Protein AF-0000000078443680 (afdb_homodimer)

Structure (mmCIF, N/CA/C/O backbone):
data_AF-0000000078443680-model_v1
#
loop_
_entity.id
_entity.type
_entity.pdbx_description
1 polymer 'Acyl-CoA thioester hydrolase'
#
loop_
_atom_site.group_PDB
_atom_site.id
_atom_site.type_symbol
_atom_site.label_atom_id
_atom_site.label_alt_id
_atom_site.label_comp_id
_atom_site.label_asym_id
_atom_site.label_entity_id
_atom_site.label_seq_id
_atom_site.pdbx_PDB_ins_code
_atom_site.Cartn_x
_atom_site.Cartn_y
_atom_site.Cartn_z
_atom_site.occupancy
_atom_site.B_iso_or_equiv
_atom_site.auth_seq_id
_atom_site.auth_comp_id
_atom_site.auth_asym_id
_atom_site.auth_atom_id
_atom_site.pdbx_PDB_model_num
ATOM 1 N N . MET A 1 1 ? -0.398 -12.461 22.797 1 46.19 1 MET A N 1
ATOM 2 C CA . MET A 1 1 ? -0.227 -11.039 23.078 1 46.19 1 MET A CA 1
ATOM 3 C C . MET A 1 1 ? -0.841 -10.18 21.984 1 46.19 1 MET A C 1
ATOM 5 O O . MET A 1 1 ? -0.852 -10.578 20.812 1 46.19 1 MET A O 1
ATOM 9 N N . PRO A 1 2 ? -1.717 -9.289 22.406 1 45.56 2 PRO A N 1
ATOM 10 C CA . PRO A 1 2 ? -2.398 -8.445 21.422 1 45.56 2 PRO A CA 1
ATOM 11 C C . PRO A 1 2 ? -1.457 -7.93 20.344 1 45.56 2 PRO A C 1
ATOM 13 O O . PRO A 1 2 ? -0.332 -7.52 20.641 1 45.56 2 PRO A O 1
ATOM 16 N N . PRO A 1 3 ? -1.811 -8.383 19.141 1 50.75 3 PRO A N 1
ATOM 17 C CA . PRO A 1 3 ? -0.97 -7.922 18.031 1 50.75 3 PRO A CA 1
ATOM 18 C C . PRO A 1 3 ? -0.923 -6.402 17.922 1 50.75 3 PRO A C 1
ATOM 20 O O . PRO A 1 3 ? -1.858 -5.715 18.344 1 50.75 3 PRO A O 1
ATOM 23 N N . ARG A 1 4 ? 0.293 -5.781 17.766 1 52.22 4 ARG A N 1
ATOM 24 C CA . ARG A 1 4 ? 0.725 -4.414 17.5 1 52.22 4 ARG A CA 1
ATOM 25 C C . ARG A 1 4 ? 0.19 -3.924 16.156 1 52.22 4 ARG A C 1
ATOM 27 O O . ARG A 1 4 ? 0.015 -4.715 15.227 1 52.22 4 ARG A O 1
ATOM 34 N N . THR A 1 5 ? -0.675 -2.871 16.312 1 44.75 5 THR A N 1
ATOM 35 C CA . THR A 1 5 ? -0.884 -2.254 15.016 1 44.75 5 THR A CA 1
ATOM 36 C C . THR A 1 5 ? 0.427 -2.17 14.242 1 44.75 5 THR A C 1
ATOM 38 O O . THR A 1 5 ? 1.403 -1.592 14.719 1 44.75 5 THR A O 1
ATOM 41 N N . ASP A 1 6 ? 0.336 -2.756 13.211 1 58.28 6 ASP A N 1
ATOM 42 C CA . ASP A 1 6 ? 1.549 -2.869 12.406 1 58.28 6 ASP A CA 1
ATOM 43 C C . ASP A 1 6 ? 2.143 -1.494 12.109 1 58.28 6 ASP A C 1
ATOM 45 O O . ASP A 1 6 ? 1.435 -0.593 11.656 1 58.28 6 ASP A O 1
ATOM 49 N N . GLY A 1 7 ? 3.225 -1.325 12.703 1 63.72 7 GLY A N 1
ATOM 50 C CA . GLY A 1 7 ? 4.008 -0.15 12.352 1 63.72 7 GLY A CA 1
ATOM 51 C C . GLY A 1 7 ? 4 0.914 13.43 1 63.72 7 GLY A C 1
ATOM 52 O O . GLY A 1 7 ? 4.734 1.9 13.344 1 63.72 7 GLY A O 1
ATOM 53 N N . VAL A 1 8 ? 3.045 0.748 14.461 1 73.06 8 VAL A N 1
ATOM 54 C CA . VAL A 1 8 ? 3.014 1.729 15.539 1 73.06 8 VAL A CA 1
ATOM 55 C C . VAL A 1 8 ? 3.945 1.289 16.656 1 73.06 8 VAL A C 1
ATOM 57 O O . VAL A 1 8 ? 4.039 0.098 16.969 1 73.06 8 VAL A O 1
ATOM 60 N N . PHE A 1 9 ? 4.508 2.303 17.234 1 84.25 9 PHE A N 1
ATOM 61 C CA . PHE A 1 9 ? 5.398 2.031 18.344 1 84.25 9 PHE A CA 1
ATOM 62 C C . PHE A 1 9 ? 4.656 1.314 19.469 1 84.25 9 PHE A C 1
ATOM 64 O O . PHE A 1 9 ? 3.562 1.727 19.859 1 84.25 9 PHE A O 1
ATOM 71 N N . ARG A 1 10 ? 5.238 0.292 19.953 1 76.38 10 ARG A N 1
ATOM 72 C CA . ARG A 1 10 ? 4.621 -0.582 20.938 1 76.38 10 ARG A CA 1
ATOM 73 C C . ARG A 1 10 ? 4.23 0.2 22.188 1 76.38 10 ARG A C 1
ATOM 75 O O . ARG A 1 10 ? 3.238 -0.125 22.844 1 76.38 10 ARG A O 1
ATOM 82 N N . GLY A 1 11 ? 4.992 1.211 22.516 1 72.25 11 GLY A N 1
ATOM 83 C CA . GLY A 1 11 ? 4.688 2.023 23.672 1 72.25 11 GLY A CA 1
ATOM 84 C C . GLY A 1 11 ? 3.393 2.801 23.547 1 72.25 11 GLY A C 1
ATOM 85 O O . GLY A 1 11 ? 2.877 3.334 24.531 1 72.25 11 GLY A O 1
ATOM 86 N N . LEU A 1 12 ? 2.873 2.777 22.359 1 79.38 12 LEU A N 1
ATOM 87 C CA . LEU A 1 12 ? 1.642 3.512 22.078 1 79.38 12 LEU A CA 1
ATOM 88 C C . LEU A 1 12 ? 0.473 2.557 21.875 1 79.38 12 LEU A C 1
ATOM 90 O O . LEU A 1 12 ? -0.638 2.988 21.562 1 79.38 12 LEU A O 1
ATOM 94 N N . THR A 1 13 ? 0.683 1.174 21.766 1 64.75 13 THR A N 1
ATOM 95 C CA . THR A 1 13 ? -0.349 0.222 21.375 1 64.75 13 THR A CA 1
ATOM 96 C C . THR A 1 13 ? -1.005 -0.407 22.594 1 64.75 13 THR A C 1
ATOM 98 O O . THR A 1 13 ? -2.088 -0.987 22.5 1 64.75 13 THR A O 1
ATOM 101 N N . ASP A 1 14 ? -0.384 -0.667 23.719 1 53.66 14 ASP A N 1
ATOM 102 C CA . ASP A 1 14 ? -0.837 -1.561 24.781 1 53.66 14 ASP A CA 1
ATOM 103 C C . ASP A 1 14 ? -2.314 -1.339 25.094 1 53.66 14 ASP A C 1
ATOM 105 O O . ASP A 1 14 ? -3.018 -2.27 25.484 1 53.66 14 ASP A O 1
ATOM 109 N N . THR A 1 15 ? -2.777 -0.259 24.734 1 57.22 15 THR A N 1
ATOM 110 C CA . THR A 1 15 ? -4.156 -0.07 25.172 1 57.22 15 THR A CA 1
ATOM 111 C C . THR A 1 15 ? -5.066 0.23 23.984 1 57.22 15 THR A C 1
ATOM 113 O O . THR A 1 15 ? -6.227 0.599 24.156 1 57.22 15 THR A O 1
ATOM 116 N N . ARG A 1 16 ? -4.543 -0.255 22.781 1 60.41 16 ARG A N 1
ATOM 117 C CA . ARG A 1 16 ? -5.309 0.367 21.719 1 60.41 16 ARG A CA 1
ATOM 118 C C . ARG A 1 16 ? -6.418 -0.558 21.219 1 60.41 16 ARG A C 1
ATOM 120 O O . ARG A 1 16 ? -7.535 -0.109 20.953 1 60.41 16 ARG A O 1
ATOM 127 N N . LEU A 1 17 ? -6.043 -1.953 21.094 1 69.38 17 LEU A N 1
ATOM 128 C CA . LEU A 1 17 ? -7.121 -2.791 20.578 1 69.38 17 LEU A CA 1
ATOM 129 C C . LEU A 1 17 ? -7.734 -3.637 21.688 1 69.38 17 LEU A C 1
ATOM 131 O O . LEU A 1 17 ? -7.074 -4.512 22.25 1 69.38 17 LEU A O 1
ATOM 135 N N . PRO A 1 18 ? -8.961 -3.461 21.953 1 77 18 PRO A N 1
ATOM 136 C CA . PRO A 1 18 ? -9.602 -4.148 23.078 1 77 18 PRO A CA 1
ATOM 137 C C . PRO A 1 18 ? -9.898 -5.617 22.781 1 77 18 PRO A C 1
ATOM 139 O O . PRO A 1 18 ? -10.07 -6.418 23.703 1 77 18 PRO A O 1
ATOM 142 N N . MET A 1 19 ? -9.992 -5.957 21.469 1 86.06 19 MET A N 1
ATOM 143 C CA . MET A 1 19 ? -10.312 -7.336 21.109 1 86.06 19 MET A CA 1
ATOM 144 C C . MET A 1 19 ? -9.75 -7.684 19.734 1 86.06 19 MET A C 1
ATOM 146 O O . MET A 1 19 ? -9.461 -6.793 18.938 1 86.06 19 MET A O 1
ATOM 150 N N . PRO A 1 20 ? -9.617 -9.008 19.484 1 89.75 20 PRO A N 1
ATOM 151 C CA . PRO A 1 20 ? -9.18 -9.422 18.156 1 89.75 20 PRO A CA 1
ATOM 152 C C . PRO A 1 20 ? -10.242 -9.18 17.094 1 89.75 20 PRO A C 1
ATOM 154 O O . PRO A 1 20 ? -11.422 -9.047 17.406 1 89.75 20 PRO A O 1
ATOM 157 N N . TRP A 1 21 ? -9.875 -9.141 15.891 1 89.56 21 TRP A N 1
ATOM 158 C CA . TRP A 1 21 ? -10.75 -8.805 14.773 1 89.56 21 TRP A CA 1
ATOM 159 C C . TRP A 1 21 ? -11.922 -9.789 14.68 1 89.56 21 TRP A C 1
ATOM 161 O O . TRP A 1 21 ? -13.07 -9.375 14.492 1 89.56 21 TRP A O 1
ATOM 171 N N . ILE A 1 22 ? -11.648 -11.062 14.797 1 90.19 22 ILE A N 1
ATOM 172 C CA . ILE A 1 22 ? -12.688 -12.07 14.625 1 90.19 22 ILE A CA 1
ATOM 173 C C . ILE A 1 22 ? -13.812 -11.836 15.625 1 90.19 22 ILE A C 1
ATOM 175 O O . ILE A 1 22 ? -14.984 -12.07 15.32 1 90.19 22 ILE A O 1
ATOM 179 N N . GLU A 1 23 ? -13.422 -11.406 16.766 1 90.69 23 GLU A N 1
ATOM 180 C CA . GLU A 1 23 ? -14.43 -11.094 17.781 1 90.69 23 GLU A CA 1
ATOM 181 C C . GLU A 1 23 ? -15.203 -9.828 17.422 1 90.69 23 GLU A C 1
ATOM 183 O O . GLU A 1 23 ? -16.422 -9.781 17.562 1 90.69 23 GLU A O 1
ATOM 188 N N . ALA A 1 24 ? -14.5 -8.844 17.031 1 89.25 24 ALA A N 1
ATOM 189 C CA . ALA A 1 24 ? -15.156 -7.613 16.578 1 89.25 24 ALA A CA 1
ATOM 190 C C . ALA A 1 24 ? -16.125 -7.898 15.43 1 89.25 24 ALA A C 1
ATOM 192 O O . ALA A 1 24 ? -17.234 -7.363 15.398 1 89.25 24 ALA A O 1
ATOM 193 N N . LEU A 1 25 ? -15.703 -8.672 14.531 1 90 25 LEU A N 1
ATOM 194 C CA . LEU A 1 25 ? -16.516 -9.039 13.383 1 90 25 LEU A CA 1
ATOM 195 C C . LEU A 1 25 ? -17.797 -9.742 13.82 1 90 25 LEU A C 1
ATOM 197 O O . LEU A 1 25 ? -18.875 -9.469 13.297 1 90 25 LEU A O 1
ATOM 201 N N . ARG A 1 26 ? -17.656 -10.672 14.688 1 89.69 26 ARG A N 1
ATOM 202 C CA . ARG A 1 26 ? -18.812 -11.391 15.211 1 89.69 26 ARG A CA 1
ATOM 203 C C . ARG A 1 26 ? -19.812 -10.43 15.836 1 89.69 26 ARG A C 1
ATOM 205 O O . ARG A 1 26 ? -21.016 -10.562 15.617 1 89.69 26 ARG A O 1
ATOM 212 N N . LEU A 1 27 ? -19.281 -9.508 16.594 1 87.94 27 LEU A N 1
ATOM 213 C CA . LEU A 1 27 ? -20.156 -8.516 17.219 1 87.94 27 LEU A CA 1
ATOM 214 C C . LEU A 1 27 ? -20.875 -7.68 16.156 1 87.94 27 LEU A C 1
ATOM 216 O O . LEU A 1 27 ? -22.062 -7.395 16.297 1 87.94 27 LEU A O 1
ATOM 220 N N . GLN A 1 28 ? -20.203 -7.344 15.18 1 85.5 28 GLN A N 1
ATOM 221 C CA . GLN A 1 28 ? -20.781 -6.574 14.086 1 85.5 28 GLN A CA 1
ATOM 222 C C . GLN A 1 28 ? -21.891 -7.367 13.383 1 85.5 28 GLN A C 1
ATOM 224 O O . GLN A 1 28 ? -22.953 -6.824 13.078 1 85.5 28 GLN A O 1
ATOM 229 N N . GLN A 1 29 ? -21.578 -8.547 13.133 1 85.88 29 GLN A N 1
ATOM 230 C CA . GLN A 1 29 ? -22.547 -9.406 12.445 1 85.88 29 GLN A CA 1
ATOM 231 C C . GLN A 1 29 ? -23.797 -9.625 13.297 1 85.88 29 GLN A C 1
ATOM 233 O O . GLN A 1 29 ? -24.891 -9.797 12.766 1 85.88 29 GLN A O 1
ATOM 238 N N . ASP A 1 30 ? -23.594 -9.547 14.555 1 88.19 30 ASP A N 1
ATOM 239 C CA . ASP A 1 30 ? -24.703 -9.719 15.492 1 88.19 30 ASP A CA 1
ATOM 240 C C . ASP A 1 30 ? -25.438 -8.406 15.719 1 88.19 30 ASP A C 1
ATOM 242 O O . ASP A 1 30 ? -26.391 -8.344 16.5 1 88.19 30 ASP A O 1
ATOM 246 N N . GLY A 1 31 ? -25 -7.383 15.102 1 80.06 31 GLY A N 1
ATOM 247 C CA . GLY A 1 31 ? -25.641 -6.086 15.227 1 80.06 31 GLY A CA 1
ATOM 248 C C . GLY A 1 31 ? -25.312 -5.379 16.531 1 80.06 31 GLY A C 1
ATOM 249 O O . GLY A 1 31 ? -26.047 -4.496 16.969 1 80.06 31 GLY A O 1
ATOM 250 N N . GLN A 1 32 ? -24.297 -5.914 17.109 1 78.5 32 GLN A N 1
ATOM 251 C CA . GLN A 1 32 ? -23.906 -5.293 18.375 1 78.5 32 GLN A CA 1
ATOM 252 C C . GLN A 1 32 ? -22.859 -4.207 18.141 1 78.5 32 GLN A C 1
ATOM 254 O O . GLN A 1 32 ? -22.125 -4.238 17.141 1 78.5 32 GLN A O 1
ATOM 259 N N . THR A 1 33 ? -22.953 -3.195 18.938 1 70.62 33 THR A N 1
ATOM 260 C CA . THR A 1 33 ? -21.953 -2.135 18.828 1 70.62 33 THR A CA 1
ATOM 261 C C . THR A 1 33 ? -20.578 -2.641 19.234 1 70.62 33 THR A C 1
ATOM 263 O O . THR A 1 33 ? -20.422 -3.221 20.312 1 70.62 33 THR A O 1
ATOM 266 N N . VAL A 1 34 ? -19.672 -2.605 18.297 1 67.06 34 VAL A N 1
ATOM 267 C CA . VAL A 1 34 ? -18.297 -3.029 18.516 1 67.06 34 VAL A CA 1
ATOM 268 C C . VAL A 1 34 ? -17.531 -1.933 19.25 1 67.06 34 VAL A C 1
ATOM 270 O O . VAL A 1 34 ? -17.562 -0.766 18.859 1 67.06 34 VAL A O 1
ATOM 273 N N . GLY A 1 35 ? -16.953 -2.086 20.484 1 59.22 35 GLY A N 1
ATOM 274 C CA . GLY A 1 35 ? -16.172 -1.097 21.203 1 59.22 35 GLY A CA 1
ATOM 275 C C . GLY A 1 35 ? -16.875 -0.529 22.406 1 59.22 35 GLY A C 1
ATOM 276 O O . GLY A 1 35 ? -16.25 0.169 23.219 1 59.22 35 GLY A O 1
ATOM 277 N N . SER A 1 36 ? -18.281 -0.432 22.281 1 51.62 36 SER A N 1
ATOM 278 C CA . SER A 1 36 ? -19.031 0.243 23.328 1 51.62 36 SER A CA 1
ATOM 279 C C . SER A 1 36 ? -19.109 -0.608 24.594 1 51.62 36 SER A C 1
ATOM 281 O O . SER A 1 36 ? -20.156 -0.681 25.234 1 51.62 36 SER A O 1
ATOM 283 N N . SER A 1 37 ? -18.344 -1.585 24.578 1 47.03 37 SER A N 1
ATOM 284 C CA . SER A 1 37 ? -18.703 -2.164 25.859 1 47.03 37 SER A CA 1
ATOM 285 C C . SER A 1 37 ? -18.875 -1.084 26.922 1 47.03 37 SER A C 1
ATOM 287 O O . SER A 1 37 ? -19.234 -1.382 28.062 1 47.03 37 SER A O 1
ATOM 289 N N . GLU A 1 38 ? -18.219 0.016 26.703 1 48.62 38 GLU A N 1
ATOM 290 C CA . GLU A 1 38 ? -18.359 0.897 27.859 1 48.62 38 GLU A CA 1
ATOM 291 C C . GLU A 1 38 ? -19.781 1.398 28 1 48.62 38 GLU A C 1
ATOM 293 O O . GLU A 1 38 ? -20.562 1.369 27.047 1 48.62 38 GLU A O 1
ATOM 298 N N . THR A 1 39 ? -20.109 1.986 29.281 1 48.41 39 THR A N 1
ATOM 299 C CA . THR A 1 39 ? -21.281 2.355 30.047 1 48.41 39 THR A CA 1
ATOM 300 C C . THR A 1 39 ? -22.109 3.4 29.297 1 48.41 39 THR A C 1
ATOM 302 O O . THR A 1 39 ? -21.812 4.594 29.344 1 48.41 39 THR A O 1
ATOM 305 N N . SER A 1 40 ? -22.531 3.174 28.109 1 51.78 40 SER A N 1
ATOM 306 C CA . SER A 1 40 ? -23.438 4.133 27.484 1 51.78 40 SER A CA 1
ATOM 307 C C . SER A 1 40 ? -24.297 4.832 28.516 1 51.78 40 SER A C 1
ATOM 309 O O . SER A 1 40 ? -24.703 5.98 28.328 1 51.78 40 SER A O 1
ATOM 311 N N . GLY A 1 41 ? -24.594 4.039 29.484 1 53.62 41 GLY A N 1
ATOM 312 C CA . GLY A 1 41 ? -25.672 4.543 30.344 1 53.62 41 GLY A CA 1
ATOM 313 C C . GLY A 1 41 ? -25.172 5.395 31.484 1 53.62 41 GLY A C 1
ATOM 314 O O . GLY A 1 41 ? -25.953 5.918 32.281 1 53.62 41 GLY A O 1
ATOM 315 N N . GLU A 1 42 ? -23.906 5.316 31.703 1 60.91 42 GLU A N 1
ATOM 316 C CA . GLU A 1 42 ? -23.562 6.051 32.906 1 60.91 42 GLU A CA 1
ATOM 317 C C . GLU A 1 42 ? -23.297 7.523 32.625 1 60.91 42 GLU A C 1
ATOM 319 O O . GLU A 1 42 ? -22.844 7.863 31.516 1 60.91 42 GLU A O 1
ATOM 324 N N . GLU A 1 43 ? -23.969 8.43 33.312 1 75.94 43 GLU A N 1
ATOM 325 C CA . GLU A 1 43 ? -23.766 9.875 33.25 1 75.94 43 GLU A CA 1
ATOM 326 C C . GLU A 1 43 ? -22.281 10.219 33.188 1 75.94 43 GLU A C 1
ATOM 328 O O . GLU A 1 43 ? -21.5 9.82 34.031 1 75.94 43 GLU A O 1
ATOM 333 N N . ARG A 1 44 ? -21.781 10.758 32.031 1 85.75 44 ARG A N 1
ATOM 334 C CA . ARG A 1 44 ? -20.375 11.117 31.812 1 85.75 44 ARG A CA 1
ATOM 335 C C . ARG A 1 44 ? -19.969 12.281 32.719 1 85.75 44 ARG A C 1
ATOM 337 O O . ARG A 1 44 ? -20.766 13.188 32.938 1 85.75 44 ARG A O 1
ATOM 344 N N . ASP A 1 45 ? -18.828 12.188 33.281 1 89.56 45 ASP A N 1
ATOM 345 C CA . ASP A 1 45 ? -18.25 13.25 34.125 1 89.56 45 ASP A CA 1
ATOM 346 C C . ASP A 1 45 ? -17.688 14.375 33.25 1 89.56 45 ASP A C 1
ATOM 348 O O . ASP A 1 45 ? -16.672 14.195 32.562 1 89.56 45 ASP A O 1
ATOM 352 N N . LEU A 1 46 ? -18.266 15.492 33.281 1 94.69 46 LEU A N 1
ATOM 353 C CA . LEU A 1 46 ? -17.844 16.625 32.469 1 94.69 46 LEU A CA 1
ATOM 354 C C . LEU A 1 46 ? -17.141 17.672 33.312 1 94.69 46 LEU A C 1
ATOM 356 O O . LEU A 1 46 ? -17.047 18.844 32.938 1 94.69 46 LEU A O 1
ATOM 360 N N . THR A 1 47 ? -16.625 17.234 34.469 1 95.19 47 THR A N 1
ATOM 361 C CA . THR A 1 47 ? -15.844 18.156 35.312 1 95.19 47 THR A CA 1
ATOM 362 C C . THR A 1 47 ? -14.617 18.656 34.562 1 95.19 47 THR A C 1
ATOM 364 O O . THR A 1 47 ? -13.898 17.859 33.938 1 95.19 47 THR A O 1
ATOM 367 N N . PRO A 1 48 ? -14.422 19.938 34.594 1 96.62 48 PRO A N 1
ATOM 368 C CA . PRO A 1 48 ? -13.258 20.5 33.906 1 96.62 48 PRO A CA 1
ATOM 369 C C . PRO A 1 48 ? -11.945 19.844 34.312 1 96.62 48 PRO A C 1
ATOM 371 O O . PRO A 1 48 ? -11.797 19.438 35.469 1 96.62 48 PRO A O 1
ATOM 374 N N . LYS A 1 49 ? -11.055 19.734 33.438 1 97 49 LYS A N 1
ATOM 375 C CA . LYS A 1 49 ? -9.773 19.062 33.688 1 97 49 LYS A CA 1
ATOM 376 C C . LYS A 1 49 ? -8.609 20 33.375 1 97 49 LYS A C 1
ATOM 378 O O . LYS A 1 49 ? -8.719 20.906 32.562 1 97 49 LYS A O 1
ATOM 383 N N . LYS A 1 50 ? -7.523 19.703 34.094 1 96.94 50 LYS A N 1
ATOM 384 C CA . LYS A 1 50 ? -6.301 20.469 33.875 1 96.94 50 LYS A CA 1
ATOM 385 C C . LYS A 1 50 ? -5.508 19.938 32.688 1 96.94 50 LYS A C 1
ATOM 387 O O . LYS A 1 50 ? -5.652 18.766 32.312 1 96.94 50 LYS A O 1
ATOM 392 N N . MET A 1 51 ? -4.684 20.812 32.094 1 96.31 51 MET A N 1
ATOM 393 C CA . MET A 1 51 ? -3.842 20.391 30.984 1 96.31 51 MET A CA 1
ATOM 394 C C . MET A 1 51 ? -2.941 19.234 31.375 1 96.31 51 MET A C 1
ATOM 396 O O . MET A 1 51 ? -2.732 18.297 30.594 1 96.31 51 MET A O 1
ATOM 400 N N . THR A 1 52 ? -2.5 19.25 32.594 1 94.81 52 THR A N 1
ATOM 401 C CA . THR A 1 52 ? -1.552 18.25 33.062 1 94.81 52 THR A CA 1
ATOM 402 C C . THR A 1 52 ? -2.23 16.891 33.219 1 94.81 52 THR A C 1
ATOM 404 O O . THR A 1 52 ? -1.561 15.859 33.25 1 94.81 52 THR A O 1
ATOM 407 N N . ASP A 1 53 ? -3.549 16.891 33.344 1 96.38 53 ASP A N 1
ATOM 408 C CA . ASP A 1 53 ? -4.289 15.648 33.5 1 96.38 53 ASP A CA 1
ATOM 409 C C . ASP A 1 53 ? -4.184 14.766 32.281 1 96.38 53 ASP A C 1
ATOM 411 O O . ASP A 1 53 ? -4.297 13.539 32.375 1 96.38 53 ASP A O 1
ATOM 415 N N . SER A 1 54 ? -3.961 15.406 31.156 1 97 54 SER A N 1
ATOM 416 C CA . SER A 1 54 ? -3.936 14.641 29.906 1 97 54 SER A CA 1
ATOM 417 C C . SER A 1 54 ? -2.508 14.445 29.406 1 97 54 SER A C 1
ATOM 419 O O . SER A 1 54 ? -2.287 13.789 28.391 1 97 54 SER A O 1
ATOM 421 N N . TYR A 1 55 ? -1.545 14.945 30.141 1 95.81 55 TYR A N 1
ATOM 422 C CA . TYR A 1 55 ? -0.161 14.859 29.688 1 95.81 55 TYR A CA 1
ATOM 423 C C . TYR A 1 55 ? 0.285 13.406 29.547 1 95.81 55 TYR A C 1
ATOM 425 O O . TYR A 1 55 ? -0.043 12.57 30.406 1 95.81 55 TYR A O 1
ATOM 433 N N . HIS A 1 56 ? 0.978 13.047 28.484 1 93.94 56 HIS A N 1
ATOM 434 C CA . HIS A 1 56 ? 1.53 11.719 28.234 1 93.94 56 HIS A CA 1
ATOM 435 C C . HIS A 1 56 ? 2.91 11.812 27.594 1 93.94 56 HIS A C 1
ATOM 437 O O . HIS A 1 56 ? 3.15 12.672 26.75 1 93.94 56 HIS A O 1
ATOM 443 N N . ARG A 1 57 ? 3.762 10.961 28.047 1 92.19 57 ARG A N 1
ATOM 444 C CA . ARG A 1 57 ? 5.141 10.945 27.562 1 92.19 57 ARG A CA 1
ATOM 445 C C . ARG A 1 57 ? 5.641 9.516 27.391 1 92.19 57 ARG A C 1
ATOM 447 O O . ARG A 1 57 ? 5.406 8.664 28.25 1 92.19 57 ARG A O 1
ATOM 454 N N . VAL A 1 58 ? 6.266 9.203 26.25 1 91.69 58 VAL A N 1
ATOM 455 C CA . VAL A 1 58 ? 6.895 7.91 26 1 91.69 58 VAL A CA 1
ATOM 456 C C . VAL A 1 58 ? 8.188 8.109 25.203 1 91.69 58 VAL A C 1
ATOM 458 O O . VAL A 1 58 ? 8.344 9.109 24.5 1 91.69 58 VAL A O 1
ATOM 461 N N . VAL A 1 59 ? 9.125 7.266 25.406 1 92.5 59 VAL A N 1
ATOM 462 C CA . VAL A 1 59 ? 10.406 7.352 24.703 1 92.5 59 VAL A CA 1
ATOM 463 C C . VAL A 1 59 ? 10.539 6.18 23.734 1 92.5 59 VAL A C 1
ATOM 465 O O . VAL A 1 59 ? 10.383 5.02 24.125 1 92.5 59 VAL A O 1
ATOM 468 N N . LEU A 1 60 ? 10.672 6.469 22.5 1 93.06 60 LEU A N 1
ATOM 469 C CA . LEU A 1 60 ? 11.062 5.5 21.469 1 93.06 60 LEU A CA 1
ATOM 470 C C . LEU A 1 60 ? 12.57 5.273 21.484 1 93.06 60 LEU A C 1
ATOM 472 O O . LEU A 1 60 ? 13.344 6.164 21.125 1 93.06 60 LEU A O 1
ATOM 476 N N . PRO A 1 61 ? 13.039 4.117 21.875 1 93.56 61 PRO A N 1
ATOM 477 C CA . PRO A 1 61 ? 14.484 3.885 21.984 1 93.56 61 PRO A CA 1
ATOM 478 C C . PRO A 1 61 ? 15.141 3.566 20.641 1 93.56 61 PRO A C 1
ATOM 480 O O . PRO A 1 61 ? 15.836 2.555 20.516 1 93.56 61 PRO A O 1
ATOM 483 N N . LEU A 1 62 ? 15.023 4.449 19.734 1 92.06 62 LEU A N 1
ATOM 484 C CA . LEU A 1 62 ? 15.516 4.266 18.375 1 92.06 62 LEU A CA 1
ATOM 485 C C . LEU A 1 62 ? 17.031 4.207 18.344 1 92.06 62 LEU A C 1
ATOM 487 O O . LEU A 1 62 ? 17.625 3.484 17.531 1 92.06 62 LEU A O 1
ATOM 491 N N . GLY A 1 63 ? 17.734 4.922 19.156 1 90.69 63 GLY A N 1
ATOM 492 C CA . GLY A 1 63 ? 19.172 4.906 19.234 1 90.69 63 GLY A CA 1
ATOM 493 C C . GLY A 1 63 ? 19.734 3.67 19.922 1 90.69 63 GLY A C 1
ATOM 494 O O . GLY A 1 63 ? 20.844 3.238 19.625 1 90.69 63 GLY A O 1
ATOM 495 N N . GLN A 1 64 ? 18.953 3.084 20.719 1 91.19 64 GLN A N 1
ATOM 496 C CA . GLN A 1 64 ? 19.422 1.978 21.547 1 91.19 64 GLN A CA 1
ATOM 497 C C . GLN A 1 64 ? 19.047 0.633 20.922 1 91.19 64 GLN A C 1
ATOM 499 O O . GLN A 1 64 ? 19.75 -0.361 21.125 1 91.19 64 GLN A O 1
ATOM 504 N N . ASP A 1 65 ? 17.969 0.587 20.297 1 92.31 65 ASP A N 1
ATOM 505 C CA . ASP A 1 65 ? 17.484 -0.656 19.719 1 92.31 65 ASP A CA 1
ATOM 506 C C . ASP A 1 65 ? 17.609 -0.633 18.188 1 92.31 65 ASP A C 1
ATOM 508 O O . ASP A 1 65 ? 16.719 -0.144 17.5 1 92.31 65 ASP A O 1
ATOM 512 N N . PRO A 1 66 ? 18.594 -1.261 17.641 1 90.75 66 PRO A N 1
ATOM 513 C CA . PRO A 1 66 ? 18.828 -1.212 16.203 1 90.75 66 PRO A CA 1
ATOM 514 C C . PRO A 1 66 ? 17.703 -1.842 15.391 1 90.75 66 PRO A C 1
ATOM 516 O O . PRO A 1 66 ? 17.516 -1.515 14.211 1 90.75 66 PRO A O 1
ATOM 519 N N . TRP A 1 67 ? 16.922 -2.686 15.945 1 88.56 67 TRP A N 1
ATOM 520 C CA . TRP A 1 67 ? 15.875 -3.381 15.195 1 88.56 67 TRP A CA 1
ATOM 521 C C . TRP A 1 67 ? 14.719 -2.441 14.875 1 88.56 67 TRP A C 1
ATOM 523 O O . TRP A 1 67 ? 13.945 -2.689 13.945 1 88.56 67 TRP A O 1
ATOM 533 N N . LEU A 1 68 ? 14.586 -1.339 15.594 1 90.81 68 LEU A N 1
ATOM 534 C CA . LEU A 1 68 ? 13.562 -0.341 15.289 1 90.81 68 LEU A CA 1
ATOM 535 C C . LEU A 1 68 ? 13.836 0.322 13.945 1 90.81 68 LEU A C 1
ATOM 537 O O . LEU A 1 68 ? 12.938 0.93 13.359 1 90.81 68 LEU A O 1
ATOM 541 N N . SER A 1 69 ? 15.117 0.194 13.508 1 89.88 69 SER A N 1
ATOM 542 C CA . SER A 1 69 ? 15.477 0.809 12.234 1 89.88 69 SER A CA 1
ATOM 543 C C . SER A 1 69 ? 14.688 0.188 11.086 1 89.88 69 SER A C 1
ATOM 545 O O . SER A 1 69 ? 14.484 0.826 10.055 1 89.88 69 SER A O 1
ATOM 547 N N . ASP A 1 70 ? 14.234 -1.01 11.211 1 89.12 70 ASP A N 1
ATOM 548 C CA . ASP A 1 70 ? 13.492 -1.687 10.156 1 89.12 70 ASP A CA 1
ATOM 549 C C . ASP A 1 70 ? 12.203 -0.94 9.828 1 89.12 70 ASP A C 1
ATOM 551 O O . ASP A 1 70 ? 11.75 -0.947 8.68 1 89.12 70 ASP A O 1
ATOM 555 N N . THR A 1 71 ? 11.688 -0.269 10.859 1 91 71 THR A N 1
ATOM 556 C CA . THR A 1 71 ? 10.383 0.362 10.68 1 91 71 THR A CA 1
ATOM 557 C C . THR A 1 71 ? 10.516 1.883 10.703 1 91 71 THR A C 1
ATOM 559 O O . THR A 1 71 ? 9.68 2.59 10.133 1 91 71 THR A O 1
ATOM 562 N N . TYR A 1 72 ? 11.602 2.43 11.297 1 93.81 72 TYR A N 1
ATOM 563 C CA . TYR A 1 72 ? 11.641 3.863 11.562 1 93.81 72 TYR A CA 1
ATOM 564 C C . TYR A 1 72 ? 12.719 4.539 10.727 1 93.81 72 TYR A C 1
ATOM 566 O O . TYR A 1 72 ? 12.844 5.766 10.734 1 93.81 72 TYR A O 1
ATOM 574 N N . ILE A 1 73 ? 13.5 3.717 10.031 1 92 73 ILE A N 1
ATOM 575 C CA . ILE A 1 73 ? 14.547 4.262 9.172 1 92 73 ILE A CA 1
ATOM 576 C C . ILE A 1 73 ? 14.297 3.846 7.727 1 92 73 ILE A C 1
ATOM 578 O O . ILE A 1 73 ? 13.953 2.693 7.457 1 92 73 ILE A O 1
ATOM 582 N N . ASN A 1 74 ? 14.391 4.84 6.844 1 91.12 74 ASN A N 1
ATOM 583 C CA . ASN A 1 74 ? 14.141 4.531 5.438 1 91.12 74 ASN A CA 1
ATOM 584 C C . ASN A 1 74 ? 15.398 4.027 4.742 1 91.12 74 ASN A C 1
ATOM 586 O O . ASN A 1 74 ? 16.422 3.777 5.391 1 91.12 74 ASN A O 1
ATOM 590 N N . SER A 1 75 ? 15.352 3.77 3.486 1 90.06 75 SER A N 1
ATOM 591 C CA . SER A 1 75 ? 16.406 3.115 2.715 1 90.06 75 SER A CA 1
ATOM 592 C C . SER A 1 75 ? 17.672 3.967 2.668 1 90.06 75 SER A C 1
ATOM 594 O O . SER A 1 75 ? 18.766 3.449 2.438 1 90.06 75 SER A O 1
ATOM 596 N N . SER A 1 76 ? 17.531 5.254 2.836 1 88.56 76 SER A N 1
ATOM 597 C CA . SER A 1 76 ? 18.688 6.141 2.766 1 88.56 76 SER A CA 1
ATOM 598 C C . SER A 1 76 ? 19.234 6.441 4.156 1 88.56 76 SER A C 1
ATOM 600 O O . SER A 1 76 ? 20.109 7.293 4.312 1 88.56 76 SER A O 1
ATOM 602 N N . GLY A 1 77 ? 18.641 5.82 5.117 1 88.88 77 GLY A N 1
ATOM 603 C CA . GLY A 1 77 ? 19.156 6 6.465 1 88.88 77 GLY A CA 1
ATOM 604 C C . GLY A 1 77 ? 18.516 7.168 7.195 1 88.88 77 GLY A C 1
ATOM 605 O O . GLY A 1 77 ? 19 7.586 8.25 1 88.88 77 GLY A O 1
ATOM 606 N N . HIS A 1 78 ? 17.531 7.719 6.676 1 90 78 HIS A N 1
ATOM 607 C CA . HIS A 1 78 ? 16.797 8.828 7.285 1 90 78 HIS A CA 1
ATOM 608 C C . HIS A 1 78 ? 15.609 8.328 8.086 1 90 78 HIS A C 1
ATOM 610 O O . HIS A 1 78 ? 15.109 7.223 7.848 1 90 78 HIS A O 1
ATOM 616 N N . ILE A 1 79 ? 15.211 9.172 9.039 1 91.69 79 ILE A N 1
ATOM 617 C CA . ILE A 1 79 ? 14.031 8.82 9.828 1 91.69 79 ILE A CA 1
ATOM 618 C C . ILE A 1 79 ? 12.797 8.836 8.93 1 91.69 79 ILE A C 1
ATOM 620 O O . ILE A 1 79 ? 12.602 9.758 8.141 1 91.69 79 ILE A O 1
ATOM 624 N N . ARG A 1 80 ? 12.039 7.809 9.047 1 92.81 80 ARG A N 1
ATOM 625 C CA . ARG A 1 80 ? 10.805 7.672 8.281 1 92.81 80 ARG A CA 1
ATOM 626 C C . ARG A 1 80 ? 9.672 8.477 8.906 1 92.81 80 ARG A C 1
ATOM 628 O O . ARG A 1 80 ? 9.016 8.016 9.836 1 92.81 80 ARG A O 1
ATOM 635 N N . LEU A 1 81 ? 9.375 9.617 8.359 1 93.25 81 LEU A N 1
ATOM 636 C CA . LEU A 1 81 ? 8.43 10.555 8.961 1 93.25 81 LEU A CA 1
ATOM 637 C C . LEU A 1 81 ? 7.008 10 8.898 1 93.25 81 LEU A C 1
ATOM 639 O O . LEU A 1 81 ? 6.199 10.266 9.797 1 93.25 81 LEU A O 1
ATOM 643 N N . GLY A 1 82 ? 6.695 9.219 7.848 1 93.81 82 GLY A N 1
ATOM 644 C CA . GLY A 1 82 ? 5.383 8.602 7.809 1 93.81 82 GLY A CA 1
ATOM 645 C C . GLY A 1 82 ? 5.066 7.793 9.055 1 93.81 82 GLY A C 1
ATOM 646 O O . GLY A 1 82 ? 3.953 7.863 9.578 1 93.81 82 GLY A O 1
ATOM 647 N N . THR A 1 83 ? 6.023 7.059 9.492 1 94.38 83 THR A N 1
ATOM 648 C CA . THR A 1 83 ? 5.852 6.258 10.695 1 94.38 83 THR A CA 1
ATOM 649 C C . THR A 1 83 ? 5.707 7.152 11.922 1 94.38 83 THR A C 1
ATOM 651 O O . THR A 1 83 ? 4.91 6.867 12.82 1 94.38 83 THR A O 1
ATOM 654 N N . ILE A 1 84 ? 6.445 8.219 11.945 1 94.06 84 ILE A N 1
ATOM 655 C CA . ILE A 1 84 ? 6.371 9.156 13.062 1 94.06 84 ILE A CA 1
ATOM 656 C C . ILE A 1 84 ? 4.984 9.789 13.117 1 94.06 84 ILE A C 1
ATOM 658 O O . ILE A 1 84 ? 4.391 9.906 14.188 1 94.06 84 ILE A O 1
ATOM 662 N N . PHE A 1 85 ? 4.457 10.156 11.961 1 94.56 85 PHE A N 1
ATOM 663 C CA . PHE A 1 85 ? 3.123 10.742 11.914 1 94.56 85 PHE A CA 1
ATOM 664 C C . PHE A 1 85 ? 2.08 9.766 12.445 1 94.56 85 PHE A C 1
ATOM 666 O O . PHE A 1 85 ? 1.159 10.164 13.164 1 94.56 85 PHE A O 1
ATOM 673 N N . MET A 1 86 ? 2.215 8.562 12.047 1 93.88 86 MET A N 1
ATOM 674 C CA . MET A 1 86 ? 1.296 7.535 12.531 1 93.88 86 MET A CA 1
ATOM 675 C C . MET A 1 86 ? 1.376 7.398 14.047 1 93.88 86 MET A C 1
ATOM 677 O O . MET A 1 86 ? 0.348 7.309 14.719 1 93.88 86 MET A O 1
ATOM 681 N N . ASP A 1 87 ? 2.57 7.426 14.609 1 94.75 87 ASP A N 1
ATOM 682 C CA . ASP A 1 87 ? 2.77 7.359 16.062 1 94.75 87 ASP A CA 1
ATOM 683 C C . ASP A 1 87 ? 2.107 8.539 16.75 1 94.75 87 ASP A C 1
ATOM 685 O O . ASP A 1 87 ? 1.511 8.383 17.828 1 94.75 87 ASP A O 1
ATOM 689 N N . LEU A 1 88 ? 2.266 9.664 16.141 1 94.81 88 LEU A N 1
ATOM 690 C CA . LEU A 1 88 ? 1.739 10.867 16.766 1 94.81 88 LEU A CA 1
ATOM 691 C C . LEU A 1 88 ? 0.215 10.844 16.812 1 94.81 88 LEU A C 1
ATOM 693 O O . LEU A 1 88 ? -0.395 11.328 17.766 1 94.81 88 LEU A O 1
ATOM 697 N N . ASP A 1 89 ? -0.399 10.336 15.781 1 94.19 89 ASP A N 1
ATOM 698 C CA . ASP A 1 89 ? -1.848 10.156 15.82 1 94.19 89 ASP A CA 1
ATOM 699 C C . ASP A 1 89 ? -2.256 9.195 16.938 1 94.19 89 ASP A C 1
ATOM 701 O O . ASP A 1 89 ? -3.238 9.438 17.641 1 94.19 89 ASP A O 1
ATOM 705 N N . ALA A 1 90 ? -1.511 8.133 17.047 1 93 90 ALA A N 1
ATOM 706 C CA . ALA A 1 90 ? -1.762 7.195 18.141 1 93 90 ALA A CA 1
ATOM 707 C C . ALA A 1 90 ? -1.599 7.871 19.5 1 93 90 ALA A C 1
ATOM 709 O O . ALA A 1 90 ? -2.418 7.672 20.406 1 93 90 ALA A O 1
ATOM 710 N N . LEU A 1 91 ? -0.558 8.602 19.656 1 94.38 91 LEU A N 1
ATOM 711 C CA . LEU A 1 91 ? -0.318 9.359 20.875 1 94.38 91 LEU A CA 1
ATOM 712 C C . LEU A 1 91 ? -1.491 10.281 21.188 1 94.38 91 LEU A C 1
ATOM 714 O O . LEU A 1 91 ? -1.95 10.352 22.328 1 94.38 91 LEU A O 1
ATOM 718 N N . SER A 1 92 ? -1.935 10.969 20.172 1 94.94 92 SER A N 1
ATOM 719 C CA . SER A 1 92 ? -3.061 11.883 20.344 1 94.94 92 SER A CA 1
ATOM 720 C C . SER A 1 92 ? -4.309 11.141 20.812 1 94.94 92 SER A C 1
ATOM 722 O O . SER A 1 92 ? -5.098 11.68 21.594 1 94.94 92 SER A O 1
ATOM 724 N N . GLY A 1 93 ? -4.492 9.977 20.281 1 92.44 93 GLY A N 1
ATOM 725 C CA . GLY A 1 93 ? -5.594 9.141 20.734 1 92.44 93 GLY A CA 1
ATOM 726 C C . GLY A 1 93 ? -5.523 8.82 22.219 1 92.44 93 GLY A C 1
ATOM 727 O O . GLY A 1 93 ? -6.527 8.906 22.922 1 92.44 93 GLY A O 1
ATOM 728 N N . ILE A 1 94 ? -4.363 8.469 22.688 1 92.25 94 ILE A N 1
ATOM 729 C CA . ILE A 1 94 ? -4.16 8.172 24.094 1 92.25 94 ILE A CA 1
ATOM 730 C C . ILE A 1 94 ? -4.461 9.422 24.922 1 92.25 94 ILE A C 1
ATOM 732 O O . ILE A 1 94 ? -5.188 9.344 25.922 1 92.25 94 ILE A O 1
ATOM 736 N N . ILE A 1 95 ? -3.979 10.5 24.516 1 95.38 95 ILE A N 1
ATOM 737 C CA . ILE A 1 95 ? -4.047 11.75 25.266 1 95.38 95 ILE A CA 1
ATOM 738 C C . ILE A 1 95 ? -5.496 12.227 25.344 1 95.38 95 ILE A C 1
ATOM 740 O O . ILE A 1 95 ? -5.965 12.641 26.406 1 95.38 95 ILE A O 1
ATOM 744 N N . VAL A 1 96 ? -6.199 12.18 24.234 1 95.69 96 VAL A N 1
ATOM 745 C CA . VAL A 1 96 ? -7.559 12.703 24.203 1 95.69 96 VAL A CA 1
ATOM 746 C C . VAL A 1 96 ? -8.445 11.906 25.156 1 95.69 96 VAL A C 1
ATOM 748 O O . VAL A 1 96 ? -9.336 12.461 25.797 1 95.69 96 VAL A O 1
ATOM 751 N N . TYR A 1 97 ? -8.211 10.656 25.312 1 92.56 97 TYR A N 1
ATOM 752 C CA . TYR A 1 97 ? -9.031 9.836 26.188 1 92.56 97 TYR A CA 1
ATOM 753 C C . TYR A 1 97 ? -8.719 10.109 27.656 1 92.56 97 TYR A C 1
ATOM 755 O O . TYR A 1 97 ? -9.578 9.922 28.516 1 92.56 97 TYR A O 1
ATOM 763 N N . LYS A 1 98 ? -7.516 10.516 27.953 1 94.25 98 LYS A N 1
ATOM 764 C CA . LYS A 1 98 ? -7.227 10.969 29.312 1 94.25 98 LYS A CA 1
ATOM 765 C C . LYS A 1 98 ? -8.07 12.188 29.672 1 94.25 98 LYS A C 1
ATOM 767 O O . LYS A 1 98 ? -8.391 12.398 30.844 1 94.25 98 LYS A O 1
ATOM 772 N N . HIS A 1 99 ? -8.43 12.906 28.688 1 96.38 99 HIS A N 1
ATOM 773 C CA . HIS A 1 99 ? -9.219 14.109 28.891 1 96.38 99 HIS A CA 1
ATOM 774 C C . HIS A 1 99 ? -10.711 13.805 28.875 1 96.38 99 HIS A C 1
ATOM 776 O O . HIS A 1 99 ? -11.453 14.227 29.766 1 96.38 99 HIS A O 1
ATOM 782 N N . THR A 1 100 ? -11.133 13.07 27.859 1 94.12 100 THR A N 1
ATOM 783 C CA . THR A 1 100 ? -12.562 12.844 27.672 1 94.12 100 THR A CA 1
ATOM 784 C C . THR A 1 100 ? -13.078 11.766 28.625 1 94.12 100 THR A C 1
ATOM 786 O O . THR A 1 100 ? -14.266 11.75 28.953 1 94.12 100 THR A O 1
ATOM 789 N N . GLY A 1 101 ? -12.148 10.883 28.969 1 88.75 101 GLY A N 1
ATOM 790 C CA . GLY A 1 101 ? -12.617 9.695 29.656 1 88.75 101 GLY A CA 1
ATOM 791 C C . GLY A 1 101 ? -13.25 8.672 28.734 1 88.75 101 GLY A C 1
ATOM 792 O O . GLY A 1 101 ? -13.133 8.781 27.516 1 88.75 101 GLY A O 1
ATOM 793 N N . GLY A 1 102 ? -13.898 7.684 29.328 1 84.56 102 GLY A N 1
ATOM 794 C CA . GLY A 1 102 ? -14.594 6.648 28.578 1 84.56 102 GLY A CA 1
ATOM 795 C C . GLY A 1 102 ? -15.992 7.062 28.156 1 84.56 102 GLY A C 1
ATOM 796 O O . GLY A 1 102 ? -16.422 8.18 28.438 1 84.56 102 GLY A O 1
ATOM 797 N N . GLY A 1 103 ? -16.641 6.258 27.328 1 85.31 103 GLY A N 1
ATOM 798 C CA . GLY A 1 103 ? -18.031 6.484 26.969 1 85.31 103 GLY A CA 1
ATOM 799 C C . GLY A 1 103 ? -18.203 7.281 25.703 1 85.31 103 GLY A C 1
ATOM 800 O O . GLY A 1 103 ? -19.312 7.691 25.359 1 85.31 103 GLY A O 1
ATOM 801 N N . VAL A 1 104 ? -17.094 7.66 25.172 1 89.62 104 VAL A N 1
ATOM 802 C CA . VAL A 1 104 ? -17.172 8.367 23.891 1 89.62 104 VAL A CA 1
ATOM 803 C C . VAL A 1 104 ? -16.312 7.645 22.859 1 89.62 104 VAL A C 1
ATOM 805 O O . VAL A 1 104 ? -15.461 6.82 23.219 1 89.62 104 VAL A O 1
ATOM 808 N N . THR A 1 105 ? -16.656 7.887 21.641 1 88.19 105 THR A N 1
ATOM 809 C CA . THR A 1 105 ? -15.805 7.512 20.516 1 88.19 105 THR A CA 1
ATOM 810 C C . THR A 1 105 ? -15.125 8.742 19.922 1 88.19 105 THR A C 1
ATOM 812 O O . THR A 1 105 ? -15.797 9.656 19.453 1 88.19 105 THR A O 1
ATOM 815 N N . THR A 1 106 ? -13.82 8.68 20 1 91.31 106 THR A N 1
ATOM 816 C CA . THR A 1 106 ? -13.117 9.844 19.469 1 91.31 106 THR A CA 1
ATOM 817 C C . THR A 1 106 ? -12.609 9.555 18.062 1 91.31 106 THR A C 1
ATOM 819 O O . THR A 1 106 ? -12.18 8.438 17.766 1 91.31 106 THR A O 1
ATOM 822 N N . VAL A 1 107 ? -12.68 10.539 17.172 1 91.88 107 VAL A N 1
ATOM 823 C CA . VAL A 1 107 ? -12.195 10.438 15.805 1 91.88 107 VAL A CA 1
ATOM 824 C C . VAL A 1 107 ? -11.219 11.578 15.523 1 91.88 107 VAL A C 1
ATOM 826 O O . VAL A 1 107 ? -11.344 12.664 16.094 1 91.88 107 VAL A O 1
ATOM 829 N N . THR A 1 108 ? -10.242 11.305 14.727 1 92.88 108 THR A N 1
ATOM 830 C CA . THR A 1 108 ? -9.352 12.359 14.266 1 92.88 108 THR A CA 1
ATOM 831 C C . THR A 1 108 ? -10.047 13.234 13.227 1 92.88 108 THR A C 1
ATOM 833 O O . THR A 1 108 ? -10.406 12.758 12.148 1 92.88 108 THR A O 1
ATOM 836 N N . ALA A 1 109 ? -10.25 14.445 13.523 1 92.5 109 ALA A N 1
ATOM 837 C CA . ALA A 1 109 ? -10.898 15.375 12.594 1 92.5 109 ALA A CA 1
ATOM 838 C C . ALA A 1 109 ? -9.875 16.016 11.656 1 92.5 109 ALA A C 1
ATOM 840 O O . ALA A 1 109 ? -10.188 16.312 10.5 1 92.5 109 ALA A O 1
ATOM 841 N N . GLY A 1 110 ? -8.711 16.203 12.211 1 93.12 110 GLY A N 1
ATOM 842 C CA . GLY A 1 110 ? -7.703 16.844 11.375 1 93.12 110 GLY A CA 1
ATOM 843 C C . GLY A 1 110 ? -6.363 16.984 12.07 1 93.12 110 GLY A C 1
ATOM 844 O O . GLY A 1 110 ? -6.234 16.672 13.258 1 93.12 110 GLY A O 1
ATOM 845 N N . VAL A 1 111 ? -5.387 17.359 11.266 1 93.31 111 VAL A N 1
ATOM 846 C CA . VAL A 1 111 ? -4.031 17.656 11.727 1 93.31 111 VAL A CA 1
ATOM 847 C C . VAL A 1 111 ? -3.598 19.031 11.219 1 93.31 111 VAL A C 1
ATOM 849 O O . VAL A 1 111 ? -3.863 19.375 10.062 1 93.31 111 VAL A O 1
ATOM 852 N N . ASP A 1 112 ? -3.104 19.75 12.133 1 89.19 112 ASP A N 1
ATOM 853 C CA . ASP A 1 112 ? -2.617 21.078 11.734 1 89.19 112 ASP A CA 1
ATOM 854 C C . ASP A 1 112 ? -1.254 20.969 11.055 1 89.19 112 ASP A C 1
ATOM 856 O O . ASP A 1 112 ? -0.743 19.875 10.836 1 89.19 112 ASP A O 1
ATOM 860 N N . ARG A 1 113 ? -0.726 22.125 10.766 1 85.31 113 ARG A N 1
ATOM 861 C CA . ARG A 1 113 ? 0.521 22.188 10.008 1 85.31 113 ARG A CA 1
ATOM 862 C C . ARG A 1 113 ? 1.666 21.547 10.797 1 85.31 113 ARG A C 1
ATOM 864 O O . ARG A 1 113 ? 1.788 21.75 12 1 85.31 113 ARG A O 1
ATOM 871 N N . ILE A 1 114 ? 2.367 20.719 10.125 1 89.44 114 ILE A N 1
ATOM 872 C CA . ILE A 1 114 ? 3.564 20.078 10.672 1 89.44 114 ILE A CA 1
ATOM 873 C C . ILE A 1 114 ? 4.805 20.656 9.984 1 89.44 114 ILE A C 1
ATOM 875 O O . ILE A 1 114 ? 4.895 20.672 8.758 1 89.44 114 ILE A O 1
ATOM 879 N N . GLU A 1 115 ? 5.695 21.125 10.781 1 84.81 115 GLU A N 1
ATOM 880 C CA . GLU A 1 115 ? 6.992 21.609 10.305 1 84.81 115 GLU A CA 1
ATOM 881 C C . GLU A 1 115 ? 8.125 21.094 11.188 1 84.81 115 GLU A C 1
ATOM 883 O O . GLU A 1 115 ? 7.945 20.891 12.391 1 84.81 115 GLU A O 1
ATOM 888 N N . LEU A 1 116 ? 9.188 20.891 10.516 1 86.19 116 LEU A N 1
ATOM 889 C CA . LEU A 1 116 ? 10.375 20.484 11.273 1 86.19 116 LEU A CA 1
ATOM 890 C C . LEU A 1 116 ? 11.062 21.703 11.891 1 86.19 116 LEU A C 1
ATOM 892 O O . LEU A 1 116 ? 11.266 22.719 11.227 1 86.19 116 LEU A O 1
ATOM 896 N N . ALA A 1 117 ? 11.297 21.578 13.164 1 85.62 117 ALA A N 1
ATOM 897 C CA . ALA A 1 117 ? 12 22.656 13.867 1 85.62 117 ALA A CA 1
ATOM 898 C C . ALA A 1 117 ? 13.516 22.484 13.766 1 85.62 117 ALA A C 1
ATOM 900 O O . ALA A 1 117 ? 14.219 23.375 13.297 1 85.62 117 ALA A O 1
ATOM 901 N N . HIS A 1 118 ? 13.977 21.328 14.195 1 85.75 118 HIS A N 1
ATOM 902 C CA . HIS A 1 118 ? 15.398 20.984 14.156 1 85.75 118 HIS A CA 1
ATOM 903 C C . HIS A 1 118 ? 15.617 19.594 13.602 1 85.75 118 HIS A C 1
ATOM 905 O O . HIS A 1 118 ? 15.469 18.594 14.32 1 85.75 118 HIS A O 1
ATOM 911 N N . PRO A 1 119 ? 16.078 19.516 12.367 1 82.88 119 PRO A N 1
ATOM 912 C CA . PRO A 1 119 ? 16.344 18.188 11.812 1 82.88 119 PRO A CA 1
ATOM 913 C C . PRO A 1 119 ? 17.375 17.406 12.625 1 82.88 119 PRO A C 1
ATOM 915 O O . PRO A 1 119 ? 18.297 18 13.195 1 82.88 119 PRO A O 1
ATOM 918 N N . LEU A 1 120 ? 17.141 16.141 12.672 1 82.75 120 LEU A N 1
ATOM 919 C CA . LEU A 1 120 ? 18.078 15.305 13.406 1 82.75 120 LEU A CA 1
ATOM 920 C C . LEU A 1 120 ? 19.344 15.047 12.586 1 82.75 120 LEU A C 1
ATOM 922 O O . LEU A 1 120 ? 19.266 14.844 11.367 1 82.75 120 LEU A O 1
ATOM 926 N N . THR A 1 121 ? 20.484 15.031 13.234 1 81.19 121 THR A N 1
ATOM 927 C CA . THR A 1 121 ? 21.75 14.797 12.555 1 81.19 121 THR A CA 1
ATOM 928 C C . THR A 1 121 ? 22.281 13.398 12.859 1 81.19 121 THR A C 1
ATOM 930 O O . THR A 1 121 ? 23.281 12.969 12.281 1 81.19 121 THR A O 1
ATOM 933 N N . GLU A 1 122 ? 21.641 12.758 13.781 1 85.56 122 GLU A N 1
ATOM 934 C CA . GLU A 1 122 ? 22 11.398 14.141 1 85.56 122 GLU A CA 1
ATOM 935 C C . GLU A 1 122 ? 20.797 10.594 14.609 1 85.56 122 GLU A C 1
ATOM 937 O O . GLU A 1 122 ? 19.797 11.172 15.039 1 85.56 122 GLU A O 1
ATOM 942 N N . ILE A 1 123 ? 20.953 9.352 14.461 1 88.25 123 ILE A N 1
ATOM 943 C CA . ILE A 1 123 ? 19.938 8.477 15.008 1 88.25 123 ILE A CA 1
ATOM 944 C C . ILE A 1 123 ? 20.016 8.469 16.531 1 88.25 123 ILE A C 1
ATOM 946 O O . ILE A 1 123 ? 21.094 8.266 17.094 1 88.25 123 ILE A O 1
ATOM 950 N N . CYS A 1 124 ? 18.922 8.758 17.188 1 91.12 124 CYS A N 1
ATOM 951 C CA . CYS A 1 124 ? 18.891 8.859 18.641 1 91.12 124 CYS A CA 1
ATOM 952 C C . CYS A 1 124 ? 17.516 8.461 19.188 1 91.12 124 CYS A C 1
ATOM 954 O O . CYS A 1 124 ? 16.594 8.188 18.406 1 91.12 124 CYS A O 1
ATOM 956 N N . ASP A 1 125 ? 17.516 8.336 20.438 1 92.94 125 ASP A N 1
ATOM 957 C CA . ASP A 1 125 ? 16.219 8.102 21.062 1 92.94 125 ASP A CA 1
ATOM 958 C C . ASP A 1 125 ? 15.305 9.312 20.906 1 92.94 125 ASP A C 1
ATOM 960 O O . ASP A 1 125 ? 15.766 10.453 20.984 1 92.94 125 ASP A O 1
ATOM 964 N N . LEU A 1 126 ? 14.016 9.023 20.703 1 93.5 126 LEU A N 1
ATOM 965 C CA . LEU A 1 126 ? 13.047 10.094 20.5 1 93.5 126 LEU A CA 1
ATOM 966 C C . LEU A 1 126 ? 12.016 10.102 21.625 1 93.5 126 LEU A C 1
ATOM 968 O O . LEU A 1 126 ? 11.523 9.047 22.047 1 93.5 126 LEU A O 1
ATOM 972 N N . GLU A 1 127 ? 11.789 11.258 22.109 1 93.62 127 GLU A N 1
ATOM 973 C CA . GLU A 1 127 ? 10.727 11.453 23.094 1 93.62 127 GLU A CA 1
ATOM 974 C C . GLU A 1 127 ? 9.445 11.961 22.438 1 93.62 127 GLU A C 1
ATOM 976 O O . GLU A 1 127 ? 9.469 12.969 21.719 1 93.62 127 GLU A O 1
ATOM 981 N N . TYR A 1 128 ? 8.391 11.195 22.609 1 94.19 128 TYR A N 1
ATOM 982 C CA . TYR A 1 128 ? 7.047 11.633 22.234 1 94.19 128 TYR A CA 1
ATOM 983 C C . TYR A 1 128 ? 6.297 12.18 23.453 1 94.19 128 TYR A C 1
ATOM 985 O O . TYR A 1 128 ? 6.25 11.539 24.5 1 94.19 128 TYR A O 1
ATOM 993 N N . SER A 1 129 ? 5.75 13.344 23.328 1 93.56 129 SER A N 1
ATOM 994 C CA . SER A 1 129 ? 4.961 13.891 24.422 1 93.56 129 SER A CA 1
ATOM 995 C C . SER A 1 129 ? 3.852 14.805 23.906 1 93.56 129 SER A C 1
ATOM 997 O O . SER A 1 129 ? 3.9 15.266 22.766 1 93.56 129 SER A O 1
ATOM 999 N N . GLY A 1 130 ? 2.834 14.961 24.719 1 94.75 130 GLY A N 1
ATOM 1000 C CA . GLY A 1 130 ? 1.742 15.844 24.344 1 94.75 130 GLY A CA 1
ATOM 1001 C C . GLY A 1 130 ? 0.685 15.984 25.422 1 94.75 130 GLY A C 1
ATOM 1002 O O . GLY A 1 130 ? 0.817 15.406 26.5 1 94.75 130 GLY A O 1
ATOM 1003 N N . MET A 1 131 ? -0.27 16.812 25.188 1 96.62 131 MET A N 1
ATOM 1004 C CA . MET A 1 131 ? -1.403 17.062 26.078 1 96.62 131 MET A CA 1
ATOM 1005 C C . MET A 1 131 ? -2.52 17.797 25.344 1 96.62 131 MET A C 1
ATOM 1007 O O . MET A 1 131 ? -2.312 18.312 24.25 1 96.62 131 MET A O 1
ATOM 1011 N N . VAL A 1 132 ? -3.68 17.781 25.953 1 97.88 132 VAL A N 1
ATOM 1012 C CA . VAL A 1 132 ? -4.77 18.609 25.438 1 97.88 132 VAL A CA 1
ATOM 1013 C C . VAL A 1 132 ? -4.484 20.078 25.719 1 97.88 132 VAL A C 1
ATOM 1015 O O . VAL A 1 132 ? -4.234 20.453 26.875 1 97.88 132 VAL A O 1
ATOM 1018 N N . THR A 1 133 ? -4.512 20.906 24.672 1 96.88 133 THR A N 1
ATOM 1019 C CA . THR A 1 133 ? -4.164 22.312 24.859 1 96.88 133 THR A CA 1
ATOM 1020 C C . THR A 1 133 ? -5.367 23.219 24.594 1 96.88 133 THR A C 1
ATOM 1022 O O . THR A 1 133 ? -5.344 24.406 24.906 1 96.88 133 THR A O 1
ATOM 1025 N N . TYR A 1 134 ? -6.371 22.672 24.016 1 96.75 134 TYR A N 1
ATOM 1026 C CA . TYR A 1 134 ? -7.602 23.438 23.812 1 96.75 134 TYR A CA 1
ATOM 1027 C C . TYR A 1 134 ? -8.82 22.516 23.859 1 96.75 134 TYR A C 1
ATOM 1029 O O . TYR A 1 134 ? -8.898 21.547 23.109 1 96.75 134 TYR A O 1
ATOM 1037 N N . ALA A 1 135 ? -9.711 22.734 24.656 1 96.94 135 ALA A N 1
ATOM 1038 C CA . ALA A 1 135 ? -11.039 22.141 24.781 1 96.94 135 ALA A CA 1
ATOM 1039 C C . ALA A 1 135 ? -12.008 23.109 25.453 1 96.94 135 ALA A C 1
ATOM 1041 O O . ALA A 1 135 ? -11.898 23.359 26.656 1 96.94 135 ALA A O 1
ATOM 1042 N N . ALA A 1 136 ? -12.977 23.562 24.719 1 91.94 136 ALA A N 1
ATOM 1043 C CA . ALA A 1 136 ? -13.867 24.594 25.219 1 91.94 136 ALA A CA 1
ATOM 1044 C C . ALA A 1 136 ? -15.164 24 25.766 1 91.94 136 ALA A C 1
ATOM 1046 O O . ALA A 1 136 ? -16.078 24.734 26.156 1 91.94 136 ALA A O 1
ATOM 1047 N N . GLY A 1 137 ? -15.297 22.781 25.734 1 90.12 137 GLY A N 1
ATOM 1048 C CA . GLY A 1 137 ? -16.484 22.156 26.297 1 90.12 137 GLY A CA 1
ATOM 1049 C C . GLY A 1 137 ? -17.422 21.609 25.234 1 90.12 137 GLY A C 1
ATOM 1050 O O . GLY A 1 137 ? -18.453 21.016 25.547 1 90.12 137 GLY A O 1
ATOM 1051 N N . GLY A 1 138 ? -17.156 21.906 24.047 1 94.5 138 GLY A N 1
ATOM 1052 C CA . GLY A 1 138 ? -17.875 21.25 22.969 1 94.5 138 GLY A CA 1
ATOM 1053 C C . GLY A 1 138 ? -17.469 19.797 22.781 1 94.5 138 GLY A C 1
ATOM 1054 O O . GLY A 1 138 ? -17.281 19.078 23.75 1 94.5 138 GLY A O 1
ATOM 1055 N N . SER A 1 139 ? -17.438 19.406 21.562 1 96.75 139 SER A N 1
ATOM 1056 C CA . SER A 1 139 ? -17.094 18.016 21.281 1 96.75 139 SER A CA 1
ATOM 1057 C C . SER A 1 139 ? -15.648 17.891 20.812 1 96.75 139 SER A C 1
ATOM 1059 O O . SER A 1 139 ? -15.109 16.781 20.719 1 96.75 139 SER A O 1
ATOM 1061 N N . SER A 1 140 ? -15.047 19.031 20.562 1 95.56 140 SER A N 1
ATOM 1062 C CA . SER A 1 140 ? -13.734 19.016 19.922 1 95.56 140 SER A CA 1
ATOM 1063 C C . SER A 1 140 ? -12.633 19.344 20.922 1 95.56 140 SER A C 1
ATOM 1065 O O . SER A 1 140 ? -12.836 20.156 21.844 1 95.56 140 SER A O 1
ATOM 1067 N N . ALA A 1 141 ? -11.508 18.703 20.766 1 97 141 ALA A N 1
ATOM 1068 C CA . ALA A 1 141 ? -10.305 18.969 21.547 1 97 141 ALA A CA 1
ATOM 1069 C C . ALA A 1 141 ? -9.086 19.094 20.641 1 97 141 ALA A C 1
ATOM 1071 O O . ALA A 1 141 ? -8.977 18.375 19.641 1 97 141 ALA A O 1
ATOM 1072 N N . GLU A 1 142 ? -8.203 19.969 21.016 1 97 142 GLU A N 1
ATOM 1073 C CA . GLU A 1 142 ? -6.914 20.078 20.344 1 97 142 GLU A CA 1
ATOM 1074 C C . GLU A 1 142 ? -5.797 19.484 21.188 1 97 142 GLU A C 1
ATOM 1076 O O . GLU A 1 142 ? -5.676 19.797 22.375 1 97 142 GLU A O 1
ATOM 1081 N N . ILE A 1 143 ? -5.059 18.594 20.609 1 97.25 143 ILE A N 1
ATOM 1082 C CA . ILE A 1 143 ? -3.922 17.953 21.266 1 97.25 143 ILE A CA 1
ATOM 1083 C C . ILE A 1 143 ? -2.621 18.453 20.641 1 97.25 143 ILE A C 1
ATOM 1085 O O . ILE A 1 143 ? -2.436 18.344 19.422 1 97.25 143 ILE A O 1
ATOM 1089 N N . THR A 1 144 ? -1.771 19.016 21.453 1 95.75 144 THR A N 1
ATOM 1090 C CA . THR A 1 144 ? -0.443 19.406 20.984 1 95.75 144 THR A CA 1
ATOM 1091 C C . THR A 1 144 ? 0.58 18.312 21.297 1 95.75 144 THR A C 1
ATOM 1093 O O . THR A 1 144 ? 0.746 17.938 22.453 1 95.75 144 THR A O 1
ATOM 1096 N N . CYS A 1 145 ? 1.213 17.797 20.266 1 95.56 145 CYS A N 1
ATOM 1097 C CA . CYS A 1 145 ? 2.227 16.766 20.406 1 95.56 145 CYS A CA 1
ATOM 1098 C C . CYS A 1 145 ? 3.604 17.281 20.016 1 95.56 145 CYS A C 1
ATOM 1100 O O . CYS A 1 145 ? 3.717 18.172 19.172 1 95.56 145 CYS A O 1
ATOM 1102 N N . LYS A 1 146 ? 4.609 16.719 20.656 1 93.12 146 LYS A N 1
ATOM 1103 C CA . LYS A 1 146 ? 5.996 17.062 20.375 1 93.12 146 LYS A CA 1
ATOM 1104 C C . LYS A 1 146 ? 6.855 15.812 20.188 1 93.12 146 LYS A C 1
ATOM 1106 O O . LYS A 1 146 ? 6.617 14.797 20.844 1 93.12 146 LYS A O 1
ATOM 1111 N N . VAL A 1 147 ? 7.758 15.898 19.266 1 94.88 147 VAL A N 1
ATOM 1112 C CA . VAL A 1 147 ? 8.828 14.914 19.109 1 94.88 147 VAL A CA 1
ATOM 1113 C C . VAL A 1 147 ? 10.18 15.586 19.344 1 94.88 147 VAL A C 1
ATOM 1115 O O . VAL A 1 147 ? 10.492 16.609 18.719 1 94.88 147 VAL A O 1
ATOM 1118 N N . ALA A 1 148 ? 10.93 15.047 20.234 1 94 148 ALA A N 1
ATOM 1119 C CA . ALA A 1 148 ? 12.227 15.625 20.562 1 94 148 ALA A CA 1
ATOM 1120 C C . ALA A 1 148 ? 13.273 14.531 20.781 1 94 148 ALA A C 1
ATOM 1122 O O . ALA A 1 148 ? 12.93 13.383 21.078 1 94 148 ALA A O 1
ATOM 1123 N N . ARG A 1 149 ? 14.484 14.961 20.562 1 92.75 149 ARG A N 1
ATOM 1124 C CA . ARG A 1 149 ? 15.555 14.07 21 1 92.75 149 ARG A CA 1
ATOM 1125 C C . ARG A 1 149 ? 15.445 13.773 22.5 1 92.75 149 ARG A C 1
ATOM 1127 O O . ARG A 1 149 ? 15.297 14.695 23.297 1 92.75 149 ARG A O 1
ATOM 1134 N N . ALA A 1 150 ? 15.477 12.484 22.781 1 92.62 150 ALA A N 1
ATOM 1135 C CA . ALA A 1 150 ? 15.391 12.109 24.188 1 92.62 150 ALA A CA 1
ATOM 1136 C C . ALA A 1 150 ? 16.703 12.391 24.906 1 92.62 150 ALA A C 1
ATOM 1138 O O . ALA A 1 150 ? 17.781 12.18 24.359 1 92.62 150 ALA A O 1
ATOM 1139 N N . ARG A 1 151 ? 16.625 12.883 26.031 1 87.88 151 ARG A N 1
ATOM 1140 C CA . ARG A 1 151 ? 17.797 13.07 26.891 1 87.88 151 ARG A CA 1
ATOM 1141 C C . ARG A 1 151 ? 17.844 11.984 27.969 1 87.88 151 ARG A C 1
ATOM 1143 O O . ARG A 1 151 ? 17.078 11.023 27.922 1 87.88 151 ARG A O 1
ATOM 1150 N N . GLY A 1 152 ? 18.953 12.023 28.703 1 76.69 152 GLY A N 1
ATOM 1151 C CA . GLY A 1 152 ? 19.125 11.031 29.75 1 76.69 152 GLY A CA 1
ATOM 1152 C C . GLY A 1 152 ? 17.922 10.922 30.672 1 76.69 152 GLY A C 1
ATOM 1153 O O . GLY A 1 152 ? 17.031 11.773 30.641 1 76.69 152 GLY A O 1
ATOM 1154 N N . GLU A 1 153 ? 17.953 9.797 31.312 1 70.31 153 GLU A N 1
ATOM 1155 C CA . GLU A 1 153 ? 16.828 9.492 32.188 1 70.31 153 GLU A CA 1
ATOM 1156 C C . GLU A 1 153 ? 16.531 10.648 33.125 1 70.31 153 GLU A C 1
ATOM 1158 O O . GLU A 1 153 ? 17.438 11.148 33.812 1 70.31 153 GLU A O 1
ATOM 1163 N N . GLY A 1 154 ? 15.391 11.188 33.031 1 65 154 GLY A N 1
ATOM 1164 C CA . GLY A 1 154 ? 14.906 12.211 33.969 1 65 154 GLY A CA 1
ATOM 1165 C C . GLY A 1 154 ? 15.102 13.617 33.438 1 65 154 GLY A C 1
ATOM 1166 O O . GLY A 1 154 ? 14.633 14.586 34.031 1 65 154 GLY A O 1
ATOM 1167 N N . GLU A 1 155 ? 15.859 13.734 32.375 1 76.38 155 GLU A N 1
ATOM 1168 C CA . GLU A 1 155 ? 16.078 15.078 31.844 1 76.38 155 GLU A CA 1
ATOM 1169 C C . GLU A 1 155 ? 15.125 15.375 30.688 1 76.38 155 GLU A C 1
ATOM 1171 O O . GLU A 1 155 ? 15.141 14.68 29.672 1 76.38 155 GLU A O 1
ATOM 1176 N N . PRO A 1 156 ? 14.25 16.359 30.953 1 75.44 156 PRO A N 1
ATOM 1177 C CA . PRO A 1 156 ? 13.336 16.703 29.875 1 75.44 156 PRO A CA 1
ATOM 1178 C C . PRO A 1 156 ? 14.055 17.281 28.656 1 75.44 156 PRO A C 1
ATOM 1180 O O . PRO A 1 156 ? 15.148 17.844 28.781 1 75.44 156 PRO A O 1
ATOM 1183 N N . SER A 1 157 ? 13.469 17.078 27.516 1 79.69 157 SER A N 1
ATOM 1184 C CA . SER A 1 157 ? 14.016 17.641 26.281 1 79.69 157 SER A CA 1
ATOM 1185 C C . SER A 1 157 ? 14.062 19.172 26.359 1 79.69 157 SER A C 1
ATOM 1187 O O . SER A 1 157 ? 13.273 19.781 27.078 1 79.69 157 SER A O 1
ATOM 1189 N N . ARG A 1 158 ? 15.102 19.734 25.688 1 83.31 158 ARG A N 1
ATOM 1190 C CA . ARG A 1 158 ? 15.266 21.172 25.578 1 83.31 158 ARG A CA 1
ATOM 1191 C C . ARG A 1 158 ? 14.805 21.688 24.219 1 83.31 158 ARG A C 1
ATOM 1193 O O . ARG A 1 158 ? 14.547 20.906 23.312 1 83.31 158 ARG A O 1
ATOM 1200 N N . PRO A 1 159 ? 14.547 22.953 24.125 1 82.38 159 PRO A N 1
ATOM 1201 C CA . PRO A 1 159 ? 14.07 23.516 22.859 1 82.38 159 PRO A CA 1
ATOM 1202 C C . PRO A 1 159 ? 14.938 23.125 21.672 1 82.38 159 PRO A C 1
ATOM 1204 O O . PRO A 1 159 ? 14.422 22.922 20.562 1 82.38 159 PRO A O 1
ATOM 1207 N N . GLU A 1 160 ? 16.188 22.953 21.906 1 84.62 160 GLU A N 1
ATOM 1208 C CA . GLU A 1 160 ? 17.109 22.609 20.812 1 84.62 160 GLU A CA 1
ATOM 1209 C C . GLU A 1 160 ? 16.938 21.156 20.391 1 84.62 160 GLU A C 1
ATOM 1211 O O . GLU A 1 160 ? 17.406 20.75 19.328 1 84.62 160 GLU A O 1
ATOM 1216 N N . ASP A 1 161 ? 16.219 20.422 21.297 1 89.81 161 ASP A N 1
ATOM 1217 C CA . ASP A 1 161 ? 16.016 19 21.016 1 89.81 161 ASP A CA 1
ATOM 1218 C C . ASP A 1 161 ? 14.773 18.781 20.172 1 89.81 161 ASP A C 1
ATOM 1220 O O . ASP A 1 161 ? 14.555 17.672 19.656 1 89.81 161 ASP A O 1
ATOM 1224 N N . LEU A 1 162 ? 14.07 19.875 20.031 1 92.31 162 LEU A N 1
ATOM 1225 C CA . LEU A 1 162 ? 12.758 19.75 19.406 1 92.31 162 LEU A CA 1
ATOM 1226 C C . LEU A 1 162 ? 12.883 19.438 17.922 1 92.31 162 LEU A C 1
ATOM 1228 O O . LEU A 1 162 ? 13.531 20.172 17.172 1 92.31 162 LEU A O 1
ATOM 1232 N N . LEU A 1 163 ? 12.359 18.281 17.531 1 91.94 163 LEU A N 1
ATOM 1233 C CA . LEU A 1 163 ? 12.32 17.922 16.125 1 91.94 163 LEU A CA 1
ATOM 1234 C C . LEU A 1 163 ? 11.102 18.531 15.445 1 91.94 163 LEU A C 1
ATOM 1236 O O . LEU A 1 163 ? 11.227 19.219 14.43 1 91.94 163 LEU A O 1
ATOM 1240 N N . LEU A 1 164 ? 9.961 18.281 15.992 1 91.88 164 LEU A N 1
ATOM 1241 C CA . LEU A 1 164 ? 8.75 18.844 15.414 1 91.88 164 LEU A CA 1
ATOM 1242 C C . LEU A 1 164 ? 7.645 18.953 16.469 1 91.88 164 LEU A C 1
ATOM 1244 O O . LEU A 1 164 ? 7.723 18.312 17.516 1 91.88 164 LEU A O 1
ATOM 1248 N N . THR A 1 165 ? 6.73 19.875 16.219 1 90.94 165 THR A N 1
ATOM 1249 C CA . THR A 1 165 ? 5.477 20.016 16.953 1 90.94 165 THR A CA 1
ATOM 1250 C C . THR A 1 165 ? 4.281 19.906 16 1 90.94 165 THR A C 1
ATOM 1252 O O . THR A 1 165 ? 4.352 20.344 14.859 1 90.94 165 THR A O 1
ATOM 1255 N N . CYS A 1 166 ? 3.301 19.25 16.469 1 92.19 166 CYS A N 1
ATOM 1256 C CA . CYS A 1 166 ? 2.092 19.172 15.656 1 92.19 166 CYS A CA 1
ATOM 1257 C C . CYS A 1 166 ? 0.846 19.172 16.531 1 92.19 166 CYS A C 1
ATOM 1259 O O . CYS A 1 166 ? 0.923 18.859 17.734 1 92.19 166 CYS A O 1
ATOM 1261 N N . THR A 1 167 ? -0.218 19.609 15.961 1 93.81 167 THR A N 1
ATOM 1262 C CA . THR A 1 167 ? -1.487 19.656 16.688 1 93.81 167 THR A CA 1
ATOM 1263 C C . THR A 1 167 ? -2.539 18.812 15.977 1 93.81 167 THR A C 1
ATOM 1265 O O . THR A 1 167 ? -2.727 18.938 14.758 1 93.81 167 THR A O 1
ATOM 1268 N N . PHE A 1 168 ? -3.137 17.938 16.719 1 95.69 168 PHE A N 1
ATOM 1269 C CA . PHE A 1 168 ? -4.25 17.141 16.234 1 95.69 168 PHE A CA 1
ATOM 1270 C C . PHE A 1 168 ? -5.574 17.656 16.781 1 95.69 168 PHE A C 1
ATOM 1272 O O . PHE A 1 168 ? -5.652 18.094 17.938 1 95.69 168 PHE A O 1
ATOM 1279 N N . THR A 1 169 ? -6.562 17.703 15.984 1 95.19 169 THR A N 1
ATOM 1280 C CA . THR A 1 169 ? -7.93 17.969 16.438 1 95.19 169 THR A CA 1
ATOM 1281 C C . THR A 1 169 ? -8.742 16.672 16.484 1 95.19 169 THR A C 1
ATOM 1283 O O . THR A 1 169 ? -8.898 16 15.469 1 95.19 169 THR A O 1
ATOM 1286 N N . MET A 1 170 ? -9.203 16.375 17.625 1 95.81 170 MET A N 1
ATOM 1287 C CA . MET A 1 170 ? -10.023 15.188 17.828 1 95.81 170 MET A CA 1
ATOM 1288 C C . MET A 1 170 ? -11.453 15.57 18.203 1 95.81 170 MET A C 1
ATOM 1290 O O . MET A 1 170 ? -11.68 16.594 18.859 1 95.81 170 MET A O 1
ATOM 1294 N N . VAL A 1 171 ? -12.43 14.766 17.766 1 95.12 171 VAL A N 1
ATOM 1295 C CA . VAL A 1 171 ? -13.836 15.023 18.062 1 95.12 171 VAL A CA 1
ATOM 1296 C C . VAL A 1 171 ? -14.438 13.82 18.797 1 95.12 171 VAL A C 1
ATOM 1298 O O . VAL A 1 171 ? -14.266 12.68 18.359 1 95.12 171 VAL A O 1
ATOM 1301 N N . ALA A 1 172 ? -15.117 14.086 19.812 1 95.5 172 ALA A N 1
ATOM 1302 C CA . ALA A 1 172 ? -15.805 13.047 20.578 1 95.5 172 ALA A CA 1
ATOM 1303 C C . ALA A 1 172 ? -17.219 12.82 20.031 1 95.5 172 ALA A C 1
ATOM 1305 O O . ALA A 1 172 ? -17.984 13.773 19.859 1 95.5 172 ALA A O 1
ATOM 1306 N N . LEU A 1 173 ? -17.5 11.594 19.844 1 92.69 173 LEU A N 1
ATOM 1307 C CA . LEU A 1 173 ? -18.828 11.195 19.375 1 92.69 173 LEU A CA 1
ATOM 1308 C C . LEU A 1 173 ? -19.5 10.266 20.375 1 92.69 173 LEU A C 1
ATOM 1310 O O . LEU A 1 173 ? -18.828 9.492 21.062 1 92.69 173 LEU A O 1
ATOM 1314 N N . ASP A 1 174 ? -20.797 10.414 20.344 1 90.56 174 ASP A N 1
ATOM 1315 C CA . ASP A 1 174 ? -21.562 9.414 21.078 1 90.56 174 ASP A CA 1
ATOM 1316 C C . ASP A 1 174 ? -21.438 8.039 20.438 1 90.56 174 ASP A C 1
ATOM 1318 O O . ASP A 1 174 ? -21.625 7.898 19.219 1 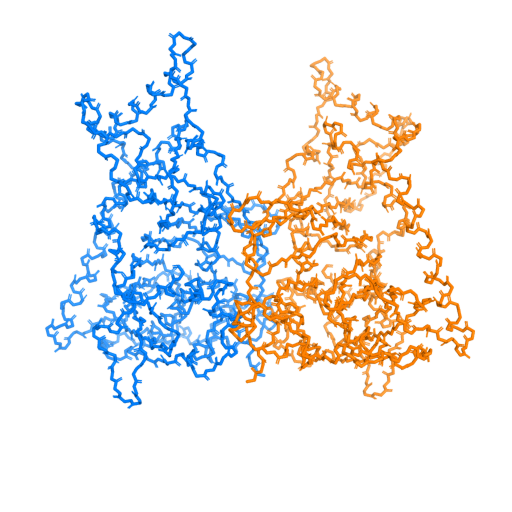90.56 174 ASP A O 1
ATOM 1322 N N . PRO A 1 175 ? -21.156 7.02 21.156 1 84.19 175 PRO A N 1
ATOM 1323 C CA . PRO A 1 175 ? -20.891 5.707 20.562 1 84.19 175 PRO A CA 1
ATOM 1324 C C . PRO A 1 175 ? -22.125 5.121 19.859 1 84.19 175 PRO A C 1
ATOM 1326 O O . PRO A 1 175 ? -21.984 4.316 18.938 1 84.19 175 PRO A O 1
ATOM 1329 N N . LEU A 1 176 ? -23.281 5.523 20.297 1 83.38 176 LEU A N 1
ATOM 1330 C CA . LEU A 1 176 ? -24.5 4.945 19.734 1 83.38 176 LEU A CA 1
ATOM 1331 C C . LEU A 1 176 ? -25.016 5.777 18.562 1 83.38 176 LEU A C 1
ATOM 1333 O O . LEU A 1 176 ? -25.266 5.242 17.484 1 83.38 176 LEU A O 1
ATOM 1337 N N . THR A 1 177 ? -25.125 7.07 18.844 1 87.56 177 THR A N 1
ATOM 1338 C CA . THR A 1 177 ? -25.75 7.926 17.828 1 87.56 177 THR A CA 1
ATOM 1339 C C . THR A 1 177 ? -24.719 8.398 16.812 1 87.56 177 THR A C 1
ATOM 1341 O O . THR A 1 177 ? -25.078 8.875 15.734 1 87.56 177 THR A O 1
ATOM 1344 N N . ARG A 1 178 ? -23.438 8.406 17.203 1 87.56 178 ARG A N 1
ATOM 1345 C CA . ARG A 1 178 ? -22.328 8.867 16.391 1 87.56 178 ARG A CA 1
ATOM 1346 C C . ARG A 1 178 ? -22.391 10.375 16.156 1 87.56 178 ARG A C 1
ATOM 1348 O O . ARG A 1 178 ? -21.859 10.883 15.18 1 87.56 178 ARG A O 1
ATOM 1355 N N . LYS A 1 179 ? -23.094 11.023 17.062 1 92.75 179 LYS A N 1
ATOM 1356 C CA . LYS A 1 179 ? -23.172 12.484 17.016 1 92.75 179 LYS A CA 1
ATOM 1357 C C . LYS A 1 179 ? -22.156 13.109 17.984 1 92.75 179 LYS A C 1
ATOM 1359 O O . LYS A 1 179 ? -21.828 12.523 19.016 1 92.75 179 LYS A O 1
ATOM 1364 N N . PRO A 1 180 ? -21.734 14.273 17.594 1 95.38 180 PRO A N 1
ATOM 1365 C CA . PRO A 1 180 ? -20.797 14.953 18.5 1 95.38 180 PRO A CA 1
ATOM 1366 C C . PRO A 1 180 ? -21.375 15.125 19.906 1 95.38 180 PRO A C 1
ATOM 1368 O O . PRO A 1 180 ? -22.578 15.398 20.047 1 95.38 180 PRO A O 1
ATOM 1371 N N . THR A 1 181 ? -20.531 14.945 20.906 1 95.25 181 THR A N 1
ATOM 1372 C CA . THR A 1 181 ? -20.938 15.039 22.312 1 95.25 181 THR A CA 1
ATOM 1373 C C . THR A 1 181 ? -19.969 15.906 23.109 1 95.25 181 THR A C 1
ATOM 1375 O O . THR A 1 181 ? -18.781 15.945 22.797 1 95.25 181 THR A O 1
ATOM 1378 N N . PRO A 1 182 ? -20.438 16.562 24.109 1 96.06 182 PRO A N 1
ATOM 1379 C CA . PRO A 1 182 ? -19.594 17.469 24.891 1 96.06 182 PRO A CA 1
ATOM 1380 C C . PRO A 1 182 ? -18.484 16.719 25.641 1 96.06 182 PRO A C 1
ATOM 1382 O O . PRO A 1 182 ? -18.656 15.562 26 1 96.06 182 PRO A O 1
ATOM 1385 N N . ILE A 1 183 ? -17.391 17.422 25.844 1 97 183 ILE A N 1
ATOM 1386 C CA . ILE A 1 183 ? -16.266 16.922 26.625 1 97 183 ILE A CA 1
ATOM 1387 C C . ILE A 1 183 ? -15.922 17.906 27.734 1 97 183 ILE A C 1
ATOM 1389 O O . ILE A 1 183 ? -16.375 19.047 27.719 1 97 183 ILE A O 1
ATOM 1393 N N . PRO A 1 184 ? -15.18 17.484 28.734 1 96.94 184 PRO A N 1
ATOM 1394 C CA . PRO A 1 184 ? -14.789 18.406 29.797 1 96.94 184 PRO A CA 1
ATOM 1395 C C . PRO A 1 184 ? -14.055 19.641 29.266 1 96.94 184 PRO A C 1
ATOM 1397 O O . PRO A 1 184 ? -13.25 19.531 28.328 1 96.94 184 PRO A O 1
ATOM 1400 N N . ARG A 1 185 ? -14.344 20.703 29.875 1 96.94 185 ARG A N 1
ATOM 1401 C CA . ARG A 1 185 ? -13.602 21.922 29.562 1 96.94 185 ARG A CA 1
ATOM 1402 C C . ARG A 1 185 ? -12.18 21.859 30.109 1 96.94 185 ARG A C 1
ATOM 1404 O O . ARG A 1 185 ? -11.93 21.188 31.109 1 96.94 185 ARG A O 1
ATOM 1411 N N . LEU A 1 186 ? -11.32 22.531 29.391 1 97.19 186 LEU A N 1
ATOM 1412 C CA . LEU A 1 186 ? -9.938 22.609 29.859 1 97.19 186 LEU A CA 1
ATOM 1413 C C . LEU A 1 186 ? -9.742 23.812 30.781 1 97.19 186 LEU A C 1
ATOM 1415 O O . LEU A 1 186 ? -10.188 24.922 30.453 1 97.19 186 LEU A O 1
ATOM 1419 N N . VAL A 1 187 ? -9.094 23.562 31.922 1 96.5 187 VAL A N 1
ATOM 1420 C CA . VAL A 1 187 ? -8.781 24.625 32.875 1 96.5 187 VAL A CA 1
ATOM 1421 C C . VAL A 1 187 ? -7.293 24.953 32.812 1 96.5 187 VAL A C 1
ATOM 1423 O O . VAL A 1 187 ? -6.453 24.047 32.906 1 96.5 187 VAL A O 1
ATOM 1426 N N . CYS A 1 188 ? -7.016 26.234 32.656 1 95.25 188 CYS A N 1
ATOM 1427 C CA . CYS A 1 188 ? -5.633 26.703 32.625 1 95.25 188 CYS A CA 1
ATOM 1428 C C . CYS A 1 188 ? -5.191 27.172 34.031 1 95.25 188 CYS A C 1
ATOM 1430 O O . CYS A 1 188 ? -5.879 27.969 34.656 1 95.25 188 CYS A O 1
ATOM 1432 N N . GLU A 1 189 ? -4.07 26.688 34.406 1 95.12 189 GLU A N 1
ATOM 1433 C CA . GLU A 1 189 ? -3.602 27.016 35.75 1 95.12 189 GLU A CA 1
ATOM 1434 C C . GLU A 1 189 ? -2.498 28.062 35.719 1 95.12 189 GLU A C 1
ATOM 1436 O O . GLU A 1 189 ? -2.178 28.672 36.75 1 95.12 189 GLU A O 1
ATOM 1441 N N . THR A 1 190 ? -1.871 28.281 34.594 1 95.19 190 THR A N 1
ATOM 1442 C CA . THR A 1 190 ? -0.751 29.203 34.469 1 95.19 190 THR A CA 1
ATOM 1443 C C . THR A 1 190 ? -0.945 30.109 33.25 1 95.19 190 THR A C 1
ATOM 1445 O O . THR A 1 190 ? -1.727 29.781 32.344 1 95.19 190 THR A O 1
ATOM 1448 N N . PRO A 1 191 ? -0.267 31.219 33.281 1 94.5 191 PRO A N 1
ATOM 1449 C CA . PRO A 1 191 ? -0.333 32.094 32.094 1 94.5 191 PRO A CA 1
ATOM 1450 C C . PRO A 1 191 ? 0.134 31.406 30.828 1 94.5 191 PRO A C 1
ATOM 1452 O O . PRO A 1 191 ? -0.402 31.656 29.734 1 94.5 191 PRO A O 1
ATOM 1455 N N . ALA A 1 192 ? 1.115 30.594 30.969 1 92.81 192 ALA A N 1
ATOM 1456 C CA . ALA A 1 192 ? 1.605 29.844 29.812 1 92.81 192 ALA A CA 1
ATOM 1457 C C . ALA A 1 192 ? 0.52 28.938 29.25 1 92.81 192 ALA A C 1
ATOM 1459 O O . ALA A 1 192 ? 0.373 28.812 28.031 1 92.81 192 ALA A O 1
ATOM 1460 N N . GLN A 1 193 ? -0.21 28.312 30.109 1 94.31 193 GLN A N 1
ATOM 1461 C CA . GLN A 1 193 ? -1.316 27.469 29.688 1 94.31 193 GLN A CA 1
ATOM 1462 C C . GLN A 1 193 ? -2.424 28.281 29.031 1 94.31 193 GLN A C 1
ATOM 1464 O O . GLN A 1 193 ? -3.023 27.859 28.047 1 94.31 193 GLN A O 1
ATOM 1469 N N . GLU A 1 194 ? -2.617 29.438 29.594 1 95 194 GLU A N 1
ATOM 1470 C CA . GLU A 1 194 ? -3.631 30.312 29.016 1 95 194 GLU A CA 1
ATOM 1471 C C . GLU A 1 194 ? -3.252 30.734 27.594 1 95 194 GLU A C 1
ATOM 1473 O O . GLU A 1 194 ? -4.109 30.828 26.719 1 95 194 GLU A O 1
ATOM 1478 N N . ALA A 1 195 ? -2.049 31.016 27.484 1 94.31 195 ALA A N 1
ATOM 1479 C CA . ALA A 1 195 ? -1.569 31.391 26.156 1 94.31 195 ALA A CA 1
ATOM 1480 C C . ALA A 1 195 ? -1.774 30.266 25.156 1 94.31 195 ALA A C 1
ATOM 1482 O O . ALA A 1 195 ? -2.164 30.5 24 1 94.31 195 ALA A O 1
ATOM 1483 N N . LEU A 1 196 ? -1.477 29.078 25.562 1 92.69 196 LEU A N 1
ATOM 1484 C CA . LEU A 1 196 ? -1.682 27.906 24.719 1 92.69 196 LEU A CA 1
ATOM 1485 C C . LEU A 1 196 ? -3.158 27.734 24.375 1 92.69 196 LEU A C 1
ATOM 1487 O O . LEU A 1 196 ? -3.502 27.438 23.219 1 92.69 196 LEU A O 1
ATOM 1491 N N . PHE A 1 197 ? -3.973 27.906 25.328 1 95.38 197 PHE A N 1
ATOM 1492 C CA . PHE A 1 197 ? -5.414 27.781 25.141 1 95.38 197 PHE A CA 1
ATOM 1493 C C . PHE A 1 197 ? -5.91 28.812 24.125 1 95.38 197 PHE A C 1
ATOM 1495 O O . PHE A 1 197 ? -6.688 28.5 23.234 1 95.38 197 PHE A O 1
ATOM 1502 N N . GLN A 1 198 ? -5.434 30.062 24.281 1 94.69 198 GLN A N 1
ATOM 1503 C CA . GLN A 1 198 ? -5.844 31.125 23.391 1 94.69 198 GLN A CA 1
ATOM 1504 C C . GLN A 1 198 ? -5.352 30.875 21.969 1 94.69 198 GLN A C 1
ATOM 1506 O O . GLN A 1 198 ? -6.039 31.203 21 1 94.69 198 GLN A O 1
ATOM 1511 N N . ALA A 1 199 ? -4.152 30.344 21.906 1 91.12 199 ALA A N 1
ATOM 1512 C CA . ALA A 1 199 ? -3.629 29.984 20.578 1 91.12 199 ALA A CA 1
ATOM 1513 C C . ALA A 1 199 ? -4.508 28.938 19.906 1 91.12 199 ALA A C 1
ATOM 1515 O O . ALA A 1 199 ? -4.742 29 18.703 1 91.12 199 ALA A O 1
ATOM 1516 N N . GLY A 1 200 ? -4.93 28 20.688 1 91 200 GLY A N 1
ATOM 1517 C CA . GLY A 1 200 ? -5.836 26.984 20.172 1 91 200 GLY A CA 1
ATOM 1518 C C . GLY A 1 200 ? -7.168 27.562 19.719 1 91 200 GLY A C 1
ATOM 1519 O O . GLY A 1 200 ? -7.691 27.172 18.672 1 91 200 GLY A O 1
ATOM 1520 N N . ALA A 1 201 ? -7.664 28.453 20.484 1 91.5 201 ALA A N 1
ATOM 1521 C CA . ALA A 1 201 ? -8.922 29.109 20.125 1 91.5 201 ALA A CA 1
ATOM 1522 C C . ALA A 1 201 ? -8.773 29.906 18.844 1 91.5 201 ALA A C 1
ATOM 1524 O O . ALA A 1 201 ? -9.664 29.875 17.984 1 91.5 201 ALA A O 1
ATOM 1525 N N . ALA A 1 202 ? -7.699 30.594 18.766 1 91 202 ALA A N 1
ATOM 1526 C CA . ALA A 1 202 ? -7.434 31.391 17.578 1 91 202 ALA A CA 1
ATOM 1527 C C . ALA A 1 202 ? -7.312 30.516 16.344 1 91 202 ALA A C 1
ATOM 1529 O O . ALA A 1 202 ? -7.789 30.891 15.266 1 91 202 AL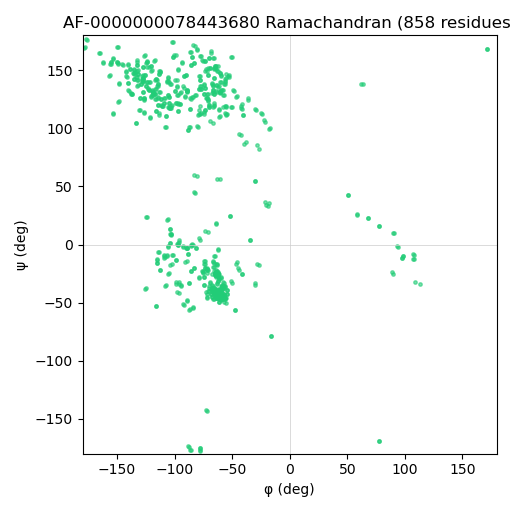A A O 1
ATOM 1530 N N . LYS A 1 203 ? -6.637 29.453 16.531 1 86.81 203 LYS A N 1
ATOM 1531 C CA . LYS A 1 203 ? -6.477 28.516 15.422 1 86.81 203 LYS A CA 1
ATOM 1532 C C . LYS A 1 203 ? -7.828 27.984 14.953 1 86.81 203 LYS A C 1
ATOM 1534 O O . LYS A 1 203 ? -8.07 27.859 13.75 1 86.81 203 LYS A O 1
ATOM 1539 N N . ALA A 1 204 ? -8.648 27.625 15.914 1 85 204 ALA A N 1
ATOM 1540 C CA . ALA A 1 204 ? -9.977 27.125 15.586 1 85 204 ALA A CA 1
ATOM 1541 C C . ALA A 1 204 ? -10.781 28.156 14.805 1 85 204 ALA A C 1
ATOM 1543 O O . ALA A 1 204 ? -11.461 27.812 13.828 1 85 204 ALA A O 1
ATOM 1544 N N . MET A 1 205 ? -10.633 29.344 15.156 1 86.81 205 MET A N 1
ATOM 1545 C CA . MET A 1 205 ? -11.336 30.438 14.484 1 86.81 205 MET A CA 1
ATOM 1546 C C . MET A 1 205 ? -10.758 30.672 13.094 1 86.81 205 MET A C 1
ATOM 1548 O O . MET A 1 205 ? -11.508 30.922 12.141 1 86.81 205 MET A O 1
ATOM 1552 N N . ALA A 1 206 ? -9.445 30.625 13.031 1 83.62 206 ALA A N 1
ATOM 1553 C CA . ALA A 1 206 ? -8.781 30.844 11.758 1 83.62 206 ALA A CA 1
ATOM 1554 C C . ALA A 1 206 ? -9.172 29.766 10.75 1 83.62 206 ALA A C 1
ATOM 1556 O O . ALA A 1 206 ? -9.359 30.047 9.562 1 83.62 206 ALA A O 1
ATOM 1557 N N . GLN A 1 207 ? -9.227 28.562 11.195 1 80.81 207 GLN A N 1
ATOM 1558 C CA . GLN A 1 207 ? -9.602 27.453 10.328 1 80.81 207 GLN A CA 1
ATOM 1559 C C . GLN A 1 207 ? -11.016 27.625 9.789 1 80.81 207 GLN A C 1
ATOM 1561 O O . GLN A 1 207 ? -11.289 27.344 8.625 1 80.81 207 GLN A O 1
ATOM 1566 N N . ARG A 1 208 ? -11.859 28.094 10.602 1 81 208 ARG A N 1
ATOM 1567 C CA . ARG A 1 208 ? -13.234 28.344 10.188 1 81 208 ARG A CA 1
ATOM 1568 C C . ARG A 1 208 ? -13.297 29.469 9.156 1 81 208 ARG A C 1
ATOM 1570 O O . ARG A 1 208 ? -14.062 29.391 8.188 1 81 208 ARG A O 1
ATOM 1577 N N . ALA A 1 209 ? -12.492 30.422 9.352 1 82.94 209 ALA A N 1
ATOM 1578 C CA . ALA A 1 209 ? -12.461 31.562 8.438 1 82.94 209 ALA A CA 1
ATOM 1579 C C . ALA A 1 209 ? -11.883 31.156 7.078 1 82.94 209 ALA A C 1
ATOM 1581 O O . ALA A 1 209 ? -12.344 31.625 6.035 1 82.94 209 ALA A O 1
ATOM 1582 N N . GLU A 1 210 ? -10.859 30.328 7.121 1 80.56 210 GLU A N 1
ATOM 1583 C CA . GLU A 1 210 ? -10.219 29.875 5.895 1 80.56 210 GLU A CA 1
ATOM 1584 C C . GLU A 1 210 ? -11.195 29.078 5.023 1 80.56 210 GLU A C 1
ATOM 1586 O O . GLU A 1 210 ? -11.109 29.125 3.795 1 80.56 210 GLU A O 1
ATOM 1591 N N . ARG A 1 211 ? -12.086 28.422 5.652 1 79.88 211 ARG A N 1
ATOM 1592 C CA . ARG A 1 211 ? -13.086 27.656 4.922 1 79.88 211 ARG A CA 1
ATOM 1593 C C . ARG A 1 211 ? -13.984 28.562 4.094 1 79.88 211 ARG A C 1
ATOM 1595 O O . ARG A 1 211 ? -14.422 28.188 3.004 1 79.88 211 ARG A O 1
ATOM 1602 N N . LYS A 1 212 ? -14.078 29.75 4.48 1 81 212 LYS A N 1
ATOM 1603 C CA . LYS A 1 212 ? -14.945 30.703 3.797 1 81 212 LYS A CA 1
ATOM 1604 C C . LYS A 1 212 ? -14.258 31.312 2.578 1 81 212 LYS A C 1
ATOM 1606 O O . LYS A 1 212 ? -14.914 31.828 1.678 1 81 212 LYS A O 1
ATOM 1611 N N . THR A 1 213 ? -12.945 31.219 2.594 1 79.56 213 THR A N 1
ATOM 1612 C CA . THR A 1 213 ? -12.203 31.828 1.497 1 79.56 213 THR A CA 1
ATOM 1613 C C . THR A 1 213 ? -11.719 30.75 0.519 1 79.56 213 THR A C 1
ATOM 1615 O O . THR A 1 213 ? -10.945 31.047 -0.397 1 79.56 213 THR A O 1
ATOM 1618 N N . SER A 1 214 ? -12.203 29.641 0.75 1 84.5 214 SER A N 1
ATOM 1619 C CA . SER A 1 214 ? -11.805 28.547 -0.135 1 84.5 214 SER A CA 1
ATOM 1620 C C . SER A 1 214 ? -12.258 28.797 -1.568 1 84.5 214 SER A C 1
ATOM 1622 O O . SER A 1 214 ? -13.234 29.516 -1.797 1 84.5 214 SER A O 1
ATOM 1624 N N . LEU A 1 215 ? -11.523 28.312 -2.51 1 85.75 215 LEU A N 1
ATOM 1625 C CA . LEU A 1 215 ? -11.82 28.5 -3.924 1 85.75 215 LEU A CA 1
ATOM 1626 C C . LEU A 1 215 ? -13.148 27.844 -4.289 1 85.75 215 LEU A C 1
ATOM 1628 O O . LEU A 1 215 ? -13.695 28.094 -5.363 1 85.75 215 LEU A O 1
ATOM 1632 N N . LEU A 1 216 ? -13.648 26.953 -3.463 1 81.94 216 LEU A N 1
ATOM 1633 C CA . LEU A 1 216 ? -14.977 26.391 -3.666 1 81.94 216 LEU A CA 1
ATOM 1634 C C . LEU A 1 216 ? -16.047 27.422 -3.355 1 81.94 216 LEU A C 1
ATOM 1636 O O . LEU A 1 216 ? -17.188 27.312 -3.848 1 81.94 216 LEU A O 1
ATOM 1640 N N . GLU A 1 217 ? -15.703 28.438 -2.551 1 85.38 217 GLU A N 1
ATOM 1641 C CA . GLU A 1 217 ? -16.656 29.438 -2.104 1 85.38 217 GLU A CA 1
ATOM 1642 C C . GLU A 1 217 ? -16.422 30.781 -2.795 1 85.38 217 GLU A C 1
ATOM 1644 O O . GLU A 1 217 ? -17.359 31.547 -3.027 1 85.38 217 GLU A O 1
ATOM 1649 N N . VAL A 1 218 ? -15.156 31.031 -3.021 1 89.12 218 VAL A N 1
ATOM 1650 C CA . VAL A 1 218 ? -14.797 32.344 -3.566 1 89.12 218 VAL A CA 1
ATOM 1651 C C . VAL A 1 218 ? -13.922 32.156 -4.801 1 89.12 218 VAL A C 1
ATOM 1653 O O . VAL A 1 218 ? -13 31.344 -4.805 1 89.12 218 VAL A O 1
ATOM 1656 N N . GLU A 1 219 ? -14.133 32.938 -5.766 1 90.12 219 GLU A N 1
ATOM 1657 C CA . GLU A 1 219 ? -13.352 32.906 -6.996 1 90.12 219 GLU A CA 1
ATOM 1658 C C . GLU A 1 219 ? -11.953 33.5 -6.77 1 90.12 219 GLU A C 1
ATOM 1660 O O . GLU A 1 219 ? -11.719 34.188 -5.789 1 90.12 219 GLU A O 1
ATOM 1665 N N . PRO A 1 220 ? -10.984 33.156 -7.613 1 91.94 220 PRO A N 1
ATOM 1666 C CA . PRO A 1 220 ? -9.656 33.75 -7.5 1 91.94 220 PRO A CA 1
ATOM 1667 C C . PRO A 1 220 ? -9.703 35.281 -7.484 1 91.94 220 PRO A C 1
ATOM 1669 O O . PRO A 1 220 ? -10.523 35.875 -8.18 1 91.94 220 PRO A O 1
ATOM 1672 N N . ASP A 1 221 ? -8.805 35.875 -6.707 1 93.5 221 ASP A N 1
ATOM 1673 C CA . ASP A 1 221 ? -8.758 37.344 -6.676 1 93.5 221 ASP A CA 1
ATOM 1674 C C . ASP A 1 221 ? -8.047 37.906 -7.914 1 93.5 221 ASP A C 1
ATOM 1676 O O . ASP A 1 221 ? -7.691 37.125 -8.82 1 93.5 221 ASP A O 1
ATOM 1680 N N . ASP A 1 222 ? -7.875 39.219 -7.992 1 93.81 222 ASP A N 1
ATOM 1681 C CA . ASP A 1 222 ? -7.34 39.844 -9.188 1 93.81 222 ASP A CA 1
ATOM 1682 C C . ASP A 1 222 ? -5.914 39.406 -9.469 1 93.81 222 ASP A C 1
ATOM 1684 O O . ASP A 1 222 ? -5.566 39.125 -10.617 1 93.81 222 ASP A O 1
ATOM 1688 N N . GLU A 1 223 ? -5.129 39.312 -8.484 1 93.31 223 GLU A N 1
ATOM 1689 C CA . GLU A 1 223 ? -3.748 38.875 -8.648 1 93.31 223 GLU A CA 1
ATOM 1690 C C . GLU A 1 223 ? -3.678 37.438 -9.148 1 93.31 223 GLU A C 1
ATOM 1692 O O . GLU A 1 223 ? -2.873 37.125 -10.023 1 93.31 223 GLU A O 1
ATOM 1697 N N . GLU A 1 224 ? -4.488 36.625 -8.547 1 94.06 224 GLU A N 1
ATOM 1698 C CA . GLU A 1 224 ? -4.535 35.219 -8.922 1 94.06 224 GLU A CA 1
ATOM 1699 C C . GLU A 1 224 ? -5.055 35.031 -10.344 1 94.06 224 GLU A C 1
ATOM 1701 O O . GLU A 1 224 ? -4.539 34.219 -11.102 1 94.06 224 GLU A O 1
ATOM 1706 N N . SER A 1 225 ? -6.031 35.812 -10.719 1 94.31 225 SER A N 1
ATOM 1707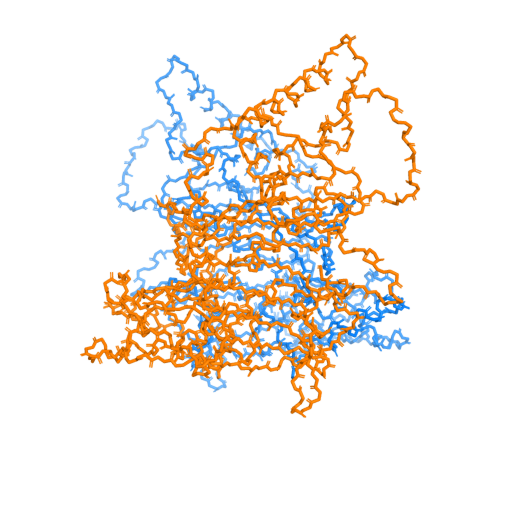 C CA . SER A 1 225 ? -6.57 35.781 -12.078 1 94.31 225 SER A CA 1
ATOM 1708 C C . SER A 1 225 ? -5.523 36.219 -13.102 1 94.31 225 SER A C 1
ATOM 1710 O O . SER A 1 225 ? -5.43 35.656 -14.188 1 94.31 225 SER A O 1
ATOM 1712 N N . ALA A 1 226 ? -4.824 37.25 -12.719 1 94.12 226 ALA A N 1
ATOM 1713 C CA . ALA A 1 226 ? -3.744 37.719 -13.586 1 94.12 226 ALA A CA 1
ATOM 1714 C C . ALA A 1 226 ? -2.689 36.625 -13.773 1 94.12 226 ALA A C 1
ATOM 1716 O O . ALA A 1 226 ? -2.16 36.438 -14.875 1 94.12 226 ALA A O 1
ATOM 1717 N N . LEU A 1 227 ? -2.395 35.969 -12.695 1 93.88 227 LEU A N 1
ATOM 1718 C CA . LEU A 1 227 ? -1.419 34.875 -12.758 1 93.88 227 LEU A CA 1
ATOM 1719 C C . LEU A 1 227 ? -1.905 33.75 -13.672 1 93.88 227 LEU A C 1
ATOM 1721 O O . LEU A 1 227 ? -1.142 33.25 -14.5 1 93.88 227 LEU A O 1
ATOM 1725 N N . ILE A 1 228 ? -3.141 33.375 -13.547 1 94.44 228 ILE A N 1
ATOM 1726 C CA . ILE A 1 228 ? -3.736 32.344 -14.391 1 94.44 228 ILE A CA 1
ATOM 1727 C C . ILE A 1 228 ? -3.604 32.719 -15.859 1 94.44 228 ILE A C 1
ATOM 1729 O O . ILE A 1 228 ? -3.186 31.906 -16.688 1 94.44 228 ILE A O 1
ATOM 1733 N N . HIS A 1 229 ? -3.916 33.938 -16.094 1 94.31 229 HIS A N 1
ATOM 1734 C CA . HIS A 1 229 ? -3.865 34.438 -17.469 1 94.31 229 HIS A CA 1
ATOM 1735 C C . HIS A 1 229 ? -2.438 34.438 -18 1 94.31 229 HIS A C 1
ATOM 1737 O O . HIS A 1 229 ? -2.209 34.062 -19.156 1 94.31 229 HIS A O 1
ATOM 1743 N N . ARG A 1 230 ? -1.514 34.844 -17.219 1 94.88 230 ARG A N 1
ATOM 1744 C CA . ARG A 1 230 ? -0.114 34.844 -17.625 1 94.88 230 ARG A CA 1
ATOM 1745 C C . ARG A 1 230 ? 0.374 33.438 -17.953 1 94.88 230 ARG A C 1
ATOM 1747 O O . ARG A 1 230 ? 1.104 33.25 -18.938 1 94.88 230 ARG A O 1
ATOM 1754 N N . ILE A 1 231 ? -0.004 32.469 -17.141 1 95.38 231 ILE A N 1
ATOM 1755 C CA . ILE A 1 231 ? 0.392 31.094 -17.375 1 95.38 231 ILE A CA 1
ATOM 1756 C C . ILE A 1 231 ? -0.218 30.609 -18.688 1 95.38 231 ILE A C 1
ATOM 1758 O O . ILE A 1 231 ? 0.453 29.953 -19.484 1 95.38 231 ILE A O 1
ATOM 1762 N N . TRP A 1 232 ? -1.458 30.953 -18.891 1 93.5 232 TRP A N 1
ATOM 1763 C CA . TRP A 1 232 ? -2.15 30.562 -20.109 1 93.5 232 TRP A CA 1
ATOM 1764 C C . TRP A 1 232 ? -1.464 31.172 -21.344 1 93.5 232 TRP A C 1
ATOM 1766 O O . TRP A 1 232 ? -1.26 30.484 -22.344 1 93.5 232 TRP A O 1
ATOM 1776 N N . LEU A 1 233 ? -1.072 32.438 -21.25 1 92.88 233 LEU A N 1
ATOM 1777 C CA . LEU A 1 233 ? -0.362 33.094 -22.344 1 92.88 233 LEU A CA 1
ATOM 1778 C C . LEU A 1 233 ? 0.952 32.375 -22.641 1 92.88 233 LEU A C 1
ATOM 1780 O O . LEU A 1 233 ? 1.322 32.219 -23.812 1 92.88 233 LEU A O 1
ATOM 1784 N N . ARG A 1 234 ? 1.626 32.031 -21.562 1 93 234 ARG A N 1
ATOM 1785 C CA . ARG A 1 234 ? 2.875 31.297 -21.734 1 93 234 ARG A CA 1
ATOM 1786 C C . ARG A 1 234 ? 2.641 29.984 -22.469 1 93 234 ARG A C 1
ATOM 1788 O O . ARG A 1 234 ? 3.443 29.594 -23.328 1 93 234 ARG A O 1
ATOM 1795 N N . GLN A 1 235 ? 1.571 29.344 -22.25 1 92.69 235 GLN A N 1
ATOM 1796 C CA . GLN A 1 235 ? 1.226 28.078 -22.922 1 92.69 235 GLN A CA 1
ATOM 1797 C C . GLN A 1 235 ? 0.965 28.297 -24.406 1 92.69 235 GLN A C 1
ATOM 1799 O O . GLN A 1 235 ? 1.374 27.5 -25.234 1 92.69 235 GLN A O 1
ATOM 1804 N N . ILE A 1 236 ? 0.31 29.375 -24.625 1 92.5 236 ILE A N 1
ATOM 1805 C CA . ILE A 1 236 ? 0.041 29.719 -26.016 1 92.5 236 ILE A CA 1
ATOM 1806 C C . ILE A 1 236 ? 1.356 29.969 -26.75 1 92.5 236 ILE A C 1
ATOM 1808 O O . ILE A 1 236 ? 1.528 29.531 -27.891 1 92.5 236 ILE A O 1
ATOM 1812 N N . GLU A 1 237 ? 2.203 30.609 -26.078 1 92 237 GLU A N 1
ATOM 1813 C CA . GLU A 1 237 ? 3.514 30.875 -26.656 1 92 237 GLU A CA 1
ATOM 1814 C C . GLU A 1 237 ? 4.262 29.578 -26.953 1 92 237 GLU A C 1
ATOM 1816 O O . GLU A 1 237 ? 4.914 29.438 -27.984 1 92 237 GLU A O 1
ATOM 1821 N N . TYR A 1 238 ? 4.195 28.641 -26.047 1 92.25 238 TYR A N 1
ATOM 1822 C CA . TYR A 1 238 ? 4.867 27.359 -26.203 1 92.25 238 TYR A CA 1
ATOM 1823 C C . TYR A 1 238 ? 4.375 26.641 -27.453 1 92.25 238 TYR A C 1
ATOM 1825 O O . TYR A 1 238 ? 5.117 25.859 -28.078 1 92.25 238 TYR A O 1
ATOM 1833 N N . HIS A 1 239 ? 3.18 26.906 -27.844 1 91.56 239 HIS A N 1
ATOM 1834 C CA . HIS A 1 239 ? 2.572 26.156 -28.922 1 91.56 239 HIS A CA 1
ATOM 1835 C C . HIS A 1 239 ? 2.506 26.969 -30.203 1 91.56 239 HIS A C 1
ATOM 1837 O O . HIS A 1 239 ? 2.049 26.484 -31.25 1 91.56 239 HIS A O 1
ATOM 1843 N N . ASP A 1 240 ? 2.975 28.219 -30.109 1 90.06 240 ASP A N 1
ATOM 1844 C CA . ASP A 1 240 ? 2.959 29.109 -31.281 1 90.06 240 ASP A CA 1
ATOM 1845 C C . ASP A 1 240 ? 4.059 28.719 -32.281 1 90.06 240 ASP A C 1
ATOM 1847 O O . ASP A 1 240 ? 5.246 28.859 -31.969 1 90.06 240 ASP A O 1
ATOM 1851 N N . PRO A 1 241 ? 3.719 28.266 -33.344 1 90.94 241 PRO A N 1
ATOM 1852 C CA . PRO A 1 241 ? 4.734 27.859 -34.344 1 90.94 241 PRO A CA 1
ATOM 1853 C C . PRO A 1 241 ? 5.57 29.047 -34.844 1 90.94 241 PRO A C 1
ATOM 1855 O O . PRO A 1 241 ? 6.648 28.844 -35.406 1 90.94 241 PRO A O 1
ATOM 1858 N N . HIS A 1 242 ? 5.113 30.234 -34.625 1 92.5 242 HIS A N 1
ATOM 1859 C CA . HIS A 1 242 ? 5.816 31.422 -35.125 1 92.5 242 HIS A CA 1
ATOM 1860 C C . HIS A 1 242 ? 6.777 31.969 -34.062 1 92.5 242 HIS A C 1
ATOM 1862 O O . HIS A 1 242 ? 7.504 32.938 -34.344 1 92.5 242 HIS A O 1
ATOM 1868 N N . ARG A 1 243 ? 6.785 31.359 -32.969 1 88.69 243 ARG A N 1
ATOM 1869 C CA . ARG A 1 243 ? 7.699 31.75 -31.906 1 88.69 243 ARG A CA 1
ATOM 1870 C C . ARG A 1 243 ? 8.703 30.641 -31.609 1 88.69 243 ARG A C 1
ATOM 1872 O O . ARG A 1 243 ? 8.375 29.453 -31.719 1 88.69 243 ARG A O 1
ATOM 1879 N N . PRO A 1 244 ? 9.883 31.047 -31.344 1 89.88 244 PRO A N 1
ATOM 1880 C CA . PRO A 1 244 ? 10.922 30.047 -31.078 1 89.88 244 PRO A CA 1
ATOM 1881 C C . PRO A 1 244 ? 10.781 29.406 -29.688 1 89.88 244 PRO A C 1
ATOM 1883 O O . PRO A 1 244 ? 11.32 28.328 -29.453 1 89.88 244 PRO A O 1
ATOM 1886 N N . LEU A 1 245 ? 10.062 30 -28.859 1 90.06 245 LEU A N 1
ATOM 1887 C CA . LEU A 1 245 ? 9.93 29.5 -27.484 1 90.06 245 LEU A CA 1
ATOM 1888 C C . LEU A 1 245 ? 9.125 28.219 -27.453 1 90.06 245 LEU A C 1
ATOM 1890 O O . LEU A 1 245 ? 8.047 28.125 -28.047 1 90.06 245 LEU A O 1
ATOM 1894 N N . ARG A 1 246 ? 9.734 27.188 -26.875 1 91.88 246 ARG A N 1
ATOM 1895 C CA . ARG A 1 246 ? 9.062 25.906 -26.656 1 91.88 246 ARG A CA 1
ATOM 1896 C C . ARG A 1 246 ? 9.023 25.547 -25.172 1 91.88 246 ARG A C 1
ATOM 1898 O O . ARG A 1 246 ? 9.828 26.062 -24.391 1 91.88 246 ARG A O 1
ATOM 1905 N N . GLN A 1 247 ? 8.008 24.766 -24.859 1 92.81 247 GLN A N 1
ATOM 1906 C CA . GLN A 1 247 ? 7.965 24.297 -23.469 1 92.81 247 GLN A CA 1
ATOM 1907 C C . GLN A 1 247 ? 9.258 23.594 -23.078 1 92.81 247 GLN A C 1
ATOM 1909 O O . GLN A 1 247 ? 9.633 22.594 -23.688 1 92.81 247 GLN A O 1
ATOM 1914 N N . PRO A 1 248 ? 9.922 24.109 -22.109 1 93.69 248 PRO A N 1
ATOM 1915 C CA . PRO A 1 248 ? 11.164 23.469 -21.688 1 93.69 248 PRO A CA 1
ATOM 1916 C C . PRO A 1 248 ? 10.938 22.062 -21.125 1 93.69 248 PRO A C 1
ATOM 1918 O O . PRO A 1 248 ? 9.867 21.781 -20.594 1 93.69 248 PRO A O 1
ATOM 1921 N N . PRO A 1 249 ? 11.953 21.234 -21.219 1 93.44 249 PRO A N 1
ATOM 1922 C CA . PRO A 1 249 ? 11.805 19.844 -20.75 1 93.44 249 PRO A CA 1
ATOM 1923 C C . PRO A 1 249 ? 11.586 19.766 -19.25 1 93.44 249 PRO A C 1
ATOM 1925 O O . PRO A 1 249 ? 11.031 18.781 -18.766 1 93.44 249 PRO A O 1
ATOM 1928 N N . ASN A 1 250 ? 12 20.734 -18.453 1 95.19 250 ASN A N 1
ATOM 1929 C CA . ASN A 1 250 ? 11.859 20.703 -17 1 95.19 250 ASN A CA 1
ATOM 1930 C C . ASN A 1 250 ? 10.477 21.188 -16.562 1 95.19 250 ASN A C 1
ATOM 1932 O O . ASN A 1 250 ? 10.188 21.25 -15.367 1 95.19 250 ASN A O 1
ATOM 1936 N N . VAL A 1 251 ? 9.641 21.562 -17.547 1 96.38 251 VAL A N 1
ATOM 1937 C CA . VAL A 1 251 ? 8.258 21.938 -17.281 1 96.38 251 VAL A CA 1
ATOM 1938 C C . VAL A 1 251 ? 7.324 20.797 -17.672 1 96.38 251 VAL A C 1
ATOM 1940 O O . VAL A 1 251 ? 7.266 20.406 -18.844 1 96.38 251 VAL A O 1
ATOM 1943 N N . LEU A 1 252 ? 6.641 20.297 -16.688 1 97.19 252 LEU A N 1
ATOM 1944 C CA . LEU A 1 252 ? 5.773 19.156 -16.938 1 97.19 252 LEU A CA 1
ATOM 1945 C C . LEU A 1 252 ? 4.312 19.516 -16.703 1 97.19 252 LEU A C 1
ATOM 1947 O O . LEU A 1 252 ? 3.992 20.25 -15.758 1 97.19 252 LEU A O 1
ATOM 1951 N N . ALA A 1 253 ? 3.453 18.953 -17.562 1 97.62 253 ALA A N 1
ATOM 1952 C CA . ALA A 1 253 ? 2.018 19.125 -17.375 1 97.62 253 ALA A CA 1
ATOM 1953 C C . ALA A 1 253 ? 1.559 18.484 -16.062 1 97.62 253 ALA A C 1
ATOM 1955 O O . ALA A 1 253 ? 1.981 17.375 -15.727 1 97.62 253 ALA A O 1
ATOM 1956 N N . MET A 1 254 ? 0.692 19.188 -15.328 1 98.25 254 MET A N 1
ATOM 1957 C CA . MET A 1 254 ? 0.206 18.703 -14.039 1 98.25 254 MET A CA 1
ATOM 1958 C C . MET A 1 254 ? -0.406 17.312 -14.164 1 98.25 254 MET A C 1
ATOM 1960 O O . MET A 1 254 ? -0.172 16.453 -13.312 1 98.25 254 MET A O 1
ATOM 1964 N N . ALA A 1 255 ? -1.107 17.047 -15.195 1 97.31 255 ALA A N 1
ATOM 1965 C CA . ALA A 1 255 ? -1.791 15.766 -15.406 1 97.31 255 ALA A CA 1
ATOM 1966 C C . ALA A 1 255 ? -0.792 14.617 -15.492 1 97.31 255 ALA A C 1
ATOM 1968 O O . ALA A 1 255 ? -1.119 13.477 -15.156 1 97.31 255 ALA A O 1
ATOM 1969 N N . LYS A 1 256 ? 0.368 14.898 -15.844 1 96.44 256 LYS A N 1
ATOM 1970 C CA . LYS A 1 256 ? 1.382 13.867 -16.062 1 96.44 256 LYS A CA 1
ATOM 1971 C C . LYS A 1 256 ? 2.143 13.57 -14.766 1 96.44 256 LYS A C 1
ATOM 1973 O O . LYS A 1 256 ? 2.986 12.672 -14.727 1 96.44 256 LYS A O 1
ATOM 1978 N N . THR A 1 257 ? 1.849 14.266 -13.727 1 97.81 257 THR A N 1
ATOM 1979 C CA . THR A 1 257 ? 2.586 14.102 -12.477 1 97.81 257 THR A CA 1
ATOM 1980 C C . THR A 1 257 ? 1.842 13.164 -11.523 1 97.81 257 THR A C 1
ATOM 1982 O O . THR A 1 257 ? 2.33 12.859 -10.438 1 97.81 257 THR A O 1
ATOM 1985 N N . GLN A 1 258 ? 0.738 12.68 -11.914 1 97.62 258 GLN A N 1
ATOM 1986 C CA . GLN A 1 258 ? -0.164 11.984 -11.008 1 97.62 258 GLN A CA 1
ATOM 1987 C C . GLN A 1 258 ? 0.333 10.57 -10.719 1 97.62 258 GLN A C 1
ATOM 1989 O O . GLN A 1 258 ? 0.812 9.875 -11.617 1 97.62 258 GLN A O 1
ATOM 1994 N N . LEU A 1 259 ? 0.301 10.242 -9.477 1 96.88 259 LEU A N 1
ATOM 1995 C CA . LEU A 1 259 ? 0.531 8.883 -8.992 1 96.88 259 LEU A CA 1
ATOM 1996 C C . LEU A 1 259 ? -0.639 8.398 -8.141 1 96.88 259 LEU A C 1
ATOM 1998 O O . LEU A 1 259 ? -1.166 9.156 -7.324 1 96.88 259 LEU A O 1
ATOM 2002 N N . SER A 1 260 ? -1.066 7.133 -8.359 1 96.94 260 SER A N 1
ATOM 2003 C CA . SER A 1 260 ? -2.24 6.633 -7.648 1 96.94 260 SER A CA 1
ATOM 2004 C C . SER A 1 260 ? -1.938 5.316 -6.941 1 96.94 260 SER A C 1
ATOM 2006 O O . SER A 1 260 ? -1.033 4.582 -7.344 1 96.94 260 SER A O 1
ATOM 2008 N N . THR A 1 261 ? -2.652 5.074 -5.891 1 97.06 261 THR A N 1
ATOM 2009 C CA . THR A 1 261 ? -2.596 3.82 -5.148 1 97.06 261 THR A CA 1
ATOM 2010 C C . THR A 1 261 ? -3.996 3.355 -4.762 1 97.06 261 THR A C 1
ATOM 2012 O O . THR A 1 261 ? -4.809 4.148 -4.285 1 97.06 261 THR A O 1
ATOM 2015 N N . ALA A 1 262 ? -4.305 2.135 -5.047 1 96.31 262 ALA A N 1
ATOM 2016 C CA . ALA A 1 262 ? -5.492 1.452 -4.539 1 96.31 262 ALA A CA 1
ATOM 2017 C C . ALA A 1 262 ? -5.109 0.319 -3.59 1 96.31 262 ALA A C 1
ATOM 2019 O O . ALA A 1 262 ? -4.219 -0.48 -3.895 1 96.31 262 ALA A O 1
ATOM 2020 N N . ALA A 1 263 ? -5.738 0.293 -2.477 1 95 263 ALA A N 1
ATOM 2021 C CA . ALA A 1 263 ? -5.391 -0.737 -1.501 1 95 263 ALA A CA 1
ATOM 2022 C C . ALA A 1 263 ? -6.605 -1.14 -0.671 1 95 263 ALA A C 1
ATOM 2024 O O . ALA A 1 263 ? -7.41 -0.288 -0.281 1 95 263 ALA A O 1
ATOM 2025 N N . ILE A 1 264 ? -6.715 -2.408 -0.449 1 94.25 264 ILE A N 1
ATOM 2026 C CA . ILE A 1 264 ? -7.758 -2.908 0.44 1 94.25 264 ILE A CA 1
ATOM 2027 C C . ILE A 1 264 ? -7.395 -2.592 1.89 1 94.25 264 ILE A C 1
ATOM 2029 O O . ILE A 1 264 ? -6.234 -2.727 2.289 1 94.25 264 ILE A O 1
ATOM 2033 N N . MET A 1 265 ? -8.336 -2.119 2.607 1 95.19 265 MET A N 1
ATOM 2034 C CA . MET A 1 265 ? -8.141 -1.762 4.008 1 95.19 265 MET A CA 1
ATOM 2035 C C . MET A 1 265 ? -8.375 -2.967 4.914 1 95.19 265 MET A C 1
ATOM 2037 O O . MET A 1 265 ? -9.508 -3.244 5.309 1 95.19 265 MET A O 1
ATOM 2041 N N . GLN A 1 266 ? -7.301 -3.555 5.348 1 93.25 266 GLN A N 1
ATOM 2042 C CA . GLN A 1 266 ? -7.336 -4.805 6.098 1 93.25 266 GLN A CA 1
ATOM 2043 C C . GLN A 1 266 ? -7.566 -4.547 7.586 1 93.25 266 GLN A C 1
ATOM 2045 O O . GLN A 1 266 ? -7.246 -3.471 8.094 1 93.25 266 GLN A O 1
ATOM 2050 N N . PRO A 1 267 ? -8.008 -5.586 8.32 1 90.69 267 PRO A N 1
ATOM 2051 C CA . PRO A 1 267 ? -8.297 -5.449 9.75 1 90.69 267 PRO A CA 1
ATOM 2052 C C . PRO A 1 267 ? -7.062 -5.066 10.562 1 90.69 267 PRO A C 1
ATOM 2054 O O . PRO A 1 267 ? -7.188 -4.426 11.617 1 90.69 267 PRO A O 1
ATOM 2057 N N . GLN A 1 268 ? -5.953 -5.387 10.086 1 88.56 268 GLN A N 1
ATOM 2058 C CA . GLN A 1 268 ? -4.738 -5.121 10.844 1 88.56 268 GLN A CA 1
ATOM 2059 C C . GLN A 1 268 ? -4.492 -3.623 10.984 1 88.56 268 GLN A C 1
ATOM 2061 O O . GLN A 1 268 ? -3.699 -3.195 11.828 1 88.56 268 GLN A O 1
ATOM 2066 N N . TYR A 1 269 ? -5.168 -2.803 10.203 1 88.5 269 TYR A N 1
ATOM 2067 C CA . TYR A 1 269 ? -4.953 -1.36 10.219 1 88.5 269 TYR A CA 1
ATOM 2068 C C . TYR A 1 269 ? -6.074 -0.646 10.961 1 88.5 269 TYR A C 1
ATOM 2070 O O . TYR A 1 269 ? -6.203 0.578 10.875 1 88.5 269 TYR A O 1
ATOM 2078 N N . ARG A 1 270 ? -6.875 -1.346 11.664 1 88.38 270 ARG A N 1
ATOM 2079 C CA . ARG A 1 270 ? -8.07 -0.784 12.273 1 88.38 270 ARG A CA 1
ATOM 2080 C C . ARG A 1 270 ? -7.719 0.049 13.5 1 88.38 270 ARG A C 1
ATOM 2082 O O . ARG A 1 270 ? -6.637 -0.098 14.07 1 88.38 270 ARG A O 1
ATOM 2089 N N . ASN A 1 271 ? -8.641 0.919 13.82 1 85.75 271 ASN A N 1
ATOM 2090 C CA . ASN A 1 271 ? -8.469 1.748 15.008 1 85.75 271 ASN A CA 1
ATOM 2091 C C . ASN A 1 271 ? -9.023 1.066 16.25 1 85.75 271 ASN A C 1
ATOM 2093 O O . ASN A 1 271 ? -9.383 -0.113 16.219 1 85.75 271 ASN A O 1
ATOM 2097 N N . ARG A 1 272 ? -9.008 1.797 17.266 1 81 272 ARG A N 1
ATOM 2098 C CA . ARG A 1 272 ? -9.438 1.283 18.562 1 81 272 ARG A CA 1
ATOM 2099 C C . ARG A 1 272 ? -10.906 0.887 18.547 1 81 272 ARG A C 1
ATOM 2101 O O . ARG A 1 272 ? -11.336 0.024 19.312 1 81 272 ARG A O 1
ATOM 2108 N N . HIS A 1 273 ? -11.633 1.479 17.688 1 78.12 273 HIS A N 1
ATOM 2109 C CA . HIS A 1 273 ? -13.062 1.207 17.625 1 78.12 273 HIS A CA 1
ATOM 2110 C C . HIS A 1 273 ? -13.367 0.045 16.688 1 78.12 273 HIS A C 1
ATOM 2112 O O . HIS A 1 273 ? -14.531 -0.314 16.5 1 78.12 273 HIS A O 1
ATOM 2118 N N . GLN A 1 274 ? -12.406 -0.507 16.031 1 77.44 274 GLN A N 1
ATOM 2119 C CA . GLN A 1 274 ? -12.344 -1.853 15.477 1 77.44 274 GLN A CA 1
ATOM 2120 C C . GLN A 1 274 ? -12.898 -1.885 14.055 1 77.44 274 GLN A C 1
ATOM 2122 O O . GLN A 1 274 ? -12.562 -2.775 13.266 1 77.44 274 GLN A O 1
ATOM 2127 N N . THR A 1 275 ? -13.766 -0.957 13.727 1 83.12 275 THR A N 1
ATOM 2128 C CA . THR A 1 275 ? -14.469 -1.142 12.461 1 83.12 275 THR A CA 1
ATOM 2129 C C . THR A 1 275 ? -13.984 -0.134 11.422 1 83.12 275 THR A C 1
ATOM 2131 O O . THR A 1 275 ? -14.336 -0.233 10.242 1 83.12 275 THR A O 1
ATOM 2134 N N . MET A 1 276 ? -13.258 0.779 11.875 1 88.56 276 MET A N 1
ATOM 2135 C CA . MET A 1 276 ? -12.711 1.797 10.984 1 88.56 276 MET A CA 1
ATOM 2136 C C . MET A 1 276 ? -11.188 1.757 10.984 1 88.56 276 MET A C 1
ATOM 2138 O O . MET A 1 276 ? -10.578 1.246 11.922 1 88.56 276 MET A O 1
ATOM 2142 N N . ILE A 1 277 ? -10.656 2.289 9.922 1 91.12 277 ILE A N 1
ATOM 2143 C CA . ILE A 1 277 ? -9.203 2.332 9.789 1 91.12 277 ILE A CA 1
ATOM 2144 C C . ILE A 1 277 ? -8.641 3.467 10.641 1 91.12 277 ILE A C 1
ATOM 2146 O O . ILE A 1 277 ? -9.258 4.527 10.758 1 91.12 277 ILE A O 1
ATOM 2150 N N . PHE A 1 278 ? -7.496 3.229 11.188 1 88.56 278 PHE A N 1
ATOM 2151 C CA . PHE A 1 278 ? -6.762 4.18 12.016 1 88.56 278 PHE A CA 1
ATOM 2152 C C . PHE A 1 278 ? -6.324 5.387 11.195 1 88.56 278 PHE A C 1
ATOM 2154 O O . PHE A 1 278 ? -5.715 5.234 10.133 1 88.56 278 PHE A O 1
ATOM 2161 N N . GLY A 1 279 ? -6.59 6.551 11.641 1 91.31 279 GLY A N 1
ATOM 2162 C CA . GLY A 1 279 ? -6.227 7.766 10.93 1 91.31 279 GLY A CA 1
ATOM 2163 C C . GLY A 1 279 ? -4.734 7.887 10.688 1 91.31 279 GLY A C 1
ATOM 2164 O O . GLY A 1 279 ? -4.312 8.445 9.672 1 91.31 279 GLY A O 1
ATOM 2165 N N . GLY A 1 280 ? -3.957 7.43 11.672 1 93.12 280 GLY A N 1
ATOM 2166 C CA . GLY A 1 280 ? -2.512 7.461 11.523 1 93.12 280 GLY A CA 1
ATOM 2167 C C . GLY A 1 280 ? -2.02 6.656 10.328 1 93.12 280 GLY A C 1
ATOM 2168 O O . GLY A 1 280 ? -1.052 7.043 9.672 1 93.12 280 GLY A O 1
ATOM 2169 N N . TYR A 1 281 ? -2.656 5.535 10.109 1 93.69 281 TYR A N 1
ATOM 2170 C CA . TYR A 1 281 ? -2.322 4.742 8.938 1 93.69 281 TYR A CA 1
ATOM 2171 C C . TYR A 1 281 ? -2.619 5.516 7.656 1 93.69 281 TYR A C 1
ATOM 2173 O O . TYR A 1 281 ? -1.833 5.484 6.707 1 93.69 281 TYR A O 1
ATOM 2181 N N . HIS A 1 282 ? -3.719 6.145 7.688 1 93.88 282 HIS A N 1
ATOM 2182 C CA . HIS A 1 282 ? -4.102 6.984 6.555 1 93.88 282 HIS A CA 1
ATOM 2183 C C . HIS A 1 282 ? -3.064 8.07 6.297 1 93.88 282 HIS A C 1
ATOM 2185 O O . HIS A 1 282 ? -2.676 8.305 5.152 1 93.88 282 HIS A O 1
ATOM 2191 N N . LEU A 1 283 ? -2.635 8.734 7.312 1 94.94 283 LEU A N 1
ATOM 2192 C CA . LEU A 1 283 ? -1.627 9.789 7.219 1 94.94 283 LEU A CA 1
ATOM 2193 C C . LEU A 1 283 ? -0.322 9.242 6.652 1 94.94 283 LEU A C 1
ATOM 2195 O O . LEU A 1 283 ? 0.286 9.859 5.773 1 94.94 283 LEU A O 1
ATOM 2199 N N . LYS A 1 284 ? 0.092 8.117 7.129 1 95.5 284 LYS A N 1
ATOM 2200 C CA . LYS A 1 284 ? 1.313 7.48 6.648 1 95.5 284 LYS A CA 1
ATOM 2201 C C . LYS A 1 284 ? 1.221 7.172 5.156 1 95.5 284 LYS A C 1
ATOM 2203 O O . LYS A 1 284 ? 2.148 7.461 4.398 1 95.5 284 LYS A O 1
ATOM 2208 N N . GLN A 1 285 ? 0.112 6.617 4.73 1 96.5 285 GLN A N 1
ATOM 2209 C CA . GLN A 1 285 ? -0.073 6.238 3.332 1 96.5 285 GLN A CA 1
ATOM 2210 C C . GLN A 1 285 ? -0.043 7.465 2.424 1 96.5 285 GLN A C 1
ATOM 2212 O O . GLN A 1 285 ? 0.578 7.438 1.358 1 96.5 285 GLN A O 1
ATOM 2217 N N . THR A 1 286 ? -0.739 8.5 2.82 1 97.44 286 THR A N 1
ATOM 2218 C CA . THR A 1 286 ? -0.781 9.695 1.99 1 97.44 286 THR A CA 1
ATOM 2219 C C . THR A 1 286 ? 0.598 10.344 1.909 1 97.44 286 THR A C 1
ATOM 2221 O O . THR A 1 286 ? 1.003 10.82 0.847 1 97.44 286 THR A O 1
ATOM 2224 N N . PHE A 1 287 ? 1.328 10.375 3.023 1 97.31 287 PHE A N 1
ATOM 2225 C CA . PHE A 1 287 ? 2.668 10.953 3.025 1 97.31 287 PHE A CA 1
ATOM 2226 C C . PHE A 1 287 ? 3.588 10.188 2.082 1 97.31 287 PHE A C 1
ATOM 2228 O O . PHE A 1 287 ? 4.297 10.789 1.275 1 97.31 287 PHE A O 1
ATOM 2235 N N . GLU A 1 288 ? 3.57 8.914 2.23 1 96.69 288 GLU A N 1
ATOM 2236 C CA . GLU A 1 288 ? 4.484 8.094 1.438 1 96.69 288 GLU A CA 1
ATOM 2237 C C . GLU A 1 288 ? 4.152 8.18 -0.049 1 96.69 288 GLU A C 1
ATOM 2239 O O . GLU A 1 288 ? 5.055 8.18 -0.892 1 96.69 288 GLU A O 1
ATOM 2244 N N . LEU A 1 289 ? 2.861 8.227 -0.358 1 98.06 289 LEU A N 1
ATOM 2245 C CA . LEU A 1 289 ? 2.496 8.406 -1.759 1 98.06 289 LEU A CA 1
ATOM 2246 C C . LEU A 1 289 ? 2.963 9.766 -2.27 1 98.06 289 LEU A C 1
ATOM 2248 O O . LEU A 1 289 ? 3.455 9.875 -3.395 1 98.06 289 LEU A O 1
ATOM 2252 N N . ALA A 1 290 ? 2.789 10.805 -1.449 1 98.38 290 ALA A N 1
ATOM 2253 C CA . ALA A 1 290 ? 3.242 12.141 -1.825 1 98.38 290 ALA A CA 1
ATOM 2254 C C . ALA A 1 290 ? 4.75 12.156 -2.062 1 98.38 290 ALA A C 1
ATOM 2256 O O . ALA A 1 290 ? 5.227 12.789 -3.01 1 98.38 290 ALA A O 1
ATOM 2257 N N . PHE A 1 291 ? 5.473 11.531 -1.183 1 97.06 291 PHE A N 1
ATOM 2258 C CA . PHE A 1 291 ? 6.922 11.414 -1.312 1 97.06 291 PHE A CA 1
ATOM 2259 C C . PHE A 1 291 ? 7.297 10.781 -2.646 1 97.06 291 PHE A C 1
ATOM 2261 O O . PHE A 1 291 ? 8.164 11.297 -3.359 1 97.06 291 PHE A O 1
ATOM 2268 N N . CYS A 1 292 ? 6.613 9.695 -2.998 1 96.19 292 CYS A N 1
ATOM 2269 C CA . CYS A 1 292 ? 6.863 9.008 -4.258 1 96.19 292 CYS A CA 1
ATOM 2270 C C . CYS A 1 292 ? 6.523 9.898 -5.445 1 96.19 292 CYS A C 1
ATOM 2272 O O . CYS A 1 292 ? 7.234 9.898 -6.453 1 96.19 292 CYS A O 1
ATOM 2274 N N . CYS A 1 293 ? 5.441 10.586 -5.328 1 97.81 293 CYS A N 1
ATOM 2275 C CA . CYS A 1 293 ? 5 11.484 -6.391 1 97.81 293 CYS A CA 1
ATOM 2276 C C . CYS A 1 293 ? 6.039 12.57 -6.66 1 97.81 293 CYS A C 1
ATOM 2278 O O . CYS A 1 293 ? 6.402 12.812 -7.809 1 97.81 293 CYS A O 1
ATOM 2280 N N . ALA A 1 294 ? 6.531 13.172 -5.559 1 97.62 294 ALA A N 1
ATOM 2281 C CA . ALA A 1 294 ? 7.562 14.195 -5.691 1 97.62 294 ALA A CA 1
ATOM 2282 C C . ALA A 1 294 ? 8.828 13.617 -6.316 1 97.62 294 ALA A C 1
ATOM 2284 O O . ALA A 1 294 ? 9.445 14.25 -7.18 1 97.62 294 ALA A O 1
ATOM 2285 N N . ALA A 1 295 ? 9.195 12.461 -5.898 1 95.69 295 ALA A N 1
ATOM 2286 C CA . ALA A 1 295 ? 10.391 11.797 -6.426 1 95.69 295 ALA A CA 1
ATOM 2287 C C . ALA A 1 295 ? 10.227 11.492 -7.914 1 95.69 295 ALA A C 1
ATOM 2289 O O . ALA A 1 295 ? 11.148 11.719 -8.703 1 95.69 295 ALA A O 1
ATOM 2290 N N . SER A 1 296 ? 9.086 10.953 -8.25 1 95.12 296 SER A N 1
ATOM 2291 C CA . SER A 1 296 ? 8.812 10.617 -9.641 1 95.12 296 SER A CA 1
ATOM 2292 C C . SER A 1 296 ? 8.82 11.852 -10.531 1 95.12 296 SER A C 1
ATOM 2294 O O . SER A 1 296 ? 9.266 11.797 -11.68 1 95.12 296 SER A O 1
ATOM 2296 N N . PHE A 1 297 ? 8.289 12.961 -10.086 1 96.81 297 PHE A N 1
ATOM 2297 C CA . PHE A 1 297 ? 8.219 14.227 -10.797 1 96.81 297 PHE A CA 1
ATOM 2298 C C . PHE A 1 297 ? 9.617 14.812 -11.016 1 96.81 297 PHE A C 1
ATOM 2300 O O . PHE A 1 297 ? 9.938 15.273 -12.109 1 96.81 297 PHE A O 1
ATOM 2307 N N . ALA A 1 298 ? 10.461 14.695 -9.953 1 95.81 298 ALA A N 1
ATOM 2308 C CA . ALA A 1 298 ? 11.734 15.414 -9.953 1 95.81 298 ALA A CA 1
ATOM 2309 C C . ALA A 1 298 ? 12.875 14.5 -10.375 1 95.81 298 ALA A C 1
ATOM 2311 O O . ALA A 1 298 ? 13.977 14.969 -10.672 1 95.81 298 ALA A O 1
ATOM 2312 N N . HIS A 1 299 ? 12.633 13.195 -10.398 1 93.69 299 HIS A N 1
ATOM 2313 C CA . HIS A 1 299 ? 13.703 12.227 -10.594 1 93.69 299 HIS A CA 1
ATOM 2314 C C . HIS A 1 299 ? 14.859 12.484 -9.641 1 93.69 299 HIS A C 1
ATOM 2316 O O . HIS A 1 299 ? 16.016 12.523 -10.062 1 93.69 299 HIS A O 1
ATOM 2322 N N . ALA A 1 300 ? 14.508 12.766 -8.469 1 93.25 300 ALA A N 1
ATOM 2323 C CA . ALA A 1 300 ? 15.438 13.016 -7.371 1 93.25 300 ALA A CA 1
ATOM 2324 C C . ALA A 1 300 ? 14.781 12.734 -6.023 1 93.25 300 ALA A C 1
ATOM 2326 O O . ALA A 1 300 ? 13.555 12.727 -5.918 1 93.25 300 ALA A O 1
ATOM 2327 N N . ARG A 1 301 ? 15.578 12.484 -5.074 1 91.62 301 ARG A N 1
ATOM 2328 C CA . ARG A 1 301 ? 15.047 12.227 -3.736 1 91.62 301 ARG A CA 1
ATOM 2329 C C . ARG A 1 301 ? 14.508 13.508 -3.113 1 91.62 301 ARG A C 1
ATOM 2331 O O . ARG A 1 301 ? 15.227 14.5 -2.992 1 91.62 301 ARG A O 1
ATOM 2338 N N . PRO A 1 302 ? 13.336 13.484 -2.625 1 94.69 302 PRO A N 1
ATOM 2339 C CA . PRO A 1 302 ? 12.773 14.672 -1.976 1 94.69 302 PRO A CA 1
ATOM 2340 C C . PRO A 1 302 ? 13.156 14.781 -0.502 1 94.69 302 PRO A C 1
ATOM 2342 O O . PRO A 1 302 ? 13.469 13.766 0.133 1 94.69 302 PRO A O 1
ATOM 2345 N N . THR A 1 303 ? 13.148 15.953 -0.032 1 92.69 303 THR A N 1
ATOM 2346 C CA . THR A 1 303 ? 13.297 16.25 1.391 1 92.69 303 THR A CA 1
ATOM 2347 C C . THR A 1 303 ? 12.039 16.922 1.934 1 92.69 303 THR A C 1
ATOM 2349 O O . THR A 1 303 ? 11.586 17.938 1.383 1 92.69 303 THR A O 1
ATOM 2352 N N . PHE A 1 304 ? 11.555 16.438 2.953 1 94.19 304 PHE A N 1
ATOM 2353 C CA . PHE A 1 304 ? 10.312 16.953 3.529 1 94.19 304 PHE A CA 1
ATOM 2354 C C . PHE A 1 304 ? 10.516 18.359 4.078 1 94.19 304 PHE A C 1
ATOM 2356 O O . PHE A 1 304 ? 11.531 18.641 4.711 1 94.19 304 PHE A O 1
ATOM 2363 N N . VAL A 1 305 ? 9.484 19.234 3.822 1 92 305 VAL A N 1
ATOM 2364 C CA . VAL A 1 305 ? 9.508 20.594 4.348 1 92 305 VAL A CA 1
ATOM 2365 C C . VAL A 1 305 ? 8.352 20.781 5.324 1 92 305 VAL A C 1
ATOM 2367 O O . VAL A 1 305 ? 8.555 21.188 6.473 1 92 305 VAL A O 1
ATOM 2370 N N . SER A 1 306 ? 7.172 20.453 4.828 1 92.25 306 SER A N 1
ATOM 2371 C CA . SER A 1 306 ? 6.02 20.688 5.688 1 92.25 306 SER A CA 1
ATOM 2372 C C . SER A 1 306 ? 4.805 19.891 5.219 1 92.25 306 SER A C 1
ATOM 2374 O O . SER A 1 306 ? 4.773 19.422 4.082 1 92.25 306 SER A O 1
ATOM 2376 N N . ALA A 1 307 ? 3.924 19.656 6.113 1 94.25 307 ALA A N 1
ATOM 2377 C CA . ALA A 1 307 ? 2.568 19.188 5.832 1 94.25 307 ALA A CA 1
ATOM 2378 C C . ALA A 1 307 ? 1.536 20.266 6.176 1 94.25 307 ALA A C 1
ATOM 2380 O O . ALA A 1 307 ? 1.527 20.797 7.289 1 94.25 307 ALA A O 1
ATOM 2381 N N . ASP A 1 308 ? 0.735 20.609 5.25 1 92.19 308 ASP A N 1
ATOM 2382 C CA . ASP A 1 308 ? -0.304 21.594 5.508 1 92.19 308 ASP A CA 1
ATOM 2383 C C . ASP A 1 308 ? -1.466 20.984 6.289 1 92.19 308 ASP A C 1
ATOM 2385 O O . ASP A 1 308 ? -1.608 19.766 6.344 1 92.19 308 ASP A O 1
ATOM 2389 N N . PRO A 1 309 ? -2.232 21.891 6.852 1 88.75 309 PRO A N 1
ATOM 2390 C CA . PRO A 1 309 ? -3.379 21.375 7.598 1 88.75 309 PRO A CA 1
ATOM 2391 C C . PRO A 1 309 ? -4.285 20.484 6.742 1 88.75 309 PRO A C 1
ATOM 2393 O O . PRO A 1 309 ? -4.504 20.781 5.562 1 88.75 309 PRO A O 1
ATOM 2396 N N . CYS A 1 310 ? -4.711 19.406 7.359 1 89.75 310 CYS A N 1
ATOM 2397 C CA . CYS A 1 310 ? -5.594 18.484 6.652 1 89.75 310 CYS A CA 1
ATOM 2398 C C . CYS A 1 310 ? -6.789 18.094 7.516 1 89.75 310 CYS A C 1
ATOM 2400 O O . CYS A 1 310 ? -6.746 18.234 8.742 1 89.75 310 CYS A O 1
ATOM 2402 N N . THR A 1 311 ? -7.859 17.734 6.805 1 88.5 311 THR A N 1
ATOM 2403 C CA . THR A 1 311 ? -9.078 17.297 7.477 1 88.5 311 THR A CA 1
ATOM 2404 C C . THR A 1 311 ? -9.477 15.891 7.008 1 88.5 311 THR A C 1
ATOM 2406 O O . THR A 1 311 ? -9.359 15.57 5.824 1 88.5 311 THR A O 1
ATOM 2409 N N . PHE A 1 312 ? -9.805 15.086 7.938 1 91.81 312 PHE A N 1
ATOM 2410 C CA . PHE A 1 312 ? -10.438 13.797 7.652 1 91.81 312 PHE A CA 1
ATOM 2411 C C . PHE A 1 312 ? -11.945 13.945 7.551 1 91.81 312 PHE A C 1
ATOM 2413 O O . PHE A 1 312 ? -12.617 14.203 8.547 1 91.81 312 PHE A O 1
ATOM 2420 N N . ARG A 1 313 ? -12.516 13.688 6.43 1 90.69 313 ARG A N 1
ATOM 2421 C CA . ARG A 1 313 ? -13.914 14.023 6.172 1 90.69 313 ARG A CA 1
ATOM 2422 C C . ARG A 1 313 ? -14.828 12.844 6.473 1 90.69 313 ARG A C 1
ATOM 2424 O O . ARG A 1 313 ? -15.992 13.023 6.836 1 90.69 313 ARG A O 1
ATOM 2431 N N . SER A 1 314 ? -14.328 11.688 6.195 1 90.62 314 SER A N 1
ATOM 2432 C CA . SER A 1 314 ? -15.117 10.484 6.441 1 90.62 314 SER A CA 1
ATOM 2433 C C . SER A 1 314 ? -14.25 9.344 6.965 1 90.62 314 SER A C 1
ATOM 2435 O O . SER A 1 314 ? -13.078 9.227 6.594 1 90.62 314 SER A O 1
ATOM 2437 N N . PRO A 1 315 ? -14.875 8.57 7.867 1 90.06 315 PRO A N 1
ATOM 2438 C CA . PRO A 1 315 ? -14.148 7.371 8.289 1 90.06 315 PRO A CA 1
ATOM 2439 C C . PRO A 1 315 ? -13.945 6.375 7.152 1 90.06 315 PRO A C 1
ATOM 2441 O O . PRO A 1 315 ? -14.672 6.414 6.156 1 90.06 315 PRO A O 1
ATOM 2444 N N . VAL A 1 316 ? -12.93 5.598 7.262 1 93.06 316 VAL A N 1
ATOM 2445 C CA . VAL A 1 316 ? -12.625 4.551 6.289 1 93.06 316 VAL A CA 1
ATOM 2446 C C . VAL A 1 316 ? -12.93 3.184 6.895 1 93.06 316 VAL A C 1
ATOM 2448 O O . VAL A 1 316 ? -12.219 2.721 7.789 1 93.06 316 VAL A O 1
ATOM 2451 N N . PRO A 1 317 ? -13.953 2.496 6.406 1 93 317 PRO A N 1
ATOM 2452 C CA . PRO A 1 317 ? -14.32 1.204 6.988 1 93 317 PRO A CA 1
ATOM 2453 C C . PRO A 1 317 ? -13.305 0.107 6.68 1 93 317 PRO A C 1
ATOM 2455 O O . PRO A 1 317 ? -12.75 0.067 5.578 1 93 317 PRO A O 1
ATOM 2458 N N . VAL A 1 318 ? -13.148 -0.796 7.66 1 93.38 318 VAL A N 1
ATOM 2459 C CA . VAL A 1 318 ? -12.367 -2.002 7.406 1 93.38 318 VAL A CA 1
ATOM 2460 C C . VAL A 1 318 ? -13.008 -2.811 6.281 1 93.38 318 VAL A C 1
ATOM 2462 O O . VAL A 1 318 ? -14.227 -2.998 6.262 1 93.38 318 VAL A O 1
ATOM 2465 N N . GLY A 1 319 ? -12.195 -3.217 5.289 1 93.19 319 GLY A N 1
ATOM 2466 C CA . GLY A 1 319 ? -12.695 -4.012 4.18 1 93.19 319 GLY A CA 1
ATOM 2467 C C . GLY A 1 319 ? -12.992 -3.186 2.941 1 93.19 319 GLY A C 1
ATOM 2468 O O . GLY A 1 319 ? -13.234 -3.738 1.865 1 93.19 319 GLY A O 1
ATOM 2469 N N . SER A 1 320 ? -12.961 -1.907 3.094 1 95 320 SER A N 1
ATOM 2470 C CA . SER A 1 320 ? -13.148 -1.027 1.946 1 95 320 SER A CA 1
ATOM 2471 C C . SER A 1 320 ? -11.867 -0.888 1.136 1 95 320 SER A C 1
ATOM 2473 O O . SER A 1 320 ? -10.82 -1.405 1.529 1 95 320 SER A O 1
ATOM 2475 N N . VAL A 1 321 ? -12.016 -0.318 -0.05 1 95.19 321 VAL A N 1
ATOM 2476 C CA . VAL A 1 321 ? -10.852 -0.035 -0.885 1 95.19 321 VAL A CA 1
ATOM 2477 C C . VAL A 1 321 ? -10.547 1.461 -0.852 1 95.19 321 VAL A C 1
ATOM 2479 O O . VAL A 1 321 ? -11.406 2.285 -1.165 1 95.19 321 VAL A O 1
ATOM 2482 N N . LEU A 1 322 ? -9.352 1.76 -0.423 1 96.25 322 LEU A N 1
ATOM 2483 C CA . LEU A 1 322 ? -8.891 3.143 -0.367 1 96.25 322 LEU A CA 1
ATOM 2484 C C . LEU A 1 322 ? -8.195 3.535 -1.668 1 96.25 322 LEU A C 1
ATOM 2486 O O . LEU A 1 322 ? -7.324 2.812 -2.156 1 96.25 322 LEU A O 1
ATOM 2490 N N . TYR A 1 323 ? -8.625 4.625 -2.256 1 97 323 TYR A N 1
ATOM 2491 C CA . TYR A 1 323 ? -8.023 5.188 -3.457 1 97 323 TYR A CA 1
ATOM 2492 C C . TYR A 1 323 ? -7.316 6.504 -3.146 1 97 323 TYR A C 1
ATOM 2494 O O . TYR A 1 323 ? -7.941 7.453 -2.67 1 97 323 TYR A O 1
ATOM 2502 N N . LEU A 1 324 ? -6.078 6.539 -3.377 1 98.12 324 LEU A N 1
ATOM 2503 C CA . LEU A 1 324 ? -5.289 7.758 -3.217 1 98.12 324 LEU A CA 1
ATOM 2504 C C . LEU A 1 324 ? -4.75 8.234 -4.562 1 98.12 324 LEU A C 1
ATOM 2506 O O . LEU A 1 324 ? -4.336 7.422 -5.391 1 98.12 324 LEU A O 1
ATOM 2510 N N . THR A 1 325 ? -4.793 9.516 -4.809 1 98.38 325 THR A N 1
ATOM 2511 C CA . THR A 1 325 ? -4.188 10.125 -5.984 1 98.38 325 THR A CA 1
ATOM 2512 C C . THR A 1 325 ? -3.324 11.32 -5.586 1 98.38 325 THR A C 1
ATOM 2514 O O . THR A 1 325 ? -3.834 12.312 -5.055 1 98.38 325 THR A O 1
ATOM 2517 N N . ALA A 1 326 ? -2.07 11.211 -5.816 1 98.69 326 ALA A N 1
ATOM 2518 C CA . ALA A 1 326 ? -1.134 12.305 -5.559 1 98.69 326 ALA A CA 1
ATOM 2519 C C . ALA A 1 326 ? -0.838 13.086 -6.832 1 98.69 326 ALA A C 1
ATOM 2521 O O . ALA A 1 326 ? -0.684 12.5 -7.906 1 98.69 326 ALA A O 1
ATOM 2522 N N . THR A 1 327 ? -0.832 14.391 -6.738 1 98.75 327 THR A N 1
ATOM 2523 C CA . THR A 1 327 ? -0.574 15.281 -7.863 1 98.75 327 THR A CA 1
ATOM 2524 C C . THR A 1 327 ? 0.342 16.422 -7.445 1 98.75 327 THR A C 1
ATOM 2526 O O . THR A 1 327 ? 0.122 17.062 -6.41 1 98.75 327 THR A O 1
ATOM 2529 N N . VAL A 1 328 ? 1.401 16.656 -8.219 1 98.81 328 VAL A N 1
ATOM 2530 C CA . VAL A 1 328 ? 2.156 17.891 -8.023 1 98.81 328 VAL A CA 1
ATOM 2531 C C . VAL A 1 328 ? 1.332 19.078 -8.492 1 98.81 328 VAL A C 1
ATOM 2533 O O . VAL A 1 328 ? 1.025 19.203 -9.688 1 98.81 328 VAL A O 1
ATOM 2536 N N . VAL A 1 329 ? 1.075 19.984 -7.562 1 98.56 329 VAL A N 1
ATOM 2537 C CA . VAL A 1 329 ? 0.095 21 -7.926 1 98.56 329 VAL A CA 1
ATOM 2538 C C . VAL A 1 329 ? 0.766 22.375 -7.969 1 98.56 329 VAL A C 1
ATOM 2540 O O . VAL A 1 329 ? 0.204 23.328 -8.508 1 98.56 329 VAL A O 1
ATOM 2543 N N . TYR A 1 330 ? 1.946 22.5 -7.391 1 97.94 330 TYR A N 1
ATOM 2544 C CA . TYR A 1 330 ? 2.652 23.781 -7.391 1 97.94 330 TYR A CA 1
ATOM 2545 C C . TYR A 1 330 ? 4.152 23.578 -7.207 1 97.94 330 TYR A C 1
ATOM 2547 O O . TYR A 1 330 ? 4.578 22.625 -6.543 1 97.94 330 TYR A O 1
ATOM 2555 N N . THR A 1 331 ? 4.863 24.375 -7.832 1 97.5 331 THR A N 1
ATOM 2556 C CA . THR A 1 331 ? 6.309 24.391 -7.629 1 97.5 331 THR A CA 1
ATOM 2557 C C . THR A 1 331 ? 6.801 25.828 -7.402 1 97.5 331 THR A C 1
ATOM 2559 O O . THR A 1 331 ? 6.215 26.781 -7.918 1 97.5 331 THR A O 1
ATOM 2562 N N . ASP A 1 332 ? 7.793 25.984 -6.617 1 94 332 ASP A N 1
ATOM 2563 C CA . ASP A 1 332 ? 8.516 27.234 -6.387 1 94 332 ASP A CA 1
ATOM 2564 C C . ASP A 1 332 ? 10.016 27.047 -6.613 1 94 332 ASP A C 1
ATOM 2566 O O . ASP A 1 332 ? 10.68 26.328 -5.863 1 94 332 ASP A O 1
ATOM 2570 N N . PRO A 1 333 ? 10.617 27.672 -7.629 1 91.56 333 PRO A N 1
ATOM 2571 C CA . PRO A 1 333 ? 10.07 28.719 -8.492 1 91.56 333 PRO A CA 1
ATOM 2572 C C . PRO A 1 333 ? 8.969 28.219 -9.422 1 91.56 333 PRO A C 1
ATOM 2574 O O . PRO A 1 333 ? 8.969 27.031 -9.781 1 91.56 333 PRO A O 1
ATOM 2577 N N . ALA A 1 334 ? 8.086 29.172 -9.75 1 90.69 334 ALA A N 1
ATOM 2578 C CA . ALA A 1 334 ? 6.949 28.875 -10.617 1 90.69 334 ALA A CA 1
ATOM 2579 C C . ALA A 1 334 ? 7.336 29 -12.086 1 90.69 334 ALA A C 1
ATOM 2581 O O . ALA A 1 334 ? 8.438 29.453 -12.414 1 90.69 334 ALA A O 1
ATOM 2582 N N . VAL A 1 335 ? 6.465 28.469 -12.875 1 88.12 335 VAL A N 1
ATOM 2583 C CA . VAL A 1 335 ? 6.703 28.516 -14.312 1 88.12 335 VAL A CA 1
ATOM 2584 C C . VAL A 1 335 ? 6.797 29.969 -14.773 1 88.12 335 VAL A C 1
ATOM 2586 O O . VAL A 1 335 ? 7.625 30.312 -15.617 1 88.12 335 VAL A O 1
ATOM 2589 N N . VAL A 1 336 ? 5.906 30.766 -14.289 1 85.12 336 VAL A N 1
ATOM 2590 C CA . VAL A 1 336 ? 5.918 32.188 -14.633 1 85.12 336 VAL A CA 1
ATOM 2591 C C . VAL A 1 336 ? 6.234 33 -13.391 1 85.12 336 VAL A C 1
ATOM 2593 O O . VAL A 1 336 ? 5.633 32.812 -12.336 1 85.12 336 VAL A O 1
ATOM 2596 N N . GLU A 1 337 ? 7.414 33.656 -13.398 1 70.56 337 GLU A N 1
ATOM 2597 C CA . GLU A 1 337 ? 7.801 34.469 -12.25 1 70.56 337 GLU A CA 1
ATOM 2598 C C . GLU A 1 337 ? 7.078 35.812 -12.258 1 70.56 337 GLU A C 1
ATOM 2600 O O . GLU A 1 337 ? 6.723 36.312 -13.32 1 70.56 337 GLU A O 1
ATOM 2605 N N . GLU A 1 338 ? 6.578 36.25 -11.086 1 55.91 338 GLU A N 1
ATOM 2606 C CA . GLU A 1 338 ? 5.938 37.531 -10.969 1 55.91 338 GLU A CA 1
ATOM 2607 C C . GLU A 1 338 ? 6.789 38.625 -11.625 1 55.91 338 GLU A C 1
ATOM 2609 O O . GLU A 1 338 ? 6.258 39.562 -12.25 1 55.91 338 GLU A O 1
ATOM 2614 N N . ASP A 1 339 ? 8.117 38.812 -11.203 1 46.78 339 ASP A N 1
ATOM 2615 C CA . ASP A 1 339 ? 8.922 39.938 -11.641 1 46.78 339 ASP A CA 1
ATOM 2616 C C . ASP A 1 339 ? 9.453 39.719 -13.055 1 46.78 339 ASP A C 1
ATOM 2618 O O . ASP A 1 339 ? 10.398 40.375 -13.477 1 46.78 339 ASP A O 1
ATOM 2622 N N . ASP A 1 340 ? 9.156 38.75 -13.727 1 46.09 340 ASP A N 1
ATOM 2623 C CA . ASP A 1 340 ? 9.719 38.656 -15.062 1 46.09 340 ASP A CA 1
ATOM 2624 C C . ASP A 1 340 ? 9.273 39.812 -15.953 1 46.09 340 ASP A C 1
ATOM 2626 O O . ASP A 1 340 ? 9.5 39.781 -17.156 1 46.09 340 ASP A O 1
ATOM 2630 N N . ALA A 1 341 ? 8.422 40.781 -15.648 1 34.88 341 ALA A N 1
ATOM 2631 C CA . ALA A 1 341 ? 8.336 41.938 -16.531 1 34.88 341 ALA A CA 1
ATOM 2632 C C . ALA A 1 341 ? 9.695 42.625 -16.703 1 34.88 341 ALA A C 1
ATOM 2634 O O . ALA A 1 341 ? 9.852 43.531 -17.516 1 34.88 341 ALA A O 1
ATOM 2635 N N . SER A 1 342 ? 10.438 42.938 -15.594 1 32.62 342 SER A N 1
ATOM 2636 C CA . SER A 1 342 ? 11.711 43.625 -15.859 1 32.62 342 SER A CA 1
ATOM 2637 C C . SER A 1 342 ? 12.695 42.656 -16.547 1 32.62 342 SER A C 1
ATOM 2639 O O . SER A 1 342 ? 12.805 41.5 -16.156 1 32.62 342 SER A O 1
ATOM 2641 N N . GLY A 1 343 ? 12.992 42.781 -17.875 1 34.56 343 GLY A N 1
ATOM 2642 C CA . GLY A 1 343 ? 13.922 42.25 -18.859 1 34.56 343 GLY A CA 1
ATOM 2643 C C . GLY A 1 343 ? 15.109 41.562 -18.234 1 34.56 343 GLY A C 1
ATOM 2644 O O . GLY A 1 343 ? 15.531 40.5 -18.688 1 34.56 343 GLY A O 1
ATOM 2645 N N . GLY A 1 344 ? 16.109 42.5 -17.75 1 33.72 344 GLY A N 1
ATOM 2646 C CA . GLY A 1 344 ? 17.562 42.344 -17.672 1 33.72 344 GLY A CA 1
ATOM 2647 C C . GLY A 1 344 ? 18.016 41.375 -16.594 1 33.72 344 GLY A C 1
ATOM 2648 O O . GLY A 1 344 ? 19.188 41.375 -16.219 1 33.72 344 GLY A O 1
ATOM 2649 N N . GLY A 1 345 ? 17.172 41.188 -15.562 1 32.19 345 GLY A N 1
ATOM 2650 C CA . GLY A 1 345 ? 18.109 40.844 -14.516 1 32.19 345 GLY A CA 1
ATOM 2651 C C . GLY A 1 345 ? 18.984 39.656 -14.883 1 32.19 345 GLY A C 1
ATOM 2652 O O . GLY A 1 345 ? 18.594 38.781 -15.672 1 32.19 345 GLY A O 1
ATOM 2653 N N . ASP A 1 346 ? 20.234 39.969 -15.023 1 34.5 346 ASP A N 1
ATOM 2654 C CA . ASP A 1 346 ? 21.406 39.094 -15.047 1 34.5 346 ASP A CA 1
ATOM 2655 C C . ASP A 1 346 ? 21.156 37.812 -14.266 1 34.5 346 ASP A C 1
ATOM 2657 O O . ASP A 1 346 ? 20.688 37.875 -13.117 1 34.5 346 ASP A O 1
ATOM 2661 N N . GLY A 1 347 ? 20.547 36.875 -14.836 1 37.38 347 GLY A N 1
ATOM 2662 C CA . GLY A 1 347 ? 20.719 35.5 -14.375 1 37.38 347 GLY A CA 1
ATOM 2663 C C . GLY A 1 347 ? 21.953 35.312 -13.531 1 37.38 347 GLY A C 1
ATOM 2664 O O . GLY A 1 347 ? 23 34.906 -14.047 1 37.38 347 GLY A O 1
ATOM 2665 N N . SER A 1 348 ? 22.281 36.344 -12.727 1 35.25 348 SER A N 1
ATOM 2666 C CA . SER A 1 348 ? 23.391 35.844 -11.914 1 35.25 348 SER A CA 1
ATOM 2667 C C . SER A 1 348 ? 23.172 34.375 -11.531 1 35.25 348 SER A C 1
ATOM 2669 O O . SER A 1 348 ? 22.203 34.031 -10.859 1 35.25 348 SER A O 1
ATOM 2671 N N . ARG A 1 349 ? 23.594 33.531 -12.344 1 40.84 349 ARG A N 1
ATOM 2672 C CA . ARG A 1 349 ? 23.922 32.125 -12.062 1 40.84 349 ARG A CA 1
ATOM 2673 C C . ARG A 1 349 ? 24.406 31.969 -10.625 1 40.84 349 ARG A C 1
ATOM 2675 O O . ARG A 1 349 ? 25.562 32.25 -10.312 1 40.84 349 ARG A O 1
ATOM 2682 N N . ASP A 1 350 ? 23.656 32.406 -9.703 1 41.84 350 ASP A N 1
ATOM 2683 C CA . ASP A 1 350 ? 24.109 31.844 -8.422 1 41.84 350 ASP A CA 1
ATOM 2684 C C . ASP A 1 350 ? 24.453 30.359 -8.555 1 41.84 350 ASP A C 1
ATOM 2686 O O . ASP A 1 350 ? 23.688 29.594 -9.148 1 41.84 350 ASP A O 1
ATOM 2690 N N . ASN A 1 351 ? 25.578 29.969 -8.766 1 52.47 351 ASN A N 1
ATOM 2691 C CA . ASN A 1 351 ? 26.25 28.672 -8.836 1 52.47 351 ASN A CA 1
ATOM 2692 C C . ASN A 1 351 ? 25.656 27.672 -7.844 1 52.47 351 ASN A C 1
ATOM 2694 O O . ASN A 1 351 ? 26.297 26.672 -7.516 1 52.47 351 ASN A O 1
ATOM 2698 N N . SER A 1 352 ? 24.594 28.094 -7.133 1 62.28 352 SER A N 1
ATOM 2699 C CA . SER A 1 352 ? 24.078 27.109 -6.184 1 62.28 352 SER A CA 1
ATOM 2700 C C . SER A 1 352 ? 23.219 26.062 -6.883 1 62.28 352 SER A C 1
ATOM 2702 O O . SER A 1 352 ? 22.562 26.359 -7.879 1 62.28 352 SER A O 1
ATOM 2704 N N . PRO A 1 353 ? 23.422 24.859 -6.586 1 72.94 353 PRO A N 1
ATOM 2705 C CA . PRO A 1 353 ? 22.609 23.781 -7.164 1 72.94 353 PRO A CA 1
ATOM 2706 C C . PRO A 1 353 ? 21.125 24.078 -7.133 1 72.94 353 PRO A C 1
ATOM 2708 O O . PRO A 1 353 ? 20.625 24.703 -6.191 1 72.94 353 PRO A O 1
ATOM 2711 N N . PRO A 1 354 ? 20.469 23.969 -8.25 1 85.75 354 PRO A N 1
ATOM 2712 C CA . PRO A 1 354 ? 19.047 24.266 -8.336 1 85.75 354 PRO A CA 1
ATOM 2713 C C . PRO A 1 354 ? 18.234 23.578 -7.238 1 85.75 354 PRO A C 1
ATOM 2715 O O . PRO A 1 354 ? 18.547 22.453 -6.836 1 85.75 354 PRO A O 1
ATOM 2718 N N . LEU A 1 355 ? 17.359 24.297 -6.574 1 91.94 355 LEU A N 1
ATOM 2719 C CA . LEU A 1 355 ? 16.453 23.797 -5.555 1 91.94 355 LEU A CA 1
ATOM 2720 C C . LEU A 1 355 ? 15.016 24.188 -5.875 1 91.94 355 LEU A C 1
ATOM 2722 O O . LEU A 1 355 ? 14.742 25.344 -6.215 1 91.94 355 LEU A O 1
ATOM 2726 N N . THR A 1 356 ? 14.117 23.203 -5.945 1 95.62 356 THR A N 1
ATOM 2727 C CA . THR A 1 356 ? 12.703 23.453 -6.188 1 95.62 356 THR A CA 1
ATOM 2728 C C . THR A 1 356 ? 11.852 22.953 -5.02 1 95.62 356 THR A C 1
ATOM 2730 O O . THR A 1 356 ? 12.07 21.859 -4.516 1 95.62 356 THR A O 1
ATOM 2733 N N . ARG A 1 357 ? 10.961 23.781 -4.555 1 96.38 357 ARG A N 1
ATOM 2734 C CA . ARG A 1 357 ? 9.922 23.312 -3.645 1 96.38 357 ARG A CA 1
ATOM 2735 C C . ARG A 1 357 ? 8.742 22.734 -4.414 1 96.38 357 ARG A C 1
ATOM 2737 O O . ARG A 1 357 ? 8.227 23.359 -5.336 1 96.38 357 ARG A O 1
ATOM 2744 N N . VAL A 1 358 ? 8.414 21.578 -4.055 1 97.88 358 VAL A N 1
ATOM 2745 C CA . VAL A 1 358 ? 7.348 20.844 -4.738 1 97.88 358 VAL A CA 1
ATOM 2746 C C . VAL A 1 358 ? 6.18 20.625 -3.785 1 97.88 358 VAL A C 1
ATOM 2748 O O . VAL A 1 358 ? 6.34 20 -2.727 1 97.88 358 VAL A O 1
ATOM 2751 N N . HIS A 1 359 ? 5.023 21.141 -4.156 1 98.25 359 HIS A N 1
ATOM 2752 C CA . HIS A 1 359 ? 3.805 20.953 -3.379 1 98.25 359 HIS A CA 1
ATOM 2753 C C . HIS A 1 359 ? 2.947 19.828 -3.967 1 98.25 359 HIS A C 1
ATOM 2755 O O . HIS A 1 359 ? 2.541 19.906 -5.129 1 98.25 359 HIS A O 1
ATOM 2761 N N . VAL A 1 360 ? 2.686 18.844 -3.148 1 98.69 360 VAL A N 1
ATOM 2762 C CA . VAL A 1 360 ? 1.936 17.672 -3.598 1 98.69 360 VAL A CA 1
ATOM 2763 C C . VAL A 1 360 ? 0.599 17.609 -2.861 1 98.69 360 VAL A C 1
ATOM 2765 O O . VAL A 1 360 ? 0.555 17.688 -1.632 1 98.69 360 VAL A O 1
ATOM 2768 N N . ARG A 1 361 ? -0.403 17.516 -3.639 1 98.38 361 ARG A N 1
ATOM 2769 C CA . ARG A 1 361 ? -1.742 17.281 -3.113 1 98.38 361 ARG A CA 1
ATOM 2770 C C . ARG A 1 361 ? -2.121 15.805 -3.238 1 98.38 361 ARG A C 1
ATOM 2772 O O . ARG A 1 361 ? -1.896 15.188 -4.281 1 98.38 361 ARG A O 1
ATOM 2779 N N . VAL A 1 362 ? -2.639 15.18 -2.193 1 98.44 362 VAL A N 1
ATOM 2780 C CA . VAL A 1 362 ? -3.125 13.805 -2.227 1 98.44 362 VAL A CA 1
ATOM 2781 C C . VAL A 1 362 ? -4.625 13.781 -1.946 1 98.44 362 VAL A C 1
ATOM 2783 O O . VAL A 1 362 ? -5.066 14.148 -0.854 1 98.44 362 VAL A O 1
ATOM 2786 N N . ASP A 1 363 ? -5.375 13.375 -2.924 1 97.69 363 ASP A N 1
ATOM 2787 C CA . ASP A 1 363 ? -6.809 13.164 -2.762 1 97.69 363 ASP A CA 1
ATOM 2788 C C . ASP A 1 363 ? -7.102 11.734 -2.314 1 97.69 363 ASP A C 1
ATOM 2790 O O . ASP A 1 363 ? -6.551 10.781 -2.863 1 97.69 363 ASP A O 1
ATOM 2794 N N . SER A 1 364 ? -7.934 11.609 -1.327 1 97.19 364 SER A N 1
ATOM 2795 C CA . SER A 1 364 ? -8.273 10.305 -0.759 1 97.19 364 SER A CA 1
ATOM 2796 C C . SER A 1 364 ? -9.766 10.023 -0.886 1 97.19 364 SER A C 1
ATOM 2798 O O . SER A 1 364 ? -10.594 10.859 -0.525 1 97.19 364 SER A O 1
ATOM 2800 N N . LYS A 1 365 ? -10.062 8.859 -1.424 1 96.69 365 LYS A N 1
ATOM 2801 C CA . LYS A 1 365 ? -11.438 8.375 -1.553 1 96.69 365 LYS A CA 1
ATOM 2802 C C . LYS A 1 365 ? -11.539 6.914 -1.142 1 96.69 365 LYS A C 1
ATOM 2804 O O . LYS A 1 365 ? -10.562 6.164 -1.23 1 96.69 365 LYS A O 1
ATOM 2809 N N . VAL A 1 366 ? -12.734 6.582 -0.643 1 95.56 366 VAL A N 1
ATOM 2810 C CA . VAL A 1 366 ? -12.953 5.195 -0.242 1 95.56 366 VAL A CA 1
ATOM 2811 C C . VAL A 1 366 ? -14.219 4.66 -0.911 1 95.56 366 VAL A C 1
ATOM 2813 O O . VAL A 1 366 ? -15.18 5.406 -1.127 1 95.56 366 VAL A O 1
ATOM 2816 N N . ARG A 1 367 ? -14.125 3.424 -1.307 1 94.12 367 ARG A N 1
ATOM 2817 C CA . ARG A 1 367 ? -15.273 2.707 -1.85 1 94.12 367 ARG A CA 1
ATOM 2818 C C . ARG A 1 367 ? -15.484 1.382 -1.126 1 94.12 367 ARG A C 1
ATOM 2820 O O . ARG A 1 367 ? -14.516 0.717 -0.744 1 94.12 367 ARG A O 1
ATOM 2827 N N . GLU A 1 368 ? -16.766 1.12 -0.996 1 90.81 368 GLU A N 1
ATOM 2828 C CA . GLU A 1 368 ? -17.047 -0.227 -0.514 1 90.81 368 GLU A CA 1
ATOM 2829 C C . GLU A 1 368 ? -16.641 -1.28 -1.538 1 90.81 368 GLU A C 1
ATOM 2831 O O . GLU A 1 368 ? -16.484 -0.975 -2.723 1 90.81 368 GLU A O 1
ATOM 2836 N N . MET A 1 369 ? -16.484 -2.492 -1.073 1 83.69 369 MET A N 1
ATOM 2837 C CA . MET A 1 369 ? -16.031 -3.58 -1.932 1 83.69 369 MET A CA 1
ATOM 2838 C C . MET A 1 369 ? -16.938 -3.74 -3.145 1 83.69 369 MET A C 1
ATOM 2840 O O . MET A 1 369 ? -16.469 -4.02 -4.246 1 83.69 369 MET A O 1
ATOM 2844 N N . GLU A 1 370 ? -18.172 -3.525 -2.895 1 80.25 370 GLU A N 1
ATOM 2845 C CA . GLU A 1 370 ? -19.141 -3.646 -3.977 1 80.25 370 GLU A CA 1
ATOM 2846 C C . GLU A 1 370 ? -19.188 -2.381 -4.828 1 80.25 370 GLU A C 1
ATOM 2848 O O . GLU A 1 370 ? -19.859 -2.338 -5.855 1 80.25 370 GLU A O 1
ATOM 2853 N N . HIS A 1 371 ? -18.422 -1.374 -4.434 1 72.88 371 HIS A N 1
ATOM 2854 C CA . HIS A 1 371 ? -18.172 -0.146 -5.18 1 72.88 371 HIS A CA 1
ATOM 2855 C C . HIS A 1 371 ? -19.469 0.593 -5.477 1 72.88 371 HIS A C 1
ATOM 2857 O O . HIS A 1 371 ? -19.578 1.291 -6.488 1 72.88 371 HIS A O 1
ATOM 2863 N N . GLY A 1 372 ? -20.328 0.347 -4.676 1 74.62 372 GLY A N 1
ATOM 2864 C CA . GLY A 1 372 ? -21.594 1.039 -4.855 1 74.62 372 GLY A CA 1
ATOM 2865 C C . GLY A 1 372 ? -21.531 2.502 -4.457 1 74.62 372 GLY A C 1
ATOM 2866 O O . GLY A 1 372 ? -22.172 3.346 -5.086 1 74.62 372 GLY A O 1
ATOM 2867 N N . THR A 1 373 ? -20.781 2.783 -3.482 1 85.19 373 THR A N 1
ATOM 2868 C CA . THR A 1 373 ? -20.719 4.148 -2.979 1 85.19 373 THR A CA 1
ATOM 2869 C C . THR A 1 373 ? -19.281 4.59 -2.789 1 85.19 373 THR A C 1
ATOM 2871 O O . THR A 1 373 ? -18.422 3.785 -2.414 1 85.19 373 THR A O 1
ATOM 2874 N N . ALA A 1 374 ? -19.047 5.797 -3.215 1 90.31 374 ALA A N 1
ATOM 2875 C CA . ALA A 1 374 ? -17.75 6.422 -3.002 1 90.31 374 ALA A CA 1
ATOM 2876 C C . ALA A 1 374 ? -17.859 7.625 -2.072 1 90.31 374 ALA A C 1
ATOM 2878 O O . ALA A 1 374 ? -18.828 8.391 -2.15 1 90.31 374 ALA A O 1
ATOM 2879 N N . ARG A 1 375 ? -16.953 7.75 -1.161 1 92.62 375 ARG A N 1
ATOM 2880 C CA . ARG A 1 375 ? -16.891 8.883 -0.248 1 92.62 375 ARG A CA 1
ATOM 2881 C C . ARG A 1 375 ? -15.492 9.492 -0.226 1 92.62 375 ARG A C 1
ATOM 2883 O O . ARG A 1 375 ? -14.492 8.773 -0.255 1 92.62 375 ARG A O 1
ATOM 2890 N N . VAL A 1 376 ? -15.531 10.789 -0.229 1 93.38 376 VAL A N 1
ATOM 2891 C CA . VAL A 1 376 ? -14.266 11.492 -0.048 1 93.38 376 VAL A CA 1
ATOM 2892 C C . VAL A 1 376 ? -13.828 11.398 1.412 1 93.38 376 VAL A C 1
ATOM 2894 O O . VAL A 1 376 ? -14.602 11.711 2.32 1 93.38 376 VAL A O 1
ATOM 2897 N N . THR A 1 377 ? -12.609 11 1.613 1 92.62 377 THR A N 1
ATOM 2898 C CA . THR A 1 377 ? -12.148 10.789 2.984 1 92.62 377 THR A CA 1
ATOM 2899 C C . THR A 1 377 ? -11.219 11.922 3.42 1 92.62 377 THR A C 1
ATOM 2901 O O . THR A 1 377 ? -10.992 12.117 4.617 1 92.62 377 THR A O 1
ATOM 2904 N N . GLY A 1 378 ? -10.586 12.562 2.477 1 92.81 378 GLY A N 1
ATOM 2905 C CA . GLY A 1 378 ? -9.719 13.664 2.871 1 92.81 378 GLY A CA 1
ATOM 2906 C C . GLY A 1 378 ? -8.875 14.195 1.729 1 92.81 378 GLY A C 1
ATOM 2907 O O . GLY A 1 378 ? -8.93 13.672 0.614 1 92.81 378 GLY A O 1
ATOM 2908 N N . GLN A 1 379 ? -8.273 15.328 1.989 1 94.25 379 GLN A N 1
ATOM 2909 C CA . GLN A 1 379 ? -7.297 15.984 1.131 1 94.25 379 GLN A CA 1
ATOM 2910 C C . GLN A 1 379 ? -6.047 16.375 1.919 1 94.25 379 GLN A C 1
ATOM 2912 O O . GLN A 1 379 ? -6.141 17.062 2.941 1 94.25 379 GLN A O 1
ATOM 2917 N N . PHE A 1 380 ? -4.949 15.961 1.445 1 96.62 380 PHE A N 1
ATOM 2918 C CA . PHE A 1 380 ? -3.697 16.141 2.166 1 96.62 380 PHE A CA 1
ATOM 2919 C C . PHE A 1 380 ? -2.686 16.891 1.304 1 96.62 380 PHE A C 1
ATOM 2921 O O . PHE A 1 380 ? -2.6 16.656 0.096 1 96.62 380 PHE A O 1
ATOM 2928 N N . HIS A 1 381 ? -1.939 17.812 1.928 1 96.44 381 HIS A N 1
ATOM 2929 C CA . HIS A 1 381 ? -0.969 18.641 1.218 1 96.44 381 HIS A CA 1
ATOM 2930 C C . HIS A 1 381 ? 0.408 18.562 1.867 1 96.44 381 HIS A C 1
ATOM 2932 O O . HIS A 1 381 ? 0.545 18.781 3.072 1 96.44 381 HIS A O 1
ATOM 2938 N N . TYR A 1 382 ? 1.355 18.234 1.061 1 96.94 382 TYR A N 1
ATOM 2939 C CA . TYR A 1 382 ? 2.734 18.125 1.521 1 96.94 382 TYR A CA 1
ATOM 2940 C C . TYR A 1 382 ? 3.668 18.953 0.646 1 96.94 382 TYR A C 1
ATOM 2942 O O . TYR A 1 382 ? 3.463 19.062 -0.565 1 96.94 382 TYR A O 1
ATOM 2950 N N . THR A 1 383 ? 4.695 19.516 1.249 1 95.81 383 THR A N 1
ATOM 2951 C CA . THR A 1 383 ? 5.727 20.25 0.523 1 95.81 383 THR A CA 1
ATOM 2952 C C . THR A 1 383 ? 7.09 19.594 0.719 1 95.81 383 THR A C 1
ATOM 2954 O O . THR A 1 383 ? 7.473 19.266 1.844 1 95.81 383 THR A O 1
ATOM 2957 N N . PHE A 1 384 ? 7.742 19.391 -0.352 1 96.19 384 PHE A N 1
ATOM 2958 C CA . PHE A 1 384 ? 9.086 18.828 -0.37 1 96.19 384 PHE A CA 1
ATOM 2959 C C . PHE A 1 384 ? 10.055 19.75 -1.1 1 96.19 384 PHE A C 1
ATOM 2961 O O . PHE A 1 384 ? 9.633 20.594 -1.91 1 96.19 384 PHE A O 1
ATOM 2968 N N . THR A 1 385 ? 11.352 19.641 -0.812 1 95.12 385 THR A N 1
ATOM 2969 C CA . THR A 1 385 ? 12.391 20.219 -1.646 1 95.12 385 THR A CA 1
ATOM 2970 C C . THR A 1 385 ? 13.109 19.156 -2.455 1 95.12 385 THR A C 1
ATOM 2972 O O . THR A 1 385 ? 13.344 18.047 -1.96 1 95.12 385 THR A O 1
ATOM 2975 N N . VAL A 1 386 ? 13.398 19.453 -3.652 1 95 386 VAL A N 1
ATOM 2976 C CA . VAL A 1 386 ? 14.164 18.562 -4.516 1 95 386 VAL A CA 1
ATOM 2977 C C . VAL A 1 386 ? 15.344 19.328 -5.129 1 95 386 VAL A C 1
ATOM 2979 O O . VAL A 1 386 ? 15.219 20.516 -5.457 1 95 386 VAL A O 1
ATOM 2982 N N . PRO A 1 387 ? 16.5 18.656 -5.273 1 93.69 387 PRO A N 1
ATOM 2983 C CA . PRO A 1 387 ? 17.688 19.328 -5.824 1 93.69 387 PRO A CA 1
ATOM 2984 C C . PRO A 1 387 ? 17.688 19.359 -7.352 1 93.69 387 PRO A C 1
ATOM 2986 O O . PRO A 1 387 ? 18.703 19.078 -7.98 1 93.69 387 PRO A O 1
ATOM 2989 N N . LYS A 1 388 ? 16.609 19.688 -7.988 1 94.69 388 LYS A N 1
ATOM 2990 C CA . LYS A 1 388 ? 16.422 19.797 -9.43 1 94.69 388 LYS A CA 1
ATOM 2991 C C . LYS A 1 388 ? 15.57 21.031 -9.773 1 94.69 388 LYS A C 1
ATOM 2993 O O . LYS A 1 388 ? 14.812 21.516 -8.93 1 94.69 388 LYS A O 1
ATOM 2998 N N . ASP A 1 389 ? 15.828 21.531 -10.906 1 95.62 389 ASP A N 1
ATOM 2999 C CA . ASP A 1 389 ? 14.945 22.547 -11.445 1 95.62 389 ASP A CA 1
ATOM 3000 C C . ASP A 1 389 ? 13.797 21.922 -12.234 1 95.62 389 ASP A C 1
ATOM 3002 O O . ASP A 1 389 ? 13.961 21.578 -13.406 1 95.62 389 ASP A O 1
ATOM 3006 N N . VAL A 1 390 ? 12.703 21.797 -11.625 1 96.44 390 VAL A N 1
ATOM 3007 C CA . VAL A 1 390 ? 11.516 21.219 -12.234 1 96.44 390 VAL A CA 1
ATOM 3008 C C . VAL A 1 390 ? 10.289 22.062 -11.906 1 96.44 390 VAL A C 1
ATOM 3010 O O . VAL A 1 390 ? 10.172 22.609 -10.805 1 96.44 390 VAL A O 1
ATOM 3013 N N . ARG A 1 391 ? 9.375 22.188 -12.891 1 96.94 391 ARG A N 1
ATOM 3014 C CA . ARG A 1 391 ? 8.195 23.031 -12.727 1 96.94 391 ARG A CA 1
ATOM 3015 C C . ARG A 1 391 ? 6.941 22.312 -13.227 1 96.94 391 ARG A C 1
ATOM 3017 O O . ARG A 1 391 ? 7.008 21.5 -14.148 1 96.94 391 ARG A O 1
ATOM 3024 N N . VAL A 1 392 ? 5.836 22.609 -12.586 1 98.12 392 VAL A N 1
ATOM 3025 C CA . VAL A 1 392 ? 4.562 22 -12.977 1 98.12 392 VAL A CA 1
ATOM 3026 C C . VAL A 1 392 ? 3.705 23.031 -13.703 1 98.12 392 VAL A C 1
ATOM 3028 O O . VAL A 1 392 ? 3.699 24.219 -13.344 1 98.12 392 VAL A O 1
ATOM 3031 N N . LEU A 1 393 ? 3.012 22.609 -14.742 1 97.75 393 LEU A N 1
ATOM 3032 C CA . LEU A 1 393 ? 2.193 23.469 -15.586 1 97.75 393 LEU A CA 1
ATOM 3033 C C . LEU A 1 393 ? 0.74 23.016 -15.594 1 97.75 393 LEU A C 1
ATOM 3035 O O . LEU A 1 393 ? 0.421 21.953 -16.141 1 97.75 393 LEU A O 1
ATOM 3039 N N . PRO A 1 394 ? -0.178 23.812 -14.93 1 97.5 394 PRO A N 1
ATOM 3040 C CA . PRO A 1 394 ? -1.599 23.469 -15.031 1 97.5 394 PRO A CA 1
ATOM 3041 C C . PRO A 1 394 ? -2.18 23.75 -16.422 1 97.5 394 PRO A C 1
ATOM 3043 O O . PRO A 1 394 ? -1.75 24.688 -17.094 1 97.5 394 PRO A O 1
ATOM 3046 N N . ASN A 1 395 ? -3.236 22.969 -16.828 1 96.19 395 ASN A N 1
ATOM 3047 C CA . ASN A 1 395 ? -3.811 23.109 -18.156 1 96.19 395 ASN A CA 1
ATOM 3048 C C . ASN A 1 395 ? -5.316 23.359 -18.094 1 96.19 395 ASN A C 1
ATOM 3050 O O . ASN A 1 395 ? -5.859 24.109 -18.922 1 96.19 395 ASN A O 1
ATOM 3054 N N . THR A 1 396 ? -5.996 22.734 -17.219 1 95.94 396 THR A N 1
ATOM 3055 C CA . THR A 1 396 ? -7.441 22.875 -17.094 1 95.94 396 THR A CA 1
ATOM 3056 C C . THR A 1 396 ? -7.801 23.859 -15.977 1 95.94 396 THR A C 1
ATOM 3058 O O . THR A 1 396 ? -6.961 24.172 -15.133 1 95.94 396 THR A O 1
ATOM 3061 N N . TYR A 1 397 ? -9 24.328 -15.977 1 94.19 397 TYR A N 1
ATOM 3062 C CA . TYR A 1 397 ? -9.438 25.219 -14.914 1 94.19 397 TYR A CA 1
ATOM 3063 C C . TYR A 1 397 ? -9.336 24.547 -13.555 1 94.19 397 TYR A C 1
ATOM 3065 O O . TYR A 1 397 ? -8.938 25.172 -12.57 1 94.19 397 TYR A O 1
ATOM 3073 N N . GLU A 1 398 ? -9.703 23.297 -13.492 1 95.19 398 GLU A N 1
ATOM 3074 C CA . GLU A 1 398 ? -9.57 22.531 -12.258 1 95.19 398 GLU A CA 1
ATOM 3075 C C . GLU A 1 398 ? -8.125 22.516 -11.766 1 95.19 398 GLU A C 1
ATOM 3077 O O . GLU A 1 398 ? -7.867 22.703 -10.578 1 95.19 398 GLU A O 1
ATOM 3082 N N . GLU A 1 399 ? -7.27 22.328 -12.672 1 97.25 399 GLU A N 1
ATOM 3083 C CA . GLU A 1 399 ? -5.848 22.328 -12.328 1 97.25 399 GLU A CA 1
ATOM 3084 C C . GLU A 1 399 ? -5.387 23.703 -11.859 1 97.25 399 GLU A C 1
ATOM 3086 O O . GLU A 1 399 ? -4.582 23.812 -10.93 1 97.25 399 GLU A O 1
ATOM 3091 N N . TYR A 1 400 ? -5.875 24.766 -12.508 1 96.25 400 TYR A N 1
ATOM 3092 C CA . TYR A 1 400 ? -5.539 26.109 -12.086 1 96.25 400 TYR A CA 1
ATOM 3093 C C . TYR A 1 400 ? -6.02 26.375 -10.664 1 96.25 400 TYR A C 1
ATOM 3095 O O . TYR A 1 400 ? -5.328 27.031 -9.875 1 96.25 400 TYR A O 1
ATOM 3103 N N . MET A 1 401 ? -7.18 25.891 -10.336 1 96.19 401 MET A N 1
ATOM 3104 C CA . MET A 1 401 ? -7.699 26.062 -8.984 1 96.19 401 MET A CA 1
ATOM 3105 C C . MET A 1 401 ? -6.82 25.344 -7.965 1 96.19 401 MET A C 1
ATOM 3107 O O . MET A 1 401 ? -6.547 25.891 -6.891 1 96.19 401 MET A O 1
ATOM 3111 N N . ARG A 1 402 ? -6.406 24.141 -8.312 1 96.69 402 ARG A N 1
ATOM 3112 C CA . ARG A 1 402 ? -5.488 23.422 -7.445 1 96.69 402 ARG A CA 1
ATOM 3113 C C . ARG A 1 402 ? -4.172 24.172 -7.289 1 96.69 402 ARG A C 1
ATOM 3115 O O . ARG A 1 402 ? -3.609 24.219 -6.191 1 96.69 402 ARG A O 1
ATOM 3122 N N . TYR A 1 403 ? -3.727 24.688 -8.391 1 97.56 403 TYR A N 1
ATOM 3123 C CA . TYR A 1 403 ? -2.486 25.453 -8.43 1 97.56 403 TYR A CA 1
ATOM 3124 C C . TYR A 1 403 ? -2.572 26.672 -7.523 1 97.56 403 TYR A C 1
ATOM 3126 O O . TYR A 1 403 ? -1.671 26.922 -6.719 1 97.56 403 TYR A O 1
ATOM 3134 N N . ILE A 1 404 ? -3.631 27.391 -7.621 1 95.81 404 ILE A N 1
ATOM 3135 C CA . ILE A 1 404 ? -3.826 28.609 -6.852 1 95.81 404 ILE A CA 1
ATOM 3136 C C . ILE A 1 404 ? -3.996 28.281 -5.375 1 95.81 404 ILE A C 1
ATOM 3138 O O . ILE A 1 404 ? -3.459 28.969 -4.508 1 95.81 404 ILE A O 1
ATOM 3142 N N . ASP A 1 405 ? -4.742 27.266 -5.059 1 94.62 405 ASP A N 1
ATOM 3143 C CA . ASP A 1 405 ? -4.906 26.828 -3.678 1 94.62 405 ASP A CA 1
ATOM 3144 C C . ASP A 1 405 ? -3.561 26.5 -3.043 1 94.62 405 ASP A C 1
ATOM 3146 O O . ASP A 1 405 ? -3.287 26.875 -1.905 1 94.62 405 ASP A O 1
ATOM 3150 N N . ALA A 1 406 ? -2.789 25.766 -3.779 1 95.25 406 ALA A N 1
ATOM 3151 C CA . ALA A 1 406 ? -1.463 25.391 -3.297 1 95.25 406 ALA A CA 1
ATOM 3152 C C . ALA A 1 406 ? -0.589 26.625 -3.066 1 95.25 406 ALA A C 1
ATOM 3154 O O . ALA A 1 406 ? 0.147 26.688 -2.08 1 95.25 406 ALA A O 1
ATOM 3155 N N . ARG A 1 407 ? -0.646 27.5 -3.965 1 93.81 407 ARG A N 1
ATOM 3156 C CA . ARG A 1 407 ? 0.107 28.75 -3.832 1 93.81 407 ARG A CA 1
ATOM 3157 C C . ARG A 1 407 ? -0.292 29.5 -2.564 1 93.81 407 ARG A C 1
ATOM 3159 O O . ARG A 1 407 ? 0.566 30 -1.841 1 93.81 407 ARG A O 1
ATOM 3166 N N . ARG A 1 408 ? -1.606 29.578 -2.289 1 91.06 408 ARG A N 1
ATOM 3167 C CA . ARG A 1 408 ? -2.096 30.219 -1.067 1 91.06 408 ARG A CA 1
ATOM 3168 C C . ARG A 1 408 ? -1.509 29.547 0.17 1 91.06 408 ARG A C 1
ATOM 3170 O O . ARG A 1 408 ? -1.067 30.219 1.101 1 91.06 408 ARG A O 1
ATOM 3177 N N . ARG A 1 409 ? -1.472 28.266 0.147 1 89.44 409 ARG A N 1
ATOM 3178 C CA . ARG A 1 409 ? -0.983 27.484 1.28 1 89.44 409 ARG A CA 1
ATOM 3179 C C . ARG A 1 409 ? 0.506 27.719 1.506 1 89.44 409 ARG A C 1
ATOM 3181 O O . ARG A 1 409 ? 0.954 27.844 2.648 1 89.44 409 ARG A O 1
ATOM 3188 N N . MET A 1 410 ? 1.206 27.766 0.45 1 89.06 410 MET A N 1
ATOM 3189 C CA . MET A 1 410 ? 2.648 27.969 0.549 1 89.06 410 MET A CA 1
ATOM 3190 C C . MET A 1 410 ? 2.975 29.359 1.078 1 89.06 410 MET A C 1
ATOM 3192 O O . MET A 1 410 ? 3.941 29.531 1.819 1 89.06 410 MET A O 1
ATOM 3196 N N . ARG A 1 411 ? 2.23 30.266 0.669 1 84.19 411 ARG A N 1
ATOM 3197 C CA . ARG A 1 411 ? 2.432 31.641 1.127 1 84.19 411 ARG A CA 1
ATOM 3198 C C . ARG A 1 411 ? 2.057 31.781 2.598 1 84.19 411 ARG A C 1
ATOM 3200 O O . ARG A 1 411 ? 2.676 32.562 3.326 1 84.19 411 ARG A O 1
ATOM 3207 N N . ALA A 1 412 ? 1.03 31.109 3.016 1 77.88 412 ALA A N 1
ATOM 3208 C CA . ALA A 1 412 ? 0.601 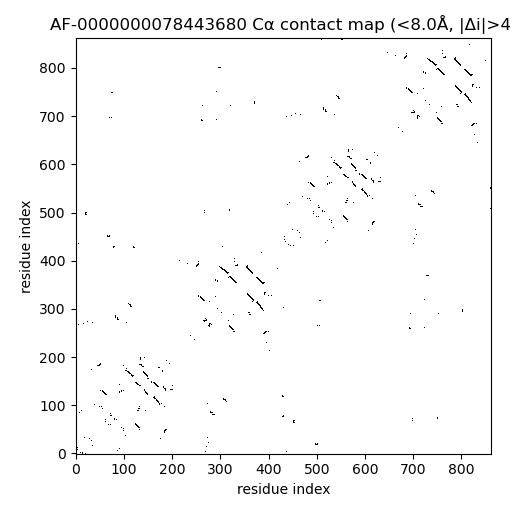31.141 4.41 1 77.88 412 ALA A CA 1
ATOM 3209 C C . ALA A 1 412 ? 1.646 30.5 5.32 1 77.88 412 ALA A C 1
ATOM 3211 O O . ALA A 1 412 ? 1.795 30.906 6.48 1 77.88 412 ALA A O 1
ATOM 3212 N N . GLY A 1 413 ? 2.223 29.344 5.059 1 69.62 413 GLY A N 1
ATOM 3213 C CA . GLY A 1 413 ? 3.205 28.656 5.879 1 69.62 413 GLY A CA 1
ATOM 3214 C C . GLY A 1 413 ? 4.512 29.422 6.012 1 69.62 413 GLY A C 1
ATOM 3215 O O . GLY A 1 413 ? 5.355 29.078 6.84 1 69.62 413 GLY A O 1
ATOM 3216 N N . GLY A 1 414 ? 4.559 30.781 5.703 1 58.41 414 GLY A N 1
ATOM 3217 C CA . GLY A 1 414 ? 5.727 31.641 5.852 1 58.41 414 GLY A CA 1
ATOM 3218 C C . GLY A 1 414 ? 6.883 31.234 4.961 1 58.41 414 GLY A C 1
ATOM 3219 O O . GLY A 1 414 ? 6.918 30.109 4.453 1 58.41 414 GLY A O 1
ATOM 3220 N N . LYS A 1 415 ? 7.609 32.219 4.312 1 47.44 415 LYS A N 1
ATOM 3221 C CA . LYS A 1 415 ? 8.875 32.188 3.592 1 47.44 415 LYS A CA 1
ATOM 3222 C C . LYS A 1 415 ? 9.969 31.531 4.441 1 47.44 415 LYS A C 1
ATOM 3224 O O . LYS A 1 415 ? 10.984 32.156 4.742 1 47.44 415 LYS A O 1
ATOM 3229 N N . ARG A 1 416 ? 9.617 30.734 5.32 1 42.78 416 ARG A N 1
ATOM 3230 C CA . ARG A 1 416 ? 10.859 30.375 5.992 1 42.78 416 ARG A CA 1
ATOM 3231 C C . ARG A 1 416 ? 11.836 29.703 5.031 1 42.78 416 ARG A C 1
ATOM 3233 O O . ARG A 1 416 ? 11.453 28.797 4.289 1 42.78 416 ARG A O 1
ATOM 3240 N N . PRO A 1 417 ? 12.82 30.344 4.715 1 40.34 417 PRO A N 1
ATOM 3241 C CA . PRO A 1 417 ? 13.852 29.812 3.822 1 40.34 417 PRO A CA 1
ATOM 3242 C C . PRO A 1 417 ? 14.094 28.312 4.031 1 40.34 417 PRO A C 1
ATOM 3244 O O . PRO A 1 417 ? 13.828 27.781 5.113 1 40.34 417 PRO A O 1
ATOM 3247 N N . PRO A 1 418 ? 13.977 27.578 2.879 1 41.03 418 PRO A N 1
ATOM 3248 C CA . PRO A 1 418 ? 14.414 26.188 3.096 1 41.03 418 PRO A CA 1
ATOM 3249 C C . PRO A 1 418 ? 15.391 26.047 4.258 1 41.03 418 PRO A C 1
ATOM 3251 O O . PRO A 1 418 ? 16.156 26.984 4.539 1 41.03 418 PRO A O 1
ATOM 3254 N N . ALA A 1 419 ? 15.008 25.406 5.336 1 36.62 419 ALA A N 1
ATOM 3255 C CA . ALA A 1 419 ? 16.062 25.266 6.324 1 36.62 419 ALA A CA 1
ATOM 3256 C C . ALA A 1 419 ? 17.438 25.516 5.699 1 36.62 419 ALA A C 1
ATOM 3258 O O . ALA A 1 419 ? 17.766 24.922 4.664 1 36.62 419 ALA A O 1
ATOM 3259 N N . ALA A 1 420 ? 17.969 26.625 5.859 1 32.41 420 ALA A N 1
ATOM 3260 C CA . ALA A 1 420 ? 19.375 26.859 5.504 1 32.41 420 ALA A CA 1
ATOM 3261 C C . ALA A 1 420 ? 20.141 25.547 5.457 1 32.41 420 ALA A C 1
ATOM 3263 O O . ALA A 1 420 ? 19.938 24.656 6.293 1 32.41 420 ALA A O 1
ATOM 3264 N N . ARG A 1 421 ? 20.469 25.031 4.254 1 36.25 421 ARG A N 1
ATOM 3265 C CA . ARG A 1 421 ? 21.625 24.141 4.285 1 36.25 421 ARG A CA 1
ATOM 3266 C C . ARG A 1 421 ? 22.484 24.391 5.52 1 36.25 421 ARG A C 1
ATOM 3268 O O . ARG A 1 421 ? 23.359 25.25 5.5 1 36.25 421 ARG A O 1
ATOM 3275 N N . ASP A 1 422 ? 21.812 24.75 6.648 1 32.88 422 ASP A N 1
ATOM 3276 C CA . ASP A 1 422 ? 22.828 25.047 7.664 1 32.88 422 ASP A CA 1
ATOM 3277 C C . ASP A 1 422 ? 24.094 24.219 7.441 1 32.88 422 ASP A C 1
ATOM 3279 O O . ASP A 1 422 ? 24.016 23.062 7.047 1 32.88 422 ASP A O 1
ATOM 3283 N N . ASN A 1 423 ? 25.109 24.828 7.176 1 33.06 423 ASN A N 1
ATOM 3284 C CA . ASN A 1 423 ? 26.531 24.578 7.297 1 33.06 423 ASN A CA 1
ATOM 3285 C C . ASN A 1 423 ? 26.844 23.609 8.438 1 33.06 423 ASN A C 1
ATOM 3287 O O . ASN A 1 423 ? 27.938 23.625 8.992 1 33.06 423 ASN A O 1
ATOM 3291 N N . GLN A 1 424 ? 25.797 23.453 9.375 1 35.03 424 GLN A N 1
ATOM 3292 C CA . GLN A 1 424 ? 26.406 22.672 10.438 1 35.03 424 GLN A CA 1
ATOM 3293 C C . GLN A 1 424 ? 26.891 21.328 9.914 1 35.03 424 GLN A C 1
ATOM 3295 O O . GLN A 1 424 ? 26.297 20.75 9 1 35.03 424 GLN A O 1
ATOM 3300 N N . GLU A 1 425 ? 27.953 20.922 10.328 1 42.91 425 GLU A N 1
ATOM 3301 C CA . GLU A 1 425 ? 28.906 19.844 10.055 1 42.91 425 GLU A CA 1
ATOM 3302 C C . GLU A 1 425 ? 28.188 18.5 9.891 1 42.91 425 GLU A C 1
ATOM 3304 O O . GLU A 1 425 ? 28.766 17.547 9.367 1 42.91 425 GLU A O 1
ATOM 3309 N N . GLY A 1 426 ? 26.719 18.453 10.391 1 47.28 426 GLY A N 1
ATOM 3310 C CA . GLY A 1 426 ? 26.266 17.078 10.312 1 47.28 426 GLY A CA 1
ATOM 3311 C C . GLY A 1 426 ? 25.188 16.859 9.273 1 47.28 426 GLY A C 1
ATOM 3312 O O . GLY A 1 426 ? 24.578 17.812 8.797 1 47.28 426 GLY A O 1
ATOM 3313 N N . VAL A 1 427 ? 25.016 15.758 8.586 1 57.44 427 VAL A N 1
ATOM 3314 C CA . VAL A 1 427 ? 24.094 15.297 7.555 1 57.44 427 VAL A CA 1
ATOM 3315 C C . VAL A 1 427 ? 22.688 15.203 8.125 1 57.44 427 VAL A C 1
ATOM 3317 O O . VAL A 1 427 ? 22.484 14.656 9.211 1 57.44 427 VAL A O 1
ATOM 3320 N N . ASN A 1 428 ? 21.641 15.969 7.551 1 63.28 428 ASN A N 1
ATOM 3321 C CA . ASN A 1 428 ? 20.234 15.867 7.906 1 63.28 428 ASN A CA 1
ATOM 3322 C C . ASN A 1 428 ? 19.719 14.445 7.734 1 63.28 428 ASN A C 1
ATOM 3324 O O . ASN A 1 428 ? 19.703 13.906 6.625 1 63.28 428 ASN A O 1
ATOM 3328 N N . LEU A 1 429 ? 19.25 13.836 8.844 1 76.38 429 LEU A N 1
ATOM 3329 C CA . LEU A 1 429 ? 18.812 12.445 8.828 1 76.38 429 LEU A CA 1
ATOM 3330 C C . LEU A 1 429 ? 17.281 12.352 8.828 1 76.38 429 LEU A C 1
ATOM 3332 O O . LEU A 1 429 ? 16.719 11.258 8.969 1 76.38 429 LEU A O 1
ATOM 3336 N N . THR A 1 430 ? 16.703 13.539 8.656 1 71.31 430 THR A N 1
ATOM 3337 C CA . THR A 1 430 ? 15.242 13.477 8.539 1 71.31 430 THR A CA 1
ATOM 3338 C C . THR A 1 430 ? 14.82 13.367 7.074 1 71.31 430 THR A C 1
ATOM 3340 O O . THR A 1 430 ? 15.43 13.977 6.195 1 71.31 430 THR A O 1
ATOM 3343 N N . GLU A 1 4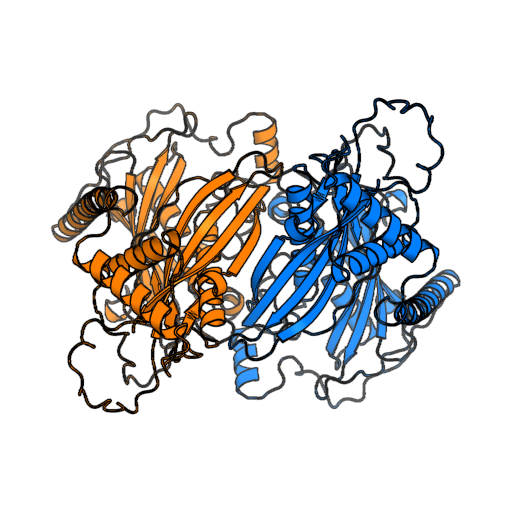31 ? 13.867 12.492 6.852 1 78.31 431 GLU A N 1
ATOM 3344 C CA . GLU A 1 431 ? 13.391 12.234 5.496 1 78.31 431 GLU A CA 1
ATOM 3345 C C . GLU A 1 431 ? 12.938 13.523 4.816 1 78.31 431 GLU A C 1
ATOM 3347 O O . GLU A 1 431 ? 12.445 14.438 5.477 1 78.31 431 GLU A O 1
ATOM 3352 N N . MET B 1 1 ? 14.266 -7.957 20.297 1 46.12 1 MET B N 1
ATOM 3353 C CA . MET B 1 1 ? 13.922 -9.164 19.547 1 46.12 1 MET B CA 1
ATOM 3354 C C . MET B 1 1 ? 13.727 -8.844 18.062 1 46.12 1 MET B C 1
ATOM 3356 O O . MET B 1 1 ? 13.273 -7.746 17.719 1 46.12 1 MET B O 1
ATOM 3360 N N . PRO B 1 2 ? 14.477 -9.547 17.234 1 45.62 2 PRO B N 1
ATOM 3361 C CA . PRO B 1 2 ? 14.398 -9.289 15.797 1 45.62 2 PRO B CA 1
ATOM 3362 C C . PRO B 1 2 ? 12.961 -9.078 15.312 1 45.62 2 PRO B C 1
ATOM 3364 O O . PRO B 1 2 ? 12.055 -9.805 15.727 1 45.62 2 PRO B O 1
ATOM 3367 N N . PRO B 1 3 ? 12.805 -7.855 14.828 1 50.12 3 PRO B N 1
ATOM 3368 C CA . PRO B 1 3 ? 11.453 -7.57 14.32 1 50.12 3 PRO B CA 1
ATOM 3369 C C . PRO B 1 3 ? 11.031 -8.523 13.211 1 50.12 3 PRO B C 1
ATOM 3371 O O . PRO B 1 3 ? 11.875 -9.078 12.508 1 50.12 3 PRO B O 1
ATOM 3374 N N . ARG B 1 4 ? 9.781 -9.094 13.266 1 52.38 4 ARG B N 1
ATOM 3375 C CA . ARG B 1 4 ? 8.992 -9.922 12.367 1 52.38 4 ARG B CA 1
ATOM 3376 C C . ARG B 1 4 ? 8.711 -9.195 11.055 1 52.38 4 ARG B C 1
ATOM 3378 O O . ARG B 1 4 ? 8.594 -7.969 11.031 1 52.38 4 ARG B O 1
ATOM 3385 N N . THR B 1 5 ? 9.289 -9.852 9.992 1 44.69 5 THR B N 1
ATOM 3386 C CA . THR B 1 5 ? 8.719 -9.312 8.766 1 44.69 5 THR B CA 1
ATOM 3387 C C . THR B 1 5 ? 7.211 -9.109 8.914 1 44.69 5 THR B C 1
ATOM 3389 O O . THR B 1 5 ? 6.48 -10.055 9.227 1 44.69 5 THR B O 1
ATOM 3392 N N . ASP B 1 6 ? 6.918 -7.969 8.766 1 58 6 ASP B N 1
ATOM 3393 C CA . ASP B 1 6 ? 5.523 -7.602 8.992 1 58 6 ASP B CA 1
ATOM 3394 C C . ASP B 1 6 ? 4.59 -8.453 8.133 1 58 6 ASP B C 1
ATOM 3396 O O . ASP B 1 6 ? 4.793 -8.578 6.926 1 58 6 ASP B O 1
ATOM 3400 N N . GLY B 1 7 ? 3.92 -9.211 8.844 1 63.34 7 GLY B N 1
ATOM 3401 C CA . GLY B 1 7 ? 2.84 -9.938 8.195 1 63.34 7 GLY B CA 1
ATOM 3402 C C . GLY B 1 7 ? 3.137 -11.414 8.008 1 63.34 7 GLY B C 1
ATOM 3403 O O . GLY B 1 7 ? 2.264 -12.18 7.598 1 63.34 7 GLY B O 1
ATOM 3404 N N . VAL B 1 8 ? 4.469 -11.812 8.227 1 73.31 8 VAL B N 1
ATOM 3405 C CA . VAL B 1 8 ? 4.797 -13.227 8.102 1 73.31 8 VAL B CA 1
ATOM 3406 C C . VAL B 1 8 ? 4.629 -13.922 9.445 1 73.31 8 VAL B C 1
ATOM 3408 O O . VAL B 1 8 ? 4.945 -13.352 10.492 1 73.31 8 VAL B O 1
ATOM 3411 N N . PHE B 1 9 ? 4.207 -15.133 9.305 1 84 9 PHE B N 1
ATOM 3412 C CA . PHE B 1 9 ? 4.035 -15.93 10.516 1 84 9 PHE B CA 1
ATOM 3413 C C . PHE B 1 9 ? 5.355 -16.078 11.266 1 84 9 PHE B C 1
ATOM 3415 O O . PHE B 1 9 ? 6.387 -16.391 10.656 1 84 9 PHE B O 1
ATOM 3422 N N . ARG B 1 10 ? 5.316 -15.836 12.508 1 76.12 10 ARG B N 1
ATOM 3423 C CA . ARG B 1 10 ? 6.5 -15.812 13.359 1 76.12 10 ARG B CA 1
ATOM 3424 C C . ARG B 1 10 ? 7.258 -17.125 13.289 1 76.12 10 ARG B C 1
ATOM 3426 O O . ARG B 1 10 ? 8.484 -17.156 13.398 1 76.12 10 ARG B O 1
ATOM 3433 N N . GLY B 1 11 ? 6.527 -18.219 13.109 1 71.94 11 GLY B N 1
ATOM 3434 C CA . GLY B 1 11 ? 7.164 -19.516 13.016 1 71.94 11 GLY B CA 1
ATOM 3435 C C . GLY B 1 11 ? 8.039 -19.672 11.789 1 71.94 11 GLY B C 1
ATOM 3436 O O . GLY B 1 11 ? 8.828 -20.609 11.695 1 71.94 11 GLY B O 1
ATOM 3437 N N . LEU B 1 12 ?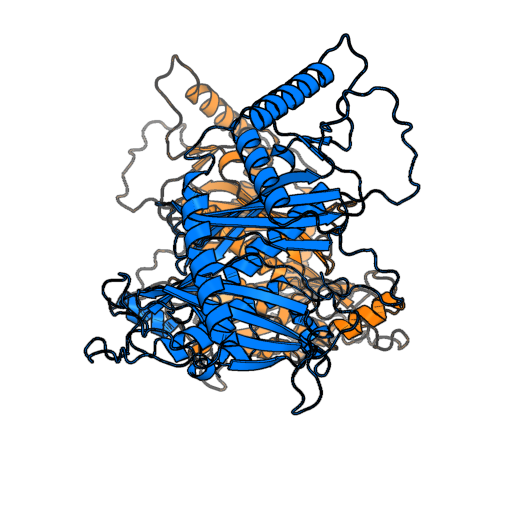 7.922 -18.703 10.922 1 79.12 12 LEU B N 1
ATOM 3438 C CA . LEU B 1 12 ? 8.688 -18.75 9.688 1 79.12 12 LEU B CA 1
ATOM 3439 C C . LEU B 1 12 ? 9.797 -17.703 9.703 1 79.12 12 LEU B C 1
ATOM 3441 O O . LEU B 1 12 ? 10.523 -17.547 8.711 1 79.12 12 LEU B O 1
ATOM 3445 N N . THR B 1 13 ? 9.867 -16.734 10.711 1 64.56 13 THR B N 1
ATOM 3446 C CA . THR B 1 13 ? 10.766 -15.578 10.68 1 64.56 13 THR B CA 1
ATOM 3447 C C . THR B 1 13 ? 12.039 -15.867 11.477 1 64.56 13 THR B C 1
ATOM 3449 O O . THR B 1 13 ? 13.039 -15.164 11.328 1 64.56 13 THR B O 1
ATOM 3452 N N . ASP B 1 14 ? 12.094 -16.625 12.539 1 53.56 14 ASP B N 1
ATOM 3453 C CA . ASP B 1 14 ? 13.172 -16.672 13.523 1 53.56 14 ASP B CA 1
ATOM 3454 C C . ASP B 1 14 ? 14.539 -16.688 12.852 1 53.56 14 ASP B C 1
ATOM 3456 O O . ASP B 1 14 ? 15.516 -16.172 13.391 1 53.56 14 ASP B O 1
ATOM 3460 N N . THR B 1 15 ? 14.539 -17.078 11.688 1 57.28 15 THR B N 1
ATOM 3461 C CA . THR B 1 15 ? 15.891 -17.203 11.156 1 57.28 15 THR B CA 1
ATOM 3462 C C . THR B 1 15 ? 16.047 -16.375 9.883 1 57.28 15 THR B C 1
ATOM 3464 O O . THR B 1 15 ? 17.062 -16.5 9.188 1 57.28 15 THR B O 1
ATOM 3467 N N . ARG B 1 16 ? 15.141 -15.336 9.812 1 60.19 16 ARG B N 1
ATOM 3468 C CA . ARG B 1 16 ? 15.164 -14.836 8.445 1 60.19 16 ARG B CA 1
ATOM 3469 C C . ARG B 1 16 ? 16.078 -13.625 8.312 1 60.19 16 ARG B C 1
ATOM 3471 O O . ARG B 1 16 ? 16.812 -13.508 7.332 1 60.19 16 ARG B O 1
ATOM 3478 N N . LEU B 1 17 ? 15.984 -12.664 9.391 1 69.81 17 LEU B N 1
ATOM 3479 C CA . LEU B 1 17 ? 16.844 -11.5 9.203 1 69.81 17 LEU B CA 1
ATOM 3480 C C . LEU B 1 17 ? 18.078 -11.57 10.094 1 69.81 17 LEU B C 1
ATOM 3482 O O . LEU B 1 17 ? 17.953 -11.508 11.32 1 69.81 17 LEU B O 1
ATOM 3486 N N . PRO B 1 18 ? 19.219 -11.633 9.547 1 77 18 PRO B N 1
ATOM 3487 C CA . PRO B 1 18 ? 20.438 -11.812 10.32 1 77 18 PRO B CA 1
ATOM 3488 C C . PRO B 1 18 ? 20.875 -10.547 11.055 1 77 18 PRO B C 1
ATOM 3490 O O . PRO B 1 18 ? 21.625 -10.617 12.031 1 77 18 PRO B O 1
ATOM 3493 N N . MET B 1 19 ? 20.406 -9.367 10.539 1 86.06 19 MET B N 1
ATOM 3494 C CA . MET B 1 19 ? 20.812 -8.117 11.164 1 86.06 19 MET B CA 1
ATOM 3495 C C . MET B 1 19 ? 19.75 -7.031 10.938 1 86.06 19 MET B C 1
ATOM 3497 O O . MET B 1 19 ? 18.938 -7.133 10.023 1 86.06 19 MET B O 1
ATOM 3501 N N . PRO B 1 20 ? 19.812 -6.008 11.797 1 89.75 20 PRO B N 1
ATOM 3502 C CA . PRO B 1 20 ? 18.891 -4.883 11.594 1 89.75 20 PRO B CA 1
ATOM 3503 C C . PRO B 1 20 ? 19.234 -4.062 10.352 1 89.75 20 PRO B C 1
ATOM 3505 O O . PRO B 1 20 ? 20.375 -4.117 9.867 1 89.75 20 PRO B O 1
ATOM 3508 N N . TRP B 1 21 ? 18.359 -3.33 9.859 1 89.56 21 TRP B N 1
ATOM 3509 C CA . TRP B 1 21 ? 18.5 -2.578 8.617 1 89.56 21 TRP B CA 1
ATOM 3510 C C . TRP B 1 21 ? 19.672 -1.602 8.703 1 89.56 21 TRP B C 1
ATOM 3512 O O . TRP B 1 21 ? 20.469 -1.496 7.773 1 89.56 2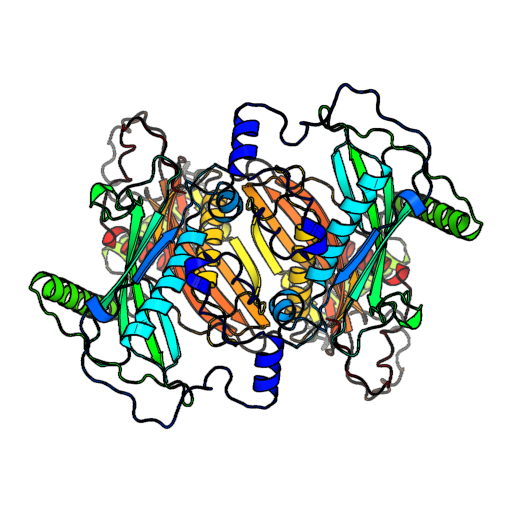1 TRP B O 1
ATOM 3522 N N . ILE B 1 22 ? 19.766 -0.873 9.797 1 90.19 22 ILE B N 1
ATOM 3523 C CA . ILE B 1 22 ? 20.781 0.161 9.922 1 90.19 22 ILE B CA 1
ATOM 3524 C C . ILE B 1 22 ? 22.172 -0.461 9.766 1 90.19 22 ILE B C 1
ATOM 3526 O O . ILE B 1 22 ? 23.078 0.166 9.211 1 90.19 22 ILE B O 1
ATOM 3530 N N . GLU B 1 23 ? 22.297 -1.643 10.25 1 90.69 23 GLU B N 1
ATOM 3531 C CA . GLU B 1 23 ? 23.562 -2.342 10.094 1 90.69 23 GLU B CA 1
ATOM 3532 C C . GLU B 1 23 ? 23.781 -2.781 8.648 1 90.69 23 GLU B C 1
ATOM 3534 O O . GLU B 1 23 ? 24.875 -2.65 8.117 1 90.69 23 GLU B O 1
ATOM 3539 N N . ALA B 1 24 ? 22.781 -3.322 8.07 1 89.25 24 ALA B N 1
ATOM 3540 C CA . ALA B 1 24 ? 22.875 -3.695 6.66 1 89.25 24 ALA B CA 1
ATOM 3541 C C . ALA B 1 24 ? 23.219 -2.486 5.793 1 89.25 24 ALA B C 1
ATOM 3543 O O . ALA B 1 24 ? 24.031 -2.586 4.879 1 89.25 24 ALA B O 1
ATOM 3544 N N . LEU B 1 25 ? 22.594 -1.421 6.062 1 90 25 LEU B N 1
ATOM 3545 C CA . LEU B 1 25 ? 22.828 -0.184 5.324 1 90 25 LEU B CA 1
ATOM 3546 C C . LEU B 1 25 ? 24.281 0.262 5.453 1 90 25 LEU B C 1
ATOM 3548 O O . LEU B 1 25 ? 24.891 0.674 4.469 1 90 25 LEU B O 1
ATOM 3552 N N . ARG B 1 26 ? 24.766 0.239 6.641 1 89.62 26 ARG B N 1
ATOM 3553 C CA . ARG B 1 26 ? 26.156 0.611 6.879 1 89.62 26 ARG B CA 1
ATOM 3554 C C . ARG B 1 26 ? 27.109 -0.262 6.066 1 89.62 26 ARG B C 1
ATOM 3556 O O . ARG B 1 26 ? 28.062 0.238 5.469 1 89.62 26 ARG B O 1
ATOM 3563 N N . LEU B 1 27 ? 26.812 -1.531 6.062 1 87.94 27 LEU B N 1
ATOM 3564 C CA . LEU B 1 27 ? 27.625 -2.455 5.289 1 87.94 27 LEU B CA 1
ATOM 3565 C C . LEU B 1 27 ? 27.562 -2.125 3.803 1 87.94 27 LEU B C 1
ATOM 3567 O O . LEU B 1 27 ? 28.594 -2.152 3.111 1 87.94 27 LEU B O 1
ATOM 3571 N N . GLN B 1 28 ? 26.453 -1.795 3.363 1 85.44 28 GLN B N 1
ATOM 3572 C CA . GLN B 1 28 ? 26.281 -1.421 1.964 1 85.44 28 GLN B CA 1
ATOM 3573 C C . GLN B 1 28 ? 27.062 -0.152 1.631 1 85.44 28 GLN B C 1
ATOM 3575 O O . GLN B 1 28 ? 27.703 -0.073 0.586 1 85.44 28 GLN B O 1
ATOM 3580 N N . GLN B 1 29 ? 26.938 0.757 2.465 1 85.88 29 GLN B N 1
ATOM 3581 C CA . GLN B 1 29 ? 27.625 2.029 2.25 1 85.88 29 GLN B CA 1
ATOM 3582 C C . GLN B 1 29 ? 29.141 1.854 2.275 1 85.88 29 GLN B C 1
ATOM 3584 O O . GLN B 1 29 ? 29.859 2.586 1.6 1 85.88 29 GLN B O 1
ATOM 3589 N N . ASP B 1 30 ? 29.547 0.871 2.982 1 88.06 30 ASP B N 1
ATOM 3590 C CA . ASP B 1 30 ? 30.969 0.577 3.082 1 88.06 30 ASP B CA 1
ATOM 3591 C C . ASP B 1 30 ? 31.438 -0.309 1.927 1 88.06 30 ASP B C 1
ATOM 3593 O O . ASP B 1 30 ? 32.594 -0.687 1.855 1 88.06 30 ASP B O 1
ATOM 3597 N N . GLY B 1 31 ? 30.531 -0.661 1.09 1 79.94 31 GLY B N 1
ATOM 3598 C CA . GLY B 1 31 ? 30.859 -1.487 -0.059 1 79.94 31 GLY B CA 1
ATOM 3599 C C . GLY B 1 31 ? 31.047 -2.953 0.291 1 79.94 31 GLY B C 1
ATOM 3600 O O . GLY B 1 31 ? 31.703 -3.697 -0.441 1 79.94 31 GLY B O 1
ATOM 3601 N N . GLN B 1 32 ? 30.562 -3.225 1.459 1 78.56 32 GLN B N 1
ATOM 3602 C CA . GLN B 1 32 ? 30.688 -4.617 1.884 1 78.56 32 GLN B CA 1
ATOM 3603 C C . GLN B 1 32 ? 29.438 -5.418 1.487 1 78.56 32 GLN B C 1
ATOM 3605 O O . GLN B 1 32 ? 28.359 -4.852 1.316 1 78.56 32 GLN B O 1
ATOM 3610 N N . THR B 1 33 ? 29.672 -6.645 1.149 1 70.62 33 THR B N 1
ATOM 3611 C CA . THR B 1 33 ? 28.547 -7.504 0.811 1 70.62 33 THR B CA 1
ATOM 3612 C C . THR B 1 33 ? 27.672 -7.746 2.033 1 70.62 33 THR B C 1
ATOM 3614 O O . THR B 1 33 ? 28.156 -8.141 3.092 1 70.62 33 THR B O 1
ATOM 3617 N N . VAL B 1 34 ? 26.422 -7.32 1.927 1 67.44 34 VAL B N 1
ATOM 3618 C CA . VAL B 1 34 ? 25.422 -7.48 2.982 1 67.44 34 VAL B CA 1
ATOM 3619 C C . VAL B 1 34 ? 24.875 -8.906 2.961 1 67.44 34 VAL B C 1
ATOM 3621 O O . VAL B 1 34 ? 24.484 -9.414 1.908 1 67.44 34 VAL B O 1
ATOM 3624 N N . GLY B 1 35 ? 25.047 -9.805 3.986 1 59.41 35 GLY B N 1
ATOM 3625 C CA . GLY B 1 35 ? 24.516 -11.148 4.035 1 59.41 35 GLY B CA 1
ATOM 3626 C C . GLY B 1 35 ? 25.578 -12.227 3.98 1 59.41 35 GLY B C 1
ATOM 3627 O O . GLY B 1 35 ? 25.281 -13.406 4.211 1 59.41 35 GLY B O 1
ATOM 3628 N N . SER B 1 36 ? 26.688 -11.898 3.189 1 51.69 36 SER B N 1
ATOM 3629 C CA . SER B 1 36 ? 27.703 -12.93 2.932 1 51.69 36 SER B CA 1
ATOM 3630 C C . SER B 1 36 ? 28.516 -13.227 4.184 1 51.69 36 SER B C 1
ATOM 3632 O O . SER B 1 36 ? 29.719 -13.492 4.102 1 51.69 36 SER B O 1
ATOM 3634 N N . SER B 1 37 ? 28.047 -12.711 5.215 1 47.09 37 SER B N 1
ATOM 3635 C CA . SER B 1 37 ? 29.078 -13.148 6.145 1 47.09 37 SER B CA 1
ATOM 3636 C C . SER B 1 37 ? 29.5 -14.594 5.879 1 47.09 37 SER B C 1
ATOM 3638 O O . SER B 1 37 ? 30.391 -15.117 6.543 1 47.09 37 SER B O 1
ATOM 3640 N N . GLU B 1 38 ? 28.578 -15.312 5.289 1 48.72 38 GLU B N 1
ATOM 3641 C CA . GLU B 1 38 ? 29.047 -16.688 5.234 1 48.72 38 GLU B CA 1
ATOM 3642 C C . GLU B 1 38 ? 30.234 -16.828 4.285 1 48.72 38 GLU B C 1
ATOM 3644 O O . GLU B 1 38 ? 30.438 -15.977 3.42 1 48.72 38 GLU B O 1
ATOM 3649 N N . THR B 1 39 ? 30.969 -18.078 4.383 1 48.25 39 THR B N 1
ATOM 3650 C CA . THR B 1 39 ? 32.281 -18.609 3.982 1 48.25 39 THR B CA 1
ATOM 3651 C C . THR B 1 39 ? 32.406 -18.609 2.463 1 48.25 39 THR B C 1
ATOM 3653 O O . THR B 1 39 ? 31.906 -19.5 1.787 1 48.25 39 THR B O 1
ATOM 3656 N N . SER B 1 40 ? 32.25 -17.516 1.802 1 51.66 40 SER B N 1
ATOM 3657 C CA . SER B 1 40 ? 32.531 -17.516 0.369 1 51.66 40 SER B CA 1
ATOM 3658 C C . SER B 1 40 ? 33.625 -18.531 0.015 1 51.66 40 SER B C 1
ATOM 3660 O O . SER B 1 40 ? 33.625 -19.062 -1.094 1 51.66 40 SER B O 1
ATOM 3662 N N . GLY B 1 41 ? 34.469 -18.641 0.956 1 53.69 41 GLY B N 1
ATOM 3663 C CA . GLY B 1 41 ? 35.688 -19.344 0.551 1 53.69 41 GLY B CA 1
ATOM 3664 C C . GLY B 1 41 ? 35.625 -20.844 0.785 1 53.69 41 GLY B C 1
ATOM 3665 O O . GLY B 1 41 ? 36.562 -21.562 0.447 1 53.69 41 GLY B O 1
ATOM 3666 N N . GLU B 1 42 ? 34.688 -21.219 1.545 1 60.91 42 GLU B N 1
ATOM 3667 C CA . GLU B 1 42 ? 34.781 -22.641 1.826 1 60.91 42 GLU B CA 1
ATOM 3668 C C . GLU B 1 42 ? 34.094 -23.469 0.749 1 60.91 42 GLU B C 1
ATOM 3670 O O . GLU B 1 42 ? 33.125 -23.031 0.134 1 60.91 42 GLU B O 1
ATOM 3675 N N . GLU B 1 43 ? 34.812 -24.438 0.143 1 76.25 43 GLU B N 1
ATOM 3676 C CA . GLU B 1 43 ? 34.312 -25.406 -0.812 1 76.25 43 GLU B CA 1
ATOM 3677 C C . GLU B 1 43 ? 32.938 -25.906 -0.401 1 76.25 43 GLU B C 1
ATOM 3679 O O . GLU B 1 43 ? 32.75 -26.422 0.707 1 76.25 43 GLU B O 1
ATOM 3684 N N . ARG B 1 44 ? 31.844 -25.562 -1.153 1 85.62 44 ARG B N 1
ATOM 3685 C CA . ARG B 1 44 ? 30.469 -25.953 -0.866 1 85.62 44 ARG B CA 1
ATOM 3686 C C . ARG B 1 44 ? 30.281 -27.453 -1.021 1 85.62 44 ARG B C 1
ATOM 3688 O O . ARG B 1 44 ? 30.891 -28.078 -1.909 1 85.62 44 ARG B O 1
ATOM 3695 N N . ASP B 1 45 ? 29.594 -28.062 -0.108 1 89.56 45 ASP B N 1
ATOM 3696 C CA . ASP B 1 45 ? 29.266 -29.484 -0.145 1 89.56 45 ASP B CA 1
ATOM 3697 C C . ASP B 1 45 ? 28.125 -29.75 -1.131 1 89.56 45 ASP B C 1
ATOM 3699 O O . ASP B 1 45 ? 26.984 -29.375 -0.882 1 89.56 45 ASP B O 1
ATOM 3703 N N . LEU B 1 46 ? 28.406 -30.422 -2.168 1 94.69 46 LEU B N 1
ATOM 3704 C CA . LEU B 1 46 ? 27.422 -30.703 -3.199 1 94.69 46 LEU B CA 1
ATOM 3705 C C . LEU B 1 46 ? 26.984 -32.156 -3.16 1 94.69 46 LEU B C 1
ATOM 3707 O O . LEU B 1 46 ? 26.484 -32.688 -4.152 1 94.69 46 LEU B O 1
ATOM 3711 N N . THR B 1 47 ? 27.188 -32.781 -1.994 1 95.12 47 THR B N 1
ATOM 3712 C CA . THR B 1 47 ? 26.719 -34.156 -1.828 1 95.12 47 THR B CA 1
ATOM 3713 C C . THR B 1 47 ? 25.203 -34.219 -2.002 1 95.12 47 THR B C 1
ATOM 3715 O O . THR B 1 47 ? 24.469 -33.406 -1.44 1 95.12 47 THR B O 1
ATOM 3718 N N . PRO B 1 48 ? 24.781 -35.188 -2.807 1 96.62 48 PRO B N 1
ATOM 3719 C CA . PRO B 1 48 ? 23.344 -35.312 -3.021 1 96.62 48 PRO B CA 1
ATOM 3720 C C . PRO B 1 48 ? 22.562 -35.469 -1.716 1 96.62 48 PRO B C 1
ATOM 3722 O O . PRO B 1 48 ? 23.062 -36.031 -0.749 1 96.62 48 PRO B O 1
ATOM 3725 N N . LYS B 1 49 ? 21.391 -34.938 -1.694 1 97 49 LYS B N 1
ATOM 3726 C CA . LYS B 1 49 ? 20.562 -34.938 -0.494 1 97 49 LYS B CA 1
ATOM 3727 C C . LYS B 1 49 ? 19.219 -35.625 -0.754 1 97 49 LYS B C 1
ATOM 3729 O O . LYS B 1 49 ? 18.734 -35.625 -1.888 1 97 49 LYS B O 1
ATOM 3734 N N . LYS B 1 50 ? 18.688 -36.156 0.33 1 96.94 50 LYS B N 1
ATOM 3735 C CA . LYS B 1 50 ? 17.375 -36.781 0.251 1 96.94 50 LYS B CA 1
ATOM 3736 C C . LYS B 1 50 ? 16.25 -35.75 0.37 1 96.94 50 LYS B C 1
ATOM 3738 O O . LYS B 1 50 ? 16.453 -34.688 0.93 1 96.94 50 LYS B O 1
ATOM 3743 N N . MET B 1 51 ? 15.094 -36.125 -0.168 1 96.12 51 MET B N 1
ATOM 3744 C CA . MET B 1 51 ? 13.93 -35.25 -0.074 1 96.12 51 MET B CA 1
ATOM 3745 C C . MET B 1 51 ? 13.602 -34.938 1.383 1 96.12 51 MET B C 1
ATOM 3747 O O . MET B 1 51 ? 13.25 -33.812 1.719 1 96.12 51 MET B O 1
ATOM 3751 N N . THR B 1 52 ? 13.789 -35.875 2.221 1 94.69 52 THR B N 1
ATOM 3752 C CA . THR B 1 52 ? 13.422 -35.75 3.625 1 94.69 52 THR B CA 1
ATOM 3753 C C . THR B 1 52 ? 14.367 -34.812 4.348 1 94.69 52 THR B C 1
ATOM 3755 O O . THR B 1 52 ? 14.023 -34.281 5.406 1 94.69 52 THR B O 1
ATOM 3758 N N . ASP B 1 53 ? 15.539 -34.594 3.787 1 96.38 53 ASP B N 1
ATOM 3759 C CA . ASP B 1 53 ? 16.516 -33.719 4.418 1 96.38 53 ASP B CA 1
ATOM 3760 C C . ASP B 1 53 ? 16.047 -32.281 4.43 1 96.38 53 ASP B C 1
ATOM 3762 O O . ASP B 1 53 ? 16.438 -31.484 5.293 1 96.38 53 ASP B O 1
ATOM 3766 N N . SER B 1 54 ? 15.188 -31.953 3.486 1 96.94 54 SER B N 1
ATOM 3767 C CA . SER B 1 54 ? 14.742 -30.578 3.375 1 96.94 54 SER B CA 1
ATOM 3768 C C . SER B 1 54 ? 13.328 -30.391 3.918 1 96.94 54 SER B C 1
ATOM 3770 O O . SER B 1 54 ? 12.805 -29.281 3.938 1 96.94 54 SER B O 1
ATOM 3772 N N . TYR B 1 55 ? 12.742 -31.453 4.41 1 95.75 55 TYR B N 1
ATOM 3773 C CA . TYR B 1 55 ? 11.359 -31.375 4.883 1 95.75 55 TYR B CA 1
ATOM 3774 C C . TYR B 1 55 ? 11.234 -30.406 6.043 1 95.75 55 TYR B C 1
ATOM 3776 O O . TYR B 1 55 ? 12.094 -30.359 6.93 1 95.75 55 TYR B O 1
ATOM 3784 N N . HIS B 1 56 ? 10.219 -29.547 6.059 1 93.81 56 HIS B N 1
ATOM 3785 C CA . HIS B 1 56 ? 9.914 -28.594 7.117 1 93.81 56 HIS B CA 1
ATOM 3786 C C . HIS B 1 56 ? 8.406 -28.5 7.363 1 93.81 56 HIS B C 1
ATOM 3788 O O . HIS B 1 56 ? 7.617 -28.547 6.418 1 93.81 56 HIS B O 1
ATOM 3794 N N . ARG B 1 57 ? 8.078 -28.438 8.602 1 92.12 57 ARG B N 1
ATOM 3795 C CA . ARG B 1 57 ? 6.676 -28.391 9.008 1 92.12 57 ARG B CA 1
ATOM 3796 C C . ARG B 1 57 ? 6.477 -27.406 10.156 1 92.12 57 ARG B C 1
ATOM 3798 O O . ARG B 1 57 ? 7.266 -27.375 11.102 1 92.12 57 ARG B O 1
ATOM 3805 N N . VAL B 1 58 ? 5.473 -26.531 10.055 1 91.62 58 VAL B N 1
ATOM 3806 C CA . VAL B 1 58 ? 5.094 -25.609 11.125 1 91.62 58 VAL B CA 1
ATOM 3807 C C . VAL B 1 58 ? 3.576 -25.469 11.18 1 91.62 58 VAL B C 1
ATOM 3809 O O . VAL B 1 58 ? 2.895 -25.672 10.172 1 91.62 58 VAL B O 1
ATOM 3812 N N . VAL B 1 59 ? 3.045 -25.25 12.32 1 92.44 59 VAL B N 1
ATOM 3813 C CA . VAL B 1 59 ? 1.605 -25.094 12.492 1 92.44 59 VAL B CA 1
ATOM 3814 C C . VAL B 1 59 ? 1.292 -23.641 12.867 1 92.44 59 VAL B C 1
ATOM 3816 O O . VAL B 1 59 ? 1.858 -23.109 13.82 1 92.44 59 VAL B O 1
ATOM 3819 N N . LEU B 1 60 ? 0.533 -22.984 12.062 1 93.06 60 LEU B N 1
ATOM 3820 C CA . LEU B 1 60 ? -0.072 -21.703 12.391 1 93.06 60 LEU B CA 1
ATOM 3821 C C . LEU B 1 60 ? -1.303 -21.891 13.273 1 93.06 60 LEU B C 1
ATOM 3823 O O . LEU B 1 60 ? -2.33 -22.391 12.812 1 93.06 60 LEU B O 1
ATOM 3827 N N . PRO B 1 61 ? -1.27 -21.469 14.508 1 93.5 61 PRO B N 1
ATOM 3828 C CA . PRO B 1 61 ? -2.396 -21.719 15.414 1 93.5 61 PRO B CA 1
ATOM 3829 C C . PRO B 1 61 ? -3.52 -20.688 15.242 1 93.5 61 PRO B C 1
ATOM 3831 O O . PRO B 1 61 ? -3.953 -20.078 16.219 1 93.5 61 PRO B O 1
ATOM 3834 N N . LEU B 1 62 ? -4.043 -20.625 14.078 1 92.12 62 LEU B N 1
ATOM 3835 C CA . LEU B 1 62 ? -5.066 -19.656 13.719 1 92.12 62 LEU B CA 1
ATOM 3836 C C . LEU B 1 62 ? -6.367 -19.922 14.469 1 92.12 62 LEU B C 1
ATOM 3838 O O . LEU B 1 62 ? -7.094 -19 14.82 1 92.12 62 LEU B O 1
ATOM 3842 N N . GLY B 1 63 ? -6.723 -21.125 14.719 1 90.62 63 GLY B N 1
ATOM 3843 C CA . GLY B 1 63 ? -7.926 -21.484 15.453 1 90.62 63 GLY B CA 1
ATOM 3844 C C . GLY B 1 63 ? -7.809 -21.25 16.953 1 90.62 63 GLY B C 1
ATOM 3845 O O . GLY B 1 63 ? -8.805 -21 17.625 1 90.62 63 GLY B O 1
ATOM 3846 N N . GLN B 1 64 ? -6.637 -21.25 17.422 1 91.19 64 GLN B N 1
ATOM 3847 C CA . GLN B 1 64 ? -6.414 -21.188 18.859 1 91.19 64 GLN B CA 1
ATOM 3848 C C . GLN B 1 64 ? -6.09 -19.766 19.297 1 91.19 64 GLN B C 1
ATOM 3850 O O . GLN B 1 64 ? -6.383 -19.375 20.438 1 91.19 64 GLN B O 1
ATOM 3855 N N . ASP B 1 65 ? -5.469 -19.047 18.5 1 92.19 65 ASP B N 1
ATOM 3856 C CA . ASP B 1 65 ? -5.059 -17.688 18.828 1 92.19 65 ASP B CA 1
ATOM 3857 C C . ASP B 1 65 ? -5.895 -16.656 18.062 1 92.19 65 ASP B C 1
ATOM 3859 O O . ASP B 1 65 ? -5.574 -16.312 16.938 1 92.19 65 ASP B O 1
ATOM 3863 N N . PRO B 1 66 ? -6.852 -16.062 18.672 1 90.81 66 PRO B N 1
ATOM 3864 C CA . PRO B 1 66 ? -7.75 -15.125 18 1 90.81 66 PRO B CA 1
ATOM 3865 C C . PRO B 1 66 ? -7.027 -13.883 17.469 1 90.81 66 PRO B C 1
ATOM 3867 O O . PRO B 1 66 ? -7.504 -13.234 16.531 1 90.81 66 PRO B O 1
ATOM 3870 N N . TRP B 1 67 ? -5.914 -13.539 17.984 1 88.56 67 TRP B N 1
ATOM 3871 C CA . TRP B 1 67 ? -5.223 -12.32 17.594 1 88.56 67 TRP B CA 1
ATOM 3872 C C . TRP B 1 67 ? -4.59 -12.477 16.203 1 88.56 67 TRP B C 1
ATOM 3874 O O . TRP B 1 67 ? -4.324 -11.492 15.523 1 88.56 67 TRP B O 1
ATOM 3884 N N . LEU B 1 68 ? -4.379 -13.703 15.742 1 90.88 68 LEU B N 1
ATOM 3885 C CA . LEU B 1 68 ? -3.865 -13.945 14.398 1 90.88 68 LEU B CA 1
ATOM 3886 C C . LEU B 1 68 ? -4.875 -13.508 13.344 1 90.88 68 LEU B C 1
ATOM 3888 O O . LEU B 1 68 ? -4.52 -13.305 12.18 1 90.88 68 LEU B O 1
ATOM 3892 N N . SER B 1 69 ? -6.145 -13.391 13.812 1 89.81 69 SER B N 1
ATOM 3893 C CA . SER B 1 69 ? -7.184 -12.984 12.875 1 89.81 69 SER B CA 1
ATOM 3894 C C . SER B 1 69 ? -6.922 -11.586 12.328 1 89.81 69 SER B C 1
ATOM 3896 O O . SER B 1 69 ? -7.379 -11.242 11.242 1 89.81 69 SER B O 1
ATOM 3898 N N . ASP B 1 70 ? -6.215 -10.766 13.031 1 89.19 70 ASP B N 1
ATOM 3899 C CA . ASP B 1 70 ? -5.934 -9.398 12.594 1 89.19 70 ASP B CA 1
ATOM 3900 C C . ASP B 1 70 ? -5.145 -9.391 11.281 1 89.19 70 ASP B C 1
ATOM 3902 O O . ASP B 1 70 ? -5.297 -8.484 10.469 1 89.19 70 ASP B O 1
ATOM 3906 N N . THR B 1 71 ? -4.367 -10.461 11.109 1 91 71 THR B N 1
ATOM 3907 C CA . THR B 1 71 ? -3.471 -10.484 9.961 1 91 71 THR B CA 1
ATOM 3908 C C . THR B 1 71 ? -3.902 -11.555 8.961 1 91 71 THR B C 1
ATOM 3910 O O . THR B 1 71 ? -3.609 -11.453 7.77 1 91 71 THR B O 1
ATOM 3913 N N . TYR B 1 72 ? -4.672 -12.578 9.414 1 93.75 72 TYR B N 1
ATOM 3914 C CA . TYR B 1 72 ? -4.895 -13.742 8.555 1 93.75 72 TYR B CA 1
ATOM 3915 C C . TYR B 1 72 ? -6.355 -13.844 8.148 1 93.75 72 TYR B C 1
ATOM 3917 O O . TYR B 1 72 ? -6.727 -14.711 7.348 1 93.75 72 TYR B O 1
ATOM 3925 N N . ILE B 1 73 ? -7.172 -12.969 8.727 1 92.06 73 ILE B N 1
ATOM 3926 C CA . ILE B 1 73 ? -8.594 -12.961 8.383 1 92.06 73 ILE B CA 1
ATOM 3927 C C . ILE B 1 73 ? -8.969 -11.602 7.789 1 92.06 73 ILE B C 1
ATOM 3929 O O . ILE B 1 73 ? -8.555 -10.562 8.297 1 92.06 73 ILE B O 1
ATOM 3933 N N . ASN B 1 74 ? -9.688 -11.68 6.668 1 91.25 74 ASN B N 1
ATOM 3934 C CA . ASN B 1 74 ? -10.062 -10.43 6.02 1 91.25 74 ASN B CA 1
ATOM 3935 C C . ASN B 1 74 ? -11.359 -9.867 6.594 1 91.25 74 ASN B C 1
ATOM 3937 O O . ASN B 1 74 ? -11.875 -10.383 7.59 1 91.25 74 ASN B O 1
ATOM 3941 N N . SER B 1 75 ? -11.859 -8.797 6.082 1 90.19 75 SER B N 1
ATOM 3942 C CA . SER B 1 75 ? -12.977 -8.039 6.625 1 90.19 75 SER B CA 1
ATOM 3943 C C . SER B 1 75 ? -14.266 -8.859 6.598 1 90.19 75 SER B C 1
ATOM 3945 O O . SER B 1 75 ? -15.195 -8.586 7.355 1 90.19 75 SER B O 1
ATOM 3947 N N . SER B 1 76 ? -14.344 -9.82 5.719 1 88.69 76 SER B N 1
ATOM 3948 C CA . SER B 1 76 ? -15.555 -10.625 5.602 1 88.69 76 SER B CA 1
ATOM 3949 C C . SER B 1 76 ? -15.438 -11.922 6.395 1 88.69 76 SER B C 1
ATOM 3951 O O . SER B 1 76 ? -16.297 -12.805 6.297 1 88.69 76 SER B O 1
ATOM 3953 N N . GLY B 1 77 ? -14.336 -12.055 7.047 1 89 77 GLY B N 1
ATOM 3954 C CA . GLY B 1 77 ? -14.172 -13.234 7.883 1 89 77 GLY B CA 1
ATOM 3955 C C . GLY B 1 77 ? -13.539 -14.398 7.152 1 89 77 GLY B C 1
ATOM 3956 O O . GLY B 1 77 ? -13.523 -15.523 7.656 1 89 77 GLY B O 1
ATOM 3957 N N . HIS B 1 78 ? -13.062 -14.188 6.016 1 90 78 HIS B N 1
ATOM 3958 C CA . HIS B 1 78 ? -12.391 -15.211 5.223 1 90 78 HIS B CA 1
ATOM 3959 C C . HIS B 1 78 ? -10.883 -15.18 5.438 1 90 78 HIS B C 1
ATOM 3961 O O . HIS B 1 78 ? -10.336 -14.156 5.852 1 90 78 HIS B O 1
ATOM 3967 N N . ILE B 1 79 ? -10.281 -16.328 5.164 1 91.75 79 ILE B N 1
ATOM 3968 C CA . ILE B 1 79 ? -8.828 -16.391 5.27 1 91.75 79 ILE B CA 1
ATOM 3969 C C . ILE B 1 79 ? -8.195 -15.508 4.203 1 91.75 79 ILE B C 1
ATOM 3971 O O . ILE B 1 79 ? -8.602 -15.531 3.039 1 91.75 79 ILE B O 1
ATOM 3975 N N . ARG B 1 80 ? -7.27 -14.742 4.625 1 92.81 80 ARG B N 1
ATOM 3976 C CA . ARG B 1 80 ? -6.551 -13.844 3.73 1 92.81 80 ARG B CA 1
ATOM 3977 C C . ARG B 1 80 ? -5.465 -14.586 2.961 1 92.81 80 ARG B C 1
ATOM 3979 O O . ARG B 1 80 ? -4.363 -14.797 3.475 1 92.81 80 ARG B O 1
ATOM 3986 N N . LEU B 1 81 ? -5.707 -14.898 1.739 1 93.31 81 LEU B N 1
ATOM 3987 C CA . LEU B 1 81 ? -4.82 -15.742 0.95 1 93.31 81 LEU B CA 1
ATOM 3988 C C . LEU B 1 81 ? -3.512 -15.023 0.64 1 93.31 81 LEU B C 1
ATOM 3990 O O . LEU B 1 81 ? -2.457 -15.656 0.55 1 93.31 81 LEU B O 1
ATOM 3994 N N . GLY B 1 82 ? -3.572 -13.688 0.472 1 93.88 82 GLY B N 1
ATOM 3995 C CA . GLY B 1 82 ? -2.332 -12.961 0.266 1 93.88 82 GLY B CA 1
ATOM 3996 C C . GLY B 1 82 ? -1.3 -13.211 1.347 1 93.88 82 GLY B C 1
ATOM 3997 O O . GLY B 1 82 ? -0.116 -13.391 1.053 1 93.88 82 GLY B O 1
ATOM 3998 N N . THR B 1 83 ? -1.751 -13.234 2.549 1 94.44 83 THR B N 1
ATOM 3999 C CA . THR B 1 83 ? -0.863 -13.5 3.674 1 94.44 83 THR B CA 1
ATOM 4000 C C . THR B 1 83 ? -0.356 -14.945 3.633 1 94.44 83 THR B C 1
ATOM 4002 O O . THR B 1 83 ? 0.811 -15.203 3.934 1 94.44 83 THR B O 1
ATOM 4005 N N . ILE B 1 84 ? -1.209 -15.836 3.244 1 94.06 84 ILE B N 1
ATOM 4006 C CA . ILE B 1 84 ? -0.826 -17.234 3.145 1 94.06 84 ILE B CA 1
ATOM 4007 C C . ILE B 1 84 ? 0.25 -17.406 2.074 1 94.06 84 ILE B C 1
ATOM 4009 O O . ILE B 1 84 ? 1.238 -18.109 2.283 1 94.06 84 ILE B O 1
ATOM 4013 N N . PHE B 1 85 ? 0.079 -16.734 0.954 1 94.56 85 PHE B N 1
ATOM 4014 C CA . PHE B 1 85 ? 1.066 -16.812 -0.116 1 94.56 85 PHE B CA 1
ATOM 4015 C C . PHE B 1 85 ? 2.42 -16.297 0.36 1 94.56 85 PHE B C 1
ATOM 4017 O O . PHE B 1 85 ? 3.459 -16.875 0.031 1 94.56 85 PHE B O 1
ATOM 4024 N N . MET B 1 86 ? 2.389 -15.227 1.058 1 93.81 86 MET B N 1
ATOM 4025 C CA . MET B 1 86 ? 3.623 -14.664 1.603 1 93.81 86 MET B CA 1
ATOM 4026 C C . MET B 1 86 ? 4.301 -15.656 2.543 1 93.81 86 MET B C 1
ATOM 4028 O O . MET B 1 86 ? 5.516 -15.844 2.479 1 93.81 86 MET B O 1
ATOM 4032 N N . ASP B 1 87 ? 3.537 -16.328 3.393 1 94.62 87 ASP B N 1
ATOM 4033 C CA . ASP B 1 87 ? 4.062 -17.344 4.301 1 94.62 87 ASP B CA 1
ATOM 4034 C C . ASP B 1 87 ? 4.703 -18.5 3.527 1 94.62 87 ASP B C 1
ATOM 4036 O O . ASP B 1 87 ? 5.75 -19.016 3.928 1 94.62 87 ASP B O 1
ATOM 4040 N N . LEU B 1 88 ? 4.039 -18.859 2.49 1 94.81 88 LEU B N 1
ATOM 4041 C CA . LEU B 1 88 ? 4.523 -20.016 1.727 1 94.81 88 LEU B CA 1
ATOM 4042 C C . LEU B 1 88 ? 5.852 -19.688 1.051 1 94.81 88 LEU B C 1
ATOM 4044 O O . LEU B 1 88 ? 6.719 -20.562 0.927 1 94.81 88 LEU B O 1
ATOM 4048 N N . ASP B 1 89 ? 6 -18.484 0.564 1 94.12 89 ASP B N 1
ATOM 4049 C CA . ASP B 1 89 ? 7.293 -18.078 0.027 1 94.12 89 ASP B CA 1
ATOM 4050 C C . ASP B 1 89 ? 8.375 -18.125 1.105 1 94.12 89 ASP B C 1
ATOM 4052 O O . ASP B 1 89 ? 9.492 -18.578 0.851 1 94.12 89 ASP B O 1
ATOM 4056 N N . ALA B 1 90 ? 8.016 -17.656 2.275 1 92.94 90 ALA B N 1
ATOM 4057 C CA . ALA B 1 90 ? 8.945 -17.719 3.398 1 92.94 90 ALA B CA 1
ATOM 4058 C C . ALA B 1 90 ? 9.305 -19.172 3.721 1 92.94 90 ALA B C 1
ATOM 4060 O O . ALA B 1 90 ? 10.477 -19.5 3.945 1 92.94 90 ALA B O 1
ATOM 4061 N N . LEU B 1 91 ? 8.328 -20 3.768 1 94.38 91 LEU B N 1
ATOM 4062 C CA . LEU B 1 91 ? 8.531 -21.422 3.996 1 94.38 91 LEU B CA 1
ATOM 4063 C C . LEU B 1 91 ? 9.484 -22.016 2.955 1 94.38 91 LEU B C 1
ATOM 4065 O O . LEU B 1 91 ? 10.398 -22.766 3.297 1 94.38 91 LEU B O 1
ATOM 4069 N N . SER B 1 92 ? 9.242 -21.672 1.733 1 94.94 92 SER B N 1
ATOM 4070 C CA . SER B 1 92 ? 10.086 -22.156 0.65 1 94.94 92 SER B CA 1
ATOM 4071 C C . SER B 1 92 ? 11.531 -21.719 0.835 1 94.94 92 SER B C 1
ATOM 4073 O O . SER B 1 92 ? 12.461 -22.469 0.499 1 94.94 92 SER B O 1
ATOM 4075 N N . GLY B 1 93 ? 11.695 -20.516 1.28 1 92.44 93 GLY B N 1
ATOM 4076 C CA . GLY B 1 93 ? 13.031 -20.031 1.593 1 92.44 93 GLY B CA 1
ATOM 4077 C C . GLY B 1 93 ? 13.734 -20.875 2.645 1 92.44 93 GLY B C 1
ATOM 4078 O O . GLY B 1 93 ? 14.906 -21.219 2.486 1 92.44 93 GLY B O 1
ATOM 4079 N N . ILE B 1 94 ? 13.031 -21.219 3.684 1 92.25 94 ILE B N 1
ATOM 4080 C CA . ILE B 1 94 ? 13.586 -22.062 4.738 1 92.25 94 ILE B CA 1
ATOM 4081 C C . ILE B 1 94 ? 13.969 -23.422 4.164 1 92.25 94 ILE B C 1
ATOM 4083 O O . ILE B 1 94 ? 15.07 -23.922 4.402 1 92.25 94 ILE B O 1
ATOM 4087 N N . ILE B 1 95 ? 13.141 -23.969 3.412 1 95.38 95 ILE B N 1
ATOM 4088 C CA . ILE B 1 95 ? 13.281 -25.328 2.893 1 95.38 95 ILE B CA 1
ATOM 4089 C C . ILE B 1 95 ? 14.453 -25.391 1.92 1 95.38 95 ILE B C 1
ATOM 4091 O O . ILE B 1 95 ? 15.266 -26.312 1.975 1 95.38 95 ILE B O 1
ATOM 4095 N N . VAL B 1 96 ? 14.539 -24.406 1.03 1 95.69 96 VAL B N 1
ATOM 4096 C CA . VAL B 1 96 ? 15.578 -24.453 0.005 1 95.69 96 VAL B CA 1
ATOM 4097 C C . VAL B 1 96 ? 16.953 -24.391 0.66 1 95.69 96 VAL B C 1
ATOM 4099 O O . VAL B 1 96 ? 17.906 -25.031 0.19 1 95.69 96 VAL B O 1
ATOM 4102 N N . TYR B 1 97 ? 17.094 -23.703 1.731 1 92.56 97 TYR B N 1
ATOM 4103 C CA . TYR B 1 97 ? 18.391 -23.594 2.389 1 92.56 97 TYR B CA 1
ATOM 4104 C C . TYR B 1 97 ? 18.75 -24.875 3.115 1 92.56 97 TYR B C 1
ATOM 4106 O O . TYR B 1 97 ? 19.938 -25.172 3.303 1 92.56 97 TYR B O 1
ATOM 4114 N N . LYS B 1 98 ? 17.781 -25.625 3.551 1 94.25 98 LYS B N 1
ATOM 4115 C CA . LYS B 1 98 ? 18.078 -26.953 4.086 1 94.25 98 LYS B CA 1
ATOM 4116 C C . LYS B 1 98 ? 18.703 -27.844 3.025 1 94.25 98 LYS B C 1
ATOM 4118 O O . LYS B 1 98 ? 19.484 -28.75 3.348 1 94.25 98 LYS B O 1
ATOM 4123 N N . HIS B 1 99 ? 18.391 -27.562 1.832 1 96.38 99 HIS B N 1
ATOM 4124 C CA . HIS B 1 99 ? 18.906 -28.359 0.726 1 96.38 99 HIS B CA 1
ATOM 4125 C C . HIS B 1 99 ? 20.234 -27.812 0.221 1 96.38 99 HIS B C 1
ATOM 4127 O O . HIS B 1 99 ? 21.203 -28.562 0.048 1 96.38 99 HIS B O 1
ATOM 4133 N N . THR B 1 100 ? 20.281 -26.516 0.006 1 94.12 100 THR B N 1
ATOM 4134 C CA . THR B 1 100 ? 21.453 -25.906 -0.613 1 94.12 100 THR B CA 1
ATOM 4135 C C . THR B 1 100 ? 22.578 -25.734 0.405 1 94.12 100 THR B C 1
ATOM 4137 O O . THR B 1 100 ? 23.766 -25.703 0.039 1 94.12 100 THR B O 1
ATOM 4140 N N . GLY B 1 101 ? 22.141 -25.578 1.655 1 88.75 101 GLY B N 1
ATOM 4141 C CA . GLY B 1 101 ? 23.125 -25.172 2.645 1 88.75 101 GLY B CA 1
ATOM 4142 C C . GLY B 1 101 ? 23.453 -23.688 2.57 1 88.75 101 GLY B C 1
ATOM 4143 O O . GLY B 1 101 ? 22.766 -22.922 1.896 1 88.75 101 GLY B O 1
ATOM 4144 N N . GLY B 1 102 ? 24.484 -23.297 3.275 1 84.69 102 GLY B N 1
ATOM 4145 C CA . GLY B 1 102 ? 24.969 -21.922 3.275 1 84.69 102 GLY B CA 1
ATOM 4146 C C . GLY B 1 102 ? 25.875 -21.594 2.1 1 84.69 102 GLY B C 1
ATOM 4147 O O . GLY B 1 102 ? 26.141 -22.469 1.263 1 84.69 102 GLY B O 1
ATOM 4148 N N . GLY B 1 103 ? 26.219 -20.328 1.914 1 85.44 103 GLY B N 1
ATOM 4149 C CA . GLY B 1 103 ? 27.188 -19.922 0.908 1 85.44 103 GLY B CA 1
ATOM 4150 C C . GLY B 1 103 ? 26.547 -19.531 -0.411 1 85.44 103 GLY B C 1
ATOM 4151 O O . GLY B 1 103 ? 27.25 -19.328 -1.405 1 85.44 103 GLY B O 1
ATOM 4152 N N . VAL B 1 104 ? 25.266 -19.641 -0.433 1 89.69 104 VAL B N 1
ATOM 4153 C CA . VAL B 1 104 ? 24.562 -19.203 -1.638 1 89.69 104 VAL B CA 1
ATOM 4154 C C . VAL B 1 104 ? 23.5 -18.188 -1.273 1 89.69 104 VAL B C 1
ATOM 4156 O O . VAL B 1 104 ? 23.109 -18.062 -0.108 1 89.69 104 VAL B O 1
ATOM 4159 N N . THR B 1 105 ? 23.172 -17.406 -2.248 1 88.12 105 THR B N 1
ATOM 4160 C CA . THR B 1 105 ? 22 -16.547 -2.18 1 88.12 105 THR B CA 1
ATOM 4161 C C . THR B 1 105 ? 20.875 -17.109 -3.041 1 88.12 105 THR B C 1
ATOM 4163 O O . THR B 1 105 ? 21.016 -17.25 -4.258 1 88.12 105 THR B O 1
ATOM 4166 N N . THR B 1 106 ? 19.812 -17.422 -2.338 1 91.25 106 THR B N 1
ATOM 4167 C CA . THR B 1 106 ? 18.703 -17.969 -3.109 1 91.25 106 THR B CA 1
ATOM 4168 C C . THR B 1 106 ? 17.672 -16.906 -3.418 1 91.25 106 THR B C 1
ATOM 4170 O O . THR B 1 106 ? 17.391 -16.031 -2.584 1 91.25 106 THR B O 1
ATOM 4173 N N . VAL B 1 107 ? 17.109 -16.938 -4.609 1 91.81 107 VAL B N 1
ATOM 4174 C CA . VAL B 1 107 ? 16.062 -16.016 -5.035 1 91.81 107 VAL B CA 1
ATOM 4175 C C . VAL B 1 107 ? 14.852 -16.797 -5.535 1 91.81 107 VAL B C 1
ATOM 4177 O O . VAL B 1 107 ? 14.992 -17.891 -6.062 1 91.81 107 VAL B O 1
ATOM 4180 N N . THR B 1 108 ? 13.703 -16.266 -5.305 1 92.81 108 THR B N 1
ATOM 4181 C CA . THR B 1 108 ? 12.492 -16.844 -5.883 1 92.81 108 THR B CA 1
ATOM 4182 C C . THR B 1 108 ? 12.414 -16.547 -7.375 1 92.81 108 THR B C 1
ATOM 4184 O O . THR B 1 108 ? 12.32 -15.391 -7.781 1 92.81 108 THR B O 1
ATOM 4187 N N . ALA B 1 109 ? 12.461 -17.547 -8.172 1 92.31 109 ALA B N 1
ATOM 4188 C CA . ALA B 1 109 ? 12.375 -17.375 -9.617 1 92.31 109 ALA B CA 1
ATOM 4189 C C . ALA B 1 109 ? 10.922 -17.375 -10.086 1 92.31 109 ALA B C 1
ATOM 4191 O O . ALA B 1 109 ? 10.578 -16.688 -11.047 1 92.31 109 ALA B O 1
ATOM 4192 N N . GLY B 1 110 ? 10.148 -18.141 -9.383 1 93.06 110 GLY B N 1
ATOM 4193 C CA . GLY B 1 110 ? 8.758 -18.203 -9.797 1 93.06 110 GLY B CA 1
ATOM 4194 C C . GLY B 1 110 ? 7.906 -19.094 -8.898 1 93.06 110 GLY B C 1
ATOM 4195 O O . GLY B 1 110 ? 8.422 -19.734 -7.988 1 93.06 110 GLY B O 1
ATOM 4196 N N . VAL B 1 111 ? 6.609 -18.984 -9.125 1 93.25 111 VAL B N 1
ATOM 4197 C CA . VAL B 1 111 ? 5.605 -19.797 -8.453 1 93.25 111 VAL B CA 1
ATOM 4198 C C . VAL B 1 111 ? 4.699 -20.453 -9.492 1 93.25 111 VAL B C 1
ATOM 4200 O O . VAL B 1 111 ? 4.309 -19.828 -10.477 1 93.25 111 VAL B O 1
ATOM 4203 N N . ASP B 1 112 ? 4.551 -21.719 -9.289 1 89.12 112 ASP B N 1
ATOM 4204 C CA . ASP B 1 112 ? 3.662 -22.422 -10.195 1 89.12 112 ASP B CA 1
ATOM 4205 C C . ASP B 1 112 ? 2.197 -22.188 -9.844 1 89.12 112 ASP B C 1
ATOM 4207 O O . ASP B 1 112 ? 1.896 -21.391 -8.938 1 89.12 112 ASP B O 1
ATOM 4211 N N . ARG B 1 113 ? 1.365 -22.875 -10.562 1 85.25 113 ARG B N 1
ATOM 4212 C CA . ARG B 1 113 ? -0.07 -22.656 -10.414 1 85.25 113 ARG B CA 1
ATOM 4213 C C . ARG B 1 113 ? -0.539 -23.016 -9.008 1 85.25 113 ARG B C 1
ATOM 4215 O O . ARG B 1 113 ? -0.118 -24.047 -8.461 1 85.25 113 ARG B O 1
ATOM 4222 N N . ILE B 1 114 ? -1.275 -22.125 -8.445 1 89.31 114 ILE B N 1
ATOM 4223 C CA . ILE B 1 114 ? -1.903 -22.344 -7.148 1 89.31 114 ILE B CA 1
ATOM 4224 C C . ILE B 1 114 ? -3.41 -22.531 -7.328 1 89.31 114 ILE B C 1
ATOM 4226 O O . ILE B 1 114 ? -4.07 -21.688 -7.953 1 89.31 114 ILE B O 1
ATOM 4230 N N . GLU B 1 115 ? -3.893 -23.609 -6.809 1 84.56 115 GLU B N 1
ATOM 4231 C CA . GLU B 1 115 ? -5.328 -23.875 -6.793 1 84.56 115 GLU B CA 1
ATOM 4232 C C . GLU B 1 115 ? -5.773 -24.375 -5.422 1 84.56 115 GLU B C 1
ATOM 4234 O O . GLU B 1 115 ? -5.016 -25.062 -4.727 1 84.56 115 GLU B O 1
ATOM 4239 N N . LEU B 1 116 ? -6.957 -24.016 -5.156 1 85.94 116 LEU B N 1
ATOM 4240 C CA . LEU B 1 116 ? -7.531 -24.516 -3.916 1 85.94 116 LEU B CA 1
ATOM 4241 C C . LEU B 1 116 ? -8.086 -25.922 -4.109 1 85.94 116 LEU B C 1
ATOM 4243 O O . LEU B 1 116 ? -8.789 -26.188 -5.09 1 85.94 116 LEU B O 1
ATOM 4247 N N . ALA B 1 117 ? -7.68 -26.781 -3.234 1 85.38 117 ALA B N 1
ATOM 4248 C CA . ALA B 1 117 ? -8.188 -28.156 -3.281 1 85.38 117 ALA B CA 1
ATOM 4249 C C . ALA B 1 117 ? -9.484 -28.281 -2.496 1 85.38 117 ALA B C 1
ATOM 4251 O O . ALA B 1 117 ? -10.508 -28.719 -3.041 1 85.38 117 ALA B O 1
ATOM 4252 N N . HIS B 1 118 ? -9.422 -27.906 -1.229 1 85.62 118 HIS B N 1
ATOM 4253 C CA . HIS B 1 118 ? -10.578 -27.969 -0.347 1 85.62 118 HIS B CA 1
ATOM 4254 C C . HIS B 1 118 ? -10.727 -26.672 0.446 1 85.62 118 HIS B C 1
ATOM 4256 O O . HIS B 1 118 ? -10.039 -26.469 1.452 1 85.62 118 HIS B O 1
ATOM 4262 N N . PRO B 1 119 ? -11.695 -25.844 0.057 1 82.88 119 PRO B N 1
ATOM 4263 C CA . PRO B 1 119 ? -11.891 -24.609 0.827 1 82.88 119 PRO B CA 1
ATOM 4264 C C . PRO B 1 119 ? -12.219 -24.891 2.293 1 82.88 119 PRO B C 1
ATOM 4266 O O . PRO B 1 119 ? -12.859 -25.891 2.613 1 82.88 119 PRO B O 1
ATOM 4269 N N . LEU B 1 120 ? -11.734 -24.016 3.104 1 82.56 120 LEU B N 1
ATOM 4270 C CA . LEU B 1 120 ? -12.008 -24.156 4.527 1 82.56 120 LEU B CA 1
ATOM 4271 C C . LEU B 1 120 ? -13.414 -23.688 4.867 1 82.56 120 LEU B C 1
ATOM 4273 O O . LEU B 1 120 ? -13.883 -22.688 4.32 1 82.56 120 LEU B O 1
ATOM 4277 N N . THR B 1 121 ? -14.07 -24.375 5.754 1 81.12 121 THR B N 1
ATOM 4278 C CA . THR B 1 121 ? -15.43 -24.031 6.152 1 81.12 121 THR B CA 1
ATOM 4279 C C . THR B 1 121 ? -15.438 -23.406 7.551 1 81.12 121 THR B C 1
ATOM 4281 O O . THR B 1 121 ? -16.469 -22.938 8.016 1 81.12 121 THR B O 1
ATOM 4284 N N . GLU B 1 122 ? -14.312 -23.484 8.188 1 85.56 122 GLU B N 1
ATOM 4285 C CA . GLU B 1 122 ? -14.164 -22.891 9.516 1 85.56 122 GLU B CA 1
ATOM 4286 C C . GLU B 1 122 ? -12.734 -22.422 9.75 1 85.56 122 GLU B C 1
ATOM 4288 O O . GLU B 1 122 ? -11.805 -22.891 9.102 1 85.56 122 GLU B O 1
ATOM 4293 N N . ILE B 1 123 ? -12.68 -21.516 10.625 1 88.25 123 ILE B N 1
ATOM 4294 C CA . ILE B 1 123 ? -11.352 -21.078 11.047 1 88.25 123 ILE B CA 1
ATOM 4295 C C . ILE B 1 123 ? -10.703 -22.172 11.906 1 88.25 123 ILE B C 1
ATOM 4297 O O . ILE B 1 123 ? -11.312 -22.672 12.859 1 88.25 123 ILE B O 1
ATOM 4301 N N . CYS B 1 124 ? -9.516 -22.594 11.531 1 91.12 124 CYS B N 1
ATOM 4302 C CA . CYS B 1 124 ? -8.82 -23.672 12.211 1 91.12 124 CYS B CA 1
ATOM 4303 C C . CYS B 1 124 ? -7.309 -23.484 12.133 1 91.12 124 CYS B C 1
ATOM 4305 O O . CYS B 1 124 ? -6.828 -22.547 11.484 1 91.12 124 CYS B O 1
ATOM 4307 N N . ASP B 1 125 ? -6.691 -24.297 12.891 1 92.88 125 ASP B N 1
ATOM 4308 C CA . ASP B 1 125 ? -5.234 -24.297 12.781 1 92.88 125 ASP B CA 1
ATOM 4309 C C . ASP B 1 125 ? -4.793 -24.797 11.414 1 92.88 125 ASP B C 1
ATOM 4311 O O . ASP B 1 125 ? -5.398 -25.719 10.859 1 92.88 125 ASP B O 1
ATOM 4315 N N . LEU B 1 126 ? -3.721 -24.188 10.898 1 93.44 126 LEU B N 1
ATOM 4316 C CA . LEU B 1 126 ? -3.217 -24.562 9.586 1 93.44 126 LEU B CA 1
ATOM 4317 C C . LEU B 1 126 ? -1.81 -25.125 9.688 1 93.44 126 LEU B C 1
ATOM 4319 O O . LEU B 1 126 ? -0.968 -24.609 10.414 1 93.44 126 LEU B O 1
ATOM 4323 N N . GLU B 1 127 ? -1.636 -26.203 9.023 1 93.62 127 GLU B N 1
ATOM 4324 C CA . GLU B 1 127 ? -0.309 -26.797 8.906 1 93.62 127 GLU B CA 1
ATOM 4325 C C . GLU B 1 127 ? 0.361 -26.391 7.594 1 93.62 127 GLU B C 1
ATOM 4327 O O . GLU B 1 127 ? -0.209 -26.578 6.52 1 93.62 127 GLU B O 1
ATOM 4332 N N . TYR B 1 128 ? 1.508 -25.781 7.727 1 94.19 128 TYR B N 1
ATOM 4333 C CA . TYR B 1 128 ? 2.389 -25.516 6.594 1 94.19 128 TYR B CA 1
ATOM 4334 C C . TYR B 1 128 ? 3.477 -26.578 6.492 1 94.19 128 TYR B C 1
ATOM 4336 O O . TYR B 1 128 ? 4.156 -26.875 7.48 1 94.19 128 TYR B O 1
ATOM 4344 N N . SER B 1 129 ? 3.641 -27.156 5.355 1 93.56 129 SER B N 1
ATOM 4345 C CA . SER B 1 129 ? 4.711 -28.141 5.184 1 93.56 129 SER B CA 1
ATOM 4346 C C . SER B 1 129 ? 5.223 -28.156 3.746 1 93.56 129 SER B C 1
ATOM 4348 O O . SER B 1 129 ? 4.547 -27.656 2.838 1 93.56 129 SER B O 1
ATOM 4350 N N . GLY B 1 130 ? 6.43 -28.625 3.584 1 94.69 130 GLY B N 1
ATOM 4351 C CA . GLY B 1 130 ? 6.996 -28.719 2.246 1 94.69 130 GLY B CA 1
ATOM 4352 C C . GLY B 1 130 ? 8.383 -29.344 2.225 1 94.69 130 GLY B C 1
ATOM 4353 O O . GLY B 1 130 ? 8.898 -29.75 3.266 1 94.69 130 GLY B O 1
ATOM 4354 N N . MET B 1 131 ? 8.914 -29.516 1.056 1 96.56 131 MET B N 1
ATOM 4355 C CA . MET B 1 131 ? 10.25 -30.062 0.826 1 96.56 131 MET B CA 1
ATOM 4356 C C . MET B 1 131 ? 10.703 -29.797 -0.607 1 96.56 131 MET B C 1
ATOM 4358 O O . MET B 1 131 ? 9.898 -29.422 -1.457 1 96.56 131 MET B O 1
ATOM 4362 N N . VAL B 1 132 ? 11.977 -29.969 -0.82 1 97.88 132 VAL B N 1
ATOM 4363 C CA . VAL B 1 132 ? 12.492 -29.922 -2.186 1 97.88 132 VAL B CA 1
ATOM 4364 C C . VAL B 1 132 ? 12.07 -31.188 -2.938 1 97.88 132 VAL B C 1
ATOM 4366 O O . VAL B 1 132 ? 12.312 -32.312 -2.477 1 97.88 132 VAL B O 1
ATOM 4369 N N . THR B 1 133 ? 11.43 -31 -4.09 1 96.81 133 THR B N 1
ATOM 4370 C CA . THR B 1 133 ? 10.914 -32.156 -4.816 1 96.81 133 THR B CA 1
ATOM 4371 C C . THR B 1 133 ? 11.625 -32.312 -6.16 1 96.81 133 THR B C 1
ATOM 4373 O O . THR B 1 133 ? 11.492 -33.344 -6.82 1 96.81 133 THR B O 1
ATOM 4376 N N . TYR B 1 134 ? 12.328 -31.344 -6.559 1 96.69 134 TYR B N 1
ATOM 4377 C CA . TYR B 1 134 ? 13.117 -31.438 -7.777 1 96.69 134 TYR B CA 1
ATOM 4378 C C . TYR B 1 134 ? 14.383 -30.578 -7.684 1 96.69 134 TYR B C 1
ATOM 4380 O O . TYR B 1 134 ? 14.305 -29.375 -7.438 1 96.69 134 TYR B O 1
ATOM 4388 N N . ALA B 1 135 ? 15.469 -31.094 -7.832 1 96.81 135 ALA B N 1
ATOM 4389 C CA . ALA B 1 135 ? 16.797 -30.484 -7.965 1 96.81 135 ALA B CA 1
ATOM 4390 C C . ALA B 1 135 ? 17.734 -31.391 -8.742 1 96.81 135 ALA B C 1
ATOM 4392 O O . ALA B 1 135 ? 18.156 -32.438 -8.242 1 96.81 135 ALA B O 1
ATOM 4393 N N . ALA B 1 136 ? 18.109 -30.984 -9.914 1 91.81 136 ALA B N 1
ATOM 4394 C CA . ALA B 1 136 ? 18.891 -31.844 -10.805 1 91.81 136 ALA B CA 1
ATOM 4395 C C . ALA B 1 136 ? 20.391 -31.531 -10.703 1 91.81 136 ALA B C 1
ATOM 4397 O O . ALA B 1 136 ? 21.188 -32.094 -11.43 1 91.81 136 ALA B O 1
ATOM 4398 N N . GLY B 1 137 ? 20.75 -30.672 -9.922 1 89.88 137 GLY B N 1
ATOM 4399 C CA . GLY B 1 137 ? 22.172 -30.375 -9.742 1 89.88 137 GLY B CA 1
ATOM 4400 C C . GLY B 1 137 ? 22.594 -29.062 -10.367 1 89.88 137 GLY B C 1
ATOM 4401 O O . GLY B 1 137 ? 23.75 -28.656 -10.25 1 89.88 137 GLY B O 1
ATOM 4402 N N . GLY B 1 138 ? 21.719 -28.484 -11.086 1 94.44 138 GLY B N 1
ATOM 4403 C CA . GLY B 1 138 ? 21.969 -27.125 -11.531 1 94.44 138 GLY B CA 1
ATOM 4404 C C . GLY B 1 138 ? 21.844 -26.094 -10.422 1 94.44 138 GLY B C 1
ATOM 4405 O O . GLY B 1 138 ? 22.312 -26.328 -9.305 1 94.44 138 GLY B O 1
ATOM 4406 N N . SER B 1 139 ? 21.328 -24.984 -10.766 1 96.69 139 SER B N 1
ATOM 4407 C CA . SER B 1 139 ? 21.203 -23.922 -9.773 1 96.69 139 SER B CA 1
ATOM 4408 C C . SER B 1 139 ? 19.766 -23.812 -9.25 1 96.69 139 SER B C 1
ATOM 4410 O O . SER B 1 139 ? 19.516 -23.125 -8.266 1 96.69 139 SER B O 1
ATOM 4412 N N . SER B 1 140 ? 18.891 -24.547 -9.906 1 95.5 140 SER B N 1
ATOM 4413 C CA . SER B 1 140 ? 17.469 -24.375 -9.609 1 95.5 140 SER B CA 1
ATOM 4414 C C . SER B 1 140 ? 16.938 -25.547 -8.797 1 95.5 140 SER B C 1
ATOM 4416 O O . SER B 1 140 ? 17.359 -26.688 -8.969 1 95.5 140 SER B O 1
ATOM 4418 N N . ALA B 1 141 ? 16.031 -25.234 -7.902 1 96.94 141 ALA B N 1
ATOM 4419 C CA . ALA B 1 141 ? 15.312 -26.234 -7.109 1 96.94 141 ALA B CA 1
ATOM 4420 C C . ALA B 1 141 ? 13.812 -25.938 -7.09 1 96.94 141 ALA B C 1
ATOM 4422 O O . ALA B 1 141 ? 13.406 -24.781 -7.07 1 96.94 141 ALA B O 1
ATOM 4423 N N . GLU B 1 142 ? 13.047 -27 -7.105 1 97 142 GLU B N 1
ATOM 4424 C CA . GLU B 1 142 ? 11.602 -26.875 -6.93 1 97 142 GLU B CA 1
ATOM 4425 C C . GLU B 1 142 ? 11.18 -27.312 -5.531 1 97 142 GLU B C 1
ATOM 4427 O O . GLU B 1 142 ? 11.57 -28.391 -5.07 1 97 142 GLU B O 1
ATOM 4432 N N . ILE B 1 143 ? 10.469 -26.453 -4.871 1 97.19 143 ILE B N 1
ATOM 4433 C CA . ILE B 1 143 ? 9.938 -26.734 -3.541 1 97.19 143 ILE B CA 1
ATOM 4434 C C . ILE B 1 143 ? 8.422 -26.906 -3.611 1 97.19 143 ILE B C 1
ATOM 4436 O O . ILE B 1 143 ? 7.715 -26.016 -4.094 1 97.19 143 ILE B O 1
ATOM 4440 N N . THR B 1 144 ? 7.953 -28.047 -3.18 1 95.69 144 THR B N 1
ATOM 4441 C CA . THR B 1 144 ? 6.516 -28.266 -3.074 1 95.69 144 THR B CA 1
ATOM 4442 C C . THR B 1 144 ? 6.023 -27.984 -1.659 1 95.69 144 THR B C 1
ATOM 4444 O O . THR B 1 144 ? 6.512 -28.578 -0.693 1 95.69 144 THR B O 1
ATOM 4447 N N . CYS B 1 145 ? 5.105 -27.047 -1.549 1 95.5 145 CYS B N 1
ATOM 4448 C CA . CYS B 1 145 ? 4.527 -26.656 -0.27 1 95.5 145 CYS B CA 1
ATOM 4449 C C . CYS B 1 145 ? 3.055 -27.031 -0.196 1 95.5 145 CYS B C 1
ATOM 4451 O O . CYS B 1 145 ? 2.365 -27.078 -1.218 1 95.5 145 CYS B O 1
ATOM 4453 N N . LYS B 1 146 ? 2.619 -27.312 1.014 1 93 146 LYS B N 1
ATOM 4454 C CA . LYS B 1 146 ? 1.225 -27.656 1.275 1 93 146 LYS B CA 1
ATOM 4455 C C . LYS B 1 146 ? 0.677 -26.875 2.463 1 93 146 LYS B C 1
ATOM 4457 O O . LYS B 1 146 ? 1.408 -26.578 3.412 1 93 146 LYS B O 1
ATOM 4462 N N . VAL B 1 147 ? -0.545 -26.469 2.342 1 94.88 147 VAL B N 1
ATOM 4463 C CA . VAL B 1 147 ? -1.323 -25.922 3.449 1 94.88 147 VAL B CA 1
ATOM 4464 C C . VAL B 1 147 ? -2.512 -26.844 3.744 1 94.88 147 VAL B C 1
ATOM 4466 O O . VAL B 1 147 ? -3.291 -27.172 2.844 1 94.88 147 VAL B O 1
ATOM 4469 N N . ALA B 1 148 ? -2.609 -27.266 4.949 1 93.94 148 ALA B N 1
ATOM 4470 C CA . ALA B 1 148 ? -3.689 -28.172 5.336 1 93.94 148 ALA B CA 1
ATOM 4471 C C . ALA B 1 148 ? -4.238 -27.812 6.715 1 93.94 148 ALA B C 1
ATOM 4473 O O . ALA B 1 148 ? -3.561 -27.156 7.508 1 93.94 148 ALA B O 1
ATOM 4474 N N . ARG B 1 149 ? -5.473 -28.203 6.867 1 92.81 149 ARG B N 1
ATOM 4475 C CA . ARG B 1 149 ? -5.988 -28.141 8.234 1 92.81 149 ARG B CA 1
ATOM 4476 C C . ARG B 1 149 ? -5.129 -28.969 9.18 1 92.81 149 ARG B C 1
ATOM 4478 O O . ARG B 1 149 ? -4.816 -30.125 8.898 1 92.81 149 ARG B O 1
ATOM 4485 N N . ALA B 1 150 ? -4.738 -28.297 10.25 1 92.56 150 ALA B N 1
ATOM 4486 C CA . ALA B 1 150 ? -3.914 -29.016 11.219 1 92.56 150 ALA B CA 1
ATOM 4487 C C . ALA B 1 150 ? -4.75 -30 12.023 1 92.56 150 ALA B C 1
ATOM 4489 O O . ALA B 1 150 ? -5.895 -29.719 12.383 1 92.56 150 ALA B O 1
ATOM 4490 N N . ARG B 1 151 ? -4.27 -31.125 12.234 1 88 151 ARG B N 1
ATOM 4491 C CA . ARG B 1 151 ? -4.891 -32.094 13.109 1 88 151 ARG B CA 1
ATOM 4492 C C . ARG B 1 151 ? -4.203 -32.156 14.469 1 88 151 ARG B C 1
ATOM 4494 O O . ARG B 1 151 ? -3.361 -31.297 14.766 1 88 151 ARG B O 1
ATOM 4501 N N . GLY B 1 152 ? -4.793 -32.938 15.352 1 76.69 152 GLY B N 1
ATOM 4502 C CA . GLY B 1 152 ? -4.23 -33.031 16.688 1 76.69 152 GLY B CA 1
ATOM 4503 C C . GLY B 1 152 ? -2.746 -33.344 16.688 1 76.69 152 GLY B C 1
ATOM 4504 O O . GLY B 1 152 ? -2.18 -33.719 15.648 1 76.69 152 GLY B O 1
ATOM 4505 N N . GLU B 1 153 ? -2.227 -33.031 17.828 1 70.19 153 GLU B N 1
ATOM 4506 C CA . GLU B 1 153 ? -0.781 -33.188 17.969 1 70.19 153 GLU B CA 1
ATOM 4507 C C . GLU B 1 153 ? -0.331 -34.562 17.531 1 70.19 153 GLU B C 1
ATOM 4509 O O . GLU B 1 153 ? -0.888 -35.594 17.953 1 70.19 153 GLU B O 1
ATOM 4514 N N . GLY B 1 154 ? 0.482 -34.625 16.547 1 65.19 154 GLY B N 1
ATOM 4515 C CA . GLY B 1 154 ? 1.107 -35.844 16.094 1 65.19 154 GLY B CA 1
ATOM 4516 C C . GLY B 1 154 ? 0.391 -36.469 14.914 1 65.19 154 GLY B C 1
ATOM 4517 O O . GLY B 1 154 ? 0.876 -37.469 14.336 1 65.19 154 GLY B O 1
ATOM 4518 N N . GLU B 1 155 ? -0.785 -35.969 14.633 1 76.5 155 GLU B N 1
ATOM 4519 C CA . GLU B 1 155 ? -1.508 -36.562 13.508 1 76.5 155 GLU B CA 1
ATOM 4520 C C . GLU B 1 155 ? -1.307 -35.75 12.234 1 76.5 155 GLU B C 1
ATOM 4522 O O . GLU B 1 155 ? -1.65 -34.562 12.188 1 76.5 155 GLU B O 1
ATOM 4527 N N . PRO B 1 156 ? -0.649 -36.406 11.273 1 75.44 156 PRO B N 1
ATOM 4528 C CA . PRO B 1 156 ? -0.455 -35.688 10.016 1 75.44 156 PRO B CA 1
ATOM 4529 C C . PRO B 1 156 ? -1.771 -35.375 9.305 1 75.44 156 PRO B C 1
ATOM 4531 O O . PRO B 1 156 ? -2.768 -36.062 9.508 1 75.44 156 PRO B O 1
ATOM 4534 N N . SER B 1 157 ? -1.763 -34.312 8.562 1 79.94 157 SER B N 1
ATOM 4535 C CA . SER B 1 157 ? -2.936 -33.969 7.773 1 79.94 157 SER B CA 1
ATOM 4536 C C . SER B 1 157 ? -3.27 -35.062 6.766 1 79.94 157 SER B C 1
ATOM 4538 O O . SER B 1 157 ? -2.389 -35.812 6.344 1 79.94 157 SER B O 1
ATOM 4540 N N . ARG B 1 158 ? -4.605 -35.188 6.512 1 83.44 158 ARG B N 1
ATOM 4541 C CA . ARG B 1 158 ? -5.113 -36.125 5.52 1 83.44 158 ARG B CA 1
ATOM 4542 C C . ARG B 1 158 ? -5.473 -35.406 4.219 1 83.44 158 ARG B C 1
ATOM 4544 O O . ARG B 1 158 ? -5.512 -34.188 4.172 1 83.44 158 ARG B O 1
ATOM 4551 N N . PRO B 1 159 ? -5.578 -36.156 3.154 1 82.5 159 PRO B N 1
ATOM 4552 C CA . PRO B 1 159 ? -5.895 -35.531 1.863 1 82.5 159 PRO B CA 1
ATOM 4553 C C . PRO B 1 159 ? -7.109 -34.594 1.931 1 82.5 159 PRO B C 1
ATOM 4555 O O . PRO B 1 159 ? -7.156 -33.594 1.238 1 82.5 159 PRO B O 1
ATOM 4558 N N . GLU B 1 160 ? -8.031 -34.938 2.762 1 84.62 160 GLU B N 1
ATOM 4559 C CA . GLU B 1 160 ? -9.25 -34.125 2.865 1 84.62 160 GLU B CA 1
ATOM 4560 C C . GLU B 1 160 ? -8.992 -32.812 3.584 1 84.62 160 GLU B C 1
ATOM 4562 O O . GLU B 1 160 ? -9.812 -31.891 3.521 1 84.62 160 GLU B O 1
ATOM 4567 N N . ASP B 1 161 ? -7.793 -32.812 4.227 1 89.81 161 ASP B N 1
ATOM 4568 C CA . ASP B 1 161 ? -7.449 -31.609 4.988 1 89.81 161 ASP B CA 1
ATOM 4569 C C . ASP B 1 161 ? -6.738 -30.578 4.105 1 89.81 161 ASP B C 1
ATOM 4571 O O . ASP B 1 161 ? -6.551 -29.438 4.504 1 89.81 161 ASP B O 1
ATOM 4575 N N . LEU B 1 162 ? -6.445 -31.078 2.922 1 92.19 162 LEU B N 1
ATOM 4576 C CA . LEU B 1 162 ? -5.586 -30.266 2.062 1 92.19 162 LEU B CA 1
ATOM 4577 C C . LEU B 1 162 ? -6.328 -29.031 1.562 1 92.19 162 LEU B C 1
ATOM 4579 O O . LEU B 1 162 ? -7.395 -29.141 0.955 1 92.19 162 LEU B O 1
ATOM 4583 N N . LEU B 1 163 ? -5.816 -27.875 1.916 1 91.88 163 LEU B N 1
ATOM 4584 C CA . LEU B 1 163 ? -6.363 -26.609 1.407 1 91.88 163 LEU B CA 1
ATOM 4585 C C . LEU B 1 163 ? -5.777 -26.281 0.04 1 91.88 163 LEU B C 1
ATOM 4587 O O . LEU B 1 163 ? -6.516 -26.062 -0.923 1 91.88 163 LEU B O 1
ATOM 4591 N N . LEU B 1 164 ? -4.488 -26.25 -0.022 1 91.75 164 LEU B N 1
ATOM 4592 C CA . LEU B 1 164 ? -3.846 -25.953 -1.299 1 91.75 164 LEU B CA 1
ATOM 4593 C C . LEU B 1 164 ? -2.434 -26.531 -1.34 1 91.75 164 LEU B C 1
ATOM 4595 O O . LEU B 1 164 ? -1.862 -26.859 -0.299 1 91.75 164 LEU B O 1
ATOM 4599 N N . THR B 1 165 ? -1.96 -26.781 -2.545 1 90.69 165 THR B N 1
ATOM 4600 C CA . THR B 1 165 ? -0.575 -27.125 -2.852 1 90.69 165 THR B CA 1
ATOM 4601 C C . THR B 1 165 ? 0.022 -26.125 -3.836 1 90.69 165 THR B C 1
ATOM 4603 O O . THR B 1 165 ? -0.676 -25.625 -4.723 1 90.69 165 THR B O 1
ATOM 4606 N N . CYS B 1 166 ? 1.221 -25.797 -3.605 1 92.06 166 CYS B N 1
ATOM 4607 C CA . CYS B 1 166 ? 1.891 -24.922 -4.551 1 92.06 166 CYS B CA 1
ATOM 4608 C C . CYS B 1 166 ? 3.371 -25.266 -4.664 1 92.06 166 CYS B C 1
ATOM 4610 O O . CYS B 1 166 ? 3.932 -25.906 -3.777 1 92.06 166 CYS B O 1
ATOM 4612 N N . THR B 1 167 ? 3.918 -24.922 -5.785 1 93.69 167 THR B N 1
ATOM 4613 C CA . THR B 1 167 ? 5.332 -25.188 -6.035 1 93.69 167 THR B CA 1
ATOM 4614 C C . THR B 1 167 ? 6.082 -23.891 -6.309 1 93.69 167 THR B C 1
ATOM 4616 O O . THR B 1 167 ? 5.648 -23.078 -7.125 1 93.69 167 THR B O 1
ATOM 4619 N N . PHE B 1 168 ? 7.129 -23.703 -5.574 1 95.69 168 PHE B N 1
ATOM 4620 C CA . PHE B 1 168 ? 8.031 -22.578 -5.789 1 95.69 168 PHE B CA 1
ATOM 4621 C C . PHE B 1 168 ? 9.305 -23.016 -6.492 1 95.69 168 PHE B C 1
ATOM 4623 O O . PHE B 1 168 ? 9.82 -24.109 -6.215 1 95.69 168 PHE B O 1
ATOM 4630 N N . THR B 1 169 ? 9.773 -22.281 -7.402 1 95.12 169 THR B N 1
ATOM 4631 C CA . THR B 1 169 ? 11.094 -22.469 -8 1 95.12 169 THR B CA 1
ATOM 4632 C C . THR B 1 169 ? 12.094 -21.453 -7.449 1 95.12 169 THR B C 1
ATOM 4634 O O . THR B 1 169 ? 11.891 -20.25 -7.578 1 95.12 169 THR B O 1
ATOM 4637 N N . MET B 1 170 ? 13.086 -21.953 -6.848 1 95.75 170 MET B N 1
ATOM 4638 C CA . MET B 1 170 ? 14.141 -21.109 -6.289 1 95.75 170 MET B CA 1
ATOM 4639 C C . MET B 1 170 ? 15.461 -21.328 -7.031 1 95.75 170 MET B C 1
ATOM 4641 O O . MET B 1 170 ? 15.734 -22.422 -7.508 1 95.75 170 MET B O 1
ATOM 4645 N N . VAL B 1 171 ? 16.266 -20.266 -7.156 1 95.12 171 VAL B N 1
ATOM 4646 C CA . VAL B 1 171 ? 17.547 -20.344 -7.844 1 95.12 171 VAL B CA 1
ATOM 4647 C C . VAL B 1 171 ? 18.672 -19.906 -6.895 1 95.12 171 VAL B C 1
ATOM 4649 O O . VAL B 1 171 ? 18.562 -18.875 -6.242 1 95.12 171 VAL B O 1
ATOM 4652 N N . ALA B 1 172 ? 19.672 -20.656 -6.863 1 95.5 172 ALA B N 1
ATOM 4653 C CA . ALA B 1 172 ? 20.844 -20.344 -6.051 1 95.5 172 ALA B CA 1
ATOM 4654 C C . ALA B 1 172 ? 21.844 -19.5 -6.84 1 95.5 172 ALA B C 1
ATOM 4656 O O . ALA B 1 172 ? 22.203 -19.859 -7.965 1 95.5 172 ALA B O 1
ATOM 4657 N N . LEU B 1 173 ? 22.266 -18.469 -6.211 1 92.62 173 LEU B N 1
ATOM 4658 C CA . LEU B 1 173 ? 23.25 -17.594 -6.797 1 92.62 173 LEU B CA 1
ATOM 4659 C C . LEU B 1 173 ? 24.516 -17.531 -5.934 1 92.62 173 LEU B C 1
ATOM 4661 O O . LEU B 1 173 ? 24.422 -17.625 -4.707 1 92.62 173 LEU B O 1
ATOM 4665 N N . ASP B 1 174 ? 25.578 -17.312 -6.66 1 90.56 174 ASP B N 1
ATOM 4666 C CA . ASP B 1 174 ? 26.797 -16.984 -5.934 1 90.56 174 ASP B CA 1
ATOM 4667 C C . ASP B 1 174 ? 26.688 -15.633 -5.246 1 90.56 174 ASP B C 1
ATOM 4669 O O . ASP B 1 174 ? 26.297 -14.641 -5.875 1 90.56 174 ASP B O 1
ATOM 4673 N N . PRO B 1 175 ? 27 -15.531 -4.016 1 84.12 175 PRO B N 1
ATOM 4674 C CA . PRO B 1 175 ? 26.781 -14.281 -3.287 1 84.12 175 PRO B CA 1
ATOM 4675 C C . PRO B 1 175 ? 27.625 -13.125 -3.818 1 84.12 175 PRO B C 1
ATOM 4677 O O . PRO B 1 175 ? 27.25 -11.961 -3.68 1 84.12 175 PRO B O 1
ATOM 4680 N N . LEU B 1 176 ? 28.734 -13.438 -4.418 1 83.31 176 LEU B N 1
ATOM 4681 C CA . LEU B 1 176 ? 29.641 -12.398 -4.883 1 83.31 176 LEU B CA 1
ATOM 4682 C C . LEU B 1 176 ? 29.344 -12.023 -6.328 1 83.31 176 LEU B C 1
ATOM 4684 O O . LEU B 1 176 ? 29.172 -10.844 -6.645 1 83.31 176 LEU B O 1
ATOM 4688 N N . THR B 1 177 ? 29.297 -13.062 -7.152 1 87.5 177 THR B N 1
ATOM 4689 C CA . THR B 1 177 ? 29.172 -12.789 -8.578 1 87.5 177 THR B CA 1
ATOM 4690 C C . THR B 1 177 ? 27.703 -12.617 -8.969 1 87.5 177 THR B C 1
ATOM 4692 O O . THR B 1 177 ? 27.391 -12.102 -10.039 1 87.5 177 THR B O 1
ATOM 4695 N N . ARG B 1 178 ? 26.812 -13.172 -8.156 1 87.38 178 ARG B N 1
ATOM 4696 C CA . ARG B 1 178 ? 25.375 -13.148 -8.391 1 87.38 178 ARG B CA 1
ATOM 4697 C C . ARG B 1 178 ? 25 -13.992 -9.609 1 87.38 178 ARG B C 1
ATOM 4699 O O . ARG B 1 178 ? 23.953 -13.758 -10.234 1 87.38 178 ARG B O 1
ATOM 4706 N N . LYS B 1 179 ? 25.859 -14.914 -9.93 1 92.75 179 LYS B N 1
ATOM 4707 C CA . LYS B 1 179 ? 25.578 -15.859 -11.008 1 92.75 179 LYS B CA 1
ATOM 4708 C C . LYS B 1 179 ? 25.031 -17.172 -10.461 1 92.75 179 LYS B C 1
ATOM 4710 O O . LYS B 1 179 ? 25.375 -17.578 -9.344 1 92.75 179 LYS B O 1
ATOM 4715 N N . PRO B 1 180 ? 24.234 -17.797 -11.289 1 95.31 180 PRO B N 1
ATOM 4716 C CA . PRO B 1 180 ? 23.734 -19.094 -10.852 1 95.31 180 PRO B CA 1
ATOM 4717 C C . PRO B 1 180 ? 24.844 -20.078 -10.5 1 95.31 180 PRO B C 1
ATOM 4719 O O . PRO B 1 180 ? 25.875 -20.109 -11.172 1 95.31 180 PRO B O 1
ATOM 4722 N N . THR B 1 181 ? 24.625 -20.828 -9.422 1 95.19 181 THR B N 1
ATOM 4723 C CA . THR B 1 181 ? 25.625 -21.781 -8.953 1 95.19 181 THR B CA 1
ATOM 4724 C C . THR B 1 181 ? 24.984 -23.141 -8.68 1 95.19 181 THR B C 1
ATOM 4726 O O . THR B 1 181 ? 23.812 -23.219 -8.305 1 95.19 181 THR B O 1
ATOM 4729 N N . PRO B 1 182 ? 25.719 -24.203 -8.836 1 96.06 182 PRO B N 1
ATOM 4730 C CA . PRO B 1 182 ? 25.156 -25.547 -8.656 1 96.06 182 PRO B CA 1
ATOM 4731 C C . PRO B 1 182 ? 24.734 -25.812 -7.215 1 96.06 182 PRO B C 1
ATOM 4733 O O . PRO B 1 182 ? 25.297 -25.234 -6.281 1 96.06 182 PRO B O 1
ATOM 4736 N N . ILE B 1 183 ? 23.75 -26.672 -7.078 1 97 183 ILE B N 1
ATOM 4737 C CA . ILE B 1 183 ? 23.266 -27.125 -5.777 1 97 183 ILE B CA 1
ATOM 4738 C C . ILE B 1 183 ? 23.266 -28.641 -5.719 1 97 183 ILE B C 1
ATOM 4740 O O . ILE B 1 183 ? 23.422 -29.312 -6.746 1 97 183 ILE B O 1
ATOM 4744 N N . PRO B 1 184 ? 23.203 -29.203 -4.535 1 96.94 184 PRO B N 1
ATOM 4745 C CA . PRO B 1 184 ? 23.156 -30.672 -4.441 1 96.94 184 PRO B CA 1
ATOM 4746 C C . PRO B 1 184 ? 22.016 -31.281 -5.25 1 96.94 184 PRO B C 1
ATOM 4748 O O . PRO B 1 184 ? 20.922 -30.734 -5.285 1 96.94 184 PRO B O 1
ATOM 4751 N N . ARG B 1 185 ? 22.328 -32.406 -5.816 1 96.94 185 ARG B N 1
ATOM 4752 C CA . ARG B 1 185 ? 21.281 -33.156 -6.496 1 96.94 185 ARG B CA 1
ATOM 4753 C C . ARG B 1 185 ? 20.344 -33.812 -5.488 1 96.94 185 ARG B C 1
ATOM 4755 O O . ARG B 1 185 ? 20.734 -34.094 -4.359 1 96.94 185 ARG B O 1
ATOM 4762 N N . LEU B 1 186 ? 19.109 -33.938 -5.945 1 97.12 186 LEU B N 1
ATOM 4763 C CA . LEU B 1 186 ? 18.141 -34.625 -5.094 1 97.12 186 LEU B CA 1
ATOM 4764 C C . LEU B 1 186 ? 18.141 -36.125 -5.363 1 97.12 186 LEU B C 1
ATOM 4766 O O . LEU B 1 186 ? 18.141 -36.562 -6.52 1 97.12 186 LEU B O 1
ATOM 4770 N N . VAL B 1 187 ? 18.188 -36.906 -4.254 1 96.44 187 VAL B N 1
ATOM 4771 C CA . VAL B 1 187 ? 18.141 -38.375 -4.359 1 96.44 187 VAL B CA 1
ATOM 4772 C C . VAL B 1 187 ? 16.766 -38.875 -3.916 1 96.44 187 VAL B C 1
ATOM 4774 O O . VAL B 1 187 ? 16.281 -38.5 -2.848 1 96.44 187 VAL B O 1
ATOM 4777 N N . CYS B 1 188 ? 16.188 -39.688 -4.785 1 95.12 188 CYS B N 1
ATOM 4778 C CA . CYS B 1 188 ? 14.891 -40.281 -4.473 1 95.12 188 CYS B CA 1
ATOM 4779 C C . CYS B 1 188 ? 15.062 -41.688 -3.867 1 95.12 188 CYS B C 1
ATOM 4781 O O . CYS B 1 188 ? 15.773 -42.531 -4.422 1 95.12 188 CYS B O 1
ATOM 4783 N N . GLU B 1 189 ? 14.398 -41.844 -2.785 1 95 189 GLU B N 1
ATOM 4784 C CA . GLU B 1 189 ? 14.562 -43.125 -2.074 1 95 189 GLU B CA 1
ATOM 4785 C C . GLU B 1 189 ? 13.375 -44.031 -2.318 1 95 189 GLU B C 1
ATOM 4787 O O . GLU B 1 189 ? 13.453 -45.25 -2.057 1 95 189 GLU B O 1
ATOM 4792 N N . THR B 1 190 ? 12.266 -43.562 -2.775 1 95.12 190 THR B N 1
ATOM 4793 C CA . THR B 1 190 ? 11.039 -44.312 -2.975 1 95.12 190 THR B CA 1
ATOM 4794 C C . THR B 1 190 ? 10.438 -44.031 -4.348 1 95.12 190 THR B C 1
ATOM 4796 O O . THR B 1 190 ? 10.75 -43 -4.961 1 95.12 190 THR B O 1
ATOM 4799 N N . PRO B 1 191 ? 9.625 -44.969 -4.805 1 94.38 191 PRO B N 1
ATOM 4800 C CA . PRO B 1 191 ? 8.938 -44.719 -6.074 1 94.38 191 PRO B CA 1
ATOM 4801 C C . PRO B 1 191 ? 8.086 -43.438 -6.039 1 94.38 191 PRO B C 1
ATOM 4803 O O . PRO B 1 191 ? 7.98 -42.75 -7.047 1 94.38 191 PRO B O 1
ATOM 4806 N N . ALA B 1 192 ? 7.5 -43.219 -4.926 1 92.69 192 ALA B N 1
ATOM 4807 C CA . ALA B 1 192 ? 6.695 -42 -4.785 1 92.69 192 ALA B CA 1
ATOM 4808 C C . ALA B 1 192 ? 7.555 -40.75 -4.957 1 92.69 192 ALA B C 1
ATOM 4810 O O . ALA B 1 192 ? 7.133 -39.781 -5.598 1 92.69 192 ALA B O 1
ATOM 4811 N N . GLN B 1 193 ? 8.711 -40.781 -4.414 1 94.25 193 GLN B N 1
ATOM 4812 C CA . GLN B 1 193 ? 9.641 -39.656 -4.559 1 94.25 193 GLN B CA 1
ATOM 4813 C C . GLN B 1 193 ? 10.102 -39.531 -6.008 1 94.25 193 GLN B C 1
ATOM 4815 O O . GLN B 1 193 ? 10.242 -38.406 -6.508 1 94.25 193 GLN B O 1
ATOM 4820 N N . GLU B 1 194 ? 10.289 -40.656 -6.609 1 94.88 194 GLU B N 1
ATOM 4821 C CA . GLU B 1 194 ? 10.688 -40.625 -8.016 1 94.88 194 GLU B CA 1
ATOM 4822 C C . GLU B 1 194 ? 9.602 -40 -8.891 1 94.88 194 GLU B C 1
ATOM 4824 O O . GLU B 1 194 ? 9.906 -39.25 -9.828 1 94.88 194 GLU B O 1
ATOM 4829 N N . ALA B 1 195 ? 8.461 -40.344 -8.57 1 94.19 195 ALA B N 1
ATOM 4830 C CA . ALA B 1 195 ? 7.344 -39.781 -9.312 1 94.19 195 ALA B CA 1
ATOM 4831 C C . ALA B 1 195 ? 7.289 -38.25 -9.148 1 94.19 195 ALA B C 1
ATOM 4833 O O . ALA B 1 195 ? 7.035 -37.531 -10.109 1 94.19 195 ALA B O 1
ATOM 4834 N N . LEU B 1 196 ? 7.488 -37.812 -7.945 1 92.56 196 LEU B N 1
ATOM 4835 C CA . LEU B 1 196 ? 7.516 -36.375 -7.668 1 92.56 196 LEU B CA 1
ATOM 4836 C C . LEU B 1 196 ? 8.648 -35.719 -8.43 1 92.56 196 LEU B C 1
ATOM 4838 O O . LEU B 1 196 ? 8.469 -34.625 -8.992 1 92.56 196 LEU B O 1
ATOM 4842 N N . PHE B 1 197 ? 9.758 -36.312 -8.43 1 95.25 197 PHE B N 1
ATOM 4843 C CA . PHE B 1 197 ? 10.93 -35.781 -9.125 1 95.25 197 PHE B CA 1
ATOM 4844 C C . PHE B 1 197 ? 10.656 -35.656 -10.617 1 95.25 197 PHE B C 1
ATOM 4846 O O . PHE B 1 197 ? 10.969 -34.656 -11.234 1 95.25 197 PHE B O 1
ATOM 4853 N N . GLN B 1 198 ? 10.055 -36.719 -11.18 1 94.62 198 GLN B N 1
ATOM 4854 C CA . GLN B 1 198 ? 9.75 -36.719 -12.602 1 94.62 198 GLN B CA 1
ATOM 4855 C C . GLN B 1 198 ? 8.711 -35.656 -12.945 1 94.62 198 GLN B C 1
ATOM 4857 O O . GLN B 1 198 ? 8.766 -35.062 -14.016 1 94.62 198 GLN B O 1
ATOM 4862 N N . ALA B 1 199 ? 7.777 -35.531 -12.047 1 91 199 ALA B N 1
ATOM 4863 C CA . ALA B 1 199 ? 6.785 -34.469 -12.25 1 91 199 ALA B CA 1
ATOM 4864 C C . ALA B 1 199 ? 7.445 -33.094 -12.289 1 91 199 ALA B C 1
ATOM 4866 O O . ALA B 1 199 ? 7.066 -32.219 -13.094 1 91 199 ALA B O 1
ATOM 4867 N N . GLY B 1 200 ? 8.375 -32.906 -11.406 1 90.88 200 GLY B N 1
ATOM 4868 C CA . GLY B 1 200 ? 9.117 -31.656 -11.406 1 90.88 200 GLY B CA 1
ATOM 4869 C C . GLY B 1 200 ? 9.922 -31.438 -12.672 1 90.88 200 GLY B C 1
ATOM 4870 O O . GLY B 1 200 ? 9.961 -30.328 -13.203 1 90.88 200 GLY B O 1
ATOM 4871 N N . ALA B 1 201 ? 10.523 -32.469 -13.125 1 91.31 201 ALA B N 1
ATOM 4872 C CA . ALA B 1 201 ? 11.289 -32.406 -14.367 1 91.31 201 ALA B CA 1
ATOM 4873 C C . ALA B 1 201 ? 10.383 -32.062 -15.555 1 91.31 201 ALA B C 1
ATOM 4875 O O . ALA B 1 201 ? 10.75 -31.25 -16.406 1 91.31 201 ALA B O 1
ATOM 4876 N N . ALA B 1 202 ? 9.281 -32.719 -15.555 1 90.88 202 ALA B N 1
ATOM 4877 C CA . ALA B 1 202 ? 8.32 -32.469 -16.625 1 90.88 202 ALA B CA 1
ATOM 4878 C C . ALA B 1 202 ? 7.816 -31.031 -16.609 1 90.88 202 ALA B C 1
ATOM 4880 O O . ALA B 1 202 ? 7.645 -30.422 -17.672 1 90.88 202 ALA B O 1
ATOM 4881 N N . LYS B 1 203 ? 7.562 -30.594 -15.438 1 86.69 203 LYS B N 1
ATOM 4882 C CA . LYS B 1 203 ? 7.109 -29.219 -15.289 1 86.69 203 LYS B CA 1
ATOM 4883 C C . LYS B 1 203 ? 8.156 -28.234 -15.797 1 86.69 203 LYS B C 1
ATOM 4885 O O . LYS B 1 203 ? 7.824 -27.25 -16.469 1 86.69 203 LYS B O 1
ATOM 4890 N N . ALA B 1 204 ? 9.391 -28.484 -15.438 1 84.88 204 ALA B N 1
ATOM 4891 C CA . ALA B 1 204 ? 10.484 -27.625 -15.875 1 84.88 204 ALA B CA 1
ATOM 4892 C C . ALA B 1 204 ? 10.578 -27.594 -17.406 1 84.88 204 ALA B C 1
ATOM 4894 O O . ALA B 1 204 ? 10.766 -26.531 -18 1 84.88 204 ALA B O 1
ATOM 4895 N N . MET B 1 205 ? 10.352 -28.688 -17.984 1 86.62 205 MET B N 1
ATOM 4896 C CA . MET B 1 205 ? 10.406 -28.797 -19.438 1 86.62 205 MET B CA 1
ATOM 4897 C C . MET B 1 205 ? 9.203 -28.109 -20.078 1 86.62 205 MET B C 1
ATOM 4899 O O . MET B 1 205 ? 9.344 -27.438 -21.109 1 86.62 205 MET B O 1
ATOM 4903 N N . ALA B 1 206 ? 8.062 -28.312 -19.453 1 83.44 206 ALA B N 1
ATOM 4904 C CA . ALA B 1 206 ? 6.844 -27.703 -19.969 1 83.44 206 ALA B CA 1
ATOM 4905 C C . ALA B 1 206 ? 6.934 -26.188 -19.922 1 83.44 206 ALA B C 1
ATOM 4907 O O . ALA B 1 206 ? 6.48 -25.5 -20.844 1 83.44 206 ALA B O 1
ATOM 4908 N N . GLN B 1 207 ? 7.445 -25.688 -18.875 1 80.5 207 GLN B N 1
ATOM 4909 C CA . GLN B 1 207 ? 7.598 -24.234 -18.734 1 80.5 207 GLN B CA 1
ATOM 4910 C C . GLN B 1 207 ? 8.523 -23.672 -19.797 1 80.5 207 GLN B C 1
ATOM 4912 O O . GLN B 1 207 ? 8.266 -22.594 -20.344 1 80.5 207 GLN B O 1
ATOM 4917 N N . ARG B 1 208 ? 9.531 -24.375 -20.109 1 80.56 208 ARG B N 1
ATOM 4918 C CA . ARG B 1 208 ? 10.461 -23.953 -21.141 1 80.56 208 ARG B CA 1
ATOM 4919 C C . ARG B 1 208 ? 9.789 -23.969 -22.516 1 80.56 208 ARG B C 1
ATOM 4921 O O . ARG B 1 208 ? 10 -23.062 -23.328 1 80.56 208 ARG B O 1
ATOM 4928 N N . ALA B 1 209 ? 8.984 -24.922 -22.703 1 82.62 209 ALA B N 1
ATOM 4929 C CA . ALA B 1 209 ? 8.281 -25.062 -23.984 1 82.62 209 ALA B CA 1
ATOM 4930 C C . ALA B 1 209 ? 7.238 -23.969 -24.141 1 82.62 209 ALA B C 1
ATOM 4932 O O . ALA B 1 209 ? 7.043 -23.453 -25.25 1 82.62 209 ALA B O 1
ATOM 4933 N N . GLU B 1 210 ? 6.551 -23.656 -23.047 1 80.19 210 GLU B N 1
ATOM 4934 C CA . GLU B 1 210 ? 5.52 -22.625 -23.078 1 80.19 210 GLU B CA 1
ATOM 4935 C C . GLU B 1 210 ? 6.109 -21.266 -23.438 1 80.19 210 GLU B C 1
ATOM 4937 O O . GLU B 1 210 ? 5.449 -20.453 -24.078 1 80.19 210 GLU B O 1
ATOM 4942 N N . ARG B 1 211 ? 7.312 -21.062 -23.062 1 79.44 211 ARG B N 1
ATOM 4943 C CA . ARG B 1 211 ? 7.988 -19.812 -23.375 1 79.44 211 ARG B CA 1
ATOM 4944 C C . ARG B 1 211 ? 8.172 -19.641 -24.875 1 79.44 211 ARG B C 1
ATOM 4946 O O . ARG B 1 211 ? 8.109 -18.531 -25.391 1 79.44 211 ARG B O 1
ATOM 4953 N N . LYS B 1 212 ? 8.18 -20.703 -25.562 1 80.31 212 LYS B N 1
ATOM 4954 C CA . LYS B 1 212 ? 8.398 -20.672 -27 1 80.31 212 LYS B CA 1
ATOM 4955 C C . LYS B 1 212 ? 7.098 -20.375 -27.75 1 80.31 212 LYS B C 1
ATOM 4957 O O . LYS B 1 212 ? 7.121 -19.953 -28.906 1 80.31 212 LYS B O 1
ATOM 4962 N N . THR B 1 213 ? 6 -20.609 -27.062 1 78.94 213 THR B N 1
ATOM 4963 C CA . THR B 1 213 ? 4.711 -20.422 -27.719 1 78.94 213 THR B CA 1
ATOM 4964 C C . THR B 1 213 ? 4.062 -19.109 -27.266 1 78.94 213 THR B C 1
ATOM 4966 O O . THR B 1 213 ? 2.904 -18.844 -27.578 1 78.94 213 THR B O 1
ATOM 4969 N N . SER B 1 214 ? 4.836 -18.406 -26.578 1 83.88 214 SER B N 1
ATOM 4970 C CA . SER B 1 214 ? 4.309 -17.125 -26.094 1 83.88 214 SER B CA 1
ATOM 4971 C C . SER B 1 214 ? 3.961 -16.203 -27.25 1 83.88 214 SER B C 1
ATOM 4973 O O . SER B 1 214 ? 4.535 -16.312 -28.344 1 83.88 214 SER B O 1
ATOM 4975 N N . LEU B 1 215 ? 2.99 -15.383 -27.062 1 85.06 215 LEU B N 1
ATOM 4976 C CA . LEU B 1 215 ? 2.537 -14.445 -28.094 1 85.06 215 LEU B CA 1
ATOM 4977 C C . LEU B 1 215 ? 3.639 -13.445 -28.438 1 85.06 215 LEU B C 1
ATOM 4979 O O . LEU B 1 215 ? 3.545 -12.742 -29.453 1 85.06 215 LEU B O 1
ATOM 4983 N N . LEU B 1 216 ? 4.656 -13.312 -27.594 1 81.19 216 LEU B N 1
ATOM 4984 C CA . LEU B 1 216 ? 5.82 -12.5 -27.938 1 81.19 216 LEU B CA 1
ATOM 4985 C C . LEU B 1 216 ? 6.668 -13.18 -29 1 81.19 216 LEU B C 1
ATOM 4987 O O . LEU B 1 216 ? 7.426 -12.516 -29.719 1 81.19 216 LEU B O 1
ATOM 4991 N N . GLU B 1 217 ? 6.523 -14.508 -29.141 1 84.81 217 GLU B N 1
ATOM 4992 C CA . GLU B 1 217 ? 7.336 -15.297 -30.062 1 84.81 217 GLU B CA 1
ATOM 4993 C C . GLU B 1 217 ? 6.508 -15.766 -31.25 1 84.81 217 GLU B C 1
ATOM 4995 O O . GLU B 1 217 ? 7.035 -15.922 -32.344 1 84.81 217 GLU B O 1
ATOM 5000 N N . VAL B 1 218 ? 5.258 -16.062 -30.953 1 88.81 218 VAL B N 1
ATOM 5001 C CA . VAL B 1 218 ? 4.41 -16.641 -32 1 88.81 218 VAL B CA 1
ATOM 5002 C C . VAL B 1 218 ? 3.117 -15.844 -32.125 1 88.81 218 VAL B C 1
ATOM 5004 O O . VAL B 1 218 ? 2.506 -15.484 -31.109 1 88.81 218 VAL B O 1
ATOM 5007 N N . GLU B 1 219 ? 2.688 -15.641 -33.281 1 89.94 219 GLU B N 1
ATOM 5008 C CA . GLU B 1 219 ? 1.438 -14.93 -33.531 1 89.94 219 GLU B CA 1
ATOM 5009 C C . GLU B 1 219 ? 0.229 -15.781 -33.188 1 89.94 219 GLU B C 1
ATOM 5011 O O . GLU B 1 219 ? 0.339 -17 -33.062 1 89.94 219 GLU B O 1
ATOM 5016 N N . PRO B 1 220 ? -0.922 -15.172 -32.938 1 91.75 220 PRO B N 1
ATOM 5017 C CA . PRO B 1 220 ? -2.137 -15.953 -32.656 1 91.75 220 PRO B CA 1
ATOM 5018 C C . PRO B 1 220 ? -2.42 -16.984 -33.75 1 91.75 220 PRO B C 1
ATOM 5020 O O . PRO B 1 220 ? -2.174 -16.719 -34.938 1 91.75 220 PRO B O 1
ATOM 5023 N N . ASP B 1 221 ? -2.949 -18.125 -33.344 1 93.31 221 ASP B N 1
ATOM 5024 C CA . ASP B 1 221 ? -3.293 -19.156 -34.312 1 93.31 221 ASP B CA 1
ATOM 5025 C C . ASP B 1 221 ? -4.602 -18.812 -35.031 1 93.31 221 ASP B C 1
ATOM 5027 O O . ASP B 1 221 ? -5.172 -17.734 -34.812 1 93.31 221 ASP B O 1
ATOM 5031 N N . ASP B 1 222 ? -5.066 -19.688 -35.906 1 93.69 222 ASP B N 1
ATOM 5032 C CA . ASP B 1 222 ? -6.23 -19.406 -36.75 1 93.69 222 ASP B CA 1
ATOM 5033 C C . ASP B 1 222 ? -7.48 -19.203 -35.906 1 93.69 222 ASP B C 1
ATOM 5035 O O . ASP B 1 222 ? -8.258 -18.281 -36.156 1 93.69 222 ASP B O 1
ATOM 5039 N N . GLU B 1 223 ? -7.668 -20.016 -34.969 1 93.25 223 GLU B N 1
ATOM 5040 C CA . GLU B 1 223 ? -8.836 -19.906 -34.094 1 93.25 223 GLU B CA 1
ATOM 5041 C C . GLU B 1 223 ? -8.82 -18.594 -33.312 1 93.25 223 GLU B C 1
ATOM 5043 O O . GLU B 1 223 ? -9.852 -17.938 -33.156 1 93.25 223 GLU B O 1
ATOM 5048 N N . GLU B 1 224 ? -7.66 -18.297 -32.781 1 93.94 224 GLU B N 1
ATOM 5049 C CA . GLU B 1 224 ? -7.496 -17.062 -32.031 1 93.94 224 GLU B CA 1
ATOM 5050 C C . GLU B 1 224 ? -7.684 -15.828 -32.906 1 93.94 224 GLU B C 1
ATOM 5052 O O . GLU B 1 224 ? -8.305 -14.852 -32.469 1 93.94 224 GLU B O 1
ATOM 5057 N N . SER B 1 225 ? -7.195 -15.883 -34.125 1 94.19 225 SER B N 1
ATOM 5058 C CA . SER B 1 225 ? -7.367 -14.789 -35.062 1 94.19 225 SER B CA 1
ATOM 5059 C C . SER B 1 225 ? -8.836 -14.594 -35.438 1 94.19 225 SER B C 1
ATOM 5061 O O . SER B 1 225 ? -9.305 -13.461 -35.562 1 94.19 225 SER B O 1
ATOM 5063 N N . ALA B 1 226 ? -9.484 -15.711 -35.594 1 94 226 ALA B N 1
ATOM 5064 C CA . ALA B 1 226 ? -10.914 -15.641 -35.875 1 94 226 ALA B CA 1
ATOM 5065 C C . ALA B 1 226 ? -11.672 -15.008 -34.719 1 94 226 ALA B C 1
ATOM 5067 O O . ALA B 1 226 ? -12.602 -14.227 -34.938 1 94 226 ALA B O 1
ATOM 5068 N N . LEU B 1 227 ? -11.266 -15.375 -33.531 1 93.81 227 LEU B N 1
ATOM 5069 C CA . LEU B 1 227 ? -11.891 -14.812 -32.344 1 93.81 227 LEU B CA 1
ATOM 5070 C C . LEU B 1 227 ? -11.672 -13.305 -32.281 1 93.81 227 LEU B C 1
ATOM 5072 O O . LEU B 1 227 ? -12.609 -12.547 -32 1 93.81 227 LEU B O 1
ATOM 5076 N N . ILE B 1 228 ? -10.469 -12.852 -32.531 1 94.38 228 ILE B N 1
ATOM 5077 C CA . ILE B 1 228 ? -10.133 -11.438 -32.531 1 94.38 228 ILE B CA 1
ATOM 5078 C C . ILE B 1 228 ? -11.023 -10.695 -33.531 1 94.38 228 ILE B C 1
ATOM 5080 O O . ILE B 1 228 ? -11.594 -9.656 -33.219 1 94.38 228 ILE B O 1
ATOM 5084 N N . HIS B 1 229 ? -11.133 -11.289 -34.656 1 94.19 229 HIS B N 1
ATOM 5085 C CA . HIS B 1 229 ? -11.93 -10.672 -35.719 1 94.19 229 HIS B CA 1
ATOM 5086 C C . HIS B 1 229 ? -13.398 -10.602 -35.312 1 94.19 229 HIS B C 1
ATOM 5088 O O . HIS B 1 229 ? -14.07 -9.602 -35.594 1 94.19 229 HIS B O 1
ATOM 5094 N N . ARG B 1 230 ? -13.914 -11.633 -34.75 1 94.88 230 ARG B N 1
ATOM 5095 C CA . ARG B 1 230 ? -15.305 -11.656 -34.312 1 94.88 230 ARG B CA 1
ATOM 5096 C C . ARG B 1 230 ? -15.578 -10.578 -33.281 1 94.88 230 ARG B C 1
ATOM 5098 O O . ARG B 1 230 ? -16.609 -9.914 -33.312 1 94.88 230 ARG B O 1
ATOM 5105 N N . ILE B 1 231 ? -14.648 -10.422 -32.344 1 95.31 231 ILE B N 1
ATOM 5106 C CA . ILE B 1 231 ? -14.805 -9.398 -31.297 1 95.31 231 ILE B CA 1
ATOM 5107 C C . ILE B 1 231 ? -14.797 -8.016 -31.953 1 95.31 231 ILE B C 1
ATOM 5109 O O . ILE B 1 231 ? -15.609 -7.156 -31.594 1 95.31 231 ILE B O 1
ATOM 5113 N N . TRP B 1 232 ? -13.914 -7.832 -32.875 1 93.38 232 TRP B N 1
ATOM 5114 C CA . TRP B 1 232 ? -13.82 -6.562 -33.594 1 93.38 232 TRP B CA 1
ATOM 5115 C C . TRP B 1 232 ? -15.117 -6.262 -34.344 1 93.38 232 TRP B C 1
ATOM 5117 O O . TRP B 1 232 ? -15.617 -5.137 -34.312 1 93.38 232 TRP B O 1
ATOM 5127 N N . LEU B 1 233 ? -15.68 -7.277 -35 1 92.88 233 LEU B N 1
ATOM 5128 C CA . LEU B 1 233 ? -16.938 -7.113 -35.719 1 92.88 233 LEU B CA 1
ATOM 5129 C C . LEU B 1 233 ? -18.047 -6.703 -34.75 1 92.88 233 LEU B C 1
ATOM 5131 O O . LEU B 1 233 ? -18.891 -5.855 -35.094 1 92.88 233 LEU B O 1
ATOM 5135 N N . ARG B 1 234 ? -18.047 -7.371 -33.625 1 93 234 ARG B N 1
ATOM 5136 C CA . ARG B 1 234 ? -19.031 -7.023 -32.594 1 93 234 ARG B CA 1
ATOM 5137 C C . ARG B 1 234 ? -18.891 -5.562 -32.188 1 93 234 ARG B C 1
ATOM 5139 O O . ARG B 1 234 ? -19.906 -4.879 -31.969 1 93 234 ARG B O 1
ATOM 5146 N N . GLN B 1 235 ? -17.734 -5.043 -32.094 1 92.75 235 GLN B N 1
ATOM 5147 C CA . GLN B 1 235 ? -17.484 -3.654 -31.734 1 92.75 235 GLN B CA 1
ATOM 5148 C C . GLN B 1 235 ? -18.016 -2.701 -32.812 1 92.75 235 GLN B C 1
ATOM 5150 O O . GLN B 1 235 ? -18.578 -1.657 -32.5 1 92.75 235 GLN B O 1
ATOM 5155 N N . ILE B 1 236 ? -17.797 -3.133 -34 1 92.38 236 ILE B N 1
ATOM 5156 C CA . ILE B 1 236 ? -18.297 -2.332 -35.094 1 92.38 236 ILE B CA 1
ATOM 5157 C C . ILE B 1 236 ? -19.812 -2.266 -35.031 1 92.38 236 ILE B C 1
ATOM 5159 O O . ILE B 1 236 ? -20.406 -1.206 -35.25 1 92.38 236 ILE B O 1
ATOM 5163 N N . GLU B 1 237 ? -20.359 -3.369 -34.719 1 92 237 GLU B N 1
ATOM 5164 C CA . GLU B 1 237 ? -21.812 -3.422 -34.625 1 92 237 GLU B CA 1
ATOM 5165 C C . GLU B 1 237 ? -22.312 -2.504 -33.5 1 92 237 GLU B C 1
ATOM 5167 O O . GLU B 1 237 ? -23.328 -1.829 -33.656 1 92 237 GLU B O 1
ATOM 5172 N N . TYR B 1 238 ? -21.625 -2.48 -32.406 1 92.31 238 TYR B N 1
ATOM 5173 C CA . TYR B 1 238 ? -21.984 -1.643 -31.25 1 92.31 238 TYR B CA 1
ATOM 5174 C C . TYR B 1 238 ? -22 -0.17 -31.641 1 92.31 238 TYR B C 1
ATOM 5176 O O . TYR B 1 238 ? -22.766 0.622 -31.078 1 92.31 238 TYR B O 1
ATOM 5184 N N . HIS B 1 239 ? -21.219 0.168 -32.594 1 91.62 239 HIS B N 1
ATOM 5185 C CA . HIS B 1 239 ? -21.062 1.578 -32.938 1 91.62 239 HIS B CA 1
ATOM 5186 C C . HIS B 1 239 ? -21.781 1.931 -34.219 1 91.62 239 HIS B C 1
ATOM 5188 O O . HIS B 1 239 ? -21.781 3.088 -34.656 1 91.62 239 HIS B O 1
ATOM 5194 N N . ASP B 1 240 ? -22.406 0.919 -34.844 1 90 240 ASP B N 1
ATOM 5195 C CA . ASP B 1 240 ? -23.141 1.149 -36.094 1 90 240 ASP B CA 1
ATOM 5196 C C . ASP B 1 240 ? -24.453 1.867 -35.812 1 90 240 ASP B C 1
ATOM 5198 O O . ASP B 1 240 ? -25.359 1.305 -35.188 1 90 240 ASP B O 1
ATOM 5202 N N . PRO B 1 241 ? -24.578 3.016 -36.25 1 90.94 241 PRO B N 1
ATOM 5203 C CA . PRO B 1 241 ? -25.812 3.756 -36 1 90.94 241 PRO B CA 1
ATOM 5204 C C . PRO B 1 241 ? -27.016 3.127 -36.688 1 90.94 241 PRO B C 1
ATOM 5206 O O . PRO B 1 241 ? -28.172 3.432 -36.344 1 90.94 241 PRO B O 1
ATOM 5209 N N . HIS B 1 242 ? -26.797 2.258 -37.625 1 92.5 242 HIS B N 1
ATOM 5210 C CA . HIS B 1 242 ? -27.875 1.655 -38.406 1 92.5 242 HIS B CA 1
ATOM 5211 C C . HIS B 1 242 ? -28.328 0.339 -37.781 1 92.5 242 HIS B C 1
ATOM 5213 O O . HIS B 1 242 ? -29.281 -0.289 -38.25 1 92.5 242 HIS B O 1
ATOM 5219 N N . ARG B 1 243 ? -27.688 -0.008 -36.75 1 88.62 243 ARG B N 1
ATOM 5220 C CA . ARG B 1 243 ? -28.062 -1.223 -36.031 1 88.62 243 ARG B CA 1
ATOM 5221 C C . ARG B 1 243 ? -28.531 -0.897 -34.594 1 88.62 243 ARG B C 1
ATOM 5223 O O . ARG B 1 243 ? -28.047 0.049 -34 1 88.62 243 ARG B O 1
ATOM 5230 N N . PRO B 1 244 ? -29.5 -1.614 -34.219 1 89.69 244 PRO B N 1
ATOM 5231 C CA . PRO B 1 244 ? -30.047 -1.352 -32.875 1 89.69 244 PRO B CA 1
ATOM 5232 C C . PRO B 1 244 ? -29.141 -1.86 -31.75 1 89.69 244 PRO B C 1
ATOM 5234 O O . PRO B 1 244 ? -29.25 -1.41 -30.609 1 89.69 244 PRO B O 1
ATOM 5237 N N . LEU B 1 245 ? -28.25 -2.695 -32.062 1 90.12 245 LEU B N 1
ATOM 5238 C CA . LEU B 1 245 ? -27.391 -3.295 -31.062 1 90.12 245 LEU B CA 1
ATOM 5239 C C . LEU B 1 245 ? -26.406 -2.271 -30.516 1 90.12 245 LEU B C 1
ATOM 5241 O O . LEU B 1 245 ? -25.734 -1.57 -31.281 1 90.12 245 LEU B O 1
ATOM 5245 N N . ARG B 1 246 ? -26.422 -2.094 -29.188 1 91.88 246 ARG B N 1
ATOM 5246 C CA . ARG B 1 246 ? -25.469 -1.239 -28.5 1 91.88 246 ARG B CA 1
ATOM 5247 C C . ARG B 1 246 ? -24.672 -2.039 -27.484 1 91.88 246 ARG B C 1
ATOM 5249 O O . ARG B 1 246 ? -25.094 -3.111 -27.047 1 91.88 246 ARG B O 1
ATOM 5256 N N . GLN B 1 247 ? -23.484 -1.513 -27.234 1 92.81 247 GLN B N 1
ATOM 5257 C CA . GLN B 1 247 ? -22.688 -2.166 -26.188 1 92.81 247 GLN B CA 1
ATOM 5258 C C . GLN B 1 247 ? -23.453 -2.244 -24.875 1 92.81 247 GLN B C 1
ATOM 5260 O O . GLN B 1 247 ? -23.859 -1.217 -24.312 1 92.81 247 GLN B O 1
ATOM 5265 N N . PRO B 1 248 ? -23.688 -3.416 -24.422 1 93.69 248 PRO B N 1
ATOM 5266 C CA . PRO B 1 248 ? -24.406 -3.551 -23.141 1 93.69 248 PRO B CA 1
ATOM 5267 C C . PRO B 1 248 ? -23.641 -2.941 -21.969 1 93.69 248 PRO B C 1
ATOM 5269 O O . PRO B 1 248 ? -22.406 -2.895 -21.984 1 93.69 248 PRO B O 1
ATOM 5272 N N . PRO B 1 249 ? -24.375 -2.527 -20.953 1 93.38 249 PRO B N 1
ATOM 5273 C CA . PRO B 1 249 ? -23.719 -1.895 -19.812 1 93.38 249 PRO B CA 1
ATOM 5274 C C . PRO B 1 249 ? -22.812 -2.85 -19.047 1 93.38 249 PRO B C 1
ATOM 5276 O O . PRO B 1 249 ? -21.891 -2.406 -18.359 1 93.38 249 PRO B O 1
ATOM 5279 N N . ASN B 1 250 ? -23 -4.16 -19.125 1 95.19 250 ASN B N 1
ATOM 5280 C CA . ASN B 1 250 ? -22.188 -5.129 -18.391 1 95.19 250 ASN B CA 1
ATOM 5281 C C . ASN B 1 250 ? -20.906 -5.461 -19.156 1 95.19 250 ASN B C 1
ATOM 5283 O O . ASN B 1 250 ? -20.125 -6.293 -18.703 1 95.19 250 ASN B O 1
ATOM 5287 N N . VAL B 1 251 ? -20.734 -4.832 -20.328 1 96.38 251 VAL B N 1
ATOM 5288 C CA . VAL B 1 251 ? -19.516 -4.977 -21.109 1 96.38 251 VAL B CA 1
ATOM 5289 C C . VAL B 1 251 ? -18.656 -3.725 -20.953 1 96.38 251 VAL B C 1
ATOM 5291 O O . VAL B 1 251 ? -19.062 -2.627 -21.328 1 96.38 251 VAL B O 1
ATOM 5294 N N . LEU B 1 252 ? -17.484 -3.932 -20.391 1 97.19 252 LEU B N 1
ATOM 5295 C CA . LEU B 1 252 ? -16.625 -2.791 -20.125 1 97.19 252 LEU B CA 1
ATOM 5296 C C . LEU B 1 252 ? -15.336 -2.887 -20.938 1 97.19 252 LEU B C 1
ATOM 5298 O O . LEU B 1 252 ? -14.773 -3.975 -21.109 1 97.19 252 LEU B O 1
ATOM 5302 N N . ALA B 1 253 ? -14.883 -1.708 -21.406 1 97.62 253 ALA B N 1
ATOM 5303 C CA . ALA B 1 253 ? -13.602 -1.654 -22.109 1 97.62 253 ALA B CA 1
ATOM 5304 C C . ALA B 1 253 ? -12.453 -2.037 -21.172 1 97.62 253 ALA B C 1
ATOM 5306 O O . ALA B 1 253 ? -12.422 -1.613 -20.016 1 97.62 253 ALA B O 1
ATOM 5307 N N . MET B 1 254 ? -11.523 -2.846 -21.688 1 98.25 254 MET B N 1
ATOM 5308 C CA . MET B 1 254 ? -10.398 -3.328 -20.906 1 98.25 254 MET B CA 1
ATOM 5309 C C . MET B 1 254 ? -9.633 -2.166 -20.281 1 98.25 254 MET B C 1
ATOM 5311 O O . MET B 1 254 ? -9.25 -2.227 -19.109 1 98.25 254 MET B O 1
ATOM 5315 N N . ALA B 1 255 ? -9.453 -1.091 -20.969 1 97.31 255 ALA B N 1
ATOM 5316 C CA . ALA B 1 255 ? -8.695 0.068 -20.5 1 97.31 255 ALA B CA 1
ATOM 5317 C C . ALA B 1 255 ? -9.344 0.692 -19.266 1 97.31 255 ALA B C 1
ATOM 5319 O O . ALA B 1 255 ? -8.656 1.298 -18.438 1 97.31 255 ALA B O 1
ATOM 5320 N N . LYS B 1 256 ? -10.562 0.493 -19.094 1 96.5 256 LYS B N 1
ATOM 5321 C CA . LYS B 1 256 ? -11.305 1.12 -18.016 1 96.5 256 LYS B CA 1
ATOM 5322 C C . LYS B 1 256 ? -11.281 0.25 -16.75 1 96.5 256 LYS B C 1
ATOM 5324 O O . LYS B 1 256 ? -11.789 0.649 -15.711 1 96.5 256 LYS B O 1
ATOM 5329 N N . THR B 1 257 ? -10.688 -0.887 -16.828 1 97.88 257 THR B N 1
ATOM 5330 C CA . THR B 1 257 ? -10.695 -1.813 -15.703 1 97.88 257 THR B CA 1
ATOM 5331 C C . THR B 1 257 ? -9.406 -1.687 -14.898 1 97.88 257 THR B C 1
ATOM 5333 O O . THR B 1 257 ? -9.242 -2.354 -13.875 1 97.88 257 THR B O 1
ATOM 5336 N N . GLN B 1 258 ? -8.539 -0.847 -15.281 1 97.62 258 GLN B N 1
ATOM 5337 C CA . GLN B 1 258 ? -7.188 -0.815 -14.734 1 97.62 258 GLN B CA 1
ATOM 5338 C C . GLN B 1 258 ? -7.168 -0.167 -13.352 1 97.62 258 GLN B C 1
ATOM 5340 O O . GLN B 1 258 ? -7.855 0.83 -13.117 1 97.62 258 GLN B O 1
ATOM 5345 N N . LEU B 1 259 ? -6.484 -0.814 -12.469 1 96.94 259 LEU B N 1
ATOM 5346 C CA . LEU B 1 259 ? -6.164 -0.285 -11.148 1 96.94 259 LEU B CA 1
ATOM 5347 C C . LEU B 1 259 ? -4.656 -0.307 -10.906 1 96.94 259 LEU B C 1
ATOM 5349 O O . LEU B 1 259 ? -3.982 -1.279 -11.25 1 96.94 259 LEU B O 1
ATOM 5353 N N . SER B 1 260 ? -4.117 0.801 -10.336 1 96.94 260 SER B N 1
ATOM 5354 C CA . SER B 1 260 ? -2.674 0.892 -10.156 1 96.94 260 SER B CA 1
ATOM 5355 C C . SER B 1 260 ? -2.312 1.225 -8.711 1 96.94 260 SER B C 1
ATOM 5357 O O . SER B 1 260 ? -3.115 1.815 -7.988 1 96.94 260 SER B O 1
ATOM 5359 N N . THR B 1 261 ? -1.153 0.799 -8.312 1 97.12 261 THR B N 1
ATOM 5360 C CA . THR B 1 261 ? -0.579 1.113 -7.012 1 97.12 261 THR B CA 1
ATOM 5361 C C . THR B 1 261 ? 0.901 1.459 -7.141 1 97.12 261 THR B C 1
ATOM 5363 O O . THR B 1 261 ? 1.646 0.77 -7.844 1 97.12 261 THR B O 1
ATOM 5366 N N . ALA B 1 262 ? 1.296 2.555 -6.574 1 96.31 262 ALA B N 1
ATOM 5367 C CA . ALA B 1 262 ? 2.699 2.914 -6.387 1 96.31 262 ALA B CA 1
ATOM 5368 C C . ALA B 1 262 ? 3.066 2.932 -4.902 1 96.31 262 ALA B C 1
ATOM 5370 O O . ALA B 1 262 ? 2.336 3.492 -4.082 1 96.31 262 ALA B O 1
ATOM 5371 N N . ALA B 1 263 ? 4.133 2.301 -4.586 1 95 263 ALA B N 1
ATOM 5372 C CA . ALA B 1 263 ? 4.52 2.238 -3.178 1 95 263 ALA B CA 1
ATOM 5373 C C . ALA B 1 263 ? 6.035 2.188 -3.027 1 95 263 ALA B C 1
ATOM 5375 O O . ALA B 1 263 ? 6.719 1.512 -3.799 1 95 263 ALA B O 1
ATOM 5376 N N . ILE B 1 264 ? 6.504 2.924 -2.064 1 94.31 264 ILE B N 1
ATOM 5377 C CA . ILE B 1 264 ? 7.922 2.861 -1.734 1 94.31 264 ILE B CA 1
ATOM 5378 C C . ILE B 1 264 ? 8.227 1.549 -1.018 1 94.31 264 ILE B C 1
ATOM 5380 O O . ILE B 1 264 ? 7.457 1.104 -0.165 1 94.31 264 ILE B O 1
ATOM 5384 N N . MET B 1 265 ? 9.266 0.925 -1.414 1 95.19 265 MET B N 1
ATOM 5385 C CA . MET B 1 265 ? 9.688 -0.345 -0.833 1 95.19 265 MET B CA 1
ATOM 5386 C C . MET B 1 265 ? 10.57 -0.118 0.389 1 95.19 265 MET B C 1
ATOM 5388 O O . MET B 1 265 ? 11.789 0.032 0.261 1 95.19 265 MET B O 1
ATOM 5392 N N . GLN B 1 266 ? 9.984 -0.252 1.536 1 93.31 266 GLN B N 1
ATOM 5393 C CA . GLN B 1 266 ? 10.641 0.074 2.799 1 93.31 266 GLN B CA 1
ATOM 5394 C C . GLN B 1 266 ? 11.477 -1.099 3.301 1 93.31 266 GLN B C 1
ATOM 5396 O O . GLN B 1 266 ? 11.203 -2.252 2.967 1 93.31 266 GLN B O 1
ATOM 5401 N N . PRO B 1 267 ? 12.43 -0.818 4.215 1 90.69 267 PRO B N 1
ATOM 5402 C CA . PRO B 1 267 ? 13.312 -1.855 4.742 1 90.69 267 PRO B CA 1
ATOM 5403 C C . PRO B 1 267 ? 12.562 -2.955 5.488 1 90.69 267 PRO B C 1
ATOM 5405 O O . PRO B 1 267 ? 13.023 -4.102 5.535 1 90.69 267 PRO B O 1
ATOM 5408 N N . GLN B 1 268 ? 11.453 -2.631 5.98 1 88.62 268 GLN B N 1
ATOM 5409 C CA . GLN B 1 268 ? 10.719 -3.607 6.773 1 88.62 268 GLN B CA 1
ATOM 5410 C C . GLN B 1 268 ? 10.25 -4.777 5.91 1 88.62 268 GLN B C 1
ATOM 5412 O O . GLN B 1 268 ? 9.883 -5.832 6.43 1 88.62 268 GLN B O 1
ATOM 5417 N N . TYR B 1 269 ? 10.281 -4.645 4.598 1 88.56 269 TYR B N 1
ATOM 5418 C CA . TYR B 1 269 ? 9.789 -5.68 3.693 1 88.56 269 TYR B CA 1
ATOM 5419 C C . TYR B 1 269 ? 10.945 -6.438 3.053 1 88.56 269 TYR B C 1
ATOM 5421 O O . TYR B 1 269 ? 10.75 -7.184 2.09 1 88.56 269 TYR B O 1
ATOM 5429 N N . ARG B 1 270 ? 12.109 -6.277 3.547 1 88.44 270 ARG B N 1
ATOM 5430 C CA . ARG B 1 270 ? 13.305 -6.828 2.908 1 88.44 270 ARG B CA 1
ATOM 5431 C C . ARG B 1 270 ? 13.406 -8.328 3.139 1 88.44 270 ARG B C 1
ATOM 5433 O O . ARG B 1 270 ? 12.781 -8.867 4.059 1 88.44 270 ARG B O 1
ATOM 5440 N N . ASN B 1 271 ? 14.148 -8.953 2.26 1 85.69 271 ASN B N 1
ATOM 5441 C CA . ASN B 1 271 ? 14.383 -10.391 2.385 1 85.69 271 ASN B CA 1
ATOM 5442 C C . ASN B 1 271 ? 15.594 -10.688 3.268 1 85.69 271 ASN B C 1
ATOM 5444 O O . ASN B 1 271 ? 16.125 -9.781 3.91 1 85.69 271 ASN B O 1
ATOM 5448 N N . ARG B 1 272 ? 15.898 -11.898 3.309 1 81.06 272 ARG B N 1
ATOM 5449 C CA . ARG B 1 272 ? 16.984 -12.367 4.156 1 81.06 272 ARG B CA 1
ATOM 5450 C C . ARG B 1 272 ? 18.312 -11.758 3.73 1 81.06 272 ARG B C 1
ATOM 5452 O O . ARG B 1 272 ? 19.234 -11.617 4.547 1 81.06 272 ARG B O 1
ATOM 5459 N N . HIS B 1 273 ? 18.406 -11.406 2.523 1 78.19 273 HIS B N 1
ATOM 5460 C CA . HIS B 1 273 ? 19.672 -10.867 2.01 1 78.19 273 HIS B CA 1
ATOM 5461 C C . HIS B 1 273 ? 19.734 -9.359 2.182 1 78.19 273 HIS B C 1
ATOM 5463 O O . HIS B 1 273 ? 20.719 -8.727 1.783 1 78.19 273 HIS B O 1
ATOM 5469 N N . GLN B 1 274 ? 18.719 -8.719 2.664 1 77.44 274 GLN B N 1
ATOM 5470 C CA . GLN B 1 274 ? 18.688 -7.43 3.342 1 77.44 274 GLN B CA 1
ATOM 5471 C C . GLN B 1 274 ? 18.516 -6.289 2.346 1 77.44 274 GLN B C 1
ATOM 5473 O O . GLN B 1 274 ? 18.047 -5.207 2.713 1 77.44 274 GLN B O 1
ATOM 5478 N N . THR B 1 275 ? 18.891 -6.504 1.119 1 83.19 275 THR B N 1
ATOM 5479 C CA . THR B 1 275 ? 18.938 -5.336 0.244 1 83.19 275 THR B CA 1
ATOM 5480 C C . THR B 1 275 ? 17.812 -5.395 -0.789 1 83.19 275 THR B C 1
ATOM 5482 O O . THR B 1 275 ? 17.578 -4.422 -1.509 1 83.19 275 THR B O 1
ATOM 5485 N N . MET B 1 276 ? 17.219 -6.488 -0.854 1 88.56 276 MET B N 1
ATOM 5486 C CA . MET B 1 276 ? 16.109 -6.664 -1.786 1 88.56 276 MET B CA 1
ATOM 5487 C C . MET B 1 276 ? 14.812 -6.965 -1.039 1 88.56 276 MET B C 1
ATOM 5489 O O . MET B 1 276 ? 14.844 -7.414 0.109 1 88.56 276 MET B O 1
ATOM 5493 N N . ILE B 1 277 ? 13.742 -6.699 -1.73 1 91.12 277 ILE B N 1
ATOM 5494 C CA . ILE B 1 277 ? 12.43 -6.949 -1.145 1 91.12 277 ILE B CA 1
ATOM 5495 C C . ILE B 1 277 ? 12.109 -8.438 -1.228 1 91.12 277 ILE B C 1
ATOM 5497 O O . ILE B 1 277 ? 12.461 -9.109 -2.203 1 91.12 277 ILE B O 1
ATOM 5501 N N . PHE B 1 278 ? 11.438 -8.906 -0.227 1 88.31 278 PHE B N 1
ATOM 5502 C CA . PHE B 1 278 ? 11 -10.289 -0.111 1 88.31 278 PHE B CA 1
ATOM 5503 C C . PHE B 1 278 ? 9.969 -10.625 -1.188 1 88.31 278 PHE B C 1
ATOM 5505 O O . PHE B 1 278 ? 8.984 -9.914 -1.353 1 88.31 278 PHE B O 1
ATOM 5512 N N . GLY B 1 279 ? 10.164 -11.68 -1.894 1 91.25 279 GLY B N 1
ATOM 5513 C CA . GLY B 1 279 ? 9.25 -12.086 -2.953 1 91.25 279 GLY B CA 1
ATOM 5514 C C . GLY B 1 279 ? 7.832 -12.312 -2.467 1 91.25 279 GLY B C 1
ATOM 5515 O O . GLY B 1 279 ? 6.871 -12.07 -3.199 1 91.25 279 GLY B O 1
ATOM 5516 N N . GLY B 1 280 ? 7.73 -12.859 -1.253 1 93 280 GLY B N 1
ATOM 5517 C CA . GLY B 1 280 ? 6.418 -13.086 -0.671 1 93 280 GLY B CA 1
ATOM 5518 C C . GLY B 1 280 ? 5.609 -11.812 -0.507 1 93 280 GLY B C 1
ATOM 5519 O O . GLY B 1 280 ? 4.387 -11.82 -0.671 1 93 280 GLY B O 1
ATOM 5520 N N . TYR B 1 281 ? 6.293 -10.766 -0.138 1 93.69 281 TYR B N 1
ATOM 5521 C CA . TYR B 1 281 ? 5.621 -9.469 -0.048 1 93.69 281 TYR B CA 1
ATOM 5522 C C . TYR B 1 281 ? 5.105 -9.031 -1.412 1 93.69 281 TYR B C 1
ATOM 5524 O O . TYR B 1 281 ? 3.992 -8.508 -1.522 1 93.69 281 TYR B O 1
ATOM 5532 N N . HIS B 1 282 ? 5.93 -9.234 -2.359 1 93.88 282 HIS B N 1
ATOM 5533 C CA . HIS B 1 282 ? 5.547 -8.922 -3.732 1 93.88 282 HIS B CA 1
ATOM 5534 C C . HIS B 1 282 ? 4.301 -9.703 -4.145 1 93.88 282 HIS B C 1
ATOM 5536 O O . HIS B 1 282 ? 3.375 -9.133 -4.73 1 93.88 282 HIS B O 1
ATOM 5542 N N . LEU B 1 283 ? 4.262 -10.953 -3.867 1 94.94 283 LEU B N 1
ATOM 5543 C CA . LEU B 1 283 ? 3.129 -11.82 -4.184 1 94.94 283 LEU B CA 1
ATOM 5544 C C . LEU B 1 283 ? 1.865 -11.336 -3.482 1 94.94 283 LEU B C 1
ATOM 5546 O O . LEU B 1 283 ? 0.799 -11.258 -4.098 1 94.94 283 LEU B O 1
ATOM 5550 N N . LYS B 1 284 ? 1.977 -11.008 -2.244 1 95.5 284 LYS B N 1
ATOM 5551 C CA . LYS B 1 284 ? 0.843 -10.5 -1.475 1 95.5 284 LYS B CA 1
ATOM 5552 C C . LYS B 1 284 ? 0.284 -9.227 -2.094 1 95.5 284 LYS B C 1
ATOM 5554 O O . LYS B 1 284 ? -0.929 -9.086 -2.262 1 95.5 284 LYS B O 1
ATOM 5559 N N . GLN B 1 285 ? 1.159 -8.312 -2.453 1 96.56 285 GLN B N 1
ATOM 5560 C CA . GLN B 1 285 ? 0.738 -7.031 -3.018 1 96.56 285 GLN B CA 1
ATOM 5561 C C . GLN B 1 285 ? 0.02 -7.23 -4.348 1 96.56 285 GLN B C 1
ATOM 5563 O O . GLN B 1 285 ? -1.009 -6.602 -4.605 1 96.56 285 GLN B O 1
ATOM 5568 N N . THR B 1 286 ? 0.573 -8.055 -5.188 1 97.5 286 THR B N 1
ATOM 5569 C CA . THR B 1 286 ? -0.041 -8.273 -6.492 1 97.5 286 THR B CA 1
ATOM 5570 C C . THR B 1 286 ? -1.398 -8.953 -6.344 1 97.5 286 THR B C 1
ATOM 5572 O O . THR B 1 286 ? -2.348 -8.617 -7.055 1 97.5 286 THR B O 1
ATOM 5575 N N . PHE B 1 287 ? -1.507 -9.914 -5.43 1 97.31 287 PHE B N 1
ATOM 5576 C CA . PHE B 1 287 ? -2.777 -10.594 -5.199 1 97.31 287 PHE B CA 1
ATOM 5577 C C . PHE B 1 287 ? -3.842 -9.609 -4.73 1 97.31 287 PHE B C 1
ATOM 5579 O O . PHE B 1 287 ? -4.957 -9.602 -5.254 1 97.31 287 PHE B O 1
ATOM 5586 N N . GLU B 1 288 ? -3.48 -8.852 -3.77 1 96.69 288 GLU B N 1
ATOM 5587 C CA . GLU B 1 288 ? -4.457 -7.938 -3.188 1 96.69 288 GLU B CA 1
ATOM 5588 C C . GLU B 1 288 ? -4.895 -6.879 -4.199 1 96.69 288 GLU B C 1
ATOM 5590 O O . GLU B 1 288 ? -6.062 -6.48 -4.219 1 96.69 288 GLU B O 1
ATOM 5595 N N . LEU B 1 289 ? -3.941 -6.418 -5.004 1 98.12 289 LEU B N 1
ATOM 5596 C CA . LEU B 1 289 ? -4.332 -5.477 -6.051 1 98.12 289 LEU B CA 1
ATOM 5597 C C . LEU B 1 289 ? -5.266 -6.141 -7.059 1 98.12 289 LEU B C 1
ATOM 5599 O O . LEU B 1 289 ? -6.238 -5.531 -7.5 1 98.12 289 LEU B O 1
ATOM 5603 N N . ALA B 1 290 ? -4.957 -7.379 -7.43 1 98.38 290 ALA B N 1
ATOM 5604 C CA . ALA B 1 290 ? -5.812 -8.117 -8.359 1 98.38 290 ALA B CA 1
ATOM 5605 C C . ALA B 1 290 ? -7.219 -8.289 -7.789 1 98.38 290 ALA B C 1
ATOM 5607 O O . ALA B 1 290 ? -8.211 -8.148 -8.508 1 98.38 290 ALA B O 1
ATOM 5608 N N . PHE B 1 291 ? -7.281 -8.633 -6.535 1 97.12 291 PHE B N 1
ATOM 5609 C CA . PHE B 1 291 ? -8.555 -8.773 -5.84 1 97.12 291 PHE B CA 1
ATOM 5610 C C . PHE B 1 291 ? -9.367 -7.488 -5.93 1 97.12 291 PHE B C 1
ATOM 5612 O O . PHE B 1 291 ? -10.555 -7.52 -6.262 1 97.12 291 PHE B O 1
ATOM 5619 N N . CYS B 1 292 ? -8.719 -6.363 -5.664 1 96.31 292 CYS B N 1
ATOM 5620 C CA . CYS B 1 292 ? -9.375 -5.062 -5.734 1 96.31 292 CYS B CA 1
ATOM 5621 C C . CYS B 1 292 ? -9.836 -4.758 -7.152 1 96.31 292 CYS B C 1
ATOM 5623 O O . CYS B 1 292 ? -10.922 -4.207 -7.352 1 96.31 292 CYS B O 1
ATOM 5625 N N . CYS B 1 293 ? -9 -5.074 -8.094 1 97.88 293 CYS B N 1
ATOM 5626 C CA . CYS B 1 293 ? -9.32 -4.836 -9.492 1 97.88 293 CYS B CA 1
ATOM 5627 C C . CYS B 1 293 ? -10.57 -5.609 -9.906 1 97.88 293 CYS B C 1
ATOM 5629 O O . CYS B 1 293 ? -11.477 -5.043 -10.523 1 97.88 293 CYS B O 1
ATOM 5631 N N . ALA B 1 294 ? -10.609 -6.898 -9.523 1 97.69 294 ALA B N 1
ATOM 5632 C CA . ALA B 1 294 ? -11.773 -7.723 -9.82 1 97.69 294 ALA B CA 1
ATOM 5633 C C . ALA B 1 294 ? -13.031 -7.164 -9.156 1 97.69 294 ALA B C 1
ATOM 5635 O O . ALA B 1 294 ? -14.102 -7.117 -9.766 1 97.69 294 ALA B O 1
ATOM 5636 N N . ALA B 1 295 ? -12.891 -6.754 -7.938 1 95.81 295 ALA B N 1
ATOM 5637 C CA . ALA B 1 295 ? -14.016 -6.191 -7.191 1 95.81 295 ALA B CA 1
ATOM 5638 C C . ALA B 1 295 ? -14.516 -4.902 -7.84 1 95.81 295 ALA B C 1
ATOM 5640 O O . ALA B 1 295 ? -15.719 -4.703 -7.988 1 95.81 295 ALA B O 1
ATOM 5641 N N . SER B 1 296 ? -13.578 -4.055 -8.188 1 95.19 296 SER B N 1
ATOM 5642 C CA . SER B 1 296 ? -13.922 -2.785 -8.812 1 95.19 296 SER B CA 1
ATOM 5643 C C . SER B 1 296 ? -14.617 -3.002 -10.156 1 95.19 296 SER B C 1
ATOM 5645 O O . SER B 1 296 ? -15.531 -2.254 -10.516 1 95.19 296 SER B O 1
ATOM 5647 N N . PHE B 1 297 ? -14.195 -3.949 -10.953 1 96.88 297 PHE B N 1
ATOM 5648 C CA . PHE B 1 297 ? -14.75 -4.293 -12.258 1 96.88 297 PHE B CA 1
ATOM 5649 C C . PHE B 1 297 ? -16.172 -4.84 -12.117 1 96.88 297 PHE B C 1
ATOM 5651 O O . PHE B 1 297 ? -17.062 -4.453 -12.875 1 96.88 297 PHE B O 1
ATOM 5658 N N . ALA B 1 298 ? -16.359 -5.691 -11.078 1 95.88 298 ALA B N 1
ATOM 5659 C CA . ALA B 1 298 ? -17.609 -6.453 -10.984 1 95.88 298 ALA B CA 1
ATOM 5660 C C . ALA B 1 298 ? -18.594 -5.789 -10.023 1 95.88 298 ALA B C 1
ATOM 5662 O O . ALA B 1 298 ? -19.766 -6.137 -9.992 1 95.88 298 ALA B O 1
ATOM 5663 N N . HIS B 1 299 ? -18.109 -4.84 -9.234 1 93.75 299 HIS B N 1
ATOM 5664 C CA . HIS B 1 299 ? -18.906 -4.277 -8.148 1 93.75 299 HIS B CA 1
ATOM 5665 C C . HIS B 1 299 ? -19.5 -5.379 -7.277 1 93.75 299 HIS B C 1
ATOM 5667 O O . HIS B 1 299 ? -20.703 -5.363 -6.984 1 93.75 299 HIS B O 1
ATOM 5673 N N . ALA B 1 300 ? -18.703 -6.316 -7.027 1 93.31 300 ALA B N 1
ATOM 5674 C CA . ALA B 1 300 ? -19.031 -7.461 -6.18 1 93.31 300 ALA B CA 1
ATOM 5675 C C . ALA B 1 300 ? -17.781 -8.078 -5.578 1 93.31 300 ALA B C 1
ATOM 5677 O O . ALA B 1 300 ? -16.672 -7.875 -6.09 1 93.31 300 ALA B O 1
ATOM 5678 N N . ARG B 1 301 ? -17.953 -8.742 -4.52 1 91.75 301 ARG B N 1
ATOM 5679 C CA . ARG B 1 301 ? -16.812 -9.398 -3.879 1 91.75 301 ARG B CA 1
ATOM 5680 C C . ARG B 1 301 ? -16.328 -10.586 -4.699 1 91.75 301 ARG B C 1
ATOM 5682 O O . ARG B 1 301 ? -17.094 -11.508 -4.988 1 91.75 301 ARG B O 1
ATOM 5689 N N . PRO B 1 302 ? -15.094 -10.656 -4.969 1 94.69 302 PRO B N 1
ATOM 5690 C CA . PRO B 1 302 ? -14.562 -11.797 -5.727 1 94.69 302 PRO B CA 1
ATOM 5691 C C . PRO B 1 302 ? -14.219 -12.984 -4.836 1 94.69 302 PRO B C 1
ATOM 5693 O O . PRO B 1 302 ? -13.969 -12.82 -3.639 1 94.69 302 PRO B O 1
ATOM 5696 N N . THR B 1 303 ? -14.25 -14.125 -5.43 1 92.62 303 THR B N 1
ATOM 5697 C CA . THR B 1 303 ? -13.766 -15.352 -4.809 1 92.62 303 THR B CA 1
ATOM 5698 C C . THR B 1 303 ? -12.586 -15.922 -5.59 1 92.62 303 THR B C 1
ATOM 5700 O O . THR B 1 303 ? -12.672 -16.125 -6.805 1 92.62 303 THR B O 1
ATOM 5703 N N . PHE B 1 304 ? -11.586 -16.203 -4.926 1 94.12 304 PHE B N 1
ATOM 5704 C CA . PHE B 1 304 ? -10.359 -16.688 -5.562 1 94.12 304 PHE B CA 1
ATOM 5705 C C . PHE B 1 304 ? -10.578 -18.062 -6.168 1 94.12 304 PHE B C 1
ATOM 5707 O O . PHE B 1 304 ? -11.211 -18.922 -5.559 1 94.12 304 PHE B O 1
ATOM 5714 N N . VAL B 1 305 ? -10.008 -18.25 -7.406 1 91.88 305 VAL B N 1
ATOM 5715 C CA . VAL B 1 305 ? -10.07 -19.547 -8.078 1 91.88 305 VAL B CA 1
ATOM 5716 C C . VAL B 1 305 ? -8.664 -20.109 -8.234 1 91.88 305 VAL B C 1
ATOM 5718 O O . VAL B 1 305 ? -8.383 -21.234 -7.805 1 91.88 305 VAL B O 1
ATOM 5721 N N . SER B 1 306 ? -7.82 -19.281 -8.812 1 92.12 306 SER B N 1
ATOM 5722 C CA . SER B 1 306 ? -6.48 -19.797 -9.07 1 92.12 306 SER B CA 1
ATOM 5723 C C . SER B 1 306 ? -5.492 -18.656 -9.328 1 92.12 306 SER B C 1
ATOM 5725 O O . SER B 1 306 ? -5.898 -17.531 -9.609 1 92.12 306 SER B O 1
ATOM 5727 N N . ALA B 1 307 ? -4.277 -18.938 -9.102 1 94.19 307 ALA B N 1
ATOM 5728 C CA . ALA B 1 307 ? -3.152 -18.141 -9.562 1 94.19 307 ALA B CA 1
ATOM 5729 C C . ALA B 1 307 ? -2.338 -18.875 -10.617 1 94.19 307 ALA B C 1
ATOM 5731 O O . ALA B 1 307 ? -1.922 -20.016 -10.406 1 94.19 307 ALA B O 1
ATOM 5732 N N . ASP B 1 308 ? -2.15 -18.281 -11.734 1 92.12 308 ASP B N 1
ATOM 5733 C CA . ASP B 1 308 ? -1.355 -18.906 -12.781 1 92.12 308 ASP B CA 1
ATOM 5734 C C . ASP B 1 308 ? 0.138 -18.781 -12.492 1 92.12 308 ASP B C 1
ATOM 5736 O O . ASP B 1 308 ? 0.55 -17.969 -11.664 1 92.12 308 ASP B O 1
ATOM 5740 N N . PRO B 1 309 ? 0.861 -19.625 -13.195 1 88.56 309 PRO B N 1
ATOM 5741 C CA . PRO B 1 309 ? 2.307 -19.547 -12.969 1 88.56 309 PRO B CA 1
ATOM 5742 C C . PRO B 1 309 ? 2.867 -18.156 -13.227 1 88.56 309 PRO B C 1
ATOM 5744 O O . PRO B 1 309 ? 2.438 -17.469 -14.164 1 88.56 309 PRO B O 1
ATOM 5747 N N . CYS B 1 310 ? 3.76 -17.766 -12.336 1 89.69 310 CYS B N 1
ATOM 5748 C CA . CYS B 1 310 ? 4.375 -16.453 -12.484 1 89.69 310 CYS B CA 1
ATOM 5749 C C . CYS B 1 310 ? 5.887 -16.531 -12.312 1 89.69 310 CYS B C 1
ATOM 5751 O O . CYS B 1 310 ? 6.398 -17.5 -11.75 1 89.69 310 CYS B O 1
ATOM 5753 N N . THR B 1 311 ? 6.543 -15.555 -12.938 1 88.38 311 THR B N 1
ATOM 5754 C CA . THR B 1 311 ? 7.996 -15.461 -12.844 1 88.38 311 THR B CA 1
ATOM 5755 C C . THR B 1 311 ? 8.422 -14.102 -12.297 1 88.38 311 THR B C 1
ATOM 5757 O O . THR B 1 311 ? 7.832 -13.07 -12.648 1 88.38 311 THR B O 1
ATOM 5760 N N . PHE B 1 312 ? 9.305 -14.141 -11.383 1 91.69 312 PHE B N 1
ATOM 5761 C CA . PHE B 1 312 ? 9.984 -12.938 -10.93 1 91.69 312 PHE B CA 1
ATOM 5762 C C . PHE B 1 312 ? 11.203 -12.633 -11.797 1 91.69 312 PHE B C 1
ATOM 5764 O O . PHE B 1 312 ? 12.195 -13.367 -11.766 1 91.69 312 PHE B O 1
ATOM 5771 N N . ARG B 1 313 ? 11.219 -11.555 -12.484 1 90.62 313 ARG B N 1
ATOM 5772 C CA . ARG B 1 313 ? 12.219 -11.305 -13.516 1 90.62 313 ARG B CA 1
ATOM 5773 C C . ARG B 1 313 ? 13.398 -10.516 -12.953 1 90.62 313 ARG B C 1
ATOM 5775 O O . ARG B 1 313 ? 14.523 -10.648 -13.438 1 90.62 313 ARG B O 1
ATOM 5782 N N . SER B 1 314 ? 13.102 -9.648 -12.039 1 90.62 314 SER B N 1
ATOM 5783 C CA . SER B 1 314 ? 14.148 -8.844 -11.438 1 90.62 314 SER B CA 1
ATOM 5784 C C . SER B 1 314 ? 13.906 -8.633 -9.945 1 90.62 314 SER B C 1
ATOM 5786 O O . SER B 1 314 ? 12.758 -8.547 -9.508 1 90.62 314 SER B O 1
ATOM 5788 N N . PRO B 1 315 ? 15.023 -8.594 -9.227 1 90.19 315 PRO B N 1
ATOM 5789 C CA . PRO B 1 315 ? 14.867 -8.234 -7.816 1 90.19 315 PRO B CA 1
ATOM 5790 C C . PRO B 1 315 ? 14.367 -6.801 -7.625 1 90.19 315 PRO B C 1
ATOM 5792 O O . PRO B 1 315 ? 14.5 -5.973 -8.531 1 90.19 315 PRO B O 1
ATOM 5795 N N . VAL B 1 316 ? 13.727 -6.57 -6.539 1 93.19 316 VAL B N 1
ATOM 5796 C CA . VAL B 1 316 ? 13.234 -5.246 -6.18 1 93.19 316 VAL B CA 1
ATOM 5797 C C . VAL B 1 316 ? 14.078 -4.676 -5.039 1 93.19 316 VAL B C 1
ATOM 5799 O O . VAL B 1 316 ? 13.984 -5.141 -3.898 1 93.19 316 VAL B O 1
ATOM 5802 N N . PRO B 1 317 ? 14.875 -3.652 -5.289 1 92.94 317 PRO B N 1
ATOM 5803 C CA . PRO B 1 317 ? 15.742 -3.109 -4.242 1 92.94 317 PRO B CA 1
ATOM 5804 C C . PRO B 1 317 ? 14.961 -2.367 -3.158 1 92.94 317 PRO B C 1
ATOM 5806 O O . PRO B 1 317 ? 13.984 -1.685 -3.455 1 92.94 317 PRO B O 1
ATOM 5809 N N . VAL B 1 318 ? 15.477 -2.484 -1.927 1 93.31 318 VAL B N 1
ATOM 5810 C CA . VAL B 1 318 ? 14.945 -1.659 -0.844 1 93.31 318 VAL B CA 1
ATOM 5811 C C . VAL B 1 318 ? 15.141 -0.182 -1.178 1 93.31 318 VAL B C 1
ATOM 5813 O O . VAL B 1 318 ? 16.219 0.222 -1.633 1 93.31 318 VAL B O 1
ATOM 5816 N N . GLY B 1 319 ? 14.07 0.623 -1.034 1 93.12 319 GLY B N 1
ATOM 5817 C CA . GLY B 1 319 ? 14.148 2.049 -1.305 1 93.12 319 GLY B CA 1
ATOM 5818 C C . GLY B 1 319 ? 13.641 2.426 -2.682 1 93.12 319 GLY B C 1
ATOM 5819 O O . GLY B 1 319 ? 13.453 3.607 -2.98 1 93.12 319 GLY B O 1
ATOM 5820 N N . SER B 1 320 ? 13.406 1.438 -3.48 1 95 320 SER B N 1
ATOM 5821 C CA . SER B 1 320 ? 12.836 1.689 -4.801 1 95 320 SER B CA 1
ATOM 5822 C C . SER B 1 320 ? 11.328 1.889 -4.723 1 95 320 SER B C 1
ATOM 5824 O O . SER B 1 320 ? 10.727 1.74 -3.654 1 95 320 SER B O 1
ATOM 5826 N N . VAL B 1 321 ? 10.773 2.367 -5.828 1 95.19 321 VAL B N 1
ATOM 5827 C CA . VAL B 1 321 ? 9.328 2.51 -5.922 1 95.19 321 VAL B CA 1
ATOM 5828 C C . VAL B 1 321 ? 8.758 1.406 -6.809 1 95.19 321 VAL B C 1
ATOM 5830 O O . VAL B 1 321 ? 9.164 1.254 -7.961 1 95.19 321 VAL B O 1
ATOM 5833 N N . LEU B 1 322 ? 7.867 0.644 -6.234 1 96.25 322 LEU B N 1
ATOM 5834 C CA . LEU B 1 322 ? 7.195 -0.431 -6.957 1 96.25 322 LEU B CA 1
ATOM 5835 C C . LEU B 1 322 ? 5.906 0.067 -7.598 1 96.25 322 LEU B C 1
ATOM 5837 O O . LEU B 1 322 ? 5.086 0.71 -6.938 1 96.25 322 LEU B O 1
ATOM 5841 N N . TYR B 1 323 ? 5.762 -0.159 -8.883 1 97 323 TYR B N 1
ATOM 5842 C CA . TYR B 1 323 ? 4.559 0.173 -9.633 1 97 323 TYR B CA 1
ATOM 5843 C C . TYR B 1 323 ? 3.816 -1.088 -10.062 1 97 323 TYR B C 1
ATOM 5845 O O . TYR B 1 323 ? 4.375 -1.932 -10.766 1 97 323 TYR B O 1
ATOM 5853 N N . LEU B 1 324 ? 2.639 -1.213 -9.625 1 98.19 324 LEU B N 1
ATOM 5854 C CA . LEU B 1 324 ? 1.777 -2.32 -10.031 1 98.19 324 LEU B CA 1
ATOM 5855 C C . LEU B 1 324 ? 0.578 -1.815 -10.828 1 98.19 324 LEU B C 1
ATOM 5857 O O . LEU B 1 324 ? 0.009 -0.77 -10.5 1 98.19 324 LEU B O 1
ATOM 5861 N N . THR B 1 325 ? 0.227 -2.502 -11.875 1 98.38 325 THR B N 1
ATOM 5862 C CA . THR B 1 325 ? -0.978 -2.223 -12.648 1 98.38 325 THR B CA 1
ATOM 5863 C C . THR B 1 325 ? -1.785 -3.498 -12.875 1 98.38 325 THR B C 1
ATOM 5865 O O . THR B 1 325 ? -1.312 -4.434 -13.523 1 98.38 325 THR B O 1
ATOM 5868 N N . ALA B 1 326 ? -2.947 -3.531 -12.328 1 98.69 326 ALA B N 1
ATOM 5869 C CA . ALA B 1 326 ? -3.863 -4.652 -12.516 1 98.69 326 ALA B CA 1
ATOM 5870 C C . ALA B 1 326 ? -4.887 -4.352 -13.609 1 98.69 326 ALA B C 1
ATOM 5872 O O . ALA B 1 326 ? -5.398 -3.232 -13.695 1 98.69 326 ALA B O 1
ATOM 5873 N N . THR B 1 327 ? -5.125 -5.305 -14.477 1 98.75 327 THR B N 1
ATOM 5874 C CA . THR B 1 327 ? -6.066 -5.172 -15.578 1 98.75 327 THR B CA 1
ATOM 5875 C C . THR B 1 327 ? -6.902 -6.441 -15.734 1 98.75 327 THR B C 1
ATOM 5877 O O . THR B 1 327 ? -6.363 -7.547 -15.727 1 98.75 327 THR B O 1
ATOM 5880 N N . VAL B 1 328 ? -8.227 -6.277 -15.805 1 98.81 328 VAL B N 1
ATOM 5881 C CA . VAL B 1 328 ? -9.047 -7.414 -16.203 1 98.81 328 VAL B CA 1
ATOM 5882 C C . VAL B 1 328 ? -8.82 -7.715 -17.688 1 98.81 328 VAL B C 1
ATOM 5884 O O . VAL B 1 328 ? -9.148 -6.898 -18.547 1 98.81 328 VAL B O 1
ATOM 5887 N N . VAL B 1 329 ? -8.352 -8.922 -17.953 1 98.56 329 VAL B N 1
ATOM 5888 C CA . VAL B 1 329 ? -7.91 -9.148 -19.328 1 98.56 329 VAL B CA 1
ATOM 5889 C C . VAL B 1 329 ? -8.805 -10.188 -19.984 1 98.56 329 VAL B C 1
ATOM 5891 O O . VAL B 1 329 ? -8.789 -10.336 -21.219 1 98.56 329 VAL B O 1
ATOM 5894 N N . TYR B 1 330 ? -9.57 -10.938 -19.219 1 97.88 330 TYR B N 1
ATOM 5895 C CA . TYR B 1 330 ? -10.453 -11.953 -19.781 1 97.88 330 TYR B CA 1
ATOM 5896 C C . TYR B 1 330 ? -11.602 -12.266 -18.844 1 97.88 330 TYR B C 1
ATOM 5898 O O . TYR B 1 330 ? -11.445 -12.188 -17.609 1 97.88 330 TYR B O 1
ATOM 5906 N N . THR B 1 331 ? -12.68 -12.539 -19.391 1 97.44 331 THR B N 1
ATOM 5907 C CA . THR B 1 331 ? -13.82 -13.008 -18.625 1 97.44 331 THR B CA 1
ATOM 5908 C C . THR B 1 331 ? -14.445 -14.234 -19.266 1 97.44 331 THR B C 1
ATOM 5910 O O . THR B 1 331 ? -14.398 -14.391 -20.484 1 97.44 331 THR B O 1
ATOM 5913 N N . ASP B 1 332 ? -14.961 -15.109 -18.484 1 94 332 ASP B N 1
ATOM 5914 C CA . ASP B 1 332 ? -15.742 -16.266 -18.906 1 94 332 ASP B CA 1
ATOM 5915 C C . ASP B 1 332 ? -17.094 -16.312 -18.188 1 94 332 ASP B C 1
ATOM 5917 O O . ASP B 1 332 ? -17.141 -16.5 -16.969 1 94 332 ASP B O 1
ATOM 5921 N N . PRO B 1 333 ? -18.219 -16.141 -18.875 1 91.62 333 PRO B N 1
ATOM 5922 C CA . PRO B 1 333 ? -18.391 -16.125 -20.344 1 91.62 333 PRO B CA 1
ATOM 5923 C C . PRO B 1 333 ? -17.766 -14.891 -20.984 1 91.62 333 PRO B C 1
ATOM 5925 O O . PRO B 1 333 ? -17.688 -13.836 -20.359 1 91.62 333 PRO B O 1
ATOM 5928 N N . ALA B 1 334 ? -17.375 -15.125 -22.266 1 90.62 334 ALA B N 1
ATOM 5929 C CA . ALA B 1 334 ? -16.75 -14.07 -23.047 1 90.62 334 ALA B CA 1
ATOM 5930 C C . ALA B 1 334 ? -17.797 -13.203 -23.734 1 90.62 334 ALA B C 1
ATOM 5932 O O . ALA B 1 334 ? -19 -13.516 -23.703 1 90.62 334 ALA B O 1
ATOM 5933 N N . VAL B 1 335 ? -17.312 -12.086 -24.188 1 88.12 335 VAL B N 1
ATOM 5934 C CA . VAL B 1 335 ? -18.203 -11.164 -24.875 1 88.12 335 VAL B CA 1
ATOM 5935 C C . VAL B 1 335 ? -18.812 -11.852 -26.109 1 88.12 335 VAL B C 1
ATOM 5937 O O . VAL B 1 335 ? -20 -11.672 -26.406 1 88.12 335 VAL B O 1
ATOM 5940 N N . VAL B 1 336 ? -17.984 -12.531 -26.812 1 85 336 VAL B N 1
ATOM 5941 C CA . VAL B 1 336 ? -18.453 -13.258 -28 1 85 336 VAL B CA 1
ATOM 5942 C C . VAL B 1 336 ? -18.328 -14.758 -27.766 1 85 336 VAL B C 1
ATOM 5944 O O . VAL B 1 336 ? -17.266 -15.234 -27.344 1 85 336 VAL B O 1
ATOM 5947 N N . GLU B 1 337 ? -19.484 -15.445 -27.656 1 70.44 337 GLU B N 1
ATOM 5948 C CA . GLU B 1 337 ? -19.438 -16.891 -27.422 1 70.44 337 GLU B CA 1
ATOM 5949 C C . GLU B 1 337 ? -19.109 -17.641 -28.719 1 70.44 337 GLU B C 1
ATOM 5951 O O . GLU B 1 337 ? -19.422 -17.172 -29.812 1 70.44 337 GLU B O 1
ATOM 5956 N N . GLU B 1 338 ? -18.219 -18.641 -28.625 1 55.56 338 GLU B N 1
ATOM 5957 C CA . GLU B 1 338 ? -17.906 -19.469 -29.781 1 55.56 338 GLU B CA 1
ATOM 5958 C C . GLU B 1 338 ? -19.172 -19.938 -30.484 1 55.56 338 GLU B C 1
ATOM 5960 O O . GLU B 1 338 ? -19.219 -20.016 -31.719 1 55.56 338 GLU B O 1
ATOM 5965 N N . ASP B 1 339 ? -20.141 -20.641 -29.75 1 46.53 339 ASP B N 1
ATOM 5966 C CA . ASP B 1 339 ? -21.266 -21.281 -30.406 1 46.53 339 ASP B CA 1
ATOM 5967 C C . ASP B 1 339 ? -22.344 -20.266 -30.75 1 46.53 339 ASP B C 1
ATOM 5969 O O . ASP B 1 339 ? -23.5 -20.625 -31.016 1 46.53 339 ASP B O 1
ATOM 5973 N N . ASP B 1 340 ? -22.188 -19.094 -30.578 1 45.88 340 ASP B N 1
ATOM 5974 C CA . ASP B 1 340 ? -23.281 -18.188 -30.953 1 45.88 340 ASP B CA 1
ATOM 5975 C C . ASP B 1 340 ? -23.547 -18.266 -32.438 1 45.88 340 ASP B C 1
ATOM 5977 O O . ASP B 1 340 ? -24.312 -17.453 -32.969 1 45.88 340 ASP B O 1
ATOM 5981 N N . ALA B 1 341 ? -22.891 -18.938 -33.375 1 34.84 341 ALA B N 1
ATOM 5982 C CA . ALA B 1 341 ? -23.484 -19.109 -34.688 1 34.84 341 ALA B CA 1
ATOM 5983 C C . ALA B 1 341 ? -24.859 -19.75 -34.625 1 34.84 341 ALA B C 1
ATOM 5985 O O . ALA B 1 341 ? -25.562 -19.844 -35.625 1 34.84 341 ALA B O 1
ATOM 5986 N N . SER B 1 342 ? -25.031 -20.906 -33.906 1 32.41 342 SER B N 1
ATOM 5987 C CA . SER B 1 342 ? -26.391 -21.453 -33.875 1 32.41 342 SER B CA 1
ATOM 5988 C C . SER B 1 342 ? -27.344 -20.531 -33.125 1 32.41 342 SER B C 1
ATOM 5990 O O . SER B 1 342 ? -27.016 -20.047 -32.031 1 32.41 342 SER B O 1
ATOM 5992 N N . GLY B 1 343 ? -28.25 -19.75 -33.781 1 34.44 343 GLY B N 1
ATOM 5993 C CA . GLY B 1 343 ? -29.391 -18.906 -33.5 1 34.44 343 GLY B CA 1
ATOM 5994 C C . GLY B 1 343 ? -29.969 -19.141 -32.094 1 34.44 343 GLY B C 1
ATOM 5995 O O . GLY B 1 343 ? -30.297 -18.188 -31.406 1 34.44 343 GLY B O 1
ATOM 5996 N N . GLY B 1 344 ? -30.781 -20.328 -32.031 1 33.75 344 GLY B N 1
ATOM 5997 C CA . GLY B 1 344 ? -31.938 -20.609 -31.203 1 33.75 344 GLY B CA 1
ATOM 5998 C C . GLY B 1 344 ? -31.594 -20.812 -29.75 1 33.75 344 GLY B C 1
ATOM 5999 O O . GLY B 1 344 ? -32.406 -21.328 -28.969 1 33.75 344 GLY B O 1
ATOM 6000 N N . GLY B 1 345 ? -30.344 -21.156 -29.453 1 32.12 345 GLY B N 1
ATOM 6001 C CA . GLY B 1 345 ? -30.547 -21.844 -28.188 1 32.12 345 GLY B CA 1
ATOM 6002 C C . GLY B 1 345 ? -31.266 -21 -27.156 1 32.12 345 GLY B C 1
ATOM 6003 O O . GLY B 1 345 ? -31.172 -19.766 -27.188 1 32.12 345 GLY B O 1
ATOM 6004 N N . ASP B 1 346 ? -32.438 -21.453 -26.891 1 34.31 346 ASP B N 1
ATOM 6005 C CA . ASP B 1 346 ? -33.312 -21.109 -25.75 1 34.31 346 ASP B CA 1
ATOM 6006 C C . ASP B 1 346 ? -32.469 -20.688 -24.547 1 34.31 346 ASP B C 1
ATOM 6008 O O . ASP B 1 346 ? -31.516 -21.375 -24.188 1 34.31 346 ASP B O 1
ATOM 6012 N N . GLY B 1 347 ? -32.094 -19.5 -24.453 1 37.22 347 GLY B N 1
ATOM 6013 C CA . GLY B 1 347 ? -31.781 -18.891 -23.172 1 37.22 347 GLY B CA 1
ATOM 6014 C C . GLY B 1 347 ? -32.375 -19.641 -22 1 37.22 347 GLY B C 1
ATOM 6015 O O . GLY B 1 347 ? -33.438 -19.281 -21.484 1 37.22 347 GLY B O 1
ATOM 6016 N N . SER B 1 348 ? -32.469 -20.969 -22.141 1 35.22 348 SER B N 1
ATOM 6017 C CA . SER B 1 348 ? -32.906 -21.438 -20.844 1 35.22 348 SER B CA 1
ATOM 6018 C C . SER B 1 348 ? -32.219 -20.688 -19.719 1 35.22 348 SER B C 1
ATOM 6020 O O . SER B 1 348 ? -31 -20.719 -19.594 1 35.22 348 SER B O 1
ATOM 6022 N N . ARG B 1 349 ? -32.781 -19.625 -19.375 1 41.09 349 ARG B N 1
ATOM 6023 C CA . ARG B 1 349 ? -32.625 -18.953 -18.078 1 41.09 349 ARG B CA 1
ATOM 6024 C C . ARG B 1 349 ? -32.344 -19.953 -16.969 1 41.09 349 ARG B C 1
ATOM 6026 O O . ARG B 1 349 ? -33.25 -20.609 -16.453 1 41.09 349 ARG B O 1
ATOM 6033 N N . ASP B 1 350 ? -31.359 -20.734 -17.141 1 42.19 350 ASP B N 1
ATOM 6034 C CA . ASP B 1 350 ? -31.031 -21.359 -15.859 1 42.19 350 ASP B CA 1
ATOM 6035 C C . ASP B 1 350 ? -31.047 -20.328 -14.727 1 42.19 350 ASP B C 1
ATOM 6037 O O . ASP B 1 350 ? -30.516 -19.234 -14.875 1 42.19 350 ASP B O 1
ATOM 6041 N N . ASN B 1 351 ? -32.031 -20.141 -14.016 1 52.34 351 ASN B N 1
ATOM 6042 C CA . ASN B 1 351 ? -32.344 -19.344 -12.836 1 52.34 351 ASN B CA 1
ATOM 6043 C C . ASN B 1 351 ? -31.156 -19.234 -11.891 1 52.34 351 ASN B C 1
ATOM 6045 O O . ASN B 1 351 ? -31.328 -18.922 -10.711 1 52.34 351 ASN B O 1
ATOM 6049 N N . SER B 1 352 ? -30 -19.797 -12.312 1 62.19 352 SER B N 1
ATOM 6050 C CA . SER B 1 352 ? -28.891 -19.688 -11.359 1 62.19 352 SER B CA 1
ATOM 6051 C C . SER B 1 352 ? -28.266 -18.297 -11.406 1 62.19 352 SER B C 1
ATOM 6053 O O . SER B 1 352 ? -28.234 -17.656 -12.453 1 62.19 352 SER B O 1
ATOM 6055 N N . PRO B 1 353 ? -28.047 -17.75 -10.305 1 72.75 353 PRO B N 1
ATOM 6056 C CA . PRO B 1 353 ? -27.406 -16.438 -10.234 1 72.75 353 PRO B CA 1
ATOM 6057 C C . PRO B 1 353 ? -26.172 -16.328 -11.133 1 72.75 353 PRO B C 1
ATOM 6059 O O . PRO B 1 353 ? -25.453 -17.312 -11.312 1 72.75 353 PRO B O 1
ATOM 6062 N N . PRO B 1 354 ? -26.125 -15.336 -11.961 1 85.62 354 PRO B N 1
ATOM 6063 C CA . PRO B 1 354 ? -25 -15.164 -12.891 1 85.62 354 PRO B CA 1
ATOM 6064 C C . PRO B 1 354 ? -23.641 -15.297 -12.211 1 85.62 354 PRO B C 1
ATOM 6066 O O . PRO B 1 354 ? -23.484 -14.891 -11.055 1 85.62 354 PRO B O 1
ATOM 6069 N N . LEU B 1 355 ? -22.75 -16.062 -12.773 1 91.88 355 LEU B N 1
ATOM 6070 C CA . LEU B 1 355 ? -21.375 -16.25 -12.312 1 91.88 355 LEU B CA 1
ATOM 6071 C C . LEU B 1 355 ? -20.391 -15.977 -13.438 1 91.88 355 LEU B C 1
ATOM 6073 O O . LEU B 1 355 ? -20.562 -16.469 -14.562 1 91.88 355 LEU B O 1
ATOM 6077 N N . THR B 1 356 ? -19.438 -15.062 -13.203 1 95.56 356 THR B N 1
ATOM 6078 C CA . THR B 1 356 ? -18.406 -14.758 -14.18 1 95.56 356 THR B CA 1
ATOM 6079 C C . THR B 1 356 ? -17.016 -15.062 -13.609 1 95.56 356 THR B C 1
ATOM 6081 O O . THR B 1 356 ? -16.719 -14.719 -12.461 1 95.56 356 THR B O 1
ATOM 6084 N N . ARG B 1 357 ? -16.219 -15.758 -14.359 1 96.38 357 ARG B N 1
ATOM 6085 C CA . ARG B 1 357 ? -14.797 -15.859 -14.039 1 96.38 357 ARG B CA 1
ATOM 6086 C C . ARG B 1 357 ? -14.023 -14.664 -14.594 1 96.38 357 ARG B C 1
ATOM 6088 O O . ARG B 1 357 ? -14.148 -14.328 -15.773 1 96.38 357 ARG B O 1
ATOM 6095 N N . VAL B 1 358 ? -13.32 -14.055 -13.742 1 97.88 358 VAL B N 1
ATOM 6096 C CA . VAL B 1 358 ? -12.57 -12.852 -14.094 1 97.88 358 VAL B CA 1
ATOM 6097 C C . VAL B 1 358 ? -11.078 -13.117 -13.984 1 97.88 358 VAL B C 1
ATOM 6099 O O . VAL B 1 358 ? -10.586 -13.492 -12.914 1 97.88 358 VAL B O 1
ATOM 6102 N N . HIS B 1 359 ? -10.375 -12.961 -15.102 1 98.19 359 HIS B N 1
ATOM 6103 C CA . HIS B 1 359 ? -8.93 -13.117 -15.125 1 98.19 359 HIS B CA 1
ATOM 6104 C C . HIS B 1 359 ? -8.227 -11.758 -15.055 1 98.19 359 HIS B C 1
ATOM 6106 O O . HIS B 1 359 ? -8.445 -10.898 -15.906 1 98.19 359 HIS B O 1
ATOM 6112 N N . VAL B 1 360 ? -7.402 -11.602 -14.039 1 98.69 360 VAL B N 1
ATOM 6113 C CA . VAL B 1 360 ? -6.719 -10.336 -13.805 1 98.69 360 VAL B CA 1
ATOM 6114 C C . VAL B 1 360 ? -5.215 -10.516 -14 1 98.69 360 VAL B C 1
ATOM 6116 O O . VAL B 1 360 ? -4.617 -11.43 -13.43 1 98.69 360 VAL B O 1
ATOM 6119 N N . ARG B 1 361 ? -4.711 -9.695 -14.82 1 98.38 361 ARG B N 1
ATOM 6120 C CA . ARG B 1 361 ? -3.266 -9.617 -15 1 98.38 361 ARG B CA 1
ATOM 6121 C C . ARG B 1 361 ? -2.682 -8.445 -14.211 1 98.38 361 ARG B C 1
ATOM 6123 O O . ARG B 1 361 ? -3.234 -7.344 -14.219 1 98.38 361 ARG B O 1
ATOM 6130 N N . VAL B 1 362 ? -1.612 -8.648 -13.461 1 98.38 362 VAL B N 1
ATOM 6131 C CA . VAL B 1 362 ? -0.913 -7.59 -12.742 1 98.38 362 VAL B CA 1
ATOM 6132 C C . VAL B 1 362 ? 0.507 -7.445 -13.281 1 98.38 362 VAL B C 1
ATOM 6134 O O . VAL B 1 362 ? 1.318 -8.367 -13.172 1 98.38 362 VAL B O 1
ATOM 6137 N N . ASP B 1 363 ? 0.776 -6.32 -13.867 1 97.62 363 ASP B N 1
ATOM 6138 C CA . ASP B 1 363 ? 2.125 -5.98 -14.312 1 97.62 363 ASP B CA 1
ATOM 6139 C C . ASP B 1 363 ? 2.898 -5.266 -13.203 1 97.62 363 ASP B C 1
ATOM 6141 O O . ASP B 1 363 ? 2.375 -4.348 -12.57 1 97.62 363 ASP B O 1
ATOM 6145 N N . SER B 1 364 ? 4.09 -5.699 -12.977 1 97.19 364 SER B N 1
ATOM 6146 C CA . SER B 1 364 ? 4.934 -5.145 -11.922 1 97.19 364 SER B CA 1
ATOM 6147 C C . SER B 1 364 ? 6.211 -4.539 -12.492 1 97.19 364 SER B C 1
ATOM 6149 O O . SER B 1 364 ? 6.906 -5.18 -13.281 1 97.19 364 SER B O 1
ATOM 6151 N N . LYS B 1 365 ? 6.465 -3.305 -12.094 1 96.69 365 LYS B N 1
ATOM 6152 C CA . LYS B 1 365 ? 7.684 -2.59 -12.469 1 96.69 365 LYS B CA 1
ATOM 6153 C C . LYS B 1 365 ? 8.289 -1.865 -11.273 1 96.69 365 LYS B C 1
ATOM 6155 O O . LYS B 1 365 ? 7.574 -1.509 -10.328 1 96.69 365 LYS B O 1
ATOM 6160 N N . VAL B 1 366 ? 9.609 -1.733 -11.328 1 95.56 366 VAL B N 1
ATOM 6161 C CA . VAL B 1 366 ? 10.289 -1.029 -10.242 1 95.56 366 VAL B CA 1
ATOM 6162 C C . VAL B 1 366 ? 11.172 0.076 -10.82 1 95.56 366 VAL B C 1
ATOM 6164 O O . VAL B 1 366 ? 11.727 -0.07 -11.914 1 95.56 366 VAL B O 1
ATOM 6167 N N . ARG B 1 367 ? 11.172 1.175 -10.117 1 94.12 367 ARG B N 1
ATOM 6168 C CA . ARG B 1 367 ? 12.055 2.293 -10.445 1 94.12 367 ARG B CA 1
ATOM 6169 C C . ARG B 1 367 ? 12.859 2.727 -9.227 1 94.12 367 ARG B C 1
ATOM 6171 O O . ARG B 1 367 ? 12.367 2.699 -8.102 1 94.12 367 ARG B O 1
ATOM 6178 N N . GLU B 1 368 ? 14.07 3.086 -9.578 1 90.94 368 GLU B N 1
ATOM 6179 C CA . GLU B 1 368 ? 14.844 3.721 -8.508 1 90.94 368 GLU B CA 1
ATOM 6180 C C . GLU B 1 368 ? 14.234 5.066 -8.117 1 90.94 368 GLU B C 1
ATOM 6182 O O . GLU B 1 368 ? 13.477 5.656 -8.891 1 90.94 368 GLU B O 1
ATOM 6187 N N . MET B 1 369 ? 14.586 5.523 -6.941 1 83.69 369 MET B N 1
ATOM 6188 C CA . MET B 1 369 ? 14.023 6.766 -6.418 1 83.69 369 MET B CA 1
ATOM 6189 C C . MET B 1 369 ? 14.266 7.922 -7.379 1 83.69 369 MET B C 1
ATOM 6191 O O . MET B 1 369 ? 13.406 8.789 -7.543 1 83.69 369 MET B O 1
ATOM 6195 N N . GLU B 1 370 ? 15.391 7.867 -7.98 1 80.25 370 GLU B N 1
ATOM 6196 C CA . GLU B 1 370 ? 15.727 8.922 -8.93 1 80.25 370 GLU B CA 1
ATOM 6197 C C . GLU B 1 370 ? 15.086 8.672 -10.289 1 80.25 370 GLU B C 1
ATOM 6199 O O . GLU B 1 370 ? 15.172 9.508 -11.188 1 80.25 370 GLU B O 1
ATOM 6204 N N . HIS B 1 371 ? 14.398 7.543 -10.43 1 72.38 371 HIS B N 1
ATOM 6205 C CA . HIS B 1 371 ? 13.562 7.184 -11.57 1 72.38 371 HIS B CA 1
ATOM 6206 C C . HIS B 1 371 ? 14.367 7.18 -12.859 1 72.38 371 HIS B C 1
ATOM 6208 O O . HIS B 1 371 ? 13.82 7.426 -13.938 1 72.38 371 HIS B O 1
ATOM 6214 N N . GLY B 1 372 ? 15.523 6.988 -12.664 1 74.69 372 GLY B N 1
ATOM 6215 C CA . GLY B 1 372 ? 16.359 6.93 -13.852 1 74.69 372 GLY B CA 1
ATOM 6216 C C . GLY B 1 372 ? 16.188 5.641 -14.641 1 74.69 372 GLY B C 1
ATOM 6217 O O . GLY B 1 372 ? 16.266 5.648 -15.867 1 74.69 372 GLY B O 1
ATOM 6218 N N . THR B 1 373 ? 15.969 4.609 -13.953 1 85.31 373 THR B N 1
ATOM 6219 C CA . THR B 1 373 ? 15.859 3.314 -14.617 1 85.31 373 THR B CA 1
ATOM 6220 C C . THR B 1 373 ? 14.617 2.566 -14.141 1 85.31 373 THR B C 1
ATOM 6222 O O . THR B 1 373 ? 14.227 2.67 -12.977 1 85.31 373 THR B O 1
ATOM 6225 N N . ALA B 1 374 ? 13.969 1.992 -15.117 1 90.38 374 ALA B N 1
ATOM 6226 C CA . ALA B 1 374 ? 12.82 1.137 -14.836 1 90.38 374 ALA B CA 1
ATOM 6227 C C . ALA B 1 374 ? 13.102 -0.307 -15.242 1 90.38 374 ALA B C 1
ATOM 6229 O O . ALA B 1 374 ? 13.727 -0.559 -16.281 1 90.38 374 ALA B O 1
ATOM 6230 N N . ARG B 1 375 ? 12.727 -1.227 -14.414 1 92.56 375 ARG B N 1
ATOM 6231 C CA . ARG B 1 375 ? 12.859 -2.65 -14.703 1 92.56 375 ARG B CA 1
ATOM 6232 C C . ARG B 1 375 ? 11.539 -3.381 -14.461 1 92.56 375 ARG B C 1
ATOM 6234 O O . ARG B 1 375 ? 10.828 -3.09 -13.5 1 92.56 375 ARG B O 1
ATOM 6241 N N . VAL B 1 376 ? 11.289 -4.258 -15.398 1 93.31 376 VAL B N 1
ATOM 6242 C CA . VAL B 1 376 ? 10.141 -5.137 -15.203 1 93.31 376 VAL B CA 1
ATOM 6243 C C . VAL B 1 376 ? 10.477 -6.199 -14.156 1 93.31 376 VAL B C 1
ATOM 6245 O O . VAL B 1 376 ? 11.5 -6.875 -14.25 1 93.31 376 VAL B O 1
ATOM 6248 N N . THR B 1 377 ? 9.609 -6.328 -13.188 1 92.62 377 THR B N 1
ATOM 6249 C CA . THR B 1 377 ? 9.906 -7.25 -12.102 1 92.62 377 THR B CA 1
ATOM 6250 C C . THR B 1 377 ? 9.078 -8.523 -12.219 1 92.62 377 THR B C 1
ATOM 6252 O O . THR B 1 377 ? 9.398 -9.547 -11.617 1 92.62 377 THR B O 1
ATOM 6255 N N . GLY B 1 378 ? 7.953 -8.43 -12.875 1 92.81 378 GLY B N 1
ATOM 6256 C CA . GLY B 1 378 ? 7.16 -9.641 -13.031 1 92.81 378 GLY B CA 1
ATOM 6257 C C . GLY B 1 378 ? 5.789 -9.383 -13.617 1 92.81 378 GLY B C 1
ATOM 6258 O O . GLY B 1 378 ? 5.422 -8.234 -13.875 1 92.81 378 GLY B O 1
ATOM 6259 N N . GLN B 1 379 ? 5.152 -10.469 -13.992 1 94.12 379 GLN B N 1
ATOM 6260 C CA . GLN B 1 379 ? 3.766 -10.523 -14.453 1 94.12 379 GLN B CA 1
ATOM 6261 C C . GLN B 1 379 ? 2.986 -11.609 -13.719 1 94.12 379 GLN B C 1
ATOM 6263 O O . GLN B 1 379 ? 3.402 -12.773 -13.695 1 94.12 379 GLN B O 1
ATOM 6268 N N . PHE B 1 380 ? 1.91 -11.234 -13.164 1 96.56 380 PHE B N 1
ATOM 6269 C CA . PHE B 1 380 ? 1.137 -12.141 -12.328 1 96.56 380 PHE B CA 1
ATOM 6270 C C . PHE B 1 380 ? -0.296 -12.258 -12.836 1 96.56 380 PHE B C 1
ATOM 6272 O O . PHE B 1 380 ? -0.887 -11.266 -13.273 1 96.56 380 PHE B O 1
ATOM 6279 N N . HIS B 1 381 ? -0.838 -13.484 -12.797 1 96.44 381 HIS B N 1
ATOM 6280 C CA . HIS B 1 381 ? -2.182 -13.758 -13.297 1 96.44 381 HIS B CA 1
ATOM 6281 C C . HIS B 1 381 ? -3.033 -14.453 -12.242 1 96.44 381 HIS B C 1
ATOM 6283 O O . HIS B 1 381 ? -2.633 -15.484 -11.695 1 96.44 381 HIS B O 1
ATOM 6289 N N . TYR B 1 382 ? -4.152 -13.867 -12 1 96.88 382 TYR B N 1
ATOM 6290 C CA . TYR B 1 382 ? -5.094 -14.422 -11.031 1 96.88 382 TYR B CA 1
ATOM 6291 C C . TYR B 1 382 ? -6.48 -14.562 -11.633 1 96.88 382 TYR B C 1
ATOM 6293 O O . TYR B 1 382 ? -6.902 -13.742 -12.453 1 96.88 382 TYR B O 1
ATOM 6301 N N . THR B 1 383 ? -7.191 -15.594 -11.234 1 95.75 383 THR B N 1
ATOM 6302 C CA . THR B 1 383 ? -8.578 -15.805 -11.641 1 95.75 383 THR B CA 1
ATOM 6303 C C . THR B 1 383 ? -9.508 -15.789 -10.438 1 95.75 383 THR B C 1
ATOM 6305 O O . THR B 1 383 ? -9.227 -16.438 -9.43 1 95.75 383 THR B O 1
ATOM 6308 N N . PHE B 1 384 ? -10.523 -15.047 -10.555 1 96.12 384 PHE B N 1
ATOM 6309 C CA . PHE B 1 384 ? -11.562 -14.945 -9.531 1 96.12 384 PHE B CA 1
ATOM 6310 C C . PHE B 1 384 ? -12.93 -15.266 -10.117 1 96.12 384 PHE B C 1
ATOM 6312 O O . PHE B 1 384 ? -13.133 -15.164 -11.328 1 96.12 384 PHE B O 1
ATOM 6319 N N . THR B 1 385 ? -13.883 -15.656 -9.273 1 95.12 385 THR B N 1
ATOM 6320 C CA . THR B 1 385 ? -15.289 -15.695 -9.641 1 95.12 385 THR B CA 1
ATOM 6321 C C . THR B 1 385 ? -16.062 -14.555 -8.977 1 95.12 385 THR B C 1
ATOM 6323 O O . THR B 1 385 ? -15.789 -14.211 -7.824 1 95.12 385 THR B O 1
ATOM 6326 N N . VAL B 1 386 ? -16.922 -13.984 -9.688 1 95 386 VAL B N 1
ATOM 6327 C CA . VAL B 1 386 ? -17.797 -12.945 -9.156 1 95 386 VAL B CA 1
ATOM 6328 C C . VAL B 1 386 ? -19.266 -13.289 -9.461 1 95 386 VAL B C 1
ATOM 6330 O O . VAL B 1 386 ? -19.562 -13.828 -10.531 1 95 386 VAL B O 1
ATOM 6333 N N . PRO B 1 387 ? -20.172 -12.992 -8.523 1 93.69 387 PRO B N 1
ATOM 6334 C CA . PRO B 1 387 ? -21.594 -13.305 -8.727 1 93.69 387 PRO B CA 1
ATOM 6335 C C . PRO B 1 387 ? -22.312 -12.258 -9.562 1 93.69 387 PRO B C 1
ATOM 6337 O O . PRO B 1 387 ? -23.422 -11.836 -9.211 1 93.69 387 PRO B O 1
ATOM 6340 N N . LYS B 1 388 ? -21.781 -11.789 -10.625 1 94.69 388 LYS B N 1
ATOM 6341 C CA . LYS B 1 388 ? -22.328 -10.812 -11.57 1 94.69 388 LYS B CA 1
ATOM 6342 C C . LYS B 1 388 ? -22.016 -11.211 -13.008 1 94.69 388 LYS B C 1
ATOM 6344 O O . LYS B 1 388 ? -21.078 -11.977 -13.266 1 94.69 388 LYS B O 1
ATOM 6349 N N . ASP B 1 389 ? -22.875 -10.812 -13.852 1 95.62 389 ASP B N 1
ATOM 6350 C CA . ASP B 1 389 ? -22.594 -10.938 -15.281 1 95.62 389 ASP B CA 1
ATOM 6351 C C . ASP B 1 389 ? -21.859 -9.703 -15.805 1 95.62 389 ASP B C 1
ATOM 6353 O O . ASP B 1 389 ? -22.484 -8.68 -16.094 1 95.62 389 ASP B O 1
ATOM 6357 N N . VAL B 1 390 ? -20.609 -9.812 -15.906 1 96.44 390 VAL B N 1
ATOM 6358 C CA . VAL B 1 390 ? -19.75 -8.727 -16.375 1 96.44 390 VAL B CA 1
ATOM 6359 C C . VAL B 1 390 ? -18.734 -9.266 -17.375 1 96.44 390 VAL B C 1
ATOM 6361 O O . VAL B 1 390 ? -18.234 -10.383 -17.219 1 96.44 390 VAL B O 1
ATOM 6364 N N . ARG B 1 391 ? -18.438 -8.461 -18.406 1 96.94 391 ARG B N 1
ATOM 6365 C CA . ARG B 1 391 ? -17.531 -8.891 -19.469 1 96.94 391 ARG B CA 1
ATOM 6366 C C . ARG B 1 391 ? -16.547 -7.789 -19.828 1 96.94 391 ARG B C 1
ATOM 6368 O O . ARG B 1 391 ? -16.859 -6.605 -19.719 1 96.94 391 ARG B O 1
ATOM 6375 N N . VAL B 1 392 ? -15.367 -8.195 -20.219 1 98.12 392 VAL B N 1
ATOM 6376 C CA . VAL B 1 392 ? -14.336 -7.242 -20.594 1 98.12 392 VAL B CA 1
ATOM 6377 C C . VAL B 1 392 ? -14.164 -7.242 -22.109 1 98.12 392 VAL B C 1
ATOM 6379 O O . VAL B 1 392 ? -14.242 -8.297 -22.75 1 98.12 392 VAL B O 1
ATOM 6382 N N . LEU B 1 393 ? -13.969 -6.066 -22.688 1 97.75 393 LEU B N 1
ATOM 6383 C CA . LEU B 1 393 ? -13.852 -5.883 -24.141 1 97.75 393 LEU B CA 1
ATOM 6384 C C . LEU B 1 393 ? -12.508 -5.25 -24.5 1 97.75 393 LEU B C 1
ATOM 6386 O O . LEU B 1 393 ? -12.266 -4.082 -24.188 1 97.75 393 LEU B O 1
ATOM 6390 N N . PRO B 1 394 ? -11.586 -6.059 -25.156 1 97.5 394 PRO B N 1
ATOM 6391 C CA . PRO B 1 394 ? -10.344 -5.445 -25.625 1 97.5 394 PRO B CA 1
ATOM 6392 C C . PRO B 1 394 ? -10.562 -4.535 -26.844 1 97.5 394 PRO B C 1
ATOM 6394 O O . PRO B 1 394 ? -11.453 -4.781 -27.656 1 97.5 394 PRO B O 1
ATOM 6397 N N . ASN B 1 395 ? -9.688 -3.484 -26.984 1 96.19 395 ASN B N 1
ATOM 6398 C CA . ASN B 1 395 ? -9.859 -2.52 -28.078 1 96.19 395 ASN B CA 1
ATOM 6399 C C . ASN B 1 395 ? -8.594 -2.404 -28.922 1 96.19 395 ASN B C 1
ATOM 6401 O O . ASN B 1 395 ? -8.68 -2.201 -30.141 1 96.19 395 ASN B O 1
ATOM 6405 N N . THR B 1 396 ? -7.457 -2.461 -28.344 1 95.88 396 THR B N 1
ATOM 6406 C CA . THR B 1 396 ? -6.195 -2.328 -29.062 1 95.88 396 THR B CA 1
ATOM 6407 C C . THR B 1 396 ? -5.57 -3.697 -29.312 1 95.88 396 THR B C 1
ATOM 6409 O O . THR B 1 396 ? -5.961 -4.688 -28.703 1 95.88 396 THR B O 1
ATOM 6412 N N . TYR B 1 397 ? -4.652 -3.758 -30.203 1 94.06 397 TYR B N 1
ATOM 6413 C CA . TYR B 1 397 ? -3.971 -5.02 -30.484 1 94.06 397 TYR B CA 1
ATOM 6414 C C . TYR B 1 397 ? -3.266 -5.543 -29.234 1 94.06 397 TYR B C 1
ATOM 6416 O O . TYR B 1 397 ? -3.279 -6.742 -28.969 1 94.06 397 TYR B O 1
ATOM 6424 N N . GLU B 1 398 ? -2.654 -4.648 -28.5 1 95.06 398 GLU B N 1
ATOM 6425 C CA . GLU B 1 398 ? -2.018 -5.035 -27.25 1 95.06 398 GLU B CA 1
ATOM 6426 C C . GLU B 1 398 ? -3.021 -5.68 -26.297 1 95.06 398 GLU B C 1
ATOM 6428 O O . GLU B 1 398 ? -2.723 -6.699 -25.672 1 95.06 398 GLU B O 1
ATOM 6433 N N . GLU B 1 399 ? -4.141 -5.109 -26.234 1 97.25 399 GLU B N 1
ATOM 6434 C CA . GLU B 1 399 ? -5.191 -5.656 -25.375 1 97.25 399 GLU B CA 1
ATOM 6435 C C . GLU B 1 399 ? -5.66 -7.02 -25.875 1 97.25 399 GLU B C 1
ATOM 6437 O O . GLU B 1 399 ? -5.934 -7.918 -25.094 1 97.25 399 GLU B O 1
ATOM 6442 N N . TYR B 1 400 ? -5.777 -7.164 -27.203 1 96.19 400 TYR B N 1
ATOM 6443 C CA . TYR B 1 400 ? -6.156 -8.453 -27.766 1 96.19 400 TYR B CA 1
ATOM 6444 C C . TYR B 1 400 ? -5.133 -9.523 -27.422 1 96.19 400 TYR B C 1
ATOM 6446 O O . TYR B 1 400 ? -5.492 -10.672 -27.141 1 96.19 400 TYR B O 1
ATOM 6454 N N . MET B 1 401 ? -3.873 -9.172 -27.453 1 96.12 401 MET B N 1
ATOM 6455 C CA . MET B 1 401 ? -2.828 -10.125 -27.109 1 96.12 401 MET B CA 1
ATOM 6456 C C . MET B 1 401 ? -2.947 -10.555 -25.641 1 96.12 401 MET B C 1
ATOM 6458 O O . MET B 1 401 ? -2.791 -11.734 -25.328 1 96.12 401 MET B O 1
ATOM 6462 N N . ARG B 1 402 ? -3.215 -9.586 -24.797 1 96.56 402 ARG B N 1
ATOM 6463 C CA . ARG B 1 402 ? -3.434 -9.906 -23.391 1 96.56 402 ARG B CA 1
ATOM 6464 C C . ARG B 1 402 ? -4.648 -10.812 -23.219 1 96.56 402 ARG B C 1
ATOM 6466 O O . ARG B 1 402 ? -4.625 -11.742 -22.406 1 96.56 402 ARG B O 1
ATOM 6473 N N . TYR B 1 403 ? -5.656 -10.492 -23.953 1 97.5 403 TYR B N 1
ATOM 6474 C CA . TYR B 1 403 ? -6.898 -11.258 -23.938 1 97.5 403 TYR B CA 1
ATOM 6475 C C . TYR B 1 403 ? -6.664 -12.703 -24.344 1 97.5 403 TYR B C 1
ATOM 6477 O O . TYR B 1 403 ? -7.105 -13.633 -23.672 1 97.5 403 TYR B O 1
ATOM 6485 N N . ILE B 1 404 ? -5.965 -12.883 -25.406 1 95.69 404 ILE B N 1
ATOM 6486 C CA . ILE B 1 404 ? -5.699 -14.211 -25.953 1 95.69 404 ILE B CA 1
ATOM 6487 C C . ILE B 1 404 ? -4.785 -14.984 -25.016 1 95.69 404 ILE B C 1
ATOM 6489 O O . ILE B 1 404 ? -4.984 -16.172 -24.781 1 95.69 404 ILE B O 1
ATOM 6493 N N . ASP B 1 405 ? -3.783 -14.352 -24.484 1 94.44 405 ASP B N 1
ATOM 6494 C CA . ASP B 1 405 ? -2.895 -14.992 -23.516 1 94.44 405 ASP B CA 1
ATOM 6495 C C . ASP B 1 405 ? -3.674 -15.5 -22.312 1 94.44 405 ASP B C 1
ATOM 6497 O O . ASP B 1 405 ? -3.453 -16.625 -21.844 1 94.44 405 ASP B O 1
ATOM 6501 N N . ALA B 1 406 ? -4.531 -14.664 -21.828 1 95.19 406 ALA B N 1
ATOM 6502 C CA . ALA B 1 406 ? -5.355 -15.031 -20.672 1 95.19 406 ALA B CA 1
ATOM 6503 C C . ALA B 1 406 ? -6.258 -16.219 -21 1 95.19 406 ALA B C 1
ATOM 6505 O O . ALA B 1 406 ? -6.438 -17.125 -20.188 1 95.19 406 ALA B O 1
ATOM 6506 N N . ARG B 1 407 ? -6.82 -16.172 -22.141 1 93.62 407 ARG B N 1
ATOM 6507 C CA . ARG B 1 407 ? -7.668 -17.266 -22.578 1 93.62 407 ARG B CA 1
ATOM 6508 C C . ARG B 1 407 ? -6.895 -18.578 -22.625 1 93.62 407 ARG B C 1
ATOM 6510 O O . ARG B 1 407 ? -7.395 -19.609 -22.188 1 93.62 407 ARG B O 1
ATOM 6517 N N . ARG B 1 408 ? -5.66 -18.547 -23.156 1 90.88 408 ARG B N 1
ATOM 6518 C CA . ARG B 1 408 ? -4.805 -19.719 -23.188 1 90.88 408 ARG B CA 1
ATOM 6519 C C . ARG B 1 408 ? -4.578 -20.266 -21.781 1 90.88 408 ARG B C 1
ATOM 6521 O O . ARG B 1 408 ? -4.66 -21.469 -21.547 1 90.88 408 ARG B O 1
ATOM 6528 N N . ARG B 1 409 ? -4.344 -19.391 -20.859 1 89.25 409 ARG B N 1
ATOM 6529 C CA . ARG B 1 409 ? -4.059 -19.766 -19.484 1 89.25 409 ARG B CA 1
ATOM 6530 C C . ARG B 1 409 ? -5.273 -20.406 -18.828 1 89.25 409 ARG B C 1
ATOM 6532 O O . ARG B 1 409 ? -5.145 -21.391 -18.094 1 89.25 409 ARG B O 1
ATOM 6539 N N . MET B 1 410 ? -6.383 -19.859 -19.109 1 88.81 410 MET B N 1
ATOM 6540 C CA . MET B 1 410 ? -7.613 -20.375 -18.516 1 88.81 410 MET B CA 1
ATOM 6541 C C . MET B 1 410 ? -7.938 -21.766 -19.062 1 88.81 410 MET B C 1
ATOM 6543 O O . MET B 1 410 ? -8.453 -22.609 -18.328 1 88.81 410 MET B O 1
ATOM 6547 N N . ARG B 1 411 ? -7.684 -21.922 -20.281 1 84 411 ARG B N 1
ATOM 6548 C CA . ARG B 1 411 ? -7.938 -23.219 -20.906 1 84 411 ARG B CA 1
ATOM 6549 C C . ARG B 1 411 ? -6.953 -24.266 -20.406 1 84 411 ARG B C 1
ATOM 6551 O O . ARG B 1 411 ? -7.309 -25.453 -20.266 1 84 411 ARG B O 1
ATOM 6558 N N . ALA B 1 412 ? -5.738 -23.875 -20.172 1 77.62 412 ALA B N 1
ATOM 6559 C CA . ALA B 1 412 ? -4.719 -24.781 -19.656 1 77.62 412 ALA B CA 1
ATOM 6560 C C . ALA B 1 412 ? -5.047 -25.219 -18.234 1 77.62 412 ALA B C 1
ATOM 6562 O O . ALA B 1 412 ? -4.715 -26.328 -17.812 1 77.62 412 ALA B O 1
ATOM 6563 N N . GLY B 1 413 ? -5.414 -24.375 -17.281 1 69.44 413 GLY B N 1
ATOM 6564 C CA . GLY B 1 413 ? -5.719 -24.688 -15.906 1 69.44 413 GLY B CA 1
ATOM 6565 C C . GLY B 1 413 ? -6.941 -25.578 -15.75 1 69.44 413 GLY B C 1
ATOM 6566 O O . GLY B 1 413 ? -7.207 -26.094 -14.664 1 69.44 413 GLY B O 1
ATOM 6567 N N . GLY B 1 414 ? -7.418 -26.312 -16.828 1 58.94 414 GLY B N 1
ATOM 6568 C CA . GLY B 1 414 ? -8.531 -27.25 -16.797 1 58.94 414 GLY B CA 1
ATOM 6569 C C . GLY B 1 414 ? -9.852 -26.578 -16.422 1 58.94 414 GLY B C 1
ATOM 6570 O O . GLY B 1 414 ? -9.867 -25.469 -15.883 1 58.94 414 GLY B O 1
ATOM 6571 N N . LYS B 1 415 ? -10.984 -26.938 -17.125 1 47.72 415 LYS B N 1
ATOM 6572 C CA . LYS B 1 415 ? -12.398 -26.688 -16.875 1 47.72 415 LYS B CA 1
ATOM 6573 C C . LYS B 1 415 ? -12.797 -27.094 -15.461 1 47.72 415 LYS B C 1
ATOM 6575 O O . LYS B 1 415 ? -13.641 -27.969 -15.281 1 47.72 415 LYS B O 1
ATOM 6580 N N . ARG B 1 416 ? -11.898 -27.109 -14.602 1 43.22 416 ARG B N 1
ATOM 6581 C CA . ARG B 1 416 ? -12.578 -27.609 -13.414 1 43.22 416 ARG B CA 1
ATOM 6582 C C . ARG B 1 416 ? -13.719 -26.688 -13.008 1 43.22 416 ARG B C 1
ATOM 6584 O O . ARG B 1 416 ? -13.547 -25.469 -12.93 1 43.22 416 ARG B O 1
ATOM 6591 N N . PRO B 1 417 ? -14.844 -27.094 -13.148 1 40.53 417 PRO B N 1
ATOM 6592 C CA . PRO B 1 417 ? -16.031 -26.328 -12.773 1 40.53 417 PRO B CA 1
ATOM 6593 C C . PRO B 1 417 ? -15.828 -25.5 -11.5 1 40.53 417 PRO B C 1
ATOM 6595 O O . PRO B 1 417 ? -14.992 -25.859 -10.664 1 40.53 417 PRO B O 1
ATOM 6598 N N . PRO B 1 418 ? -16.094 -24.156 -11.664 1 41.09 418 PRO B N 1
ATOM 6599 C CA . PRO B 1 418 ? -16.062 -23.469 -10.367 1 41.09 418 PRO B CA 1
ATOM 6600 C C . PRO B 1 418 ? -16.359 -24.406 -9.195 1 41.09 418 PRO B C 1
ATOM 6602 O O . PRO B 1 418 ? -17.078 -25.391 -9.359 1 41.09 418 PRO B O 1
ATOM 6605 N N . ALA B 1 419 ? -15.398 -24.656 -8.328 1 36.88 419 ALA B N 1
ATOM 6606 C CA . ALA B 1 419 ? -15.844 -25.484 -7.215 1 36.88 419 ALA B CA 1
ATOM 6607 C C . ALA B 1 419 ? -17.359 -25.484 -7.102 1 36.88 419 ALA B C 1
ATOM 6609 O O . ALA B 1 419 ? -17.984 -24.422 -7.09 1 36.88 419 ALA B O 1
ATOM 6610 N N . ALA B 1 420 ? -18 -26.438 -7.566 1 32.72 420 ALA B N 1
ATOM 6611 C CA . ALA B 1 420 ? -19.422 -26.609 -7.277 1 32.72 420 ALA B CA 1
ATOM 6612 C C . ALA B 1 420 ? -19.812 -25.875 -6 1 32.72 420 ALA B C 1
ATOM 6614 O O . ALA B 1 420 ? -19.047 -25.844 -5.031 1 32.72 420 ALA B O 1
ATOM 6615 N N . ARG B 1 421 ? -20.547 -24.75 -6.105 1 36.31 421 ARG B N 1
ATOM 6616 C CA . ARG B 1 421 ? -21.297 -24.422 -4.902 1 36.31 421 ARG B CA 1
ATOM 6617 C C . ARG B 1 421 ? -21.5 -25.656 -4.023 1 36.31 421 ARG B C 1
ATOM 6619 O O . ARG B 1 421 ? -22.438 -26.422 -4.223 1 36.31 421 ARG B O 1
ATOM 6626 N N . ASP B 1 422 ? -20.453 -26.516 -3.99 1 33.22 422 ASP B N 1
ATOM 6627 C CA . ASP B 1 422 ? -20.875 -27.656 -3.182 1 33.22 422 ASP B CA 1
ATOM 6628 C C . ASP B 1 422 ? -21.891 -27.234 -2.119 1 33.22 422 ASP B C 1
ATOM 6630 O O . ASP B 1 422 ? -21.781 -26.156 -1.538 1 33.22 422 ASP B O 1
ATOM 6634 N N . ASN B 1 423 ? -23.016 -27.719 -2.201 1 33.09 423 ASN B N 1
ATOM 6635 C CA . ASN B 1 423 ? -24.109 -27.984 -1.28 1 33.09 423 ASN B CA 1
ATOM 6636 C C . ASN B 1 423 ? -23.609 -28.219 0.14 1 33.09 423 ASN B C 1
ATOM 6638 O O . ASN B 1 423 ? -24.266 -28.891 0.934 1 33.09 423 ASN B O 1
ATOM 6642 N N . GLN B 1 424 ? -22.234 -28.5 0.249 1 35.19 424 GLN B N 1
ATOM 6643 C CA . GLN B 1 424 ? -22.062 -28.859 1.651 1 35.19 424 GLN B CA 1
ATOM 6644 C C . GLN B 1 424 ? -22.469 -27.719 2.574 1 35.19 424 GLN B C 1
ATOM 6646 O O . GLN B 1 424 ? -22.312 -26.547 2.223 1 35.19 424 GLN B O 1
ATOM 6651 N N . GLU B 1 425 ? -23.062 -28 3.574 1 43.12 425 GLU B N 1
ATOM 6652 C CA . GLU B 1 425 ? -23.781 -27.312 4.641 1 43.12 425 GLU B CA 1
ATOM 6653 C C . GLU B 1 425 ? -22.984 -26.109 5.156 1 43.12 425 GLU B C 1
ATOM 6655 O O . GLU B 1 425 ? -23.547 -25.219 5.812 1 43.12 425 GLU B O 1
ATOM 6660 N N . GLY B 1 426 ? -21.484 -26.094 4.781 1 47.06 426 GLY B N 1
ATOM 6661 C CA . GLY B 1 426 ? -20.844 -25 5.504 1 47.06 426 GLY B CA 1
ATOM 6662 C C . GLY B 1 426 ? -20.375 -23.891 4.594 1 47.06 426 GLY B C 1
ATOM 6663 O O . GLY B 1 426 ? -20.281 -24.062 3.379 1 47.06 426 GLY B O 1
ATOM 6664 N N . VAL B 1 427 ? -20.328 -22.625 4.93 1 57.03 427 VAL B N 1
ATOM 6665 C CA . VAL B 1 427 ? -19.938 -21.391 4.27 1 57.03 427 VAL B CA 1
ATOM 6666 C C . VAL B 1 427 ? -18.438 -21.422 3.969 1 57.03 427 VAL B C 1
ATOM 6668 O O . VAL B 1 427 ? -17.641 -21.766 4.836 1 57.03 427 VAL B O 1
ATOM 6671 N N . ASN B 1 428 ? -18 -21.281 2.645 1 62.91 428 ASN B N 1
ATOM 6672 C CA . ASN B 1 428 ? -16.594 -21.156 2.23 1 62.91 428 ASN B CA 1
ATOM 6673 C C . ASN B 1 428 ? -15.922 -19.969 2.895 1 62.91 428 ASN B C 1
ATOM 6675 O O . ASN B 1 428 ? -16.328 -18.812 2.684 1 62.91 428 ASN B O 1
ATOM 6679 N N . LEU B 1 429 ? -14.875 -20.234 3.691 1 75.75 429 LEU B N 1
ATOM 6680 C CA . LEU B 1 429 ? -14.203 -19.172 4.449 1 75.75 429 LEU B CA 1
ATOM 6681 C C . LEU B 1 429 ? -12.883 -18.797 3.791 1 75.75 429 LEU B C 1
ATOM 6683 O O . LEU B 1 429 ? -12.094 -18.047 4.367 1 75.75 429 LEU B O 1
ATOM 6687 N N . THR B 1 430 ? -12.719 -19.359 2.586 1 72.25 430 THR B N 1
ATOM 6688 C CA . THR B 1 430 ? -11.516 -18.938 1.874 1 72.25 430 THR B CA 1
ATOM 6689 C C . THR B 1 430 ? -11.812 -17.734 0.967 1 72.25 430 THR B C 1
ATOM 6691 O O . THR B 1 430 ? -12.875 -17.672 0.345 1 72.25 430 THR B O 1
ATOM 6694 N N . GLU B 1 431 ? -10.914 -16.766 1.03 1 78.69 431 GLU B N 1
ATOM 6695 C CA . GLU B 1 431 ? -11.086 -15.539 0.261 1 78.69 431 GLU B CA 1
ATOM 6696 C C . GLU B 1 431 ? -11.289 -15.844 -1.222 1 78.69 431 GLU B C 1
ATOM 6698 O O . GLU B 1 431 ? -10.758 -16.828 -1.737 1 78.69 431 GLU B O 1
#

Radius of gyration: 28.98 Å; Cα contacts (8 Å, |Δi|>4): 1843; chains: 2; bounding box: 69×88×74 Å

Solvent-accessible surface area (backbone atoms only — not comparable to full-atom values): 44678 Å² total; per-residue (Å²): 121,86,68,62,47,76,76,45,54,64,95,60,34,87,79,38,67,86,64,37,44,59,58,44,49,51,32,46,74,67,70,39,77,52,69,52,80,48,56,76,79,52,85,77,76,55,66,66,36,47,43,73,65,12,51,48,74,51,71,48,55,49,52,76,36,56,46,49,27,25,70,40,26,38,65,86,66,17,39,31,56,38,42,52,50,23,36,50,44,43,46,45,54,57,23,51,38,55,57,50,45,78,58,53,40,74,44,70,41,30,35,45,53,33,44,67,71,35,75,38,59,63,84,47,30,34,27,41,35,36,23,47,45,28,27,85,34,46,33,50,34,32,29,41,35,38,37,21,43,49,52,60,92,90,44,76,65,49,81,87,32,31,27,32,49,36,37,38,34,36,34,29,16,31,71,84,80,64,39,76,33,71,36,28,26,58,45,65,88,44,71,69,46,41,52,45,28,50,51,41,51,49,49,56,51,48,55,58,52,50,61,61,62,29,73,93,69,30,76,76,51,71,68,54,46,50,48,52,49,51,50,52,51,51,52,49,43,36,69,32,86,89,42,90,54,57,73,51,89,47,53,38,53,26,83,76,31,56,38,43,30,50,43,72,33,50,45,43,50,36,28,58,57,62,52,30,45,25,64,23,58,52,52,21,52,49,47,49,41,34,51,50,26,49,8,62,67,54,41,28,68,56,32,63,53,36,34,48,59,29,47,46,71,41,88,46,49,47,43,20,34,39,38,38,39,18,30,48,42,35,31,46,64,49,79,67,60,87,69,62,76,64,81,68,73,70,73,69,70,64,84,60,76,47,65,16,36,40,32,26,39,29,44,32,33,37,25,44,47,42,52,79,50,75,42,65,26,33,50,41,38,38,32,27,38,30,78,36,73,50,27,50,40,66,84,49,71,69,41,44,52,46,25,50,53,44,49,53,52,53,60,67,74,48,83,65,63,69,75,65,80,60,77,57,93,59,60,74,29,51,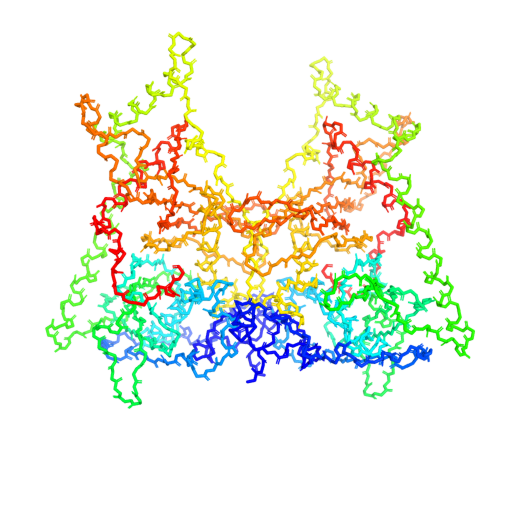63,122,85,68,64,47,78,77,46,53,65,94,61,35,86,79,38,66,88,65,37,43,59,57,44,50,50,32,47,75,68,71,39,77,53,68,52,81,49,58,76,78,53,86,78,76,56,64,65,38,47,42,72,66,13,51,46,76,50,70,47,54,50,49,76,35,56,46,48,27,26,70,39,26,39,66,86,65,17,37,31,56,37,40,50,50,22,36,51,43,42,46,44,54,56,23,50,40,56,56,48,45,77,59,53,40,73,43,70,42,29,36,44,54,32,45,67,72,34,75,40,58,62,85,48,32,33,26,41,35,36,23,48,43,29,28,84,34,46,32,49,35,32,28,42,36,39,37,22,42,47,52,61,91,89,44,76,63,49,82,84,31,30,28,33,50,38,36,37,33,35,35,29,17,31,71,83,80,64,40,76,34,70,36,27,27,58,44,66,89,44,71,69,45,43,50,44,28,50,50,40,52,51,47,56,50,47,54,57,52,50,60,61,61,28,72,91,69,30,75,77,51,72,69,54,48,50,49,54,50,50,49,51,51,52,52,49,43,36,68,32,87,91,42,90,55,58,72,52,88,48,53,38,52,28,83,74,32,56,39,44,31,52,43,71,33,49,46,43,49,36,30,57,56,61,53,31,43,26,64,21,58,51,51,21,52,51,45,48,39,35,50,50,25,50,8,63,68,54,42,28,68,54,32,64,54,36,33,48,60,29,45,46,70,39,87,45,50,46,44,19,35,40,38,37,39,19,30,47,43,35,30,44,62,50,77,67,58,88,68,62,78,65,82,68,73,72,73,69,70,64,84,61,78,48,64,16,39,40,31,26,39,30,43,33,33,37,26,44,46,42,51,77,51,77,45,65,26,33,51,40,38,38,32,27,36,29,77,38,72,48,26,48,39,64,84,48,70,70,41,43,52,47,25,52,53,43,49,54,50,54,61,67,72,49,83,65,62,69,75,64,80,60,81,56,94,60,62,74,29,51,63

InterPro domains:
  IPR029069 HotDog domain superfamily [SSF54637] (68-203)
  IPR029069 HotDog domain superfamily [SSF54637] (250-412)
  IPR033120 Hotdog acyl-CoA thioesterase (ACOT)-type domain [PS51770] (49-176)
  IPR033120 Hotdog acyl-CoA thioesterase (ACOT)-type domain [PS51770] (255-390)

Nearest PDB structures (foldseek):
  4mob-assembly1_A  TM=7.645E-01  e=1.898E-21  Homo sapiens
  4zv3-assembly1_A  TM=8.037E-01  e=3.287E-20  Mus musculus
  4zv3-assembly1_C  TM=8.095E-01  e=5.883E-20  Mus musculus
  3b7k-assembly1_C  TM=8.487E-01  e=5.371E-19  Homo sapiens
  4moc-assembly1_A  TM=8.258E-01  e=8.073E-19  Homo sapiens

pLDDT: mean 86.1, std 15.7, range [32.12, 98.81]

Sequence (862 aa):
MPPRTDGVFRGLTDTRLPMPWIEALRLQQDGQTVGSSETSGEERDLTPKKMTDSYHRVVLPLGQDPWLSDTYINSSGHIRLGTIFMDLDALSGIIVYKHTGGGVTTVTAGVDRIELAHPLTEICDLEYSGMVTYAAGGSSAEITCKVARARGEGEPSRPEDLLLTCTFTMVALDPLTRKPTPIPRLVCETPAQEALFQAGAAKAMAQRAERKTSLLEVEPDDEESALIHRIWLRQIEYHDPHRPLRQPPNVLAMAKTQLSTAAIMQPQYRNRHQTMIFGGYHLKQTFELAFCCAASFAHARPTFVSADPCTFRSPVPVGSVLYLTATVVYTDPAVVEEDDASGGGDGSRDNSPPLTRVHVRVDSKVREMEHGTARVTGQFHYTFTVPKDVRVLPNTYEEYMRYIDARRRMRAGGKRPPAARDNQEGVNLTEMPPRTDGVFRGLTDTRLPMPWIEALRLQQDGQTVGSSETSGEERDLTPKKMTDSYHRVVLPLGQDPWLSDTYINSSGHIRLGTIFMDLDALSGIIVYKHTGGGVTTVTAGVDRIELAHPLTEICDLEYSGMVTYAAGGSSAEITCKVARARGEGEPSRPEDLLLTCTFTMVALDPLTRKPTPIPRLVCETPAQEALFQAGAAKAMAQRAERKTSLLEVEPDDEESALIHRIWLRQIEYHDPHRPLRQPPNVLAMAKTQLSTAAIMQPQYRNRHQTMIFGGYHLKQTFELAFCCAASFAHARPTFVSADPCTFRSPVPVGSVLYLTATVVYTDPAVVEEDDASGGGDGSRDNSPPLTRVHVRVDSKVREMEHGTARVTGQFHYTFTVPKDVRVLPNTYEEYMRYIDARRRMRAGGKRPPAARDNQEGVNLTE

Organism: NCBI:txid1398154

Foldseek 3Di:
DPDDLPLADPVLPPPWAPDDLVVQVVCVVVVHQFQVPDDLPDDFDQAADEQVLLKDKDKAFFVPDVVNCVRQADPVGFGQVLSVLLNLLSSVVSSVCSFQPDQWDKDWFWKAKKFFDAFDQDGAMKMKIWTWLEAAFWFKTKIKIWIFGDDPDPDDGDPNRTTIIIIIMMGIARSVVRHTDTGHGYDYDDPVSVVSHVVVVVVVVVVVVVVCVACVNDPDDPVLVVVVVVLVVVVVQQVDPVHPDHDDPLEAAQVVLKDKDKDAAAQSQCTRSRFFGRVSNVSSVQVVRQQVSVCVSFVFGWAFGMKHMKGFDDTHTHGKMKMKMKTFQWKPVEPDDPPVVPPDDDVPPPVDQDKMKTKMKMWMKIAHPVRPDIDTGIIIITIIMGRGRHYYRYDDPVSSSSNVVRVVRVVVVPPPDPPPVPPPPGDRSHD/DPDDLPLADPVLPVPWAPDDQVVQVVCVVVVHQQQVPDDLPDDFDQAADEQVLLKDKDKAFFVPDVVNCVRQADPVGFGQVLSVLLNLLSSVVSSVCSFQPDQWDKDWFWKAKKFFDAFDQDGAMKMKIWTWLEAAFWFKTKIKIWIFGDDPPPDDGDPNRTTMIIIIMMGIARSVVRHTDTGHGYDYDDPVSVVSHVVVVVVVVVVVVVVCVACVNDPDDPVLVVVVVVLVVLVVQQVDPVHPDHDDPLEAAQVVLKDKDKDAAAQSQCTRSRFFGRVSNVSSVQVVRQQVSVCVSFVFGWAFGMKHMKGFDDTHTHGKMKMKMKTFQWKPVEPDHPPVVPPDDDCPPPVDQDKMKTKMKMWMKIAHPVRPDIDTGMIIITIIMGRGRHYYRYDDPVSSSSNVVRVVRVVVVDPPDPPPVPPPPGDRSHD

Secondary structure (DSSP, 8-state):
-----TTS-GGGTTTT-SS-HHHHHHHHHTTPPSSTTS-TTS------EEGGGG-EEEEE-TTT-GGGHHHHB-TTS-B-HHHHHHHHHHHHHHHHHHHH-SS-EEEEEEE--EEESS--SS---EEEEEEEEE--SSSEEEEEEEEEEPPSTT-PPPGGGEEEEEEEEEEEE-TTT--B---PPEE--SHHHHHHHHHHHHHHHHHHHHHHTSTTTS---HHHHHHHHHHHHHHHHHH-TTSS----TTEEEGGGG-EEEEEE--GGGB-TTSSBB-HHHHHHHHHHHHHHHHHHHHTS--EEEEE--EEE-S--BTT-EEEEEEEEEEEES-SS-TTTTS---------SPP-EEEEEEEEEEEE-TT---EEEEEEEEEEEEESS--EEE--SHHHHHHHHHHHHHHHHT----S------SS---B-/-----TTS-GGGTTTT-SS-HHHHHHHHHTT--SSTTS-TTS------EEGGGG-EEEEE-TTT-GGGHHHHB-TTS-B-HHHHHHHHHHHHHHHHHHHH-SS-EEEEEEE--EEESS--SS---EEEEEEEEE--SSSEEEEEEEEEE--STT-PPPGGGEEEEEEEEEEEE-TTT--B---PPEE--SHHHHHHHHHHHHHHHHHHHHHHTSTTTS---HHHHHHHHHHHHHHHHHH-TTSS----TTEEEGGGG-EEEEEE--GGGB-TTSSBB-HHHHHHHHHHHHHHHHHHHHTS--EEEEE--EEE-S--BTT-EEEEEEEEEEEES-SS-TTTTSS--------SPP-EEEEEEEEEEEE-TT---EEEEEEEEEEEEESS--EEE--SHHHHHHHHHHHHHHHHT----S------SS---B-